Protein 2QTQ (pdb70)

CATH classification: 1.10.357.10

Radius of gyration: 30.64 Å; Cα contacts (8 Å, |Δi|>4): 878; chains: 4; bounding box: 66×78×94 Å

Secondary structure (DSSP, 8-state):
-----TTHHHHHHHHHHH--TTSSS---HHHHHHHH---HHHHHHHHSSHHHHHHHHHHH--HHHHHHHHHHS----HHHHHHHHHHHHHHHHHH-TTHHHH--HHHH--HHHHHHHIIIIIHHHHHHHHHHHHHHHHTTSB-S--HHHHHHHHHHHHHHHHHHHHHHHHHH----S-GGGHHHHHHHHHHH---SB--/-HHHHHHHHHHH---SS-S---HHHHHHHHT--HHHHHHHHSSHHHHHHHHHHH--HHHHHHHHHHS----HHHHHHHHHHHHHHHHHH-TTHHHH--HHHH--HHHHHHHIIIIIHHHHHHHHHHHHHHHHTTSB----HHHHHHHHHTHHHHHHHHHHHHHHHS--SHHHHHHHHHHHHHHHHH---SB-/-HHHHHHHHHHH---SS-S---HHHHHHHH---HHHHHHHHSSHHHHHHHHHHH--HHHHHHHHHHH----HHHHHHHHHHHHHHHHHH-TTHHHH--HHHH--HHHHHHHIIIIIHHHHHHHHHHHHHHHHHT-B----HHHHHHHHHHHHHHHHHTHHHHHHHH---SSSHHHHHHHHHHHHHH---SB-/-HHHHHHHHHHH--TTS-S---HHHHHHHH---THHHHHHHSSHHHHHHHHHHH--HHHHHHHHHHH----HHHHHHHHHHHHHHHHHH-TTHHHH--HHHH--HHHHHHHIIIIIHHHHHHHHHHHHHHHHTT-B----HHHHHHHHHHHHHHHHHTHHHHHHHH---SSSHHHHHHHHHHHHHH---SB--

Solvent-accessible surface area: 33583 Å² total

Organism: Novosphingobium aromaticivorans (strain ATCC 700278 / DSM 12444 / CCUG 56034 / CIP 105152 / NBRC 16084 / F199) (NCBI:txid279238)

B-factor: mean 39.22, std 8.8, range [13.39, 82.54]

Sequence (776 aa):
DDNLETPGARDLLLQTASNIREGDVVDISLSELSLRSGLNSALVKYYFGNKAGLLKALLDRDENIVKSSVDALLAKDDSPEAKLRRHISKCIDDTYYDYPYLNRLLRRLLVRDSDEEAEAKRIADQQYLLPLHRRAYNNRFIGEGVKAGVFRPINPQLFYFTVTGAADRFFSARLVLKHCFDQDTLTEQLRDSYREHTVDFIAGILAHGARDLLLQTASNIRREEGDVVDDISLSELSLRRSGLNSALLVKYYFGNKAGLLKALLDRDEENNIVKSVDALLAKDDSPEAKLRRRHISSKCIDTYYDYPYLNRRLLRLVRRDSDEAEAKRIADQYLLPLHRRAYNRFIGEGVKAGVFRPINPQLFYFTVVTGAADRFFSARLVLKHCFDQDTLTEQLRDSYRREHTVDFIAGILAAGARDLLLQTASNIREGDVVDISLSELSSLRSGLNSALVKYYFGNKAGLLKALLDRDENIVKSVDALLAKDDSPEAKLRRHISKCCIDTYYDYPYLNRLLRRLVRDSDEAEAKRIADQYLLPLHRAYNRFIGEGVKAGVFRPINPQLFYFTVTGAADRRFFSARLVLKHCFDQDTLTEQLRDSSYREHTVDFIAGILAGARDLLLQTASNIREEGDVVDISLSELSLLRSGLNSALVKYYFGNKKAGLLKALLDRDENIVKSVDALLAKDDSPEAKLRRRHISKCIDTYYDYPYLNRLLRLVRDSDEAEAKRIADQYLLPLHRAYNRFIGEGVKAGVFRPINPQLFYFTVTGAADRRFFSARLVLKHCFDQDTLTEQLRDSYREHTVDFIAGILAH

InterPro domains:
  IPR001647 DNA-binding HTH domain, TetR-type [PS50977] (14-74)
  IPR009057 Homedomain-like superfamily [SSF46689] (16-85)
  IPR011075 Tetracyclin repressor-like, C-terminal domain [PF14514] (86-211)
  IPR036271 Tetracyclin repressor-like, C-terminal domain superfamily [SSF48498] (86-210)
  IPR050109 HTH-type, TetR-like transcriptional regulator [PTHR30055] (16-196)

Nearest PDB structures (foldseek):
  2qtq-assembly1_A  TM=1.004E+00  e=2.704E-26  Novosphingobium aromaticivorans DSM 12444
  4xk4-assembly2_D  TM=7.091E-01  e=1.351E-05  Escherichia coli K-12
  4x1e-assembly1_B  TM=7.085E-01  e=2.605E-05  Escherichia coli CFT073
  3vpr-assembly2_D  TM=6.908E-01  e=1.008E-03  Thermus thermophilus HB8
  3ppb-assembly1_B  TM=4.779E-01  e=2.470E-04  Shewanella loihica PV-4

Foldseek 3Di:
DDDDDPPLLVLLLVLQQVCLVVLDLFDDLVSSCVVSVHDVVVVCVNQVDRLSSLVVNLVVLCQLLVLLCQLVDDDDDLVVSVLVSLLSLLLSLLSRLCNVVSLVCCVVDDPVSVVVCCVRPNVSQQVSQCVSLVVCCVVQFWPDDRSSVLVVVSNCSSPVSSVCQVCCCPPVVDGPSDPVCSVVSSVVSSVVSVNTGDD/DLLVLLLVLLQVVLVVLDNDDDLVSSCVSSVHDSVVVCVVQVDSLSSLVVSLVVLCQLLVLLVQLQDPDPDLVVSVLVNLLSLLVSLLSRLCNVVSCVCCVVDDPVSVVCCCVPPQVSQLVSQVVSLVVCVVVVFWDDDDSVVLSCLSNCSSVVLSVLVVCCVPPHDPDPVSVVVSVVVSVVSSVVSCNITD/DLLVLLLLLLQVVLVVLDLFDDLVSSCVVSVHDSVVVCVQQVDRLSSLVVNLVVLLVLLVVLVVLLPDPPALLVSVLVVLLVLLVSCLSRLCNVVSCVNCVPDDPVRVVCCCVSPVVSLLVSQCSSQVRCVVVVFWDNDDSNVVSCVSNVLSNPLSSCQVVCCVPPVDGCSDPVNSVVSSVVSSVVVCNTTD/DLLVLLLVLLQCVLVVLDLADDLVSSCVSSVHDSVVCCVNQVDRLSSLVVSLVVLLVLLVVLVVLVVPPPALLVSVLVNLLVLLVSCLSRLCNVVSLVNCVPDDPVVVVVCCVSPVVSVLVSQCVSQVRCVVVQFWDDDDSNVVVCVRNVLSNPLSSCQVVCCVPPVDGCSDDVNSVVSSVVSSVVSCVTTDD

Structure (mmCIF, N/CA/C/O backbone):
data_2QTQ
#
_entry.id   2QTQ
#
_cell.length_a   66.465
_cell.length_b   98.762
_cell.length_c   164.039
_cell.angle_alpha   90.000
_cell.angle_beta   90.000
_cell.angle_gamma   90.000
#
_symmetry.space_group_name_H-M   'P 21 21 21'
#
loop_
_entity.id
_entity.type
_entity.pdbx_description
1 polymer 'Transcriptional regulator, TetR family'
2 non-polymer 'NITRATE ION'
3 non-polymer 1,2-ETHANEDIOL
4 water water
#
loop_
_atom_site.group_PDB
_atom_site.id
_atom_site.type_symbol
_atom_site.label_atom_id
_atom_site.label_alt_id
_atom_site.label_comp_id
_atom_site.label_asym_id
_atom_site.label_entity_id
_atom_site.label_seq_id
_atom_site.pdbx_PDB_ins_code
_atom_site.Cartn_x
_atom_site.Cartn_y
_atom_site.Cartn_z
_atom_site.occupancy
_atom_site.B_iso_or_equiv
_atom_site.auth_seq_id
_atom_site.auth_comp_id
_atom_site.auth_asym_id
_atom_site.auth_atom_id
_atom_site.pdbx_PDB_model_num
ATOM 1 N N A ASP A 1 10 ? 62.517 43.539 34.525 0.50 39.93 9 ASP A N 1
ATOM 2 N N B ASP A 1 10 ? 63.103 44.018 33.996 0.50 35.06 9 ASP A N 1
ATOM 3 C CA A ASP A 1 10 ? 62.542 45.026 34.692 0.50 39.29 9 ASP A CA 1
ATOM 4 C CA B ASP A 1 10 ? 62.344 44.882 34.958 0.50 35.91 9 ASP A CA 1
ATOM 5 C C A ASP A 1 10 ? 63.261 45.411 36.002 0.50 38.40 9 ASP A C 1
ATOM 6 C C B ASP A 1 10 ? 63.304 45.408 36.026 0.50 36.53 9 ASP A C 1
ATOM 7 O O A ASP A 1 10 ? 63.843 44.554 36.681 0.50 36.89 9 ASP A O 1
ATOM 8 O O B ASP A 1 10 ? 64.126 44.648 36.554 0.50 35.20 9 ASP A O 1
ATOM 17 N N . ASN A 1 11 ? 63.199 46.700 36.342 1.00 36.49 10 ASN A N 1
ATOM 18 C CA . ASN A 1 11 ? 63.975 47.295 37.423 1.00 35.96 10 ASN A CA 1
ATOM 19 C C . ASN A 1 11 ? 63.124 47.862 38.540 1.00 35.93 10 ASN A C 1
ATOM 20 O O . ASN A 1 11 ? 62.039 48.395 38.310 1.00 38.08 10 ASN A O 1
ATOM 25 N N . LEU A 1 12 ? 63.655 47.780 39.752 1.00 30.22 11 LEU A N 1
ATOM 26 C CA . LEU A 1 12 ? 62.994 48.327 40.904 1.00 24.82 11 LEU A CA 1
ATOM 27 C C . LEU A 1 12 ? 63.120 49.842 40.883 1.00 22.18 11 LEU A C 1
ATOM 28 O O . LEU A 1 12 ? 64.141 50.434 40.533 1.00 21.76 11 LEU A O 1
ATOM 33 N N . GLU A 1 13 ? 62.039 50.470 41.254 1.00 22.86 12 GLU A N 1
ATOM 34 C CA . GLU A 1 13 ? 61.982 51.929 41.263 1.00 22.33 12 GLU A CA 1
ATOM 35 C C . GLU A 1 13 ? 62.935 52.496 42.318 1.00 22.12 12 GLU A C 1
ATOM 36 O O . GLU A 1 13 ? 63.113 51.899 43.360 1.00 22.21 12 GLU A O 1
ATOM 42 N N . THR A 1 14 ? 63.520 53.660 42.049 1.00 21.81 13 THR A N 1
ATOM 43 C CA . THR A 1 14 ? 64.316 54.422 43.023 1.00 22.42 13 THR A CA 1
ATOM 44 C C . THR A 1 14 ? 63.867 55.890 42.972 1.00 21.76 13 THR A C 1
ATOM 45 O O . THR A 1 14 ? 64.398 56.690 42.215 1.00 23.78 13 THR A O 1
ATOM 49 N N . PRO A 1 15 ? 62.860 56.228 43.773 1.00 23.54 14 PRO A N 1
ATOM 50 C CA . PRO A 1 15 ? 62.366 57.590 43.719 1.00 24.48 14 PRO A CA 1
ATOM 51 C C . PRO A 1 15 ? 63.395 58.649 44.166 1.00 24.67 14 PRO A C 1
ATOM 52 O O . PRO A 1 15 ? 64.251 58.375 45.034 1.00 23.84 14 PRO A O 1
ATOM 56 N N . GLY A 1 16 ? 63.268 59.846 43.595 1.00 25.04 15 GLY A N 1
ATOM 57 C CA . GLY A 1 16 ? 64.151 60.959 43.874 1.00 25.49 15 GLY A CA 1
ATOM 58 C C . GLY A 1 16 ? 65.396 61.058 43.006 1.00 22.42 15 GLY A C 1
ATOM 59 O O . GLY A 1 16 ? 65.894 62.159 42.794 1.00 22.83 15 GLY A O 1
ATOM 60 N N . ALA A 1 17 ? 65.875 59.920 42.498 1.00 24.95 16 ALA A N 1
ATOM 61 C CA . ALA A 1 17 ? 67.167 59.866 41.783 1.00 25.70 16 ALA A CA 1
ATOM 62 C C . ALA A 1 17 ? 67.174 60.684 40.480 1.00 24.55 16 ALA A C 1
ATOM 63 O O . ALA A 1 17 ? 68.072 61.519 40.236 1.00 24.90 16 ALA A O 1
ATOM 65 N N . ARG A 1 18 ? 66.140 60.466 39.666 1.00 22.71 17 ARG A N 1
ATOM 66 C CA . ARG A 1 18 ? 65.993 61.146 38.387 1.00 25.73 17 ARG A CA 1
ATOM 67 C C . ARG A 1 18 ? 65.922 62.620 38.623 1.00 24.25 17 ARG A C 1
ATOM 68 O O . ARG A 1 18 ? 66.567 63.372 37.925 1.00 26.01 17 ARG A O 1
ATOM 76 N N . ASP A 1 19 ? 65.157 63.027 39.631 1.00 24.41 18 ASP A N 1
ATOM 77 C CA . ASP A 1 19 ? 65.007 64.472 39.947 1.00 23.93 18 ASP A CA 1
ATOM 78 C C . ASP A 1 19 ? 66.318 65.090 40.446 1.00 25.02 18 ASP A C 1
ATOM 79 O O . ASP A 1 19 ? 66.626 66.254 40.152 1.00 26.34 18 ASP A O 1
ATOM 84 N N . LEU A 1 20 ? 67.048 64.344 41.270 1.00 25.71 19 LEU A N 1
ATOM 85 C CA . LEU A 1 20 ? 68.349 64.777 41.781 1.00 24.93 19 LEU A CA 1
ATOM 86 C C . LEU A 1 20 ? 69.311 64.998 40.601 1.00 25.29 19 LEU A C 1
ATOM 87 O O . LEU A 1 20 ? 70.001 66.016 40.516 1.00 24.89 19 LEU A O 1
ATOM 92 N N . LEU A 1 21 ? 69.332 64.062 39.667 1.00 25.47 20 LEU A N 1
ATOM 93 C CA . LEU A 1 21 ? 70.225 64.201 38.504 1.00 27.04 20 LEU A CA 1
ATOM 94 C C . LEU A 1 21 ? 69.905 65.448 37.699 1.00 27.86 20 LEU A C 1
ATOM 95 O O . LEU A 1 21 ? 70.819 66.245 37.364 1.00 29.61 20 LEU A O 1
ATOM 100 N N . LEU A 1 22 ? 68.611 65.684 37.431 1.00 26.71 21 LEU A N 1
ATOM 101 C CA . LEU A 1 22 ? 68.238 66.898 36.696 1.00 25.98 21 LEU A CA 1
ATOM 102 C C . LEU A 1 22 ? 68.563 68.174 37.454 1.00 26.08 21 LEU A C 1
ATOM 103 O O . LEU A 1 22 ? 69.060 69.158 36.852 1.00 25.35 21 LEU A O 1
ATOM 108 N N . GLN A 1 23 ? 68.359 68.182 38.762 1.00 25.96 22 GLN A N 1
ATOM 109 C CA . GLN A 1 23 ? 68.702 69.393 39.530 1.00 28.81 22 GLN A CA 1
ATOM 110 C C . GLN A 1 23 ? 70.207 69.613 39.600 1.00 27.41 22 GLN A C 1
ATOM 111 O O . GLN A 1 23 ? 70.681 70.747 39.511 1.00 27.07 22 GLN A O 1
ATOM 117 N N . THR A 1 24 ? 70.963 68.523 39.716 1.00 24.64 23 THR A N 1
ATOM 118 C CA . THR A 1 24 ? 72.436 68.609 39.679 1.00 25.73 23 THR A CA 1
ATOM 119 C C . THR A 1 24 ? 72.922 69.157 38.338 1.00 26.09 23 THR A C 1
ATOM 120 O O . THR A 1 24 ? 73.734 70.113 38.293 1.00 29.13 23 THR A O 1
ATOM 124 N N . ALA A 1 25 ? 72.381 68.616 37.255 1.00 26.86 24 ALA A N 1
ATOM 125 C CA . ALA A 1 25 ? 72.688 69.092 35.902 1.00 26.40 24 ALA A CA 1
ATOM 126 C C . ALA A 1 25 ? 72.399 70.598 35.770 1.00 27.43 24 ALA A C 1
ATOM 127 O O . ALA A 1 25 ? 73.220 71.352 35.269 1.00 28.19 24 ALA A O 1
ATOM 129 N N . SER A 1 26 ? 71.232 71.011 36.237 1.00 28.47 25 SER A N 1
ATOM 130 C CA . SER A 1 26 ? 70.813 72.417 36.250 1.00 27.98 25 SER A CA 1
ATOM 131 C C . SER A 1 26 ? 71.783 73.314 37.013 1.00 30.46 25 SER A C 1
ATOM 132 O O . SER A 1 26 ? 72.134 74.402 36.538 1.00 28.39 25 SER A O 1
ATOM 135 N N . ASN A 1 27 ? 72.223 72.865 38.187 1.00 27.07 26 ASN A N 1
ATOM 136 C CA . ASN A 1 27 ? 73.172 73.628 38.989 1.00 29.58 26 ASN A CA 1
ATOM 137 C C . ASN A 1 27 ? 74.500 73.826 38.276 1.00 28.30 26 ASN A C 1
ATOM 138 O O . ASN A 1 27 ? 75.005 74.944 38.176 1.00 26.42 26 ASN A O 1
ATOM 143 N N . ILE A 1 28 ? 75.034 72.740 37.756 1.00 24.60 27 ILE A N 1
ATOM 144 C CA . ILE A 1 28 ? 76.303 72.750 37.036 1.00 28.52 27 ILE A CA 1
ATOM 145 C C . ILE A 1 28 ? 76.242 73.689 35.840 1.00 30.30 27 ILE A C 1
ATOM 146 O O . ILE A 1 28 ? 77.157 74.484 35.616 1.00 31.39 27 ILE A O 1
ATOM 159 N N . ARG A 1 30 ? 74.076 76.206 35.201 1.00 31.19 29 ARG A N 1
ATOM 160 C CA . ARG A 1 30 ? 73.954 77.604 35.622 1.00 32.23 29 ARG A CA 1
ATOM 161 C C . ARG A 1 30 ? 75.288 78.203 36.056 1.00 35.28 29 ARG A C 1
ATOM 162 O O . ARG A 1 30 ? 75.595 79.363 35.746 1.00 32.83 29 ARG A O 1
ATOM 170 N N . GLU A 1 31 ? 76.069 77.417 36.797 1.00 37.36 30 GLU A N 1
ATOM 171 C CA . GLU A 1 31 ? 77.383 77.869 37.297 1.00 40.46 30 GLU A CA 1
ATOM 172 C C . GLU A 1 31 ? 78.427 78.079 36.232 1.00 39.72 30 GLU A C 1
ATOM 173 O O . GLU A 1 31 ? 79.298 78.938 36.380 1.00 42.20 30 GLU A O 1
ATOM 179 N N . GLY A 1 32 ? 78.365 77.267 35.187 1.00 37.73 31 GLY A N 1
ATOM 180 C CA . GLY A 1 32 ? 79.386 77.243 34.187 1.00 39.21 31 GLY A CA 1
ATOM 181 C C . GLY A 1 32 ? 79.180 78.175 33.031 1.00 38.65 31 GLY A C 1
ATOM 182 O O . GLY A 1 32 ? 80.041 78.235 32.163 1.00 41.03 31 GLY A O 1
ATOM 183 N N . ASP A 1 33 ? 78.031 78.855 32.966 1.00 39.13 32 ASP A N 1
ATOM 184 C CA . ASP A 1 33 ? 77.777 79.802 31.879 1.00 39.88 32 ASP A CA 1
ATOM 185 C C . ASP A 1 33 ? 77.975 79.143 30.501 1.00 42.21 32 ASP A C 1
ATOM 186 O O . ASP A 1 33 ? 78.529 79.738 29.585 1.00 42.26 32 ASP A O 1
ATOM 191 N N . VAL A 1 34 ? 77.545 77.888 30.354 1.00 44.15 33 VAL A N 1
ATOM 192 C CA . VAL A 1 34 ? 77.555 77.236 29.044 1.00 44.30 33 VAL A CA 1
ATOM 193 C C . VAL A 1 34 ? 76.548 76.068 29.032 1.00 42.57 33 VAL A C 1
ATOM 194 O O . VAL A 1 34 ? 76.315 75.450 30.037 1.00 41.22 33 VAL A O 1
ATOM 198 N N . VAL A 1 35 ? 75.966 75.805 27.868 1.00 43.72 34 VAL A N 1
ATOM 199 C CA . VAL A 1 35 ? 74.985 74.753 27.723 1.00 45.89 34 VAL A CA 1
ATOM 200 C C . VAL A 1 35 ? 75.721 73.479 27.448 1.00 46.30 34 VAL A C 1
ATOM 201 O O . VAL A 1 35 ? 75.822 73.037 26.305 1.00 51.40 34 VAL A O 1
ATOM 205 N N . ASP A 1 36 ? 76.280 72.903 28.500 1.00 44.90 35 ASP A N 1
ATOM 206 C CA . ASP A 1 36 ? 76.964 71.626 28.391 1.00 43.72 35 ASP A CA 1
ATOM 207 C C . ASP A 1 36 ? 77.252 71.130 29.803 1.00 42.07 35 ASP A C 1
ATOM 208 O O . ASP A 1 36 ? 77.151 71.899 30.755 1.00 40.61 35 ASP A O 1
ATOM 213 N N . ILE A 1 37 ? 77.572 69.849 29.925 1.00 41.77 36 ILE A N 1
ATOM 214 C CA . ILE A 1 37 ? 77.728 69.187 31.219 1.00 43.71 36 ILE A CA 1
ATOM 215 C C . ILE A 1 37 ? 78.835 68.154 31.102 1.00 38.85 36 ILE A C 1
ATOM 216 O O . ILE A 1 37 ? 78.843 67.388 30.154 1.00 37.60 36 ILE A O 1
ATOM 221 N N . SER A 1 38 ? 79.760 68.138 32.068 1.00 36.44 37 SER A N 1
ATOM 222 C CA . SER A 1 38 ? 80.613 66.976 32.271 1.00 35.12 37 SER A CA 1
ATOM 223 C C . SER A 1 38 ? 79.804 65.885 32.954 1.00 35.90 37 SER A C 1
ATOM 224 O O . SER A 1 38 ? 79.208 66.127 34.010 1.00 31.61 37 SER A O 1
ATOM 227 N N . LEU A 1 39 ? 79.791 64.687 32.381 1.00 34.82 38 LEU A N 1
ATOM 228 C CA . LEU A 1 39 ? 79.048 63.583 32.980 1.00 37.37 38 LEU A CA 1
ATOM 229 C C . LEU A 1 39 ? 79.756 63.033 34.252 1.00 35.61 38 LEU A C 1
ATOM 230 O O . LEU A 1 39 ? 79.101 62.562 35.197 1.00 34.74 38 LEU A O 1
ATOM 235 N N . SER A 1 40 ? 81.080 63.163 34.313 1.00 34.17 39 SER A N 1
ATOM 236 C CA . SER A 1 40 ? 81.802 62.840 35.536 1.00 32.56 39 SER A CA 1
ATOM 237 C C . SER A 1 40 ? 81.456 63.863 36.620 1.00 29.69 39 SER A C 1
ATOM 238 O O . SER A 1 40 ? 81.288 63.489 37.770 1.00 33.69 39 SER A O 1
ATOM 241 N N . GLU A 1 41 ? 81.323 65.138 36.267 1.00 28.57 40 GLU A N 1
ATOM 242 C CA . GLU A 1 41 ? 80.938 66.146 37.255 1.00 27.48 40 GLU A CA 1
ATOM 243 C C . GLU A 1 41 ? 79.523 65.898 37.764 1.00 29.82 40 GLU A C 1
ATOM 244 O O . GLU A 1 41 ? 79.250 66.120 38.940 1.00 31.09 40 GLU A O 1
ATOM 250 N N . LEU A 1 42 ? 78.638 65.440 36.879 1.00 29.57 41 LEU A N 1
ATOM 251 C CA . LEU A 1 42 ? 77.266 65.071 37.263 1.00 28.55 41 LEU A CA 1
ATOM 252 C C . LEU A 1 42 ? 77.249 63.944 38.296 1.00 25.89 41 LEU A C 1
ATOM 253 O O . LEU A 1 42 ? 76.536 64.010 39.294 1.00 24.66 41 LEU A O 1
ATOM 258 N N . SER A 1 43 ? 77.988 62.871 38.047 1.00 27.45 42 SER A N 1
ATOM 259 C CA . SER A 1 43 ? 78.100 61.829 39.060 1.00 26.92 42 SER A CA 1
ATOM 260 C C . SER A 1 43 ? 78.738 62.306 40.349 1.00 27.66 42 SER A C 1
ATOM 261 O O . SER A 1 43 ? 78.253 61.986 41.441 1.00 26.40 42 SER A O 1
ATOM 264 N N . LEU A 1 44 ? 79.800 63.087 40.237 1.00 29.21 43 LEU A N 1
ATOM 265 C CA . LEU A 1 44 ? 80.501 63.578 41.423 1.00 31.91 43 LEU A CA 1
ATOM 266 C C . LEU A 1 44 ? 79.563 64.382 42.298 1.00 29.61 43 LEU A C 1
ATOM 267 O O . LEU A 1 44 ? 79.517 64.145 43.484 1.00 29.20 43 LEU A O 1
ATOM 272 N N . ARG A 1 45 ? 78.843 65.337 41.715 1.00 30.27 44 ARG A N 1
ATOM 273 C CA . ARG A 1 45 ? 78.053 66.284 42.502 1.00 31.29 44 ARG A CA 1
ATOM 274 C C . ARG A 1 45 ? 76.716 65.726 42.965 1.00 30.52 44 ARG A C 1
ATOM 275 O O . ARG A 1 45 ? 76.200 66.157 43.981 1.00 31.30 44 ARG A O 1
ATOM 283 N N . SER A 1 46 ? 76.196 64.726 42.260 1.00 29.48 45 SER A N 1
ATOM 284 C CA . SER A 1 46 ? 74.968 64.081 42.662 1.00 27.27 45 SER A CA 1
ATOM 285 C C . SER A 1 46 ? 75.225 62.911 43.586 1.00 28.16 45 SER A C 1
ATOM 286 O O . SER A 1 46 ? 74.341 62.518 44.349 1.00 27.13 45 SER A O 1
ATOM 289 N N . GLY A 1 47 ? 76.412 62.319 43.493 1.00 26.92 46 GLY A N 1
ATOM 290 C CA . GLY A 1 47 ? 76.735 61.153 44.277 1.00 26.95 46 GLY A CA 1
ATOM 291 C C . GLY A 1 47 ? 76.181 59.892 43.655 1.00 25.72 46 GLY A C 1
ATOM 292 O O . GLY A 1 47 ? 76.281 58.809 44.246 1.00 24.54 46 GLY A O 1
ATOM 293 N N . LEU A 1 48 ? 75.568 60.011 42.484 1.00 24.51 47 LEU A N 1
ATOM 294 C CA . LEU A 1 48 ? 75.004 58.858 41.790 1.00 26.95 47 LEU A CA 1
ATOM 295 C C . LEU A 1 48 ? 75.911 58.440 40.660 1.00 28.76 47 LEU A C 1
ATOM 296 O O . LEU A 1 48 ? 76.518 59.292 39.987 1.00 29.70 47 LEU A O 1
ATOM 301 N N . ASN A 1 49 ? 75.988 57.142 40.425 1.00 29.44 48 ASN A N 1
ATOM 302 C CA . ASN A 1 49 ? 76.915 56.618 39.437 1.00 32.21 48 ASN A CA 1
ATOM 303 C C . ASN A 1 49 ? 76.384 56.733 38.017 1.00 33.51 48 ASN A C 1
ATOM 304 O O . ASN A 1 49 ? 75.190 56.937 37.784 1.00 33.31 48 ASN A O 1
ATOM 309 N N . SER A 1 50 ? 77.301 56.620 37.067 1.00 37.15 49 SER A N 1
ATOM 310 C CA . SER A 1 50 ? 77.007 56.870 35.669 1.00 37.16 49 SER A CA 1
ATOM 311 C C . SER A 1 50 ? 76.006 55.852 35.120 1.00 35.26 49 SER A C 1
ATOM 312 O O . SER A 1 50 ? 75.268 56.161 34.197 1.00 36.53 49 SER A O 1
ATOM 315 N N . ALA A 1 51 ? 75.951 54.661 35.705 1.00 32.41 50 ALA A N 1
ATOM 316 C CA . ALA A 1 51 ? 74.964 53.675 35.283 1.00 33.68 50 ALA A CA 1
ATOM 317 C C . ALA A 1 51 ? 73.541 54.192 35.452 1.00 34.76 50 ALA A C 1
ATOM 318 O O . ALA A 1 51 ? 72.669 53.940 34.619 1.00 34.07 50 ALA A O 1
ATOM 320 N N . LEU A 1 52 ? 73.296 54.917 36.540 1.00 35.41 51 LEU A N 1
ATOM 321 C CA . LEU A 1 52 ? 71.991 55.505 36.784 1.00 36.22 51 LEU A CA 1
ATOM 322 C C . LEU A 1 52 ? 71.691 56.625 35.811 1.00 34.62 51 LEU A C 1
ATOM 323 O O . LEU A 1 52 ? 70.559 56.763 35.347 1.00 34.93 51 LEU A O 1
ATOM 328 N N . VAL A 1 53 ? 72.695 57.439 35.498 1.00 35.97 52 VAL A N 1
ATOM 329 C CA . VAL A 1 53 ? 72.546 58.453 34.488 1.00 35.01 52 VAL A CA 1
ATOM 330 C C . VAL A 1 53 ? 72.124 57.843 33.145 1.00 36.18 52 VAL A C 1
ATOM 331 O O . VAL A 1 53 ? 71.212 58.365 32.458 1.00 35.72 52 VAL A O 1
ATOM 335 N N . LYS A 1 54 ? 72.755 56.728 32.768 1.00 34.50 53 LYS A N 1
ATOM 336 C CA . LYS A 1 54 ? 72.431 56.080 31.504 1.00 35.65 53 LYS A CA 1
ATOM 337 C C . LYS A 1 54 ? 71.040 55.486 31.535 1.00 34.11 53 LYS A C 1
ATOM 338 O O . LYS A 1 54 ? 70.281 55.617 30.585 1.00 33.38 53 LYS A O 1
ATOM 341 N N . TYR A 1 55 ? 70.711 54.847 32.650 1.00 34.40 54 TYR A N 1
ATOM 342 C CA . TYR A 1 55 ? 69.399 54.266 32.846 1.00 32.69 54 TYR A CA 1
ATOM 343 C C . TYR A 1 55 ? 68.251 55.270 32.648 1.00 33.01 54 TYR A C 1
ATOM 344 O O . TYR A 1 55 ? 67.286 54.981 31.943 1.00 33.05 54 TYR A O 1
ATOM 353 N N . TYR A 1 56 ? 68.358 56.445 33.258 1.00 30.67 55 TYR A N 1
ATOM 354 C CA . TYR A 1 56 ? 67.283 57.447 33.160 1.00 29.45 55 TYR A CA 1
ATOM 355 C C . TYR A 1 56 ? 67.288 58.196 31.826 1.00 31.72 55 TYR A C 1
ATOM 356 O O . TYR A 1 56 ? 66.224 58.519 31.292 1.00 31.22 55 TYR A O 1
ATOM 365 N N . PHE A 1 57 ? 68.474 58.479 31.294 1.00 30.03 56 PHE A N 1
ATOM 366 C CA . PHE A 1 57 ? 68.594 59.444 30.202 1.00 32.67 56 PHE A CA 1
ATOM 367 C C . PHE A 1 57 ? 69.266 58.942 28.942 1.00 33.72 56 PHE A C 1
ATOM 368 O O . PHE A 1 57 ? 69.225 59.631 27.932 1.00 33.88 56 PHE A O 1
ATOM 376 N N . GLY A 1 58 ? 69.912 57.791 28.996 1.00 34.22 57 GLY A N 1
ATOM 377 C CA . GLY A 1 58 ? 70.622 57.245 27.829 1.00 34.75 57 GLY A CA 1
ATOM 378 C C . GLY A 1 58 ? 71.982 57.875 27.607 1.00 32.61 57 GLY A C 1
ATOM 379 O O . GLY A 1 58 ? 73.019 57.210 27.715 1.00 32.24 57 GLY A O 1
ATOM 380 N N . ASN A 1 59 ? 72.001 59.156 27.282 1.00 31.84 58 ASN A N 1
ATOM 381 C CA . ASN A 1 59 ? 73.242 59.828 26.977 1.00 32.02 58 ASN A CA 1
ATOM 382 C C . ASN A 1 59 ? 73.082 61.311 27.241 1.00 31.85 58 ASN A C 1
ATOM 383 O O . ASN A 1 59 ? 72.031 61.731 27.732 1.00 33.42 58 ASN A O 1
ATOM 388 N N . LYS A 1 60 ? 74.103 62.092 26.955 1.00 33.31 59 LYS A N 1
ATOM 389 C CA . LYS A 1 60 ? 74.085 63.525 27.254 1.00 35.71 59 LYS A CA 1
ATOM 390 C C . LYS A 1 60 ? 72.903 64.221 26.568 1.00 37.29 59 LYS A C 1
ATOM 391 O O . LYS A 1 60 ? 72.303 65.122 27.153 1.00 36.47 59 LYS A O 1
ATOM 397 N N . ALA A 1 61 ? 72.602 63.811 25.331 1.00 36.57 60 ALA A N 1
ATOM 398 C CA . ALA A 1 61 ? 71.496 64.367 24.567 1.00 35.07 60 ALA A CA 1
ATOM 399 C C . ALA A 1 61 ? 70.204 64.138 25.326 1.00 33.46 60 ALA A C 1
ATOM 400 O O . ALA A 1 61 ? 69.379 65.037 25.433 1.00 32.79 60 ALA A O 1
ATOM 402 N N . GLY A 1 62 ? 70.030 62.923 25.828 1.00 30.59 61 GLY A N 1
ATOM 403 C CA . GLY A 1 62 ? 68.813 62.563 26.548 1.00 32.64 61 GLY A CA 1
ATOM 404 C C . GLY A 1 62 ? 68.661 63.314 27.863 1.00 32.27 61 GLY A C 1
ATOM 405 O O . GLY A 1 62 ? 67.554 63.667 28.266 1.00 32.67 61 GLY A O 1
ATOM 406 N N . LEU A 1 63 ? 69.788 63.575 28.518 1.00 30.26 62 LEU A N 1
ATOM 407 C CA . LEU A 1 63 ? 69.788 64.323 29.740 1.00 29.70 62 LEU A CA 1
ATOM 408 C C . LEU A 1 63 ? 69.352 65.732 29.432 1.00 28.81 62 LEU A C 1
ATOM 409 O O . LEU A 1 63 ? 68.507 66.290 30.135 1.00 28.80 62 LEU A O 1
ATOM 414 N N . LEU A 1 64 ? 69.898 66.308 28.372 1.00 28.69 63 LEU A N 1
ATOM 415 C CA . LEU A 1 64 ? 69.590 67.717 28.041 1.00 27.24 63 LEU A CA 1
ATOM 416 C C . LEU A 1 64 ? 68.113 67.902 27.635 1.00 27.76 63 LEU A C 1
ATOM 417 O O . LEU A 1 64 ? 67.463 68.883 28.013 1.00 29.72 63 LEU A O 1
ATOM 422 N N . LYS A 1 65 ? 67.588 66.953 26.870 1.00 29.85 64 LYS A N 1
ATOM 423 C CA . LYS A 1 65 ? 66.182 66.930 26.495 1.00 30.98 64 LYS A CA 1
ATOM 424 C C . LYS A 1 65 ? 65.273 66.847 27.754 1.00 31.41 64 LYS A C 1
ATOM 425 O O . LYS A 1 65 ? 64.255 67.521 27.820 1.00 27.72 64 LYS A O 1
ATOM 431 N N . ALA A 1 66 ? 65.649 65.997 28.719 1.00 31.90 65 ALA A N 1
ATOM 432 C CA . ALA A 1 66 ? 64.866 65.836 29.959 1.00 29.72 65 ALA A CA 1
ATOM 433 C C . ALA A 1 66 ? 64.912 67.121 30.799 1.00 28.60 65 ALA A C 1
ATOM 434 O O . ALA A 1 66 ? 63.889 67.506 31.399 1.00 26.10 65 ALA A O 1
ATOM 436 N N . LEU A 1 67 ? 66.074 67.783 30.845 1.00 25.65 66 LEU A N 1
ATOM 437 C CA . LEU A 1 67 ? 66.199 69.069 31.539 1.00 28.72 66 LEU A CA 1
ATOM 438 C C . LEU A 1 67 ? 65.364 70.154 30.882 1.00 28.22 66 LEU A C 1
ATOM 439 O O . LEU A 1 67 ? 64.709 70.959 31.574 1.00 28.96 66 LEU A O 1
ATOM 444 N N . LEU A 1 68 ? 65.372 70.196 29.553 1.00 28.80 67 LEU A N 1
ATOM 445 C CA . LEU A 1 68 ? 64.545 71.182 28.844 1.00 28.27 67 LEU A CA 1
ATOM 446 C C . LEU A 1 68 ? 63.076 70.969 29.176 1.00 27.35 67 LEU A C 1
ATOM 447 O O . LEU A 1 68 ? 62.375 71.922 29.496 1.00 29.75 67 LEU A O 1
ATOM 452 N N . ASP A 1 69 ? 62.612 69.714 29.117 1.00 27.43 68 ASP A N 1
ATOM 453 C CA . ASP A 1 69 ? 61.240 69.412 29.427 1.00 28.49 68 ASP A CA 1
ATOM 454 C C . ASP A 1 69 ? 60.848 69.833 30.850 1.00 30.83 68 ASP A C 1
ATOM 455 O O . ASP A 1 69 ? 59.770 70.454 31.066 1.00 28.97 68 ASP A O 1
ATOM 460 N N . ARG A 1 70 ? 61.728 69.533 31.808 1.00 29.17 69 ARG A N 1
ATOM 461 C CA . ARG A 1 70 ? 61.474 69.855 33.210 1.00 29.07 69 ARG A CA 1
ATOM 462 C C . ARG A 1 70 ? 61.358 71.360 33.331 1.00 29.55 69 ARG A C 1
ATOM 463 O O . ARG A 1 70 ? 60.405 71.858 33.927 1.00 26.67 69 ARG A O 1
ATOM 471 N N . ASP A 1 71 ? 62.293 72.075 32.729 1.00 27.37 70 ASP A N 1
ATOM 472 C CA . ASP A 1 71 ? 62.366 73.537 32.983 1.00 30.17 70 ASP A CA 1
ATOM 473 C C . ASP A 1 71 ? 61.249 74.273 32.222 1.00 31.08 70 ASP A C 1
ATOM 474 O O . ASP A 1 71 ? 60.718 75.289 32.704 1.00 30.36 70 ASP A O 1
ATOM 487 N N . GLU A 1 73 ? 58.252 73.152 31.698 1.00 39.75 72 GLU A N 1
ATOM 488 C CA . GLU A 1 73 ? 56.977 72.889 32.367 1.00 39.71 72 GLU A CA 1
ATOM 489 C C . GLU A 1 73 ? 56.477 74.112 33.128 1.00 39.88 72 GLU A C 1
ATOM 490 O O . GLU A 1 73 ? 55.295 74.420 33.108 1.00 36.98 72 GLU A O 1
ATOM 494 N N . ASN A 1 74 ? 57.403 74.840 33.738 1.00 37.54 73 ASN A N 1
ATOM 495 C CA . ASN A 1 74 ? 57.091 76.054 34.457 1.00 38.31 73 ASN A CA 1
ATOM 496 C C . ASN A 1 74 ? 56.453 77.136 33.585 1.00 35.94 73 ASN A C 1
ATOM 497 O O . ASN A 1 74 ? 55.501 77.768 33.995 1.00 36.20 73 ASN A O 1
ATOM 502 N N . ILE A 1 75 ? 57.001 77.344 32.393 1.00 34.49 74 ILE A N 1
ATOM 503 C CA . ILE A 1 75 ? 56.501 78.349 31.472 1.00 35.81 74 ILE A CA 1
ATOM 504 C C . ILE A 1 75 ? 55.130 77.908 30.902 1.00 33.64 74 ILE A C 1
ATOM 505 O O . ILE A 1 75 ? 54.186 78.679 30.851 1.00 32.82 74 ILE A O 1
ATOM 510 N N . VAL A 1 76 ? 55.062 76.669 30.445 1.00 32.97 75 VAL A N 1
ATOM 511 C CA . VAL A 1 76 ? 53.869 76.147 29.798 1.00 33.36 75 VAL A CA 1
ATOM 512 C C . VAL A 1 76 ? 52.705 76.138 30.802 1.00 33.54 75 VAL A C 1
ATOM 513 O O . VAL A 1 76 ? 51.601 76.590 30.488 1.00 32.28 75 VAL A O 1
ATOM 517 N N . LYS A 1 77 ? 52.943 75.637 32.009 1.00 34.22 76 LYS A N 1
ATOM 518 C CA . LYS A 1 77 ? 51.912 75.674 33.056 1.00 35.99 76 LYS A CA 1
ATOM 519 C C . LYS A 1 77 ? 51.386 77.076 33.360 1.00 37.89 76 LYS A C 1
ATOM 520 O O . LYS A 1 77 ? 50.195 77.246 33.599 1.00 38.40 76 LYS A O 1
ATOM 523 N N A SER A 1 78 ? 52.258 78.076 33.345 0.50 39.33 77 SER A N 1
ATOM 524 N N B SER A 1 78 ? 52.286 78.056 33.336 0.50 40.22 77 SER A N 1
ATOM 525 C CA A SER A 1 78 ? 51.839 79.440 33.658 0.50 39.96 77 SER A CA 1
ATOM 526 C CA B SER A 1 78 ? 51.959 79.463 33.581 0.50 41.69 77 SER A CA 1
ATOM 527 C C A SER A 1 78 ? 50.851 80.002 32.641 0.50 42.86 77 SER A C 1
ATOM 528 C C B SER A 1 78 ? 50.869 79.984 32.647 0.50 43.69 77 SER A C 1
ATOM 529 O O A SER A 1 78 ? 50.221 81.018 32.903 0.50 42.28 77 SER A O 1
ATOM 530 O O B SER A 1 78 ? 50.177 80.939 32.978 0.50 43.12 77 SER A O 1
ATOM 535 N N . VAL A 1 79 ? 50.728 79.356 31.482 1.00 46.32 78 VAL A N 1
ATOM 536 C CA . VAL A 1 79 ? 49.726 79.751 30.469 1.00 46.12 78 VAL A CA 1
ATOM 537 C C . VAL A 1 79 ? 48.284 79.542 30.923 1.00 49.08 78 VAL A C 1
ATOM 538 O O . VAL A 1 79 ? 47.428 80.374 30.653 1.00 49.07 78 VAL A O 1
ATOM 542 N N . ASP A 1 80 ? 48.013 78.462 31.648 1.00 48.30 79 ASP A N 1
ATOM 543 C CA . ASP A 1 80 ? 46.651 78.190 32.062 1.00 48.69 79 ASP A CA 1
ATOM 544 C C . ASP A 1 80 ? 46.123 79.320 32.928 1.00 47.66 79 ASP A C 1
ATOM 545 O O . ASP A 1 80 ? 44.996 79.792 32.720 1.00 48.35 79 ASP A O 1
ATOM 550 N N . ALA A 1 81 ? 46.930 79.750 33.899 1.00 44.95 80 ALA A N 1
ATOM 551 C 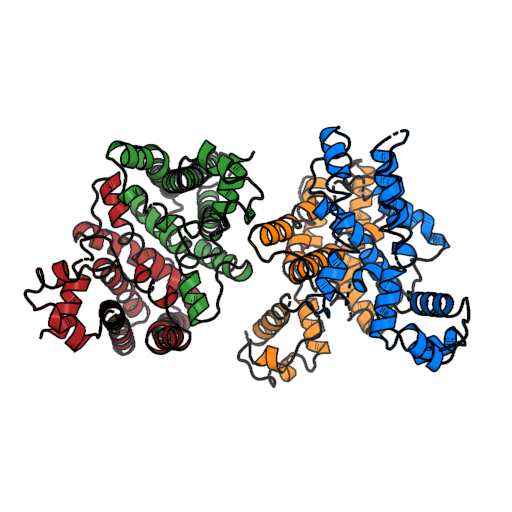CA . ALA A 1 81 ? 46.534 80.847 34.769 1.00 44.40 80 ALA A CA 1
ATOM 552 C C . ALA A 1 81 ? 46.329 82.104 33.938 1.00 42.24 80 ALA A C 1
ATOM 553 O O . ALA A 1 81 ? 45.408 82.880 34.187 1.00 44.98 80 ALA A O 1
ATOM 555 N N . LEU A 1 82 ? 47.188 82.303 32.937 1.00 40.96 81 LEU A N 1
ATOM 556 C CA . LEU A 1 82 ? 47.064 83.453 32.061 1.00 38.01 81 LEU A CA 1
ATOM 557 C C . LEU A 1 82 ? 45.719 83.435 31.336 1.00 38.02 81 LEU A C 1
ATOM 558 O O . LEU A 1 82 ? 45.082 84.470 31.177 1.00 36.53 81 LEU A O 1
ATOM 563 N N . LEU A 1 83 ? 45.309 82.260 30.876 1.00 39.99 82 LEU A N 1
ATOM 564 C CA . LEU A 1 83 ? 44.088 82.141 30.081 1.00 43.21 82 LEU A CA 1
ATOM 565 C C . LEU A 1 83 ? 42.818 81.882 30.929 1.00 46.18 82 LEU A C 1
ATOM 566 O O . LEU A 1 83 ? 41.710 82.126 30.458 1.00 46.95 82 LEU A O 1
ATOM 571 N N . ALA A 1 84 ? 42.980 81.424 32.173 1.00 47.29 83 ALA A N 1
ATOM 572 C CA . ALA A 1 84 ? 41.839 81.038 33.017 1.00 45.89 83 ALA A CA 1
ATOM 573 C C . ALA A 1 84 ? 40.883 82.185 33.291 1.00 47.45 83 ALA A C 1
ATOM 574 O O . ALA A 1 84 ? 41.261 83.356 33.234 1.00 45.95 83 ALA A O 1
ATOM 576 N N . LYS A 1 85 ? 39.626 81.841 33.574 1.00 49.54 84 LYS A N 1
ATOM 577 C CA . LYS A 1 85 ? 38.616 82.834 33.946 1.00 51.09 84 LYS A CA 1
ATOM 578 C C . LYS A 1 85 ? 38.847 83.241 35.397 1.00 52.80 84 LYS A C 1
ATOM 579 O O . LYS A 1 85 ? 39.018 82.372 36.255 1.00 53.65 84 LYS A O 1
ATOM 581 N N . ASP A 1 86 ? 38.872 84.547 35.670 1.00 54.43 85 ASP A N 1
ATOM 582 C CA . ASP A 1 86 ? 38.967 85.041 37.052 1.00 54.78 85 ASP A CA 1
ATOM 583 C C . ASP A 1 86 ? 38.687 86.546 37.135 1.00 55.26 85 ASP A C 1
ATOM 584 O O . ASP A 1 86 ? 38.321 87.169 36.142 1.00 55.74 85 ASP A O 1
ATOM 589 N N . ASP A 1 87 ? 38.851 87.126 38.319 1.00 56.71 86 ASP A N 1
ATOM 590 C CA . ASP A 1 87 ? 38.524 88.538 38.529 1.00 57.31 86 ASP A CA 1
ATOM 591 C C . ASP A 1 87 ? 39.595 89.489 37.978 1.00 56.86 86 ASP A C 1
ATOM 592 O O . ASP A 1 87 ? 39.300 90.659 37.701 1.00 57.12 86 ASP A O 1
ATOM 602 N N . SER A 1 89 ? 42.435 91.751 36.172 1.00 42.55 88 SER A N 1
ATOM 603 C CA . SER A 1 89 ? 42.565 92.524 34.957 1.00 40.29 88 SER A CA 1
ATOM 604 C C . SER A 1 89 ? 43.601 91.878 34.032 1.00 39.40 88 SER A C 1
ATOM 605 O O . SER A 1 89 ? 44.513 91.205 34.507 1.00 34.61 88 SER A O 1
ATOM 608 N N . PRO A 1 90 ? 43.486 92.115 32.715 1.00 40.36 89 PRO A N 1
ATOM 609 C CA . PRO A 1 90 ? 44.523 91.666 31.778 1.00 39.72 89 PRO A CA 1
ATOM 610 C C . PRO A 1 90 ? 45.930 92.086 32.201 1.00 37.06 89 PRO A C 1
ATOM 611 O O . PRO A 1 90 ? 46.847 91.296 32.101 1.00 35.20 89 PRO A O 1
ATOM 615 N N . GLU A 1 91 ? 46.097 93.313 32.682 1.00 35.24 90 GLU A N 1
ATOM 616 C CA . GLU A 1 91 ? 47.431 93.782 33.049 1.00 36.32 90 GLU A CA 1
ATOM 617 C C . GLU A 1 91 ? 48.011 92.981 34.193 1.00 33.89 90 GLU A C 1
ATOM 618 O O . GLU A 1 91 ? 49.171 92.564 34.149 1.00 34.25 90 GLU A O 1
ATOM 624 N N . ALA A 1 92 ? 47.194 92.741 35.214 1.00 34.22 91 ALA A N 1
ATOM 625 C CA . ALA A 1 92 ? 47.636 91.973 36.375 1.00 32.06 91 ALA A CA 1
ATOM 626 C C . ALA A 1 92 ? 47.922 90.529 35.995 1.00 32.79 91 ALA A C 1
ATOM 627 O O . ALA A 1 92 ? 48.874 89.925 36.513 1.00 32.66 91 ALA A O 1
ATOM 629 N N . LYS A 1 93 ? 47.084 89.966 35.123 1.00 31.97 92 LYS A N 1
ATOM 630 C CA . LYS A 1 93 ? 47.257 88.586 34.672 1.00 35.14 92 LYS A CA 1
ATOM 631 C C . LYS A 1 93 ? 48.556 88.435 33.880 1.00 33.33 92 LYS A C 1
ATOM 632 O O . LYS A 1 93 ? 49.276 87.437 34.037 1.00 32.16 92 LYS A O 1
ATOM 638 N N . LEU A 1 94 ? 48.841 89.415 33.023 1.00 31.90 93 LEU A N 1
ATOM 639 C CA . LEU A 1 94 ? 50.047 89.388 32.206 1.00 31.92 93 LEU A CA 1
ATOM 640 C C . LEU A 1 94 ? 51.253 89.550 33.115 1.00 32.25 93 LEU A C 1
ATOM 641 O O . LEU A 1 94 ? 52.216 88.786 33.010 1.00 32.42 93 LEU A O 1
ATOM 646 N N . ARG A 1 95 ? 51.195 90.506 34.038 1.00 32.55 94 ARG A N 1
ATOM 647 C CA . ARG A 1 95 ? 52.300 90.709 34.955 1.00 31.79 94 ARG A CA 1
ATOM 648 C C . ARG A 1 95 ? 52.640 89.474 35.799 1.00 34.34 94 ARG A C 1
ATOM 649 O O . ARG A 1 95 ? 53.816 89.180 36.028 1.00 31.14 94 ARG A O 1
ATOM 657 N N . ARG A 1 96 ? 51.621 88.739 36.250 1.00 33.18 95 ARG A N 1
ATOM 658 C CA . ARG A 1 96 ? 51.832 87.548 37.044 1.00 32.74 95 ARG A CA 1
ATOM 659 C C . ARG A 1 96 ? 52.518 86.495 36.184 1.00 31.05 95 ARG A C 1
ATOM 660 O O . ARG A 1 96 ? 53.427 85.798 36.647 1.00 31.36 95 ARG A O 1
ATOM 668 N N . HIS A 1 97 ? 52.038 86.341 34.953 1.00 29.95 96 HIS A N 1
ATOM 669 C CA . HIS A 1 97 ? 52.648 85.413 33.999 1.00 30.62 96 HIS A CA 1
ATOM 670 C C . HIS A 1 97 ? 54.107 85.774 33.683 1.00 30.75 96 HIS A C 1
ATOM 671 O O . HIS A 1 97 ? 54.969 84.928 33.691 1.00 28.31 96 HIS A O 1
ATOM 678 N N . ILE A 1 98 ? 54.364 87.039 33.379 1.00 27.39 97 ILE A N 1
ATOM 679 C CA . ILE A 1 98 ? 55.715 87.495 33.052 1.00 28.83 97 ILE A CA 1
ATOM 680 C C . ILE A 1 98 ? 56.647 87.313 34.253 1.00 31.41 97 ILE A C 1
ATOM 681 O O . ILE A 1 98 ? 57.773 86.859 34.081 1.00 29.46 97 ILE A O 1
ATOM 686 N N . SER A 1 99 ? 56.177 87.615 35.473 1.00 32.29 98 SER A N 1
ATOM 687 C CA . SER A 1 99 ? 56.996 87.378 36.679 1.00 32.40 98 SER A CA 1
ATOM 688 C C . SER A 1 99 ? 57.378 85.929 36.830 1.00 29.75 98 SER A C 1
ATOM 689 O O . SER A 1 99 ? 58.489 85.611 37.210 1.00 30.29 98 SER A O 1
ATOM 692 N N . LYS A 1 100 ? 56.451 85.036 36.534 1.00 30.18 99 LYS A N 1
ATOM 693 C CA . LYS A 1 100 ? 56.736 83.600 36.608 1.00 31.18 99 LYS A CA 1
ATOM 694 C C . LYS A 1 100 ? 57.798 83.188 35.566 1.00 30.06 99 LYS A C 1
ATOM 695 O O . LYS A 1 100 ? 58.674 82.358 35.830 1.00 33.63 99 LYS A O 1
ATOM 701 N N . CYS A 1 101 ? 57.676 83.725 34.360 1.00 32.91 100 CYS A N 1
ATOM 702 C CA . CYS A 1 101 ? 58.679 83.509 33.313 1.00 30.18 100 CYS A CA 1
ATOM 703 C C . CYS A 1 101 ? 60.032 84.037 33.766 1.00 29.78 100 CYS A C 1
ATOM 704 O O . CYS A 1 101 ? 61.033 83.337 33.693 1.00 30.13 100 CYS A O 1
ATOM 707 N N . ILE A 1 102 ? 60.061 85.283 34.230 1.00 29.85 101 ILE A N 1
ATOM 708 C CA . ILE A 1 102 ? 61.319 85.888 34.638 1.00 28.60 101 ILE A CA 1
ATOM 709 C C . ILE A 1 102 ? 61.969 85.127 35.795 1.00 29.96 101 ILE A C 1
ATOM 710 O O . ILE A 1 102 ? 63.176 84.923 35.793 1.00 30.50 101 ILE A O 1
ATOM 715 N N A ASP A 1 103 ? 61.183 84.656 36.751 0.50 31.94 102 ASP A N 1
ATOM 716 N N B ASP A 1 103 ? 61.170 84.715 36.778 0.50 31.81 102 ASP A N 1
ATOM 717 C CA A ASP A 1 103 ? 61.748 83.900 37.869 0.50 32.63 102 ASP A CA 1
ATOM 718 C CA B ASP A 1 103 ? 61.644 83.856 37.879 0.50 32.52 102 ASP A CA 1
ATOM 719 C C A ASP A 1 103 ? 62.285 82.543 37.420 0.50 30.93 102 ASP A C 1
ATOM 720 C C B ASP A 1 103 ? 62.305 82.594 37.367 0.50 30.62 102 ASP A C 1
ATOM 721 O O A ASP A 1 103 ? 63.284 82.048 37.953 0.50 30.32 102 ASP A O 1
ATOM 722 O O B ASP A 1 103 ? 63.398 82.219 37.802 0.50 29.24 102 ASP A O 1
ATOM 731 N N . THR A 1 104 ? 61.624 81.942 36.437 1.00 31.41 103 THR A N 1
ATOM 732 C CA . THR A 1 104 ? 62.096 80.706 35.844 1.00 30.11 103 THR A CA 1
ATOM 733 C C . THR A 1 104 ? 63.439 80.912 35.102 1.00 29.99 103 THR A C 1
ATOM 734 O O . THR A 1 104 ? 64.361 80.122 35.269 1.00 30.71 103 THR A O 1
ATOM 738 N N . TYR A 1 105 ? 63.530 81.969 34.294 1.00 31.53 104 TYR A N 1
ATOM 739 C CA . TYR A 1 105 ? 64.776 82.340 33.622 1.00 30.95 104 TYR A CA 1
ATOM 740 C C . TYR A 1 105 ? 65.903 82.685 34.613 1.00 28.19 104 TYR A C 1
ATOM 741 O O . TYR A 1 105 ? 67.054 82.401 34.341 1.00 27.18 104 TYR A O 1
ATOM 750 N N . TYR A 1 106 ? 65.579 83.289 35.749 1.00 28.65 105 TYR A N 1
ATOM 751 C CA . TYR A 1 106 ? 66.602 83.593 36.744 1.00 29.05 105 TYR A CA 1
ATOM 752 C C . TYR A 1 106 ? 67.166 82.287 37.353 1.00 28.91 105 TYR A C 1
ATOM 753 O O . TYR A 1 106 ? 68.371 82.169 37.565 1.00 29.23 105 TYR A O 1
ATOM 762 N N . ASP A 1 107 ? 66.301 81.316 37.608 1.00 29.21 106 ASP A N 1
ATOM 763 C CA . ASP A 1 107 ? 66.705 79.982 38.061 1.00 30.25 106 ASP A CA 1
ATOM 764 C C . ASP A 1 107 ? 67.513 79.267 36.971 1.00 30.89 106 ASP A C 1
ATOM 765 O O . ASP A 1 107 ? 68.482 78.576 37.253 1.00 30.09 106 ASP A O 1
ATOM 770 N N . TYR A 1 108 ? 67.056 79.393 35.731 1.00 32.12 107 TYR A N 1
ATOM 771 C CA . TYR A 1 108 ? 67.587 78.631 34.591 1.00 31.73 107 TYR A CA 1
ATOM 772 C C . TYR A 1 108 ? 67.993 79.548 33.432 1.00 31.46 107 TYR A C 1
ATOM 773 O O . TYR A 1 108 ? 67.362 79.545 32.381 1.00 32.57 107 TYR A O 1
ATOM 782 N N . PRO A 1 109 ? 69.043 80.356 33.632 1.00 27.93 108 PRO A N 1
ATOM 783 C CA . PRO A 1 109 ? 69.437 81.325 32.597 1.00 31.19 108 PRO A CA 1
ATOM 784 C C . PRO A 1 109 ? 69.898 80.703 31.294 1.00 29.10 108 PRO A C 1
ATOM 785 O O . PRO A 1 109 ? 69.943 81.369 30.287 1.00 29.88 108 PRO A O 1
ATOM 789 N N . TYR A 1 110 ? 70.206 79.410 31.307 1.00 26.57 109 TYR A N 1
ATOM 790 C CA . TYR A 1 110 ? 70.579 78.698 30.112 1.00 28.93 109 TYR A CA 1
ATOM 791 C C . TYR A 1 110 ? 69.374 78.247 29.259 1.00 29.95 109 TYR A C 1
ATOM 792 O O . TYR A 1 110 ? 69.560 77.561 28.247 1.00 29.84 109 TYR A O 1
ATOM 801 N N . LEU A 1 111 ? 68.154 78.534 29.714 1.00 29.76 110 LEU A N 1
ATOM 802 C CA . LEU A 1 111 ? 66.980 77.854 29.191 1.00 31.93 110 LEU A CA 1
ATOM 803 C C . LEU A 1 111 ? 66.749 78.139 27.719 1.00 32.03 110 LEU A C 1
ATOM 804 O O . LEU A 1 111 ? 66.435 77.236 26.964 1.00 28.36 110 LEU A O 1
ATOM 809 N N . ASN A 1 112 ? 66.900 79.388 27.300 1.00 29.23 111 ASN A N 1
ATOM 810 C CA . ASN A 1 112 ? 66.711 79.694 25.885 1.00 31.88 111 ASN A CA 1
ATOM 811 C C . ASN A 1 112 ? 67.811 79.092 25.017 1.00 28.80 111 ASN A C 1
ATOM 812 O O . ASN A 1 112 ? 67.527 78.527 23.952 1.00 31.86 111 ASN A O 1
ATOM 817 N N . ARG A 1 113 ? 69.046 79.135 25.499 1.00 26.22 112 ARG A N 1
ATOM 818 C CA . ARG A 1 113 ? 70.186 78.568 24.776 1.00 27.77 112 ARG A CA 1
ATOM 819 C C . ARG A 1 113 ? 70.070 77.048 24.691 1.00 28.48 112 ARG A C 1
ATOM 820 O O . ARG A 1 113 ? 70.497 76.420 23.714 1.00 28.18 112 ARG A O 1
ATOM 828 N N . LEU A 1 114 ? 69.500 76.461 25.721 1.00 28.14 113 LEU A N 1
ATOM 829 C CA . LEU A 1 114 ? 69.330 75.012 25.743 1.00 25.98 113 LEU A CA 1
ATOM 830 C C . LEU A 1 114 ? 68.292 74.618 24.669 1.00 26.93 113 LEU A C 1
ATOM 831 O O . LEU A 1 114 ? 68.433 73.603 23.923 1.00 28.63 113 LEU A O 1
ATOM 836 N N . LEU A 1 115 ? 67.201 75.368 24.646 1.00 29.82 114 LEU A N 1
ATOM 837 C CA . LEU A 1 115 ? 66.167 75.160 23.631 1.00 31.15 114 LEU A CA 1
ATOM 838 C C . LEU A 1 115 ? 66.753 75.343 22.221 1.00 30.75 114 LEU A C 1
ATOM 839 O O . LEU A 1 115 ? 66.491 74.556 21.338 1.00 30.29 114 LEU A O 1
ATOM 852 N N A ARG A 1 117 ? 69.831 74.907 21.266 0.50 28.87 116 ARG A N 1
ATOM 853 N N B ARG A 1 117 ? 69.840 74.875 21.260 0.50 28.94 116 ARG A N 1
ATOM 854 C CA A ARG A 1 117 ? 70.782 73.849 20.980 0.50 29.54 116 ARG A CA 1
ATOM 855 C CA B ARG A 1 117 ? 70.732 73.728 20.966 0.50 28.71 116 ARG A CA 1
ATOM 856 C C A ARG A 1 117 ? 70.050 72.598 20.521 0.50 27.97 116 ARG A C 1
ATOM 857 C C B ARG A 1 117 ? 69.936 72.572 20.400 0.50 27.34 116 ARG A C 1
ATOM 858 O O A ARG A 1 117 ? 70.499 71.894 19.610 0.50 28.39 116 ARG A O 1
ATOM 859 O O B ARG A 1 117 ? 70.269 72.006 19.342 0.50 26.62 116 ARG A O 1
ATOM 874 N N A LEU A 1 118 ? 68.923 72.316 21.165 0.50 26.77 117 LEU A N 1
ATOM 875 N N B LEU A 1 118 ? 68.883 72.202 21.116 0.50 26.87 117 LEU A N 1
ATOM 876 C CA A LEU A 1 118 ? 68.118 71.158 20.789 0.50 29.05 117 LEU A CA 1
ATOM 877 C CA B LEU A 1 118 ? 68.093 71.055 20.687 0.50 29.08 117 LEU A CA 1
ATOM 878 C C A LEU A 1 118 ? 67.396 71.375 19.438 0.50 27.76 117 LEU A C 1
ATOM 879 C C B LEU A 1 118 ? 67.378 71.358 19.374 0.50 27.89 117 LEU A C 1
ATOM 880 O O A LEU A 1 118 ? 67.301 70.443 18.627 0.50 28.48 117 LEU A O 1
ATOM 881 O O B LEU A 1 118 ? 67.261 70.470 18.523 0.50 28.33 117 LEU A O 1
ATOM 890 N N . VAL A 1 119 ? 66.939 72.603 19.183 1.00 27.05 118 VAL A N 1
ATOM 891 C CA . VAL A 1 119 ? 66.327 72.969 17.888 1.00 28.39 118 VAL A CA 1
ATOM 892 C C . VAL A 1 119 ? 67.380 72.813 16.803 1.00 28.57 118 VAL A C 1
ATOM 893 O O . VAL A 1 119 ? 67.159 72.129 15.780 1.00 27.10 118 VAL A O 1
ATOM 897 N N . ARG A 1 120 ? 68.536 73.423 17.015 1.00 29.68 119 ARG A N 1
ATOM 898 C CA . ARG A 1 120 ? 69.636 73.341 16.026 1.00 27.51 119 ARG A CA 1
ATOM 899 C C . ARG A 1 120 ? 69.974 71.917 15.617 1.00 25.83 119 ARG A C 1
ATOM 900 O O . ARG A 1 120 ? 70.176 71.676 14.436 1.00 27.44 119 ARG A O 1
ATOM 908 N N . ASP A 1 121 ? 70.060 70.989 16.563 1.00 27.78 120 ASP A N 1
ATOM 909 C CA . ASP A 1 121 ? 70.508 69.624 16.278 1.00 29.44 120 ASP A CA 1
ATOM 910 C C . ASP A 1 121 ? 69.386 68.632 15.942 1.00 30.34 120 ASP A C 1
ATOM 911 O O . ASP A 1 121 ? 69.638 67.444 15.744 1.00 29.38 120 ASP A O 1
ATOM 916 N N . SER A 1 122 ? 68.155 69.123 15.906 1.00 30.21 121 SER A N 1
ATOM 917 C CA . SER A 1 122 ? 66.969 68.254 15.748 1.00 30.99 121 SER A CA 1
ATOM 918 C C . SER A 1 122 ? 66.845 67.699 14.359 1.00 29.02 121 SER A C 1
ATOM 919 O O . SER A 1 122 ? 67.280 68.323 13.411 1.00 27.00 121 SER A O 1
ATOM 922 N N . ASP A 1 123 ? 66.273 66.499 14.247 1.00 27.37 122 ASP A N 1
ATOM 923 C CA . ASP A 1 123 ? 65.661 66.095 13.013 1.00 28.12 122 ASP A CA 1
ATOM 924 C C . ASP A 1 123 ? 64.269 66.676 12.923 1.00 28.25 122 ASP A C 1
ATOM 925 O O . ASP A 1 123 ? 63.827 67.388 13.820 1.00 27.62 122 ASP A O 1
ATOM 930 N N A GLU A 1 124 ? 63.577 66.390 11.827 0.50 27.34 123 GLU A N 1
ATOM 931 N N B GLU A 1 124 ? 63.584 66.384 11.823 0.50 27.89 123 GLU A N 1
ATOM 932 C CA A GLU A 1 124 ? 62.300 67.047 11.552 0.50 29.97 123 GLU A CA 1
ATOM 933 C CA B GLU A 1 124 ? 62.285 66.993 11.535 0.50 30.73 123 GLU A CA 1
ATOM 934 C C A GLU A 1 124 ? 61.216 66.693 12.585 0.50 27.73 123 GLU A C 1
ATOM 935 C C B GLU A 1 124 ? 61.256 66.699 12.622 0.50 28.14 123 GLU A C 1
ATOM 936 O O A GLU A 1 124 ? 60.479 67.575 13.008 0.50 27.37 123 GLU A O 1
ATOM 937 O O B GLU A 1 124 ? 60.580 67.608 13.090 0.50 27.43 123 GLU A O 1
ATOM 948 N N . ALA A 1 125 ? 61.159 65.435 13.022 1.00 27.86 124 ALA A N 1
ATOM 949 C CA . ALA A 1 125 ? 60.210 65.019 14.048 1.00 28.96 124 ALA A CA 1
ATOM 950 C C . ALA A 1 125 ? 60.466 65.715 15.387 1.00 30.09 124 ALA A C 1
ATOM 951 O O . ALA A 1 125 ? 59.524 66.083 16.099 1.00 26.73 124 ALA A O 1
ATOM 953 N N . GLU A 1 126 ? 61.735 65.957 15.719 1.00 28.82 125 GLU A N 1
ATOM 954 C CA . GLU A 1 126 ? 62.070 66.542 16.980 1.00 27.23 125 GLU A CA 1
ATOM 955 C C . GLU A 1 126 ? 61.816 68.026 16.955 1.00 26.19 125 GLU A C 1
ATOM 956 O O . GLU A 1 126 ? 61.421 68.575 17.976 1.00 26.91 125 GLU A O 1
ATOM 962 N N . ALA A 1 127 ? 62.067 68.680 15.823 1.00 24.86 126 ALA A N 1
ATOM 963 C CA . ALA A 1 127 ? 61.733 70.108 15.677 1.00 27.79 126 ALA A CA 1
ATOM 964 C C . ALA A 1 127 ? 60.198 70.270 15.839 1.00 25.51 126 ALA A C 1
ATOM 965 O O . ALA A 1 127 ? 59.719 71.239 16.455 1.00 26.84 126 ALA A O 1
ATOM 967 N N . LYS A 1 128 ? 59.440 69.328 15.286 1.00 29.56 127 LYS A N 1
ATOM 968 C CA . LYS A 1 128 ? 57.971 69.392 15.383 1.00 30.31 127 LYS A CA 1
ATOM 969 C C . LYS A 1 128 ? 57.519 69.155 16.820 1.00 30.98 127 LYS A C 1
ATOM 970 O O . LYS A 1 128 ? 56.611 69.832 17.324 1.00 30.63 127 LYS A O 1
ATOM 976 N N . ARG A 1 129 ? 58.163 68.220 17.500 1.00 30.47 128 ARG A N 1
ATOM 977 C CA . ARG A 1 129 ? 57.877 68.000 18.901 1.00 29.03 128 ARG A CA 1
ATOM 978 C C . ARG A 1 129 ? 58.132 69.212 19.751 1.00 31.27 128 ARG A C 1
ATOM 979 O O . ARG A 1 129 ? 57.312 69.557 20.593 1.00 29.93 128 ARG A O 1
ATOM 987 N N . ILE A 1 130 ? 59.277 69.840 19.553 1.00 29.41 129 ILE A N 1
ATOM 988 C CA . ILE A 1 130 ? 59.614 71.064 20.255 1.00 29.21 129 ILE A CA 1
ATOM 989 C C . ILE A 1 130 ? 58.590 72.177 19.994 1.00 30.75 129 ILE A C 1
ATOM 990 O O . ILE A 1 130 ? 58.137 72.846 20.932 1.00 29.41 129 ILE A O 1
ATOM 995 N N . ALA A 1 131 ? 58.213 72.366 18.741 1.00 30.06 130 ALA A N 1
ATOM 996 C CA . ALA A 1 131 ? 57.222 73.384 18.405 1.00 31.29 130 ALA A CA 1
ATOM 997 C C . ALA A 1 131 ? 55.865 73.029 19.040 1.00 31.78 130 ALA A C 1
ATOM 998 O O . ALA A 1 131 ? 55.224 73.867 19.653 1.00 32.19 130 ALA A O 1
ATOM 1000 N N . ASP A 1 132 ? 55.451 71.771 18.925 1.00 30.86 131 ASP A N 1
ATOM 1001 C CA . ASP A 1 132 ? 54.146 71.365 19.479 1.00 32.54 131 ASP A CA 1
ATOM 1002 C C . ASP A 1 132 ? 54.064 71.508 21.004 1.00 33.97 131 ASP A C 1
ATOM 1003 O O . ASP A 1 132 ? 53.019 71.945 21.529 1.00 34.02 131 ASP A O 1
ATOM 1008 N N A GLN A 1 133 ? 55.143 71.148 21.703 0.50 34.27 132 GLN A N 1
ATOM 1009 N N B GLN A 1 133 ? 55.155 71.199 21.695 0.50 33.16 132 GLN A N 1
ATOM 1010 C CA A GLN A 1 133 ? 55.164 71.120 23.173 0.50 37.34 132 GLN A CA 1
ATOM 1011 C CA B GLN A 1 133 ? 55.169 71.149 23.155 0.50 35.52 132 GLN A CA 1
ATOM 1012 C C A GLN A 1 133 ? 55.511 72.471 23.799 0.50 37.14 132 GLN A C 1
ATOM 1013 C C B GLN A 1 133 ? 55.521 72.472 23.806 0.50 36.25 132 GLN A C 1
ATOM 1014 O O A GLN A 1 133 ? 54.911 72.854 24.804 0.50 37.78 132 GLN A O 1
ATOM 1015 O O B GLN A 1 133 ? 54.945 72.833 24.833 0.50 36.72 132 GLN A O 1
ATOM 1026 N N . TYR A 1 134 ? 56.483 73.181 23.230 1.00 35.84 133 TYR A N 1
ATOM 1027 C CA . TYR A 1 134 ? 57.067 74.338 23.893 1.00 35.96 133 TYR A CA 1
ATOM 1028 C C . TYR A 1 134 ? 56.911 75.687 23.211 1.00 38.89 133 TYR A C 1
ATOM 1029 O O . TYR A 1 134 ? 57.161 76.711 23.872 1.00 44.77 133 TYR A O 1
ATOM 1038 N N . LEU A 1 135 ? 56.561 75.722 21.928 1.00 31.81 134 LEU A N 1
ATOM 1039 C CA . LEU A 1 135 ? 56.439 77.024 21.233 1.00 32.52 134 LEU A CA 1
ATOM 1040 C C . LEU A 1 135 ? 54.982 77.324 20.928 1.00 33.38 134 LEU A C 1
ATOM 1041 O O . LEU A 1 135 ? 54.478 78.352 21.360 1.00 33.71 134 LEU A O 1
ATOM 1046 N N . LEU A 1 136 ? 54.307 76.411 20.216 1.00 34.37 135 LEU A N 1
ATOM 1047 C CA . LEU A 1 136 ? 52.916 76.641 19.779 1.00 37.25 135 LEU A CA 1
ATOM 1048 C C . LEU A 1 136 ? 51.939 76.946 20.920 1.00 37.70 135 LEU A C 1
ATOM 1049 O O . LEU A 1 136 ? 51.175 77.876 20.814 1.00 38.60 135 LEU A O 1
ATOM 1054 N N . PRO A 1 137 ? 51.981 76.184 22.022 1.00 40.27 136 PRO A N 1
ATOM 1055 C CA . PRO A 1 137 ? 51.118 76.543 23.161 1.00 39.55 136 PRO A CA 1
ATOM 1056 C C . PRO A 1 137 ? 51.283 77.982 23.617 1.00 37.41 136 PRO A C 1
ATOM 1057 O O . PRO A 1 137 ? 50.297 78.648 23.900 1.00 34.32 136 PRO A O 1
ATOM 1061 N N . LEU A 1 138 ? 52.516 78.461 23.666 1.00 32.74 137 LEU A N 1
ATOM 1062 C CA . LEU A 1 138 ? 52.766 79.821 24.091 1.00 31.56 137 LEU A CA 1
ATOM 1063 C C . LEU A 1 138 ? 52.295 80.817 23.021 1.00 32.55 137 LEU A C 1
ATOM 1064 O O . LEU A 1 138 ? 51.663 81.835 23.335 1.00 33.58 137 LEU A O 1
ATOM 1069 N N . HIS A 1 139 ? 52.614 80.549 21.763 1.00 31.21 138 HIS A N 1
ATOM 1070 C CA . HIS A 1 139 ? 52.190 81.453 20.669 1.00 31.98 138 HIS A CA 1
ATOM 1071 C C . HIS A 1 139 ? 50.665 81.577 20.574 1.00 30.40 138 HIS A C 1
ATOM 1072 O O . HIS A 1 139 ? 50.144 82.666 20.374 1.00 32.20 138 HIS A O 1
ATOM 1079 N N A ARG A 1 140 ? 49.965 80.446 20.677 0.50 31.05 139 ARG A N 1
ATOM 1080 N N B ARG A 1 140 ? 49.957 80.455 20.699 0.50 31.25 139 ARG A N 1
ATOM 1081 C CA A ARG A 1 140 ? 48.500 80.447 20.701 0.50 33.03 139 ARG A CA 1
ATOM 1082 C CA B ARG A 1 140 ? 48.490 80.470 20.646 0.50 33.16 139 ARG A CA 1
ATOM 1083 C C A ARG A 1 140 ? 47.965 81.250 21.868 0.50 33.30 139 ARG A C 1
ATOM 1084 C C B ARG A 1 140 ? 47.846 81.107 21.888 0.50 33.30 139 ARG A C 1
ATOM 1085 O O A ARG A 1 140 ? 47.144 82.153 21.680 0.50 33.19 139 ARG A O 1
ATOM 1086 O O B ARG A 1 140 ? 46.800 81.744 21.768 0.50 33.62 139 ARG A O 1
ATOM 1101 N N . ALA A 1 141 ? 48.453 80.949 23.069 1.00 31.77 140 ALA A N 1
ATOM 1102 C CA . ALA A 1 141 ? 47.994 81.673 24.267 1.00 31.85 140 ALA A CA 1
ATOM 1103 C C . ALA A 1 141 ? 48.166 83.171 24.103 1.00 31.34 140 ALA A C 1
ATOM 1104 O O . ALA A 1 141 ? 47.258 83.933 24.398 1.00 32.45 140 ALA A O 1
ATOM 1106 N N . TYR A 1 142 ? 49.328 83.588 23.628 1.00 31.01 141 TYR A N 1
ATOM 1107 C CA . TYR A 1 142 ? 49.622 85.017 23.446 1.00 32.48 141 TYR A CA 1
ATOM 1108 C C . TYR A 1 142 ? 48.750 85.633 22.366 1.00 32.45 141 TYR A C 1
ATOM 1109 O O . TYR A 1 142 ? 48.254 86.752 22.526 1.00 30.25 141 TYR A O 1
ATOM 1118 N N A ASN A 1 143 ? 48.573 84.919 21.256 0.50 32.15 142 ASN A N 1
ATOM 1119 N N B ASN A 1 143 ? 48.560 84.912 21.266 0.50 32.63 142 ASN A N 1
ATOM 1120 C CA A ASN A 1 143 ? 47.702 85.401 20.177 0.50 32.78 142 ASN A CA 1
ATOM 1121 C CA B ASN A 1 143 ? 47.677 85.388 20.201 0.50 33.69 142 ASN A CA 1
ATOM 1122 C C A ASN A 1 143 ? 46.299 85.707 20.712 0.50 32.58 142 ASN A C 1
ATOM 1123 C C B ASN A 1 143 ? 46.320 85.743 20.772 0.50 33.05 142 ASN A C 1
ATOM 1124 O O A ASN A 1 143 ? 45.742 86.750 20.404 0.50 34.44 142 ASN A O 1
ATOM 1125 O O B ASN A 1 143 ? 45.817 86.839 20.555 0.50 34.44 142 ASN A O 1
ATOM 1134 N N . ARG A 1 144 ? 45.768 84.825 21.556 1.00 32.87 143 ARG A N 1
ATOM 1135 C CA . ARG A 1 144 ? 44.455 85.016 22.188 1.00 35.77 143 ARG A CA 1
ATOM 1136 C C . ARG A 1 144 ? 44.481 86.146 23.234 1.00 35.09 143 ARG A C 1
ATOM 1137 O O . ARG A 1 144 ? 43.739 87.133 23.131 1.00 33.16 143 ARG A O 1
ATOM 1142 N N . PHE A 1 145 ? 45.363 86.006 24.220 1.00 33.64 144 PHE A N 1
ATOM 1143 C CA . PHE A 1 145 ? 45.354 86.896 25.364 1.00 34.20 144 PHE A CA 1
ATOM 1144 C C . PHE A 1 145 ? 45.763 88.293 24.956 1.00 34.19 144 PHE A C 1
ATOM 1145 O O . PHE A 1 145 ? 45.078 89.266 25.301 1.00 35.29 144 PHE A O 1
ATOM 1153 N N . ILE A 1 146 ? 46.867 88.417 24.215 1.00 34.12 145 ILE A N 1
ATOM 1154 C CA . ILE A 1 146 ? 47.374 89.743 23.818 1.00 36.56 145 ILE A CA 1
ATOM 1155 C C . ILE A 1 146 ? 46.385 90.400 22.859 1.00 37.44 145 ILE A C 1
ATOM 1156 O O . ILE A 1 146 ? 46.101 91.604 22.971 1.00 38.73 145 ILE A O 1
ATOM 1161 N N . GLY A 1 147 ? 45.851 89.605 21.937 1.00 37.74 146 GLY A N 1
ATOM 1162 C CA . GLY A 1 147 ? 44.812 90.086 21.011 1.00 39.12 146 GLY A CA 1
ATOM 1163 C C . GLY A 1 147 ? 43.621 90.714 21.713 1.00 39.02 146 GLY A C 1
ATOM 1164 O O . GLY A 1 147 ? 43.163 91.781 21.333 1.00 41.38 146 GLY A O 1
ATOM 1165 N N . GLU A 1 148 ? 43.118 90.051 22.747 1.00 40.15 147 GLU A N 1
ATOM 1166 C CA . GLU A 1 148 ? 42.000 90.577 23.522 1.00 39.54 147 GLU A CA 1
ATOM 1167 C C . GLU A 1 148 ? 42.376 91.856 24.253 1.00 39.13 147 GLU A C 1
ATOM 1168 O O . GLU A 1 148 ? 41.579 92.786 24.331 1.00 36.70 147 GLU A O 1
ATOM 1174 N N . GLY A 1 149 ? 43.598 91.906 24.781 1.00 37.07 148 GLY A N 1
ATOM 1175 C CA . GLY A 1 149 ? 44.075 93.072 25.502 1.00 37.67 148 GLY A CA 1
ATOM 1176 C C . GLY A 1 149 ? 44.276 94.277 24.611 1.00 36.39 148 GLY A C 1
ATOM 1177 O O . GLY A 1 149 ? 44.070 95.401 25.051 1.00 38.37 148 GLY A O 1
ATOM 1178 N N . VAL A 1 150 ? 44.707 94.047 23.371 1.00 36.38 149 VAL A N 1
ATOM 1179 C CA . VAL A 1 150 ? 44.908 95.127 22.417 1.00 38.25 149 VAL A CA 1
ATOM 1180 C C . VAL A 1 150 ? 43.542 95.722 22.092 1.00 40.93 149 VAL A C 1
ATOM 1181 O O . VAL A 1 150 ? 43.343 96.954 22.143 1.00 41.79 149 VAL A O 1
ATOM 1185 N N . LYS A 1 151 ? 42.597 94.831 21.792 1.00 43.24 150 LYS A N 1
ATOM 1186 C CA . LYS A 1 151 ? 41.213 95.214 21.507 1.00 44.29 150 LYS A CA 1
ATOM 1187 C C . LYS A 1 151 ? 40.608 95.996 22.662 1.00 42.99 150 LYS A C 1
ATOM 1188 O O . LYS A 1 151 ? 39.980 97.017 22.440 1.00 43.48 150 LYS A O 1
ATOM 1192 N N . ALA A 1 152 ? 40.822 95.514 23.885 1.00 41.89 151 ALA A N 1
ATOM 1193 C CA . ALA A 1 152 ? 40.327 96.167 25.095 1.00 41.24 151 ALA A CA 1
ATOM 1194 C C . ALA A 1 152 ? 41.084 97.442 25.445 1.00 40.71 151 ALA A C 1
ATOM 1195 O O . ALA A 1 152 ? 40.737 98.101 26.426 1.00 43.44 151 ALA A O 1
ATOM 1197 N N . GLY A 1 153 ? 42.124 97.770 24.680 1.00 39.86 152 GLY A N 1
ATOM 1198 C CA . GLY A 1 153 ? 42.881 99.008 24.857 1.00 38.65 152 GLY A CA 1
ATOM 1199 C C . GLY A 1 153 ? 43.956 98.968 25.931 1.00 38.44 152 GLY A C 1
ATOM 1200 O O . GLY A 1 153 ? 44.599 99.982 26.175 1.00 39.99 152 GLY A O 1
ATOM 1201 N N . VAL A 1 154 ? 44.167 97.808 26.559 1.00 34.17 153 VAL A N 1
ATOM 1202 C CA . VAL A 1 154 ? 45.145 97.678 27.645 1.00 33.80 153 VAL A CA 1
ATOM 1203 C C . VAL A 1 154 ? 46.595 97.611 27.096 1.00 32.25 153 VAL A C 1
ATOM 1204 O O . VAL A 1 154 ? 47.529 98.216 27.662 1.00 32.70 153 VAL A O 1
ATOM 1208 N N . PHE A 1 155 ? 46.771 96.898 25.990 1.00 32.34 154 PHE A N 1
ATOM 1209 C CA . PHE A 1 155 ? 48.079 96.759 25.358 1.00 32.88 154 PHE A CA 1
ATOM 1210 C C . PHE A 1 155 ? 48.090 97.533 24.059 1.00 34.41 154 PHE A C 1
ATOM 1211 O O . PHE A 1 155 ? 47.095 97.551 23.337 1.00 33.84 154 PHE A O 1
ATOM 1219 N N . ARG A 1 156 ? 49.223 98.163 23.756 1.00 36.33 155 ARG A N 1
ATOM 1220 C CA . ARG A 1 156 ? 49.405 98.805 22.470 1.00 36.72 155 ARG A CA 1
ATOM 1221 C C . ARG A 1 156 ? 49.428 97.735 21.372 1.00 37.39 155 ARG A C 1
ATOM 1222 O O . ARG A 1 156 ? 49.686 96.555 21.637 1.00 36.69 155 ARG A O 1
ATOM 1230 N N . PRO A 1 157 ? 49.092 98.126 20.144 1.00 36.42 156 PRO A N 1
ATOM 1231 C CA . PRO A 1 157 ? 49.205 97.166 19.068 1.00 36.81 156 PRO A CA 1
ATOM 1232 C C . PRO A 1 157 ? 50.619 96.587 18.997 1.00 35.20 156 PRO A C 1
ATOM 1233 O O . PRO A 1 157 ? 51.588 97.326 19.042 1.00 35.76 156 PRO A O 1
ATOM 1237 N N . ILE A 1 158 ? 50.702 95.265 18.914 1.00 33.27 157 ILE A N 1
ATOM 1238 C CA . ILE A 1 158 ? 51.956 94.538 18.983 1.00 34.44 157 ILE A CA 1
ATOM 1239 C C . ILE A 1 158 ? 51.682 93.153 18.408 1.00 34.28 157 ILE A C 1
ATOM 1240 O O . ILE A 1 158 ? 50.561 92.653 18.514 1.00 35.42 157 ILE A O 1
ATOM 1245 N N . ASN A 1 159 ? 52.682 92.556 17.769 1.00 32.67 158 ASN A N 1
ATOM 1246 C CA . ASN A 1 159 ? 52.581 91.190 17.294 1.00 31.37 158 ASN A CA 1
ATOM 1247 C C . ASN A 1 159 ? 52.770 90.243 18.482 1.00 32.73 158 ASN A C 1
ATOM 1248 O O . ASN A 1 159 ? 53.838 90.241 19.103 1.00 31.04 158 ASN A O 1
ATOM 1253 N N . PRO A 1 160 ? 51.733 89.472 18.837 1.00 32.46 159 PRO A N 1
ATOM 1254 C CA . PRO A 1 160 ? 51.863 88.611 20.018 1.00 33.74 159 PRO A CA 1
ATOM 1255 C C . PRO A 1 160 ? 52.980 87.566 19.935 1.00 34.59 159 PRO A C 1
ATOM 1256 O O . PRO A 1 160 ? 53.593 87.213 20.970 1.00 33.43 159 PRO A O 1
ATOM 1260 N N . GLN A 1 161 ? 53.269 87.082 18.736 1.00 35.80 160 GLN A N 1
ATOM 1261 C CA . GLN A 1 161 ? 54.345 86.103 18.579 1.00 39.79 160 GLN A CA 1
ATOM 1262 C C . GLN A 1 161 ? 55.705 86.754 18.791 1.00 35.74 160 GLN A C 1
ATOM 1263 O O . GLN A 1 161 ? 56.555 86.183 19.476 1.00 35.64 160 GLN A O 1
ATOM 1269 N N . LEU A 1 162 ? 55.909 87.949 18.215 1.00 33.01 161 LEU A N 1
ATOM 1270 C CA . LEU A 1 162 ? 57.142 88.672 18.436 1.00 32.40 161 LEU A CA 1
ATOM 1271 C C . LEU A 1 162 ? 57.267 89.039 19.904 1.00 32.07 161 LEU A C 1
ATOM 1272 O O . LEU A 1 162 ? 58.367 88.975 20.454 1.00 33.30 161 LEU A O 1
ATOM 1277 N N . PHE A 1 163 ? 56.154 89.399 20.539 1.00 31.73 162 PHE A N 1
ATOM 1278 C CA . PHE A 1 163 ? 56.178 89.679 21.975 1.00 31.91 162 PHE A CA 1
ATOM 1279 C C . PHE A 1 163 ? 56.686 88.477 22.750 1.00 31.07 162 PHE A C 1
ATOM 1280 O O . PHE A 1 163 ? 57.531 88.632 23.618 1.00 30.73 162 PHE A O 1
ATOM 1288 N N . TYR A 1 164 ? 56.219 87.273 22.441 1.00 31.72 163 TYR A N 1
ATOM 1289 C CA . TYR A 1 164 ? 56.762 86.082 23.097 1.00 31.73 163 TYR A CA 1
ATOM 1290 C C . TYR A 1 164 ? 58.266 85.934 22.875 1.00 32.80 163 TYR A C 1
ATOM 1291 O O . TYR A 1 164 ? 59.020 85.660 23.812 1.00 34.40 163 TYR A O 1
ATOM 1300 N N . PHE A 1 165 ? 58.725 86.123 21.643 1.00 32.39 164 PHE A N 1
ATOM 1301 C CA . PHE A 1 165 ? 60.166 86.100 21.411 1.00 29.56 164 PHE A CA 1
ATOM 1302 C C . PHE A 1 165 ? 60.931 87.072 22.312 1.00 26.86 164 PHE A C 1
ATOM 1303 O O . PHE A 1 165 ? 61.991 86.745 22.850 1.00 27.89 164 PHE A O 1
ATOM 1311 N N . THR A 1 166 ? 60.435 88.300 22.388 1.00 28.92 165 THR A N 1
ATOM 1312 C CA . THR A 1 166 ? 61.037 89.294 23.254 1.00 29.88 165 THR A CA 1
ATOM 1313 C C . THR A 1 166 ? 61.133 88.770 24.693 1.00 30.65 165 THR A C 1
ATOM 1314 O O . THR A 1 166 ? 62.196 88.849 25.322 1.00 31.33 165 THR A O 1
ATOM 1318 N N . VAL A 1 167 ? 60.042 88.213 25.205 1.00 29.91 166 VAL A N 1
ATOM 1319 C CA . VAL A 1 167 ? 60.034 87.729 26.582 1.00 30.16 166 VAL A CA 1
ATOM 1320 C C . VAL A 1 167 ? 61.130 86.658 26.762 1.00 28.31 166 VAL A C 1
ATOM 1321 O O . VAL A 1 167 ? 61.896 86.695 27.718 1.00 28.36 166 VAL A O 1
ATOM 1325 N N . THR A 1 168 ? 61.240 85.739 25.823 1.00 31.38 167 THR A N 1
ATOM 1326 C CA . THR A 1 168 ? 62.214 84.632 25.977 1.00 31.42 167 THR A CA 1
ATOM 1327 C C . THR A 1 168 ? 63.661 85.165 26.048 1.00 31.01 167 THR A C 1
ATOM 1328 O O . THR A 1 168 ? 64.537 84.548 26.622 1.00 31.16 167 THR A O 1
ATOM 1332 N N . GLY A 1 169 ? 63.875 86.321 25.437 1.00 30.49 168 GLY A N 1
ATOM 1333 C CA . GLY A 1 169 ? 65.142 87.031 25.439 1.00 33.18 168 GLY A CA 1
ATOM 1334 C C . GLY A 1 169 ? 65.711 87.302 26.817 1.00 30.77 168 GLY A C 1
ATOM 1335 O O . GLY A 1 169 ? 66.920 87.397 26.953 1.00 28.99 168 GLY A O 1
ATOM 1336 N N . ALA A 1 170 ? 64.843 87.391 27.844 1.00 29.88 169 ALA A N 1
ATOM 1337 C CA . ALA A 1 170 ? 65.303 87.652 29.194 1.00 30.17 169 ALA A CA 1
ATOM 1338 C C . ALA A 1 170 ? 66.255 86.587 29.691 1.00 28.75 169 ALA A C 1
ATOM 1339 O O . ALA A 1 170 ? 67.205 86.892 30.431 1.00 31.63 169 ALA A O 1
ATOM 1341 N N . ALA A 1 171 ? 66.030 85.339 29.321 1.00 29.39 170 ALA A N 1
ATOM 1342 C CA . ALA A 1 171 ? 66.953 84.290 29.723 1.00 29.76 170 ALA A CA 1
ATOM 1343 C C . ALA A 1 171 ? 68.364 84.557 29.235 1.00 30.41 170 ALA A C 1
ATOM 1344 O O . ALA A 1 171 ? 69.335 84.369 29.975 1.00 31.41 170 ALA A O 1
ATOM 1346 N N . ASP A 1 172 ? 68.482 84.920 27.964 1.00 31.55 171 ASP A N 1
ATOM 1347 C CA . ASP A 1 172 ? 69.777 85.170 27.362 1.00 31.62 171 ASP A CA 1
ATOM 1348 C C . ASP A 1 172 ? 70.442 86.379 27.955 1.00 29.72 171 ASP A C 1
ATOM 1349 O O . ASP A 1 172 ? 71.659 86.396 28.117 1.00 29.65 171 ASP A O 1
ATOM 1354 N N . ARG A 1 173 ? 69.653 87.376 28.320 1.00 29.97 172 ARG A N 1
ATOM 1355 C CA . ARG A 1 173 ? 70.208 88.559 29.004 1.00 33.35 172 ARG A CA 1
ATOM 1356 C C . ARG A 1 173 ? 70.810 88.264 30.369 1.00 31.06 172 ARG A C 1
ATOM 1357 O O . ARG A 1 173 ? 71.854 88.810 30.722 1.00 29.40 172 ARG A O 1
ATOM 1365 N N . PHE A 1 174 ? 70.107 87.430 31.136 1.00 31.33 173 PHE A N 1
ATOM 1366 C CA . PHE A 1 174 ? 70.559 86.919 32.423 1.00 31.19 173 PHE A CA 1
ATOM 1367 C C . PHE A 1 174 ? 71.832 86.076 32.279 1.00 30.86 173 PHE A C 1
ATOM 1368 O O . PHE A 1 174 ? 72.803 86.263 33.027 1.00 29.62 173 PHE A O 1
ATOM 1376 N N . PHE A 1 175 ? 71.816 85.149 31.326 1.00 31.09 174 PHE A N 1
ATOM 1377 C CA . PHE A 1 175 ? 72.987 84.351 30.951 1.00 29.24 174 PHE A CA 1
ATOM 1378 C C . PHE A 1 175 ? 74.185 85.249 30.635 1.00 30.51 174 PHE A C 1
ATOM 1379 O O . PHE A 1 175 ? 75.277 85.051 31.165 1.00 32.62 174 PHE A O 1
ATOM 1387 N N . SER A 1 176 ? 73.947 86.251 29.792 1.00 30.77 175 SER A N 1
ATOM 1388 C CA . SER A 1 176 ? 74.986 87.146 29.326 1.00 27.41 175 SER A CA 1
ATOM 1389 C C . SER A 1 176 ? 75.543 87.944 30.496 1.00 29.44 175 SER A C 1
ATOM 1390 O O . SER A 1 176 ? 76.753 88.051 30.635 1.00 27.92 175 SER A O 1
ATOM 1393 N N . ALA A 1 177 ? 74.663 88.475 31.349 1.00 30.04 176 ALA A N 1
ATOM 1394 C CA . ALA A 1 177 ? 75.091 89.312 32.484 1.00 29.91 176 ALA A CA 1
ATOM 1395 C C . ALA A 1 177 ? 75.985 88.501 33.420 1.00 30.84 176 ALA A C 1
ATOM 1396 O O . ALA A 1 177 ? 77.063 88.944 33.823 1.00 33.76 176 ALA A O 1
ATOM 1398 N N . ARG A 1 178 ? 75.564 87.285 33.729 1.00 30.96 177 ARG A N 1
ATOM 1399 C CA . ARG A 1 178 ? 76.307 86.462 34.658 1.00 33.52 177 ARG A CA 1
ATOM 1400 C C . ARG A 1 178 ? 77.689 86.132 34.112 1.00 31.93 177 ARG A C 1
ATOM 1401 O O . ARG A 1 178 ? 78.671 86.206 34.841 1.00 32.65 177 ARG A O 1
ATOM 1409 N N . LEU A 1 179 ? 77.761 85.780 32.832 1.00 32.02 178 LEU A N 1
ATOM 1410 C CA . LEU A 1 179 ? 79.027 85.429 32.193 1.00 33.26 178 LEU A CA 1
ATOM 1411 C C . LEU A 1 179 ? 79.959 86.640 32.121 1.00 33.44 178 LEU A C 1
ATOM 1412 O O . LEU A 1 179 ? 81.111 86.553 32.531 1.00 33.53 178 LEU A O 1
ATOM 1417 N N . VAL A 1 180 ? 79.451 87.774 31.639 1.00 30.46 179 VAL A N 1
ATOM 1418 C CA . VAL A 1 180 ? 80.269 88.974 31.488 1.00 30.79 179 VAL A CA 1
ATOM 1419 C C . VAL A 1 180 ? 80.740 89.525 32.825 1.00 29.87 179 VAL A C 1
ATOM 1420 O O . VAL A 1 180 ? 81.900 89.888 32.976 1.00 33.05 179 VAL A O 1
ATOM 1424 N N . LEU A 1 181 ? 79.849 89.602 33.798 1.00 31.09 180 LEU A N 1
ATOM 1425 C CA . LEU A 1 181 ? 80.218 90.137 35.102 1.00 32.49 180 LEU A CA 1
ATOM 1426 C C . LEU A 1 181 ? 81.314 89.287 35.770 1.00 34.09 180 LEU A C 1
ATOM 1427 O O . LEU A 1 181 ? 82.243 89.816 36.378 1.00 34.80 180 LEU A O 1
ATOM 1432 N N . LYS A 1 182 ? 81.204 87.978 35.620 1.00 32.87 181 LYS A N 1
ATOM 1433 C CA . LYS A 1 182 ? 82.203 87.054 36.114 1.00 34.59 181 LYS A CA 1
ATOM 1434 C C . LYS A 1 182 ? 83.567 87.231 35.434 1.00 33.41 181 LYS A C 1
ATOM 1435 O O . LYS A 1 182 ? 84.577 87.454 36.104 1.00 35.82 181 LYS A O 1
ATOM 1441 N N . HIS A 1 183 ? 83.593 87.136 34.120 1.00 33.96 182 HIS A N 1
ATOM 1442 C CA . HIS A 1 183 ? 84.860 87.094 33.379 1.00 36.83 182 HIS A CA 1
ATOM 1443 C C . HIS A 1 183 ? 85.488 88.461 33.176 1.00 36.23 182 HIS A C 1
ATOM 1444 O O . HIS A 1 183 ? 86.701 88.577 33.178 1.00 38.42 182 HIS A O 1
ATOM 1451 N N . CYS A 1 184 ? 84.679 89.495 33.010 1.00 36.80 183 CYS A N 1
ATOM 1452 C CA . CYS A 1 184 ? 85.217 90.828 32.762 1.00 36.32 183 CYS A CA 1
ATOM 1453 C C . CYS A 1 184 ? 85.339 91.705 33.998 1.00 37.54 183 CYS A C 1
ATOM 1454 O O . CYS A 1 184 ? 86.138 92.637 33.999 1.00 37.67 183 CYS A O 1
ATOM 1457 N N . PHE A 1 185 ? 84.568 91.415 35.037 1.00 36.56 184 PHE A N 1
ATOM 1458 C CA . PHE A 1 185 ? 84.520 92.278 36.217 1.00 36.08 184 PHE A CA 1
ATOM 1459 C C . PHE A 1 185 ? 84.758 91.554 37.528 1.00 38.38 184 PHE A C 1
ATOM 1460 O O . PHE A 1 185 ? 84.685 92.158 38.599 1.00 40.48 184 PHE A O 1
ATOM 1468 N N . ASP A 1 186 ? 85.078 90.271 37.447 1.00 39.51 185 ASP A N 1
ATOM 1469 C CA . ASP A 1 186 ? 85.245 89.441 38.624 1.00 41.79 185 ASP A CA 1
ATOM 1470 C C . ASP A 1 186 ? 84.145 89.672 39.652 1.00 41.36 185 ASP A C 1
ATOM 1471 O O . ASP A 1 186 ? 84.423 89.760 40.848 1.00 42.65 185 ASP A O 1
ATOM 1476 N N . GLN A 1 187 ? 82.904 89.819 39.180 1.00 39.91 186 GLN A N 1
ATOM 1477 C CA . GLN A 1 187 ? 81.742 89.963 40.046 1.00 40.19 186 GLN A CA 1
ATOM 1478 C C . GLN A 1 187 ? 80.750 88.821 39.863 1.00 40.37 186 GLN A C 1
ATOM 1479 O O . GLN A 1 187 ? 80.528 88.337 38.751 1.00 39.78 186 GLN A O 1
ATOM 1485 N N . ASP A 1 188 ? 80.103 88.457 40.956 1.00 41.56 187 ASP A N 1
ATOM 1486 C CA . ASP A 1 188 ? 79.055 87.458 40.937 1.00 43.07 187 ASP A CA 1
ATOM 1487 C C . ASP A 1 188 ? 77.717 88.178 40.956 1.00 42.33 187 ASP A C 1
ATOM 1488 O O . ASP A 1 188 ? 77.304 88.691 41.979 1.00 44.34 187 ASP A O 1
ATOM 1493 N N . THR A 1 189 ? 77.052 88.225 39.814 1.00 41.26 188 THR A N 1
ATOM 1494 C CA . THR A 1 189 ? 75.709 88.758 39.727 1.00 40.13 188 THR A CA 1
ATOM 1495 C C . THR A 1 189 ? 74.746 87.577 39.559 1.00 40.08 188 THR A C 1
ATOM 1496 O O . THR A 1 189 ? 75.149 86.407 39.549 1.00 42.70 188 THR A O 1
ATOM 1500 N N . LEU A 1 190 ? 73.470 87.884 39.459 1.00 39.36 189 LEU A N 1
ATOM 1501 C CA . LEU A 1 190 ? 72.445 86.851 39.346 1.00 38.60 189 LEU A CA 1
ATOM 1502 C C . LEU A 1 190 ? 72.386 85.956 40.608 1.00 37.71 189 LEU A C 1
ATOM 1503 O O . LEU A 1 190 ? 72.030 84.770 40.543 1.00 37.03 189 LEU A O 1
ATOM 1508 N N . THR A 1 191 ? 72.710 86.554 41.755 1.00 35.93 190 THR A N 1
ATOM 1509 C CA . THR A 1 191 ? 72.664 85.874 43.039 1.00 37.35 190 THR A CA 1
ATOM 1510 C C . THR A 1 191 ? 71.248 85.882 43.609 1.00 36.73 190 THR A C 1
ATOM 1511 O O . THR A 1 191 ? 70.392 86.628 43.158 1.00 34.26 190 THR A O 1
ATOM 1515 N N . GLU A 1 192 ? 70.999 85.069 44.626 1.00 38.69 191 GLU A N 1
ATOM 1516 C CA . GLU A 1 192 ? 69.693 85.115 45.292 1.00 40.73 191 GLU A CA 1
ATOM 1517 C C . GLU A 1 192 ? 69.356 86.492 45.828 1.00 39.37 191 GLU A C 1
ATOM 1518 O O . GLU A 1 192 ? 68.219 86.929 45.771 1.00 39.09 191 GLU A O 1
ATOM 1524 N N . GLN A 1 193 ? 70.352 87.155 46.385 1.00 39.40 192 GLN A N 1
ATOM 1525 C CA . GLN A 1 193 ? 70.149 88.450 46.994 1.00 39.94 192 GLN A CA 1
ATOM 1526 C C . GLN A 1 193 ? 69.734 89.503 45.980 1.00 39.96 192 GLN A C 1
ATOM 1527 O O . GLN A 1 193 ? 69.089 90.493 46.342 1.00 41.46 192 GLN A O 1
ATOM 1530 N N . LEU A 1 194 ? 70.119 89.307 44.716 1.00 38.57 193 LEU A N 1
ATOM 1531 C CA . LEU A 1 194 ? 69.762 90.250 43.663 1.00 37.22 193 LEU A CA 1
ATOM 1532 C C . LEU A 1 194 ? 68.467 89.873 42.946 1.00 34.87 193 LEU A C 1
ATOM 1533 O O . LEU A 1 194 ? 67.991 90.653 42.124 1.00 37.57 193 LEU A O 1
ATOM 1538 N N . ARG A 1 195 ? 67.905 88.690 43.230 1.00 35.12 194 ARG A N 1
ATOM 1539 C CA . ARG A 1 195 ? 66.761 88.185 42.476 1.00 35.09 194 ARG A CA 1
ATOM 1540 C C . ARG A 1 195 ? 65.585 89.151 42.389 1.00 33.99 194 ARG A C 1
ATOM 1541 O O . ARG A 1 195 ? 65.041 89.375 41.310 1.00 32.54 194 ARG A O 1
ATOM 1549 N N . ASP A 1 196 ? 65.140 89.668 43.528 1.00 35.69 195 ASP A N 1
ATOM 1550 C CA . ASP A 1 196 ? 63.938 90.508 43.533 1.00 36.53 195 ASP A CA 1
ATOM 1551 C C . ASP A 1 196 ? 64.131 91.770 42.703 1.00 35.76 195 ASP A C 1
ATOM 1552 O O . ASP A 1 196 ? 63.259 92.130 41.921 1.00 36.04 195 ASP A O 1
ATOM 1557 N N . SER A 1 197 ? 65.284 92.413 42.832 1.00 36.50 196 SER A N 1
ATOM 1558 C CA . SER A 1 197 ? 65.545 93.638 42.081 1.00 33.97 196 SER A CA 1
ATOM 1559 C C . SER A 1 197 ? 65.654 93.315 40.592 1.00 33.32 196 SER A C 1
ATOM 1560 O O . SER A 1 197 ? 65.051 93.990 39.768 1.00 33.67 196 SER A O 1
ATOM 1563 N N . TYR A 1 198 ? 66.408 92.272 40.225 1.00 34.22 197 TYR A N 1
ATOM 1564 C CA . TYR A 1 198 ? 66.488 91.861 38.834 1.00 34.81 197 TYR A CA 1
ATOM 1565 C C . TYR A 1 198 ? 65.105 91.569 38.260 1.00 34.91 197 TYR A C 1
ATOM 1566 O O . TYR A 1 198 ? 64.781 92.026 37.171 1.00 32.94 197 TYR A O 1
ATOM 1575 N N . ARG A 1 199 ? 64.324 90.751 38.967 1.00 37.81 198 ARG A N 1
ATOM 1576 C CA . ARG A 1 199 ? 63.008 90.349 38.478 1.00 38.69 198 ARG A CA 1
ATOM 1577 C C . ARG A 1 199 ? 62.125 91.559 38.290 1.00 37.00 198 ARG A C 1
ATOM 1578 O O . ARG A 1 199 ? 61.520 91.739 37.239 1.00 37.43 198 ARG A O 1
ATOM 1586 N N . GLU A 1 200 ? 62.024 92.383 39.311 1.00 35.18 199 GLU A N 1
ATOM 1587 C CA . GLU A 1 200 ? 61.119 93.526 39.244 1.00 36.27 199 GLU A CA 1
ATOM 1588 C C . GLU A 1 200 ? 61.480 94.489 38.122 1.00 34.58 199 GLU A C 1
ATOM 1589 O O . GLU A 1 200 ? 60.592 94.959 37.399 1.00 31.05 199 GLU A O 1
ATOM 1595 N N . HIS A 1 201 ? 62.774 94.765 37.944 1.00 34.52 200 HIS A N 1
ATOM 1596 C CA . HIS A 1 201 ? 63.213 95.665 36.860 1.00 33.21 200 HIS A CA 1
ATOM 1597 C C . HIS A 1 201 ? 62.893 95.096 35.505 1.00 31.85 200 HIS A C 1
ATOM 1598 O O . HIS A 1 201 ? 62.445 95.810 34.632 1.00 29.86 200 HIS A O 1
ATOM 1605 N N . THR A 1 202 ? 63.091 93.780 35.357 1.00 28.66 201 THR A N 1
ATOM 1606 C CA . THR A 1 202 ? 62.902 93.102 34.085 1.00 31.61 201 THR A CA 1
ATOM 1607 C C . THR A 1 202 ? 61.426 92.999 33.751 1.00 32.52 201 THR A C 1
ATOM 1608 O O . THR A 1 202 ? 61.039 93.284 32.639 1.00 31.08 201 THR A O 1
ATOM 1612 N N . VAL A 1 203 ? 60.602 92.608 34.730 1.00 31.07 202 VAL A N 1
ATOM 1613 C CA . VAL A 1 203 ? 59.133 92.641 34.578 1.00 32.08 202 VAL A CA 1
ATOM 1614 C C . VAL A 1 203 ? 58.622 94.049 34.269 1.00 29.50 202 VAL A C 1
ATOM 1615 O O . VAL A 1 203 ? 57.865 94.240 33.334 1.00 31.96 202 VAL A O 1
ATOM 1619 N N . ASP A 1 204 ? 59.081 95.035 35.010 1.00 29.52 203 ASP A N 1
ATOM 1620 C CA . ASP A 1 204 ? 58.649 96.419 34.748 1.00 30.50 203 ASP A CA 1
ATOM 1621 C C . ASP A 1 204 ? 58.950 96.853 33.318 1.00 30.65 203 ASP A C 1
ATOM 1622 O O . ASP A 1 204 ? 58.124 97.511 32.660 1.00 30.76 203 ASP A O 1
ATOM 1627 N N . PHE A 1 205 ? 60.145 96.516 32.830 1.00 31.91 204 PHE A N 1
ATOM 1628 C CA . PHE A 1 205 ? 60.536 96.879 31.453 1.00 29.87 204 PHE A CA 1
ATOM 1629 C C . PHE A 1 205 ? 59.626 96.217 30.407 1.00 28.41 204 PHE A C 1
ATOM 1630 O O . PHE A 1 205 ? 59.115 96.887 29.490 1.00 30.55 204 PHE A O 1
ATOM 1638 N N . ILE A 1 206 ? 59.417 94.908 30.544 1.00 30.04 205 ILE A N 1
ATOM 1639 C CA . ILE A 1 206 ? 58.505 94.160 29.665 1.00 29.67 205 ILE A CA 1
ATOM 1640 C C . ILE A 1 206 ? 57.071 94.745 29.679 1.00 32.62 205 ILE A C 1
ATOM 1641 O O . ILE A 1 206 ? 56.458 94.985 28.620 1.00 29.86 205 ILE A O 1
ATOM 1654 N N . ALA A 1 208 ? 56.108 97.758 30.633 1.00 33.33 207 ALA A N 1
ATOM 1655 C CA . ALA A 1 208 ? 56.201 99.094 30.035 1.00 30.86 207 ALA A CA 1
ATOM 1656 C C . ALA A 1 208 ? 56.244 99.010 28.509 1.00 32.66 207 ALA A C 1
ATOM 1657 O O . ALA A 1 208 ? 55.687 99.847 27.824 1.00 30.70 207 ALA A O 1
ATOM 1659 N N . GLY A 1 209 ? 56.903 97.980 27.989 1.00 33.16 208 GLY A N 1
ATOM 1660 C CA . GLY A 1 209 ? 57.030 97.786 26.557 1.00 32.76 208 GLY A CA 1
ATOM 1661 C C . GLY A 1 209 ? 55.774 97.357 25.835 1.00 34.05 208 GLY A C 1
ATOM 1662 O O . GLY A 1 209 ? 55.707 97.491 24.624 1.00 31.77 208 GLY A O 1
ATOM 1663 N N . ILE A 1 210 ? 54.783 96.823 26.562 1.00 33.94 209 ILE A N 1
ATOM 1664 C CA . ILE A 1 210 ? 53.519 96.377 25.949 1.00 34.28 209 ILE A CA 1
ATOM 1665 C C . ILE A 1 210 ? 52.282 97.249 26.335 1.00 34.81 209 ILE A C 1
ATOM 1666 O O . ILE A 1 210 ? 51.375 97.431 25.520 1.00 33.31 209 ILE A O 1
ATOM 1671 N N . LEU A 1 211 ? 52.266 97.828 27.529 1.00 34.64 210 LEU A N 1
ATOM 1672 C CA . LEU A 1 211 ? 51.098 98.602 27.970 1.00 35.39 210 LEU A CA 1
ATOM 1673 C C . LEU A 1 211 ? 50.890 99.874 27.145 1.00 36.88 210 LEU A C 1
ATOM 1674 O O . LEU A 1 211 ? 51.839 100.592 26.821 1.00 39.02 210 LEU A O 1
ATOM 1679 N N . ALA A 1 212 ? 49.643 100.121 26.769 1.00 39.95 211 ALA A N 1
ATOM 1680 C CA . ALA A 1 212 ? 49.277 101.366 26.125 1.00 43.50 211 ALA A CA 1
ATOM 1681 C C . ALA A 1 212 ? 49.582 102.478 27.129 1.00 44.49 211 ALA A C 1
ATOM 1682 O O . ALA A 1 212 ? 49.056 102.451 28.223 1.00 43.86 211 ALA A O 1
ATOM 1684 N N . HIS A 1 213 ? 50.492 103.397 26.793 1.00 50.20 212 HIS A N 1
ATOM 1685 C CA . HIS A 1 213 ? 50.881 104.487 27.715 1.00 52.16 212 HIS A CA 1
ATOM 1686 C C . HIS A 1 213 ? 49.793 105.572 27.684 1.00 54.75 212 HIS A C 1
ATOM 1687 O O . HIS A 1 213 ? 49.498 106.189 28.710 1.00 57.29 212 HIS A O 1
ATOM 1695 N N . GLY B 1 16 ? 91.641 93.445 0.707 1.00 43.69 15 GLY B N 1
ATOM 1696 C CA . GLY B 1 16 ? 90.909 92.575 -0.257 1.00 39.54 15 GLY B CA 1
ATOM 1697 C C . GLY B 1 16 ? 90.707 91.187 0.322 1.00 37.32 15 GLY B C 1
ATOM 1698 O O . GLY B 1 16 ? 89.598 90.847 0.730 1.00 35.63 15 GLY B O 1
ATOM 1699 N N . ALA B 1 17 ? 91.771 90.384 0.346 1.00 33.52 16 ALA B N 1
ATOM 1700 C CA . ALA B 1 17 ? 91.665 88.960 0.776 1.00 32.08 16 ALA B CA 1
ATOM 1701 C C . ALA B 1 17 ? 91.235 88.828 2.250 1.00 30.69 16 ALA B C 1
ATOM 1702 O O . ALA B 1 17 ? 90.327 88.051 2.588 1.00 28.59 16 ALA B O 1
ATOM 1704 N N . ARG B 1 18 ? 91.877 89.599 3.113 1.00 31.18 17 ARG B N 1
ATOM 1705 C CA . ARG B 1 18 ? 91.539 89.604 4.527 1.00 30.77 17 ARG B CA 1
ATOM 1706 C C . ARG B 1 18 ? 90.071 89.985 4.724 1.00 29.60 17 ARG B C 1
ATOM 1707 O O . ARG B 1 18 ? 89.355 89.292 5.463 1.00 28.74 17 ARG B O 1
ATOM 1715 N N . ASP B 1 19 ? 89.635 91.094 4.094 1.00 30.46 18 ASP B N 1
ATOM 1716 C CA . ASP B 1 19 ? 88.222 91.536 4.177 1.00 30.27 18 ASP B CA 1
ATOM 1717 C C . ASP B 1 19 ? 87.260 90.430 3.710 1.00 27.87 18 ASP B C 1
ATOM 1718 O O . ASP B 1 19 ? 86.214 90.160 4.334 1.00 29.21 18 ASP B O 1
ATOM 1723 N N . LEU B 1 20 ? 87.617 89.787 2.608 1.00 28.83 19 LEU B N 1
ATOM 1724 C CA . LEU B 1 20 ? 86.770 88.753 2.007 1.00 29.70 19 LEU B CA 1
ATOM 1725 C C . LEU B 1 20 ? 86.657 87.527 2.904 1.00 28.90 19 LEU B C 1
ATOM 1726 O O . LEU B 1 20 ? 85.590 86.913 2.998 1.00 29.10 19 LEU B O 1
ATOM 1731 N N . LEU B 1 21 ? 87.763 87.156 3.556 1.00 28.82 20 LEU B N 1
ATOM 1732 C CA . LEU B 1 21 ? 87.723 86.008 4.473 1.00 28.53 20 LEU B CA 1
ATOM 1733 C C . LEU B 1 21 ? 86.774 86.267 5.662 1.00 27.38 20 LEU B C 1
ATOM 1734 O O . LEU B 1 21 ? 85.999 85.398 6.040 1.00 29.10 20 LEU B O 1
ATOM 1739 N N . LEU B 1 22 ? 86.824 87.479 6.214 1.00 28.68 21 LEU B N 1
ATOM 1740 C CA . LEU B 1 22 ? 85.950 87.873 7.311 1.00 29.80 21 LEU B CA 1
ATOM 1741 C C . LEU B 1 22 ? 84.494 87.912 6.880 1.00 29.80 21 LEU B C 1
ATOM 1742 O O . LEU B 1 22 ? 83.632 87.442 7.619 1.00 30.55 21 LEU B O 1
ATOM 1747 N N . GLN B 1 23 ? 84.209 88.482 5.710 1.00 30.16 22 GLN B N 1
ATOM 1748 C CA . GLN B 1 23 ? 82.817 88.478 5.212 1.00 30.44 22 GLN B CA 1
ATOM 1749 C C . GLN B 1 23 ? 82.321 87.054 4.896 1.00 30.46 22 GLN B C 1
ATOM 1750 O O . GLN B 1 23 ? 81.180 86.706 5.195 1.00 31.13 22 GLN B O 1
ATOM 1756 N N . THR B 1 24 ? 83.182 86.221 4.334 1.00 27.92 23 THR B N 1
ATOM 1757 C CA . THR B 1 24 ? 82.815 84.832 4.064 1.00 27.90 23 THR B CA 1
ATOM 1758 C C . THR B 1 24 ? 82.504 84.095 5.356 1.00 29.48 23 THR B C 1
ATOM 1759 O O . THR B 1 24 ? 81.514 83.370 5.420 1.00 29.55 23 THR B O 1
ATOM 1763 N N . ALA B 1 25 ? 83.358 84.262 6.366 1.00 30.85 24 ALA B N 1
ATOM 1764 C CA . ALA B 1 25 ? 83.157 83.674 7.672 1.00 29.06 24 ALA B CA 1
ATOM 1765 C C . ALA B 1 25 ? 81.821 84.129 8.277 1.00 30.66 24 ALA B C 1
ATOM 1766 O O . ALA B 1 25 ? 81.066 83.350 8.782 1.00 26.70 24 ALA B O 1
ATOM 1768 N N . SER B 1 26 ? 81.584 85.443 8.268 1.00 28.53 25 SER B N 1
ATOM 1769 C CA . SER B 1 26 ? 80.342 86.041 8.725 1.00 29.90 25 SER B CA 1
ATOM 1770 C C . SER B 1 26 ? 79.122 85.412 8.079 1.00 31.29 25 SER B C 1
ATOM 1771 O O . SER B 1 26 ? 78.155 85.130 8.776 1.00 31.56 25 SER B O 1
ATOM 1774 N N . ASN B 1 27 ? 79.174 85.169 6.763 1.00 29.66 26 ASN B N 1
ATOM 1775 C CA . ASN B 1 27 ? 78.035 84.636 6.026 1.00 29.86 26 ASN B CA 1
ATOM 1776 C C . ASN B 1 27 ? 77.784 83.189 6.441 1.00 31.08 26 ASN B C 1
ATOM 1777 O O . ASN B 1 27 ? 76.641 82.789 6.650 1.00 31.30 26 ASN B O 1
ATOM 1782 N N . ILE B 1 28 ? 78.852 82.431 6.580 1.00 28.38 27 ILE B N 1
ATOM 1783 C CA . ILE B 1 28 ? 78.738 81.006 6.967 1.00 31.29 27 ILE B CA 1
ATOM 1784 C C . ILE B 1 28 ? 78.105 80.934 8.360 1.00 34.48 27 ILE B C 1
ATOM 1785 O O . ILE B 1 28 ? 77.227 80.123 8.614 1.00 35.76 27 ILE B O 1
ATOM 1798 N N A ARG B 1 30 ? 76.217 83.304 9.928 0.50 34.74 29 ARG B N 1
ATOM 1799 N N B ARG B 1 30 ? 76.159 83.322 9.990 0.50 34.27 29 ARG B N 1
ATOM 1800 C CA A ARG B 1 30 ? 74.849 83.792 9.797 0.50 37.14 29 ARG B CA 1
ATOM 1801 C CA B ARG B 1 30 ? 74.743 83.682 10.016 0.50 36.53 29 ARG B CA 1
ATOM 1802 C C A ARG B 1 30 ? 73.895 82.771 9.186 0.50 38.03 29 ARG B C 1
ATOM 1803 C C B ARG B 1 30 ? 73.890 82.521 9.510 0.50 37.61 29 ARG B C 1
ATOM 1804 O O A ARG B 1 30 ? 72.716 82.688 9.576 0.50 38.47 29 ARG B O 1
ATOM 1805 O O B ARG B 1 30 ? 72.965 82.055 10.189 0.50 36.25 29 ARG B O 1
ATOM 1820 N N A GLU B 1 31 ? 74.409 81.997 8.231 0.50 36.16 30 GLU B N 1
ATOM 1821 N N B GLU B 1 31 ? 74.213 82.029 8.321 0.50 36.31 30 GLU B N 1
ATOM 1822 C CA A GLU B 1 31 ? 73.595 81.039 7.484 0.50 36.84 30 GLU B CA 1
ATOM 1823 C CA B GLU B 1 31 ? 73.316 81.092 7.668 0.50 37.02 30 GLU B CA 1
ATOM 1824 C C A GLU B 1 31 ? 73.458 79.736 8.248 0.50 35.74 30 GLU B C 1
ATOM 1825 C C B GLU B 1 31 ? 73.435 79.688 8.255 0.50 36.16 30 GLU B C 1
ATOM 1826 O O A GLU B 1 31 ? 72.475 79.034 8.083 0.50 36.98 30 GLU B O 1
ATOM 1827 O O B GLU B 1 31 ? 72.594 78.849 7.977 0.50 37.98 30 GLU B O 1
ATOM 1838 N N . GLY B 1 32 ? 74.443 79.428 9.087 1.00 36.34 31 GLY B N 1
ATOM 1839 C CA . GLY B 1 32 ? 74.615 78.088 9.687 1.00 37.80 31 GLY B CA 1
ATOM 1840 C C . GLY B 1 32 ? 74.219 77.995 11.150 1.00 42.02 31 GLY B C 1
ATOM 1841 O O . GLY B 1 32 ? 74.287 76.920 11.745 1.00 37.95 31 GLY B O 1
ATOM 1842 N N . ASP B 1 33 ? 73.860 79.136 11.737 1.00 41.08 32 ASP B N 1
ATOM 1843 C CA . ASP B 1 33 ? 73.471 79.215 13.151 1.00 45.65 32 ASP B CA 1
ATOM 1844 C C . ASP B 1 33 ? 74.529 78.719 14.146 1.00 47.31 32 ASP B C 1
ATOM 1845 O O . ASP B 1 33 ? 74.179 78.227 15.216 1.00 46.50 32 ASP B O 1
ATOM 1850 N N . VAL B 1 34 ? 75.818 78.852 13.818 1.00 47.50 33 VAL B N 1
ATOM 1851 C CA . VAL B 1 34 ? 76.869 78.456 14.748 1.00 48.40 33 VAL B CA 1
ATOM 1852 C C . VAL B 1 34 ? 78.125 79.308 14.583 1.00 47.03 33 VAL B C 1
ATOM 1853 O O . VAL B 1 34 ? 78.436 79.767 13.473 1.00 50.29 33 VAL B O 1
ATOM 1857 N N . VAL B 1 35 ? 78.834 79.527 15.694 1.00 45.96 34 VAL B N 1
ATOM 1858 C CA . VAL B 1 35 ? 80.104 80.260 15.714 1.00 45.67 34 VAL B CA 1
ATOM 1859 C C . VAL B 1 35 ? 81.301 79.421 15.211 1.00 46.76 34 VAL B C 1
ATOM 1860 O O . VAL B 1 35 ? 82.215 79.940 14.569 1.00 51.25 34 VAL B O 1
ATOM 1864 N N A ASP B 1 36 ? 81.318 78.119 15.464 0.50 46.75 35 ASP B N 1
ATOM 1865 N N B ASP B 1 36 ? 81.294 78.141 15.519 0.50 49.22 35 ASP B N 1
ATOM 1866 C CA A ASP B 1 36 ? 82.419 77.259 14.965 0.50 46.75 35 ASP B CA 1
ATOM 1867 C CA B ASP B 1 36 ? 82.197 77.232 14.847 0.50 51.26 35 ASP B CA 1
ATOM 1868 C C A ASP B 1 36 ? 82.277 76.881 13.478 0.50 46.41 35 ASP B C 1
ATOM 1869 C C B ASP B 1 36 ? 81.970 77.383 13.343 0.50 51.36 35 ASP B C 1
ATOM 1870 O O A ASP B 1 36 ? 81.543 75.960 13.170 0.50 45.23 35 ASP B O 1
ATOM 1871 O O B ASP B 1 36 ? 80.833 77.499 12.883 0.50 56.76 35 ASP B O 1
ATOM 1880 N N . ILE B 1 37 ? 83.040 77.522 12.584 1.00 47.51 36 ILE B N 1
ATOM 1881 C CA . ILE B 1 37 ? 82.961 77.256 11.160 1.00 46.22 36 ILE B CA 1
ATOM 1882 C C . ILE B 1 37 ? 84.105 76.373 10.632 1.00 42.31 36 ILE B C 1
ATOM 1883 O O . ILE B 1 37 ? 85.135 76.194 11.275 1.00 39.32 36 ILE B O 1
ATOM 1888 N N . SER B 1 38 ? 83.888 75.820 9.447 1.00 37.25 37 SER B N 1
ATOM 1889 C CA . SER B 1 38 ? 84.821 74.916 8.795 1.00 37.69 37 SER B CA 1
ATOM 1890 C C . SER B 1 38 ? 85.828 75.699 7.987 1.00 39.53 37 SER B C 1
ATOM 1891 O O . SER B 1 38 ? 85.457 76.543 7.192 1.00 37.49 37 SER B O 1
ATOM 1894 N N . LEU B 1 39 ? 87.113 75.413 8.187 1.00 39.29 38 LEU B N 1
ATOM 1895 C CA . LEU B 1 39 ? 88.156 76.091 7.427 1.00 38.06 38 LEU B CA 1
ATOM 1896 C C . LEU B 1 39 ? 88.043 75.760 5.959 1.00 35.97 38 LEU B C 1
ATOM 1897 O O . LEU B 1 39 ? 88.224 76.642 5.120 1.00 34.83 38 LEU B O 1
ATOM 1902 N N . SER B 1 40 ? 87.759 74.493 5.622 1.00 34.59 39 SER B N 1
ATOM 1903 C CA . SER B 1 40 ? 87.615 74.138 4.228 1.00 33.55 39 SER B CA 1
ATOM 1904 C C . SER B 1 40 ? 86.424 74.848 3.571 1.00 32.38 39 SER B C 1
ATOM 1905 O O . SER B 1 40 ? 86.495 75.208 2.390 1.00 33.09 39 SER B O 1
ATOM 1908 N N . GLU B 1 41 ? 85.326 75.004 4.300 1.00 32.83 40 GLU B N 1
ATOM 1909 C CA . GLU B 1 41 ? 84.154 75.745 3.776 1.00 32.94 40 GLU B CA 1
ATOM 1910 C C . GLU B 1 41 ? 84.509 77.190 3.529 1.00 31.62 40 GLU B C 1
ATOM 1911 O O . GLU B 1 41 ? 84.183 77.772 2.478 1.00 30.37 40 GLU B O 1
ATOM 1917 N N . LEU B 1 42 ? 85.224 77.763 4.491 1.00 30.06 41 LEU B N 1
ATOM 1918 C CA . LEU B 1 42 ? 85.689 79.154 4.358 1.00 30.36 41 LEU B CA 1
ATOM 1919 C C . LEU B 1 42 ? 86.556 79.309 3.109 1.00 28.15 41 LEU B C 1
ATOM 1920 O O . LEU B 1 42 ? 86.441 80.282 2.366 1.00 31.49 41 LEU B O 1
ATOM 1925 N N . SER B 1 43 ? 87.445 78.346 2.883 1.00 31.92 42 SER B N 1
ATOM 1926 C CA . SER B 1 43 ? 88.329 78.365 1.725 1.00 33.78 42 SER B CA 1
ATOM 1927 C C . SER B 1 43 ? 87.523 78.180 0.414 1.00 34.65 42 SER B C 1
ATOM 1928 O O . SER B 1 43 ? 87.689 78.919 -0.553 1.00 32.91 42 SER B O 1
ATOM 1931 N N . LEU B 1 44 ? 86.599 77.228 0.427 1.00 32.16 43 LEU B N 1
ATOM 1932 C CA . LEU B 1 44 ? 85.765 76.987 -0.741 1.00 36.09 43 LEU B CA 1
ATOM 1933 C C . LEU B 1 44 ? 84.921 78.196 -1.151 1.00 33.54 43 LEU B C 1
ATOM 1934 O O . LEU B 1 44 ? 84.918 78.572 -2.320 1.00 34.60 43 LEU B O 1
ATOM 1939 N N A ARG B 1 45 ? 84.223 78.794 -0.202 0.50 32.61 44 ARG B N 1
ATOM 1940 N N B ARG B 1 45 ? 84.231 78.798 -0.182 0.50 33.11 44 ARG B N 1
ATOM 1941 C CA A ARG B 1 45 ? 83.304 79.881 -0.530 0.50 33.51 44 ARG B CA 1
ATOM 1942 C CA B ARG B 1 45 ? 83.273 79.903 -0.428 0.50 34.27 44 ARG B CA 1
ATOM 1943 C C A ARG B 1 45 ? 84.039 81.174 -0.892 0.50 32.67 44 ARG B C 1
ATOM 1944 C C B ARG B 1 45 ? 83.930 81.273 -0.680 0.50 33.46 44 ARG B C 1
ATOM 1945 O O A ARG B 1 45 ? 83.612 81.881 -1.805 0.50 29.59 44 ARG B O 1
ATOM 1946 O O B ARG B 1 45 ? 83.306 82.174 -1.236 0.50 32.50 44 ARG B O 1
ATOM 1961 N N . SER B 1 46 ? 85.171 81.442 -0.237 1.00 31.17 45 SER B N 1
ATOM 1962 C CA . SER B 1 46 ? 85.944 82.663 -0.514 1.00 31.26 45 SER B CA 1
ATOM 1963 C C . SER B 1 46 ? 86.748 82.539 -1.814 1.00 30.96 45 SER B C 1
ATOM 1964 O O . SER B 1 46 ? 87.101 83.543 -2.424 1.00 32.56 45 SER B O 1
ATOM 1967 N N . GLY B 1 47 ? 87.058 81.308 -2.225 1.00 29.60 46 GLY B N 1
ATOM 1968 C CA . GLY B 1 47 ? 87.971 81.051 -3.310 1.00 31.12 46 GLY B CA 1
ATOM 1969 C C . GLY B 1 47 ? 89.424 81.284 -2.976 1.00 32.36 46 GLY B C 1
ATOM 1970 O O . GLY B 1 47 ? 90.257 81.382 -3.886 1.00 33.28 46 GLY B O 1
ATOM 1971 N N . LEU B 1 48 ? 89.735 81.396 -1.680 1.00 31.61 47 LEU B N 1
ATOM 1972 C CA . LEU B 1 48 ? 91.097 81.678 -1.223 1.00 30.97 47 LEU B CA 1
ATOM 1973 C C . LEU B 1 48 ? 91.635 80.440 -0.526 1.00 32.42 47 LEU B C 1
ATOM 1974 O O . LEU B 1 48 ? 90.910 79.767 0.228 1.00 32.90 47 LEU B O 1
ATOM 1979 N N . ASN B 1 49 ? 92.916 80.168 -0.735 1.00 31.25 48 ASN B N 1
ATOM 1980 C CA . ASN B 1 49 ? 93.601 79.055 -0.084 1.00 30.00 48 ASN B CA 1
ATOM 1981 C C . ASN B 1 49 ? 93.628 79.212 1.430 1.00 31.42 48 ASN B C 1
ATOM 1982 O O . ASN B 1 49 ? 93.789 80.320 1.948 1.00 31.67 48 ASN B O 1
ATOM 1987 N N . SER B 1 50 ? 93.476 78.096 2.148 1.00 31.97 49 SER B N 1
ATOM 1988 C CA . SER B 1 50 ? 93.480 78.123 3.591 1.00 33.88 49 SER B CA 1
ATOM 1989 C C . SER B 1 50 ? 94.787 78.653 4.201 1.00 32.55 49 SER B C 1
ATOM 1990 O O . SER B 1 50 ? 94.790 79.126 5.337 1.00 31.73 49 SER B O 1
ATOM 1993 N N . ALA B 1 51 ? 95.882 78.573 3.448 1.00 32.12 50 ALA B N 1
ATOM 1994 C CA . ALA B 1 51 ? 97.158 79.176 3.840 1.00 30.53 50 ALA B CA 1
ATOM 1995 C C . ALA B 1 51 ? 97.030 80.659 4.147 1.00 31.81 50 ALA B C 1
ATOM 1996 O O . ALA B 1 51 ? 97.732 81.167 5.036 1.00 30.69 50 ALA B O 1
ATOM 1998 N N A LEU B 1 52 ? 96.135 81.348 3.438 0.50 31.46 51 LEU B N 1
ATOM 1999 N N B LEU B 1 52 ? 96.139 81.351 3.436 0.50 31.05 51 LEU B N 1
ATOM 2000 C CA A LEU B 1 52 ? 95.905 82.777 3.675 0.50 32.82 51 LEU B CA 1
ATOM 2001 C CA B LEU B 1 52 ? 95.905 82.778 3.682 0.50 31.95 51 LEU B CA 1
ATOM 2002 C C A LEU B 1 52 ? 95.167 83.039 4.970 0.50 32.54 51 LEU B C 1
ATOM 2003 C C B LEU B 1 52 ? 95.177 83.034 4.980 0.50 32.15 51 LEU B C 1
ATOM 2004 O O A LEU B 1 52 ? 95.385 84.070 5.607 0.50 33.23 51 LEU B O 1
ATOM 2005 O O B LEU B 1 52 ? 95.407 84.055 5.627 0.50 32.82 51 LEU B O 1
ATOM 2014 N N . VAL B 1 53 ? 94.288 82.116 5.361 1.00 31.48 52 VAL B N 1
ATOM 2015 C CA . VAL B 1 53 ? 93.583 82.234 6.612 1.00 32.22 52 VAL B CA 1
ATOM 2016 C C . VAL B 1 53 ? 94.605 82.174 7.745 1.00 30.05 52 VAL B C 1
ATOM 2017 O O . VAL B 1 53 ? 94.619 83.023 8.640 1.00 32.07 52 VAL B O 1
ATOM 2021 N N . LYS B 1 54 ? 95.502 81.193 7.669 1.00 32.40 53 LYS B N 1
ATOM 2022 C CA . LYS B 1 54 ? 96.571 81.063 8.666 1.00 33.81 53 LYS B CA 1
ATOM 2023 C C . LYS B 1 54 ? 97.472 82.287 8.616 1.00 32.56 53 LYS B C 1
ATOM 2024 O O . LYS B 1 54 ? 97.861 82.832 9.640 1.00 32.36 53 LYS B O 1
ATOM 2030 N N . TYR B 1 55 ? 97.794 82.752 7.419 1.00 31.04 54 TYR B N 1
ATOM 2031 C CA . TYR B 1 55 ? 98.649 83.905 7.299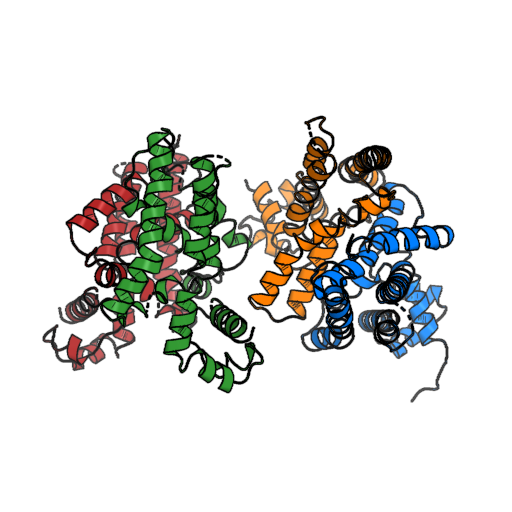 1.00 29.57 54 TYR B CA 1
ATOM 2032 C C . TYR B 1 55 ? 98.035 85.135 7.980 1.00 29.56 54 TYR B C 1
ATOM 2033 O O . TYR B 1 55 ? 98.688 85.784 8.798 1.00 29.73 54 TYR B O 1
ATOM 2042 N N . TYR B 1 56 ? 96.807 85.467 7.638 1.00 30.60 55 TYR B N 1
ATOM 2043 C CA . TYR B 1 56 ? 96.184 86.676 8.187 1.00 29.84 55 TYR B CA 1
ATOM 2044 C C . TYR B 1 56 ? 95.723 86.552 9.641 1.00 30.40 55 TYR B C 1
ATOM 2045 O O . TYR B 1 56 ? 95.703 87.550 10.357 1.00 31.10 55 TYR B O 1
ATOM 2054 N N . PHE B 1 57 ? 95.343 85.356 10.078 1.00 29.66 56 PHE B N 1
ATOM 2055 C CA . PHE B 1 57 ? 94.674 85.210 11.390 1.00 31.75 56 PHE B CA 1
ATOM 2056 C C . PHE B 1 57 ? 95.357 84.240 12.371 1.00 33.77 56 PHE B C 1
ATOM 2057 O O . PHE B 1 57 ? 94.981 84.182 13.541 1.00 34.71 56 PHE B O 1
ATOM 2065 N N . GLY B 1 58 ? 96.357 83.487 11.901 1.00 34.09 57 GLY B N 1
ATOM 2066 C CA . GLY B 1 58 ? 97.082 82.496 12.729 1.00 33.56 57 GLY B CA 1
ATOM 2067 C C . GLY B 1 58 ? 96.323 81.224 13.011 1.00 34.43 57 GLY B C 1
ATOM 2068 O O . GLY B 1 58 ? 96.825 80.108 12.823 1.00 33.91 57 GLY B O 1
ATOM 2069 N N . ASN B 1 59 ? 95.108 81.385 13.517 1.00 33.86 58 ASN B N 1
ATOM 2070 C CA . ASN B 1 59 ? 94.272 80.252 13.880 1.00 34.62 58 ASN B CA 1
ATOM 2071 C C . ASN B 1 59 ? 92.797 80.651 13.962 1.00 36.47 58 ASN B C 1
ATOM 2072 O O . ASN B 1 59 ? 92.447 81.824 13.804 1.00 34.65 58 ASN B O 1
ATOM 2077 N N . LYS B 1 60 ? 91.939 79.672 14.207 1.00 37.19 59 LYS B N 1
ATOM 2078 C CA . LYS B 1 60 ? 90.506 79.945 14.386 1.00 39.78 59 LYS B CA 1
ATOM 2079 C C . LYS B 1 60 ? 90.229 81.073 15.377 1.00 36.66 59 LYS B C 1
ATOM 2080 O O . LYS B 1 60 ? 89.426 81.976 15.100 1.00 37.53 59 LYS B O 1
ATOM 2086 N N . ALA B 1 61 ? 90.919 81.055 16.503 1.00 35.59 60 ALA B N 1
ATOM 2087 C CA . ALA B 1 61 ? 90.700 82.033 17.547 1.00 36.67 60 ALA B CA 1
ATOM 2088 C C . ALA B 1 61 ? 91.018 83.426 17.037 1.00 36.88 60 ALA B C 1
ATOM 2089 O O . ALA B 1 61 ? 90.335 84.412 17.388 1.00 35.46 60 ALA B O 1
ATOM 2091 N N . GLY B 1 62 ? 92.064 83.539 16.218 1.00 33.15 61 GLY B N 1
ATOM 2092 C CA . GLY B 1 62 ? 92.431 84.836 15.661 1.00 32.22 61 GLY B CA 1
ATOM 2093 C C . GLY B 1 62 ? 91.403 85.327 14.648 1.00 30.33 61 GLY B C 1
ATOM 2094 O O . GLY B 1 62 ? 91.123 86.512 14.562 1.00 28.78 61 GLY B O 1
ATOM 2095 N N . LEU B 1 63 ? 90.845 84.412 13.878 1.00 30.90 62 LEU B N 1
ATOM 2096 C CA . LEU B 1 63 ? 89.809 84.781 12.911 1.00 32.77 62 LEU B CA 1
ATOM 2097 C C . LEU B 1 63 ? 88.573 85.295 13.643 1.00 33.38 62 LEU B C 1
ATOM 2098 O O . LEU B 1 63 ? 88.061 86.348 13.303 1.00 30.14 62 LEU B O 1
ATOM 2103 N N . LEU B 1 64 ? 88.116 84.559 14.658 1.00 33.07 63 LEU B N 1
ATOM 2104 C CA . LEU B 1 64 ? 86.969 85.003 15.495 1.00 33.60 63 LEU B CA 1
ATOM 2105 C C . LEU B 1 64 ? 87.188 86.374 16.100 1.00 33.29 63 LEU B C 1
ATOM 2106 O O . LEU B 1 64 ? 86.302 87.221 16.065 1.00 31.56 63 LEU B O 1
ATOM 2111 N N . LYS B 1 65 ? 88.382 86.591 16.634 1.00 31.80 64 LYS B N 1
ATOM 2112 C CA . LYS B 1 65 ? 88.722 87.851 17.262 1.00 30.21 64 LYS B CA 1
ATOM 2113 C C . LYS B 1 65 ? 88.683 88.998 16.269 1.00 31.37 64 LYS B C 1
ATOM 2114 O O . LYS B 1 65 ? 88.233 90.075 16.588 1.00 28.57 64 LYS B O 1
ATOM 2120 N N . ALA B 1 66 ? 89.189 88.761 15.065 1.00 29.89 65 ALA B N 1
ATOM 2121 C CA . ALA B 1 66 ? 89.202 89.787 14.008 1.00 29.21 65 ALA B CA 1
ATOM 2122 C C . ALA B 1 66 ? 87.751 90.041 13.513 1.00 28.94 65 ALA B C 1
ATOM 2123 O O . ALA B 1 66 ? 87.371 91.158 13.232 1.00 28.47 65 ALA B O 1
ATOM 2125 N N . LEU B 1 67 ? 86.938 88.995 13.427 1.00 27.17 66 LEU B N 1
ATOM 2126 C CA . LEU B 1 67 ? 85.530 89.177 13.016 1.00 29.62 66 LEU B CA 1
ATOM 2127 C C . LEU B 1 67 ? 84.760 90.007 14.075 1.00 32.66 66 LEU B C 1
ATOM 2128 O O . LEU B 1 67 ? 84.056 90.996 13.746 1.00 32.35 66 LEU B O 1
ATOM 2133 N N . LEU B 1 68 ? 84.965 89.674 15.349 1.00 32.13 67 LEU B N 1
ATOM 2134 C CA . LEU B 1 68 ? 84.360 90.442 16.449 1.00 30.79 67 LEU B CA 1
ATOM 2135 C C . LEU B 1 68 ? 84.717 91.901 16.358 1.00 31.64 67 LEU B C 1
ATOM 2136 O O . LEU B 1 68 ? 83.843 92.760 16.456 1.00 29.48 67 LEU B O 1
ATOM 2141 N N . ASP B 1 69 ? 86.003 92.181 16.159 1.00 30.98 68 ASP B N 1
ATOM 2142 C CA . ASP B 1 69 ? 86.460 93.551 16.054 1.00 30.42 68 ASP B CA 1
ATOM 2143 C C . ASP B 1 69 ? 85.841 94.273 14.845 1.00 34.41 68 ASP B C 1
ATOM 2144 O O . ASP B 1 69 ? 85.422 95.416 14.954 1.00 31.63 68 ASP B O 1
ATOM 2149 N N . ARG B 1 70 ? 85.757 93.601 13.701 1.00 32.03 69 ARG B N 1
ATOM 2150 C CA . ARG B 1 70 ? 85.093 94.197 12.532 1.00 33.74 69 ARG B CA 1
ATOM 2151 C C . ARG B 1 70 ? 83.631 94.543 12.834 1.00 32.72 69 ARG B C 1
ATOM 2152 O O .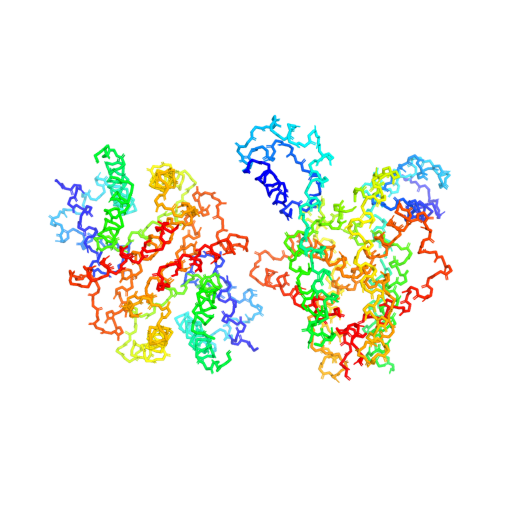 ARG B 1 70 ? 83.176 95.653 12.584 1.00 31.76 69 ARG B O 1
ATOM 2160 N N . ASP B 1 71 ? 82.909 93.591 13.386 1.00 31.68 70 ASP B N 1
ATOM 2161 C CA . ASP B 1 71 ? 81.449 93.710 13.524 1.00 33.37 70 ASP B CA 1
ATOM 2162 C C . ASP B 1 71 ? 81.046 94.696 14.604 1.00 32.29 70 ASP B C 1
ATOM 2163 O O . ASP B 1 71 ? 79.978 95.297 14.531 1.00 34.10 70 ASP B O 1
ATOM 2176 N N A GLU B 1 73 ? 82.477 97.524 15.114 0.50 32.62 72 GLU B N 1
ATOM 2177 N N B GLU B 1 73 ? 82.595 97.592 15.214 0.50 34.53 72 GLU B N 1
ATOM 2178 C CA A GLU B 1 73 ? 82.787 98.868 14.609 0.50 33.42 72 GLU B CA 1
ATOM 2179 C CA B GLU B 1 73 ? 82.967 98.991 14.953 0.50 35.58 72 GLU B CA 1
ATOM 2180 C C A GLU B 1 73 ? 81.597 99.828 14.628 0.50 33.86 72 GLU B C 1
ATOM 2181 C C B GLU B 1 73 ? 81.720 99.848 14.725 0.50 36.18 72 GLU B C 1
ATOM 2182 O O A GLU B 1 73 ? 81.675 100.914 15.217 0.50 35.15 72 GLU B O 1
ATOM 2183 O O B GLU B 1 73 ? 81.678 101.047 15.032 0.50 36.45 72 GLU B O 1
ATOM 2194 N N A ASN B 1 74 ? 80.506 99.464 13.963 0.50 34.63 73 ASN B N 1
ATOM 2195 N N B ASN B 1 74 ? 80.714 99.199 14.167 0.50 37.38 73 ASN B N 1
ATOM 2196 C CA A ASN B 1 74 ? 79.375 100.373 13.896 0.50 36.38 73 ASN B CA 1
ATOM 2197 C CA B ASN B 1 74 ? 79.428 99.794 13.856 0.50 38.88 73 ASN B CA 1
ATOM 2198 C C A ASN B 1 74 ? 78.651 100.483 15.242 0.50 38.15 73 ASN B C 1
ATOM 2199 C C B ASN B 1 74 ? 78.764 100.345 15.123 0.50 39.27 73 ASN B C 1
ATOM 2200 O O A ASN B 1 74 ? 78.054 101.536 15.506 0.50 39.40 73 ASN B O 1
ATOM 2201 O O B ASN B 1 74 ? 78.363 101.515 15.198 0.50 39.96 73 ASN B O 1
ATOM 2210 N N . ILE B 1 75 ? 78.709 99.454 16.107 1.00 38.48 74 ILE B N 1
ATOM 2211 C CA . ILE B 1 75 ? 78.135 99.616 17.451 1.00 39.47 74 ILE B CA 1
ATOM 2212 C C . ILE B 1 75 ? 78.915 100.687 18.230 1.00 39.84 74 ILE B C 1
ATOM 2213 O O . ILE B 1 75 ? 78.357 101.667 18.722 1.00 42.53 74 ILE B O 1
ATOM 2218 N N . VAL B 1 76 ? 80.223 100.520 18.297 1.00 38.91 75 VAL B N 1
ATOM 2219 C CA . VAL B 1 76 ? 81.037 101.423 19.073 1.00 42.59 75 VAL B CA 1
ATOM 2220 C C . VAL B 1 76 ? 81.045 102.835 18.449 1.00 43.25 75 VAL B C 1
ATOM 2221 O O . VAL B 1 76 ? 80.967 103.850 19.165 1.00 42.98 75 VAL B O 1
ATOM 2225 N N . LYS B 1 77 ? 81.048 102.921 17.127 1.00 44.56 76 LYS B N 1
ATOM 2226 C CA . LYS B 1 77 ? 80.918 104.227 16.486 1.00 48.84 76 LYS B CA 1
ATOM 2227 C C . LYS B 1 77 ? 79.609 104.943 16.864 1.00 47.11 76 LYS B C 1
ATOM 2228 O O . LYS B 1 77 ? 79.602 106.150 16.971 1.00 45.14 76 LYS B O 1
ATOM 2234 N N . SER B 1 78 ? 78.511 104.207 17.040 1.00 47.61 77 SER B N 1
ATOM 2235 C CA . SER B 1 78 ? 77.205 104.841 17.310 1.00 48.66 77 SER B CA 1
ATOM 2236 C C . SER B 1 78 ? 77.169 105.571 18.659 1.00 49.92 77 SER B C 1
ATOM 2237 O O . SER B 1 78 ? 76.401 106.518 18.850 1.00 50.34 77 SER B O 1
ATOM 2240 N N . VAL B 1 79 ? 78.036 105.154 19.574 1.00 50.82 78 VAL B N 1
ATOM 2241 C CA . VAL B 1 79 ? 78.136 105.778 20.887 1.00 50.45 78 VAL B CA 1
ATOM 2242 C C . VAL B 1 79 ? 78.542 107.246 20.830 1.00 52.10 78 VAL B C 1
ATOM 2243 O O . VAL B 1 79 ? 77.990 108.085 21.545 1.00 52.32 78 VAL B O 1
ATOM 2247 N N . ASP B 1 80 ? 79.504 107.561 19.974 1.00 53.69 79 ASP B N 1
ATOM 2248 C CA . ASP B 1 80 ? 79.966 108.933 19.829 1.00 53.92 79 ASP B CA 1
ATOM 2249 C C . ASP B 1 80 ? 78.772 109.789 19.398 1.00 52.59 79 ASP B C 1
ATOM 2250 O O . ASP B 1 80 ? 78.499 110.844 19.980 1.00 52.37 79 ASP B O 1
ATOM 2255 N N . ALA B 1 81 ? 78.042 109.292 18.400 1.00 52.84 80 ALA B N 1
ATOM 2256 C CA . ALA B 1 81 ? 76.786 109.909 17.935 1.00 52.15 80 ALA B CA 1
ATOM 2257 C C . ALA B 1 81 ? 75.757 110.123 19.051 1.00 50.79 80 ALA B C 1
ATOM 2258 O O . ALA B 1 81 ? 75.123 111.175 19.127 1.00 52.49 80 ALA B O 1
ATOM 2260 N N . LEU B 1 82 ? 75.588 109.108 19.903 1.00 47.13 81 LEU B N 1
ATOM 2261 C CA . LEU B 1 82 ? 74.651 109.168 21.025 1.00 45.61 81 LEU B CA 1
ATOM 2262 C C . LEU B 1 82 ? 75.014 110.298 22.000 1.00 47.84 81 LEU B C 1
ATOM 2263 O O . LEU B 1 82 ? 74.126 110.954 22.529 1.00 45.80 81 LEU B O 1
ATOM 2268 N N . LEU B 1 83 ? 76.301 110.513 22.263 1.00 48.22 82 LEU B N 1
ATOM 2269 C CA . LEU B 1 83 ? 76.682 111.445 23.325 1.00 49.27 82 LEU B CA 1
ATOM 2270 C C . LEU B 1 83 ? 76.968 112.866 22.818 1.00 51.18 82 LEU B C 1
ATOM 2271 O O . LEU B 1 83 ? 77.092 113.783 23.647 1.00 51.37 82 LEU B O 1
ATOM 2276 N N . ALA B 1 84 ? 77.059 113.055 21.491 1.00 51.60 83 ALA B N 1
ATOM 2277 C CA . ALA B 1 84 ? 77.260 114.390 20.883 1.00 52.10 83 ALA B CA 1
ATOM 2278 C C . ALA B 1 84 ? 76.223 115.409 21.368 1.00 55.71 83 ALA B C 1
ATOM 2279 O O . ALA B 1 84 ? 75.055 115.069 21.554 1.00 56.70 83 ALA B O 1
ATOM 2281 N N . LYS B 1 85 ? 76.647 116.655 21.587 1.00 58.77 84 LYS B N 1
ATOM 2282 C CA . LYS B 1 85 ? 75.737 117.707 22.062 1.00 61.12 84 LYS B CA 1
ATOM 2283 C C . LYS B 1 85 ? 75.081 118.383 20.852 1.00 63.03 84 LYS B C 1
ATOM 2284 O O . LYS B 1 85 ? 75.263 119.578 20.632 1.00 64.20 84 LYS B O 1
ATOM 2286 N N . ASP B 1 86 ? 74.297 117.612 20.093 1.00 63.74 85 ASP B N 1
ATOM 2287 C CA . ASP B 1 86 ? 73.929 117.983 18.720 1.00 63.63 85 ASP B CA 1
ATOM 2288 C C . ASP B 1 86 ? 72.505 118.513 18.479 1.00 63.96 85 ASP B C 1
ATOM 2289 O O . ASP B 1 86 ? 72.076 118.560 17.324 1.00 66.71 85 ASP B O 1
ATOM 2294 N N . ASP B 1 87 ? 71.763 118.887 19.521 1.00 62.59 86 ASP B N 1
ATOM 2295 C CA . ASP B 1 87 ? 70.458 119.557 19.324 1.00 60.88 86 ASP B CA 1
ATOM 2296 C C . ASP B 1 87 ? 69.235 118.633 19.081 1.00 58.92 86 ASP B C 1
ATOM 2297 O O . ASP B 1 87 ? 68.109 119.108 19.095 1.00 59.54 86 ASP B O 1
ATOM 2310 N N . SER B 1 89 ? 66.529 115.750 20.290 1.00 43.03 88 SER B N 1
ATOM 2311 C CA . SER B 1 89 ? 66.005 115.340 21.604 1.00 40.03 88 SER B CA 1
ATOM 2312 C C . SER B 1 89 ? 66.716 114.090 22.127 1.00 39.14 88 SER B C 1
ATOM 2313 O O . SER B 1 89 ? 67.256 113.299 21.351 1.00 37.03 88 SER B O 1
ATOM 2316 N N . PRO B 1 90 ? 66.739 113.915 23.456 1.00 39.54 89 PRO B N 1
ATOM 2317 C CA . PRO B 1 90 ? 67.188 112.650 24.030 1.00 37.59 89 PRO B CA 1
ATOM 2318 C C . PRO B 1 90 ? 66.466 111.442 23.440 1.00 36.10 89 PRO B C 1
ATOM 2319 O O . PRO B 1 90 ? 67.114 110.467 23.113 1.00 38.31 89 PRO B O 1
ATOM 2323 N N . GLU B 1 91 ? 65.143 111.501 23.306 1.00 35.72 90 GLU B N 1
ATOM 2324 C CA . GLU B 1 91 ? 64.392 110.361 22.735 1.00 34.99 90 GLU B CA 1
ATOM 2325 C C . GLU B 1 91 ? 64.866 110.017 21.305 1.00 31.89 90 GLU B C 1
ATOM 2326 O O . GLU B 1 91 ? 65.124 108.843 20.981 1.00 28.78 90 GLU B O 1
ATOM 2332 N N . ALA B 1 92 ? 64.981 111.030 20.472 1.00 32.88 91 ALA B N 1
ATOM 2333 C CA . ALA B 1 92 ? 65.370 110.872 19.064 1.00 33.75 91 ALA B CA 1
ATOM 2334 C C . ALA B 1 92 ? 66.804 110.368 18.924 1.00 33.05 91 ALA B C 1
ATOM 2335 O O . ALA B 1 92 ? 67.069 109.462 18.145 1.00 33.43 91 ALA B O 1
ATOM 2337 N N . LYS B 1 93 ? 67.727 110.960 19.683 1.00 33.61 92 LYS B N 1
ATOM 2338 C CA . LYS B 1 93 ? 69.106 110.450 19.738 1.00 36.15 92 LYS B CA 1
ATOM 2339 C C . LYS B 1 93 ? 69.139 108.981 20.095 1.00 31.79 92 LYS B C 1
ATOM 2340 O O . LYS B 1 93 ? 69.829 108.183 19.459 1.00 33.92 92 LYS B O 1
ATOM 2346 N N . LEU B 1 94 ? 68.383 108.607 21.118 1.00 30.83 93 LEU B N 1
ATOM 2347 C CA . LEU B 1 94 ? 68.417 107.220 21.579 1.00 29.81 93 LEU B CA 1
ATOM 2348 C C . LEU B 1 94 ? 67.799 106.293 20.545 1.00 30.73 93 LEU B C 1
ATOM 2349 O O . LEU B 1 94 ? 68.323 105.200 20.316 1.00 32.21 93 LEU B O 1
ATOM 2354 N N A ARG B 1 95 ? 66.686 106.702 19.932 0.50 31.36 94 ARG B N 1
ATOM 2355 N N B ARG B 1 95 ? 66.679 106.704 19.940 0.50 32.00 94 ARG B N 1
ATOM 2356 C CA A ARG B 1 95 ? 66.049 105.829 18.940 0.50 31.81 94 ARG B CA 1
ATOM 2357 C CA B ARG B 1 95 ? 66.023 105.861 18.925 0.50 32.73 94 ARG B CA 1
ATOM 2358 C C A ARG B 1 95 ? 66.978 105.637 17.732 0.50 31.48 94 ARG B C 1
ATOM 2359 C C B ARG B 1 95 ? 66.972 105.643 17.738 0.50 32.03 94 ARG B C 1
ATOM 2360 O O A ARG B 1 95 ? 67.089 104.542 17.195 0.50 29.23 94 ARG B O 1
ATOM 2361 O O B ARG B 1 95 ? 67.092 104.538 17.224 0.50 29.85 94 ARG B O 1
ATOM 2376 N N . ARG B 1 96 ? 67.667 106.695 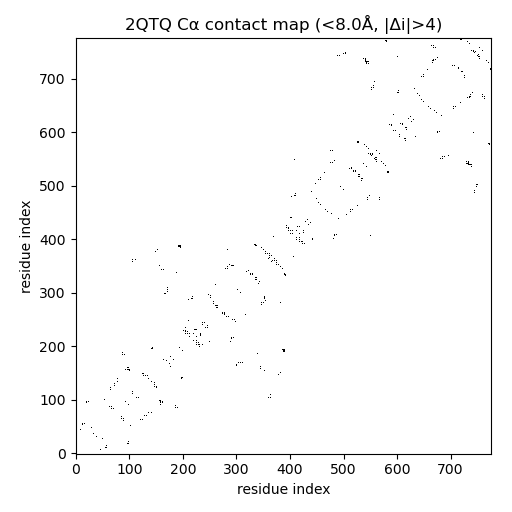17.331 1.00 31.45 95 ARG B N 1
ATOM 2377 C CA . ARG B 1 96 ? 68.644 106.579 16.246 1.00 33.67 95 ARG B CA 1
ATOM 2378 C C . ARG B 1 96 ? 69.736 105.566 16.594 1.00 33.97 95 ARG B C 1
ATOM 2379 O O . ARG B 1 96 ? 70.132 104.780 15.760 1.00 32.81 95 ARG B O 1
ATOM 2387 N N . HIS B 1 97 ? 70.195 105.587 17.841 1.00 32.57 96 HIS B N 1
ATOM 2388 C CA . HIS B 1 97 ? 71.309 104.743 18.268 1.00 30.90 96 HIS B CA 1
ATOM 2389 C C . HIS B 1 97 ? 70.828 103.314 18.325 1.00 28.25 96 HIS B C 1
ATOM 2390 O O . HIS B 1 97 ? 71.494 102.389 17.804 1.00 30.80 96 HIS B O 1
ATOM 2397 N N . ILE B 1 98 ? 69.641 103.126 18.903 1.00 26.73 97 ILE B N 1
ATOM 2398 C CA . ILE B 1 98 ? 69.109 101.746 19.029 1.00 27.91 97 ILE B CA 1
ATOM 2399 C C . ILE B 1 98 ? 68.827 101.085 17.656 1.00 29.25 97 ILE B C 1
ATOM 2400 O O . ILE B 1 98 ? 69.039 99.874 17.483 1.00 30.81 97 ILE B O 1
ATOM 2405 N N A SER B 1 99 ? 68.323 101.893 16.727 0.50 32.22 98 SER B N 1
ATOM 2406 N N B SER B 1 99 ? 68.334 101.885 16.714 0.50 32.18 98 SER B N 1
ATOM 2407 C CA A SER B 1 99 ? 68.025 101.467 15.356 0.50 32.31 98 SER B CA 1
ATOM 2408 C CA B SER B 1 99 ? 68.025 101.418 15.358 0.50 31.93 98 SER B CA 1
ATOM 2409 C C A SER B 1 99 ? 69.282 100.989 14.638 0.50 33.48 98 SER B C 1
ATOM 2410 C C B SER B 1 99 ? 69.291 100.975 14.633 0.50 33.43 98 SER B C 1
ATOM 2411 O O A SER B 1 99 ? 69.286 99.944 13.972 0.50 34.74 98 SER B O 1
ATOM 2412 O O B SER B 1 99 ? 69.312 99.937 13.957 0.50 34.52 98 SER B O 1
ATOM 2417 N N . LYS B 1 100 ? 70.353 101.757 14.789 1.00 35.70 99 LYS B N 1
ATOM 2418 C CA . LYS B 1 100 ? 71.664 101.408 14.231 1.00 36.30 99 LYS B CA 1
ATOM 2419 C C . LYS B 1 100 ? 72.197 100.108 14.846 1.00 36.47 99 LYS B C 1
ATOM 2420 O O . LYS B 1 100 ? 72.662 99.198 14.126 1.00 34.55 99 LYS B O 1
ATOM 2426 N N . CYS B 1 101 ? 72.122 99.985 16.171 1.00 34.38 100 CYS B N 1
ATOM 2427 C CA . CYS B 1 101 ? 72.488 98.708 16.821 1.00 33.89 100 CYS B CA 1
ATOM 2428 C C . CYS B 1 101 ? 71.683 97.541 16.300 1.00 33.34 100 CYS B C 1
ATOM 2429 O O . CYS B 1 101 ? 72.249 96.498 15.939 1.00 32.13 100 CYS B O 1
ATOM 2432 N N . ILE B 1 102 ? 70.363 97.680 16.291 1.00 32.14 101 ILE B N 1
ATOM 2433 C CA . ILE B 1 102 ? 69.494 96.597 15.821 1.00 31.20 101 ILE B CA 1
ATOM 2434 C C . ILE B 1 102 ? 69.834 96.194 14.377 1.00 33.01 101 ILE B C 1
ATOM 2435 O O . ILE B 1 102 ? 69.896 95.023 14.064 1.00 31.41 101 ILE B O 1
ATOM 2440 N N . ASP B 1 103 ? 70.051 97.159 13.502 1.00 32.21 102 ASP B N 1
ATOM 2441 C CA . ASP B 1 103 ? 70.476 96.833 12.121 1.00 33.10 102 ASP B CA 1
ATOM 2442 C C . ASP B 1 103 ? 71.774 96.014 12.065 1.00 32.65 102 ASP B C 1
ATOM 2443 O O . ASP B 1 103 ? 71.876 95.022 11.326 1.00 34.73 102 ASP B O 1
ATOM 2448 N N . THR B 1 104 ? 72.732 96.372 12.912 1.00 33.02 103 THR B N 1
ATOM 2449 C CA . THR B 1 104 ? 74.000 95.655 12.992 1.00 30.58 103 THR B CA 1
ATOM 2450 C C . THR B 1 104 ? 73.763 94.273 13.518 1.00 31.79 103 THR B C 1
ATOM 2451 O O . THR B 1 104 ? 74.238 93.293 12.953 1.00 29.11 103 THR B O 1
ATOM 2455 N N . TYR B 1 105 ? 73.007 94.173 14.596 1.00 30.42 104 TYR B N 1
ATOM 2456 C CA . TYR B 1 105 ? 72.733 92.814 15.165 1.00 28.07 104 TYR B CA 1
ATOM 2457 C C . TYR B 1 105 ? 71.883 91.947 14.248 1.00 30.74 104 TYR B C 1
ATOM 2458 O O . TYR B 1 105 ? 71.982 90.714 14.281 1.00 32.35 104 TYR B O 1
ATOM 2467 N N . TYR B 1 106 ? 71.000 92.548 13.466 1.00 31.18 105 TYR B N 1
ATOM 2468 C CA . TYR B 1 106 ? 70.220 91.786 12.494 1.00 33.48 105 TYR B CA 1
ATOM 2469 C C . TYR B 1 106 ? 71.146 91.223 11.403 1.00 34.87 105 TYR B C 1
ATOM 2470 O O . TYR B 1 106 ? 71.006 90.071 10.990 1.00 32.62 105 TYR B O 1
ATOM 2479 N N . ASP B 1 107 ? 72.090 92.032 10.965 1.00 33.18 106 ASP B N 1
ATOM 2480 C CA . ASP B 1 107 ? 73.099 91.588 9.976 1.00 34.10 106 ASP B CA 1
ATOM 2481 C C . ASP B 1 107 ? 74.004 90.513 10.522 1.00 34.68 106 ASP B C 1
ATOM 2482 O O . ASP B 1 107 ? 74.373 89.615 9.787 1.00 34.62 106 ASP B O 1
ATOM 2487 N N . TYR B 1 108 ? 74.384 90.643 11.795 1.00 34.61 107 TYR B N 1
ATOM 2488 C CA . TYR B 1 108 ? 75.309 89.727 12.471 1.00 34.25 107 TYR B CA 1
ATOM 2489 C C . TYR B 1 108 ? 74.662 89.087 13.732 1.00 34.97 107 TYR B C 1
ATOM 2490 O O . TYR B 1 108 ? 75.056 89.355 14.869 1.00 33.71 107 TYR B O 1
ATOM 2499 N N . PRO B 1 109 ? 73.682 88.206 13.526 1.00 35.62 108 PRO B N 1
ATOM 2500 C CA . PRO B 1 109 ? 72.935 87.663 14.666 1.00 35.14 108 PRO B CA 1
ATOM 2501 C C . PRO B 1 109 ? 73.762 86.755 15.597 1.00 34.35 108 PRO B C 1
ATOM 2502 O O . PRO B 1 109 ? 73.333 86.473 16.703 1.00 32.57 108 PRO B O 1
ATOM 2506 N N . TYR B 1 110 ? 74.961 86.379 15.175 1.00 32.88 109 TYR B N 1
ATOM 2507 C CA . TYR B 1 110 ? 75.885 85.585 15.973 1.00 33.29 109 TYR B CA 1
ATOM 2508 C C . TYR B 1 110 ? 76.666 86.477 16.939 1.00 30.00 109 TYR B C 1
ATOM 2509 O O . TYR B 1 110 ? 77.505 86.010 17.725 1.00 32.32 109 TYR B O 1
ATOM 2518 N N . LEU B 1 111 ? 76.466 87.772 16.869 1.00 31.24 110 LEU B N 1
ATOM 2519 C CA . LEU B 1 111 ? 77.455 88.641 17.454 1.00 30.60 110 LEU B CA 1
ATOM 2520 C C . LEU B 1 111 ? 77.578 88.475 18.974 1.00 32.59 110 LEU B C 1
ATOM 2521 O O . LEU B 1 111 ? 78.677 88.522 19.517 1.00 32.71 110 LEU B O 1
ATOM 2526 N N . ASN B 1 112 ? 76.463 88.239 19.676 1.00 33.79 111 ASN B N 1
ATOM 2527 C CA . ASN B 1 112 ? 76.537 88.097 21.115 1.00 31.92 111 ASN B CA 1
ATOM 2528 C C . ASN B 1 112 ? 77.095 86.787 21.515 1.00 32.42 111 ASN B C 1
ATOM 2529 O O . ASN B 1 112 ? 77.868 86.703 22.462 1.00 33.08 111 ASN B O 1
ATOM 2534 N N A ARG B 1 113 ? 76.717 85.733 20.800 0.50 31.57 112 ARG B N 1
ATOM 2535 N N B ARG B 1 113 ? 76.726 85.755 20.776 0.50 30.66 112 ARG B N 1
ATOM 2536 C CA A ARG B 1 113 ? 77.325 84.424 21.012 0.50 33.52 112 ARG B CA 1
ATOM 2537 C CA B ARG B 1 113 ? 77.300 84.442 20.965 0.50 31.81 112 ARG B CA 1
ATOM 2538 C C A ARG B 1 113 ? 78.837 84.443 20.768 0.50 33.42 112 ARG B C 1
ATOM 2539 C C B ARG B 1 113 ? 78.818 84.453 20.766 0.50 32.53 112 ARG B C 1
ATOM 2540 O O A ARG B 1 113 ? 79.589 83.806 21.511 0.50 31.20 112 ARG B O 1
ATOM 2541 O O B ARG B 1 113 ? 79.552 83.822 21.533 0.50 30.12 112 ARG B O 1
ATOM 2556 N N . LEU B 1 114 ? 79.269 85.155 19.721 1.00 33.62 113 LEU B N 1
ATOM 2557 C CA . LEU B 1 114 ? 80.710 85.351 19.450 1.00 33.99 113 LEU B CA 1
ATOM 2558 C C . LEU B 1 114 ? 81.383 86.083 20.615 1.00 33.27 113 LEU B C 1
ATOM 2559 O O . LEU B 1 114 ? 82.408 85.646 21.147 1.00 35.06 113 LEU B O 1
ATOM 2564 N N . LEU B 1 115 ? 80.801 87.214 20.989 1.00 34.50 114 LEU B N 1
ATOM 2565 C CA . LEU B 1 115 ? 81.257 87.930 22.154 1.00 34.85 114 LEU B CA 1
ATOM 2566 C C . LEU B 1 115 ? 81.314 87.051 23.422 1.00 34.27 114 LEU B C 1
ATOM 2567 O O . LEU B 1 115 ? 82.347 87.020 24.113 1.00 31.98 114 LEU B O 1
ATOM 2580 N N . ARG B 1 117 ? 81.539 83.817 23.708 1.00 37.35 116 ARG B N 1
ATOM 2581 C CA . ARG B 1 117 ? 82.572 82.790 23.507 1.00 39.04 116 ARG B CA 1
ATOM 2582 C C . ARG B 1 117 ? 83.956 83.341 23.857 1.00 36.99 116 ARG B C 1
ATOM 2583 O O . ARG B 1 117 ? 84.667 82.763 24.647 1.00 35.89 116 ARG B O 1
ATOM 2591 N N . LEU B 1 118 ? 84.312 84.474 23.284 1.00 35.43 117 LEU B N 1
ATOM 2592 C CA . LEU B 1 118 ? 85.640 85.045 23.500 1.00 35.63 117 LEU B CA 1
ATOM 2593 C C . LEU B 1 118 ? 85.793 85.539 24.934 1.00 35.94 117 LEU B C 1
ATOM 2594 O O . LEU B 1 118 ? 86.846 85.372 25.534 1.00 34.58 117 LEU B O 1
ATOM 2599 N N . VAL B 1 119 ? 84.731 86.109 25.508 1.00 35.39 118 VAL B N 1
ATOM 2600 C CA . VAL B 1 119 ? 84.734 86.485 26.928 1.00 33.54 118 VAL B CA 1
ATOM 2601 C C . VAL B 1 119 ? 84.944 85.265 27.818 1.00 34.98 118 VAL B C 1
ATOM 2602 O O . VAL B 1 119 ? 85.759 85.287 28.742 1.00 33.35 118 VAL B O 1
ATOM 2606 N N A ARG B 1 120 ? 84.218 84.186 27.553 0.50 35.39 119 ARG B N 1
ATOM 2607 N N B ARG B 1 120 ? 84.220 84.197 27.528 0.50 36.18 119 ARG B N 1
ATOM 2608 C CA A ARG B 1 120 ? 84.280 83.036 28.445 0.50 35.98 119 ARG B CA 1
ATOM 2609 C CA B ARG B 1 120 ? 84.241 83.012 28.367 0.50 37.01 119 ARG B CA 1
ATOM 2610 C C A ARG B 1 120 ? 85.659 82.395 28.364 0.50 37.56 119 ARG B C 1
ATOM 2611 C C B ARG B 1 120 ? 85.635 82.401 28.351 0.50 37.96 119 ARG B C 1
ATOM 2612 O O A ARG B 1 120 ? 86.170 81.914 29.370 0.50 38.20 119 ARG B O 1
ATOM 2613 O O B ARG B 1 120 ? 86.133 81.963 29.384 0.50 38.35 119 ARG B O 1
ATOM 2628 N N . ASP B 1 121 ? 86.244 82.380 27.170 1.00 39.65 120 ASP B N 1
ATOM 2629 C CA . ASP B 1 121 ? 87.560 81.758 26.957 1.00 41.01 120 ASP B CA 1
ATOM 2630 C C . ASP B 1 121 ? 88.759 82.659 27.300 1.00 42.87 120 ASP B C 1
ATOM 2631 O O . ASP B 1 121 ? 89.911 82.189 27.278 1.00 41.97 120 ASP B O 1
ATOM 2636 N N . SER B 1 122 ? 88.502 83.937 27.595 1.00 40.45 121 SER B N 1
ATOM 2637 C CA . SER B 1 122 ? 89.558 84.946 27.711 1.00 40.22 121 SER B CA 1
ATOM 2638 C C . SER B 1 122 ? 90.492 84.736 28.904 1.00 39.78 121 SER B C 1
ATOM 2639 O O . SER B 1 122 ? 90.063 84.271 29.962 1.00 39.34 121 SER B O 1
ATOM 2642 N N . ASP B 1 123 ? 91.762 85.107 28.730 1.00 41.41 122 ASP B N 1
ATOM 2643 C CA . ASP B 1 123 ? 92.629 85.364 29.886 1.00 43.14 122 ASP B CA 1
ATOM 2644 C C . ASP B 1 123 ? 92.357 86.785 30.399 1.00 44.30 122 ASP B C 1
ATOM 2645 O O . ASP B 1 123 ? 91.506 87.499 29.849 1.00 42.48 122 ASP B O 1
ATOM 2650 N N . GLU B 1 124 ? 93.062 87.193 31.456 1.00 45.85 123 GLU B N 1
ATOM 2651 C CA . GLU B 1 124 ? 92.784 88.468 32.118 1.00 45.71 123 GLU B CA 1
ATOM 2652 C C . GLU B 1 124 ? 92.991 89.652 31.176 1.00 41.45 123 GLU B C 1
ATOM 2653 O O . GLU B 1 124 ? 92.202 90.590 31.182 1.00 42.20 123 GLU B O 1
ATOM 2659 N N . ALA B 1 125 ? 94.053 89.608 30.381 1.00 37.69 124 ALA B N 1
ATOM 2660 C CA . ALA B 1 125 ? 94.380 90.712 29.481 1.00 40.17 124 ALA B CA 1
ATOM 2661 C C . ALA B 1 125 ? 93.306 90.866 28.393 1.00 36.93 124 ALA B C 1
ATOM 2662 O O . ALA B 1 125 ? 92.949 91.974 28.020 1.00 33.95 124 ALA B O 1
ATOM 2664 N N . GLU B 1 126 ? 92.812 89.739 27.901 1.00 38.32 125 GLU B N 1
ATOM 2665 C CA . GLU B 1 126 ? 91.820 89.732 26.846 1.00 38.07 125 GLU B CA 1
ATOM 2666 C C . GLU B 1 126 ? 90.444 90.113 27.380 1.00 35.61 125 GLU B C 1
ATOM 2667 O O . GLU B 1 126 ? 89.693 90.810 26.689 1.00 36.82 125 GLU B O 1
ATOM 2673 N N . ALA B 1 127 ? 90.112 89.663 28.582 1.00 33.97 126 ALA B N 1
ATOM 2674 C CA . ALA B 1 127 ? 88.864 90.084 29.229 1.00 35.42 126 ALA B CA 1
ATOM 2675 C C . ALA B 1 127 ? 88.813 91.613 29.367 1.00 36.02 126 ALA B C 1
ATOM 2676 O O . ALA B 1 127 ? 87.820 92.242 29.026 1.00 36.13 126 ALA B O 1
ATOM 2678 N N . LYS B 1 128 ? 89.909 92.199 29.819 1.00 35.67 127 LYS B N 1
ATOM 2679 C CA . LYS B 1 128 ? 90.024 93.643 29.951 1.00 35.82 127 LYS B CA 1
ATOM 2680 C C . LYS B 1 128 ? 89.910 94.384 28.621 1.00 33.36 127 LYS B C 1
ATOM 2681 O O . LYS B 1 128 ? 89.276 95.431 28.542 1.00 34.85 127 LYS B O 1
ATOM 2687 N N . ARG B 1 129 ? 90.578 93.880 27.593 1.00 35.11 128 ARG B N 1
ATOM 2688 C CA . ARG B 1 129 ? 90.537 94.515 26.277 1.00 35.58 128 ARG B CA 1
ATOM 2689 C C . ARG B 1 129 ? 89.096 94.508 25.783 1.00 33.17 128 ARG B C 1
ATOM 2690 O O . ARG B 1 129 ? 88.571 95.520 25.340 1.00 32.27 128 ARG B O 1
ATOM 2698 N N . ILE B 1 130 ? 88.443 93.367 25.903 1.00 32.15 129 ILE B N 1
ATOM 2699 C CA . ILE B 1 130 ? 87.054 93.261 25.462 1.00 32.94 129 ILE B CA 1
ATOM 2700 C C . ILE B 1 130 ? 86.179 94.249 26.238 1.00 32.99 129 ILE B C 1
ATOM 2701 O O . ILE B 1 130 ? 85.375 94.956 25.643 1.00 36.32 129 ILE B O 1
ATOM 2706 N N . ALA B 1 131 ? 86.389 94.354 27.549 1.00 32.31 130 ALA B N 1
ATOM 2707 C CA . ALA B 1 131 ? 85.586 95.240 28.385 1.00 33.65 130 ALA B CA 1
ATOM 2708 C C . ALA B 1 131 ? 85.794 96.682 27.968 1.00 34.63 130 ALA B C 1
ATOM 2709 O O . ALA B 1 131 ? 84.834 97.411 27.756 1.00 32.97 130 ALA B O 1
ATOM 2711 N N . ASP B 1 132 ? 87.058 97.063 27.842 1.00 33.65 131 ASP B N 1
ATOM 2712 C CA . ASP B 1 132 ? 87.453 98.414 27.562 1.00 35.43 131 ASP B CA 1
ATOM 2713 C C . ASP B 1 132 ? 87.044 98.833 26.168 1.00 34.47 131 ASP B C 1
ATOM 2714 O O . ASP B 1 132 ? 86.736 99.981 25.940 1.00 34.20 131 ASP B O 1
ATOM 2719 N N . GLN B 1 133 ? 87.090 97.908 25.222 1.00 33.47 132 GLN B N 1
ATOM 2720 C CA . GLN B 1 133 ? 86.802 98.209 23.825 1.00 34.87 132 GLN B CA 1
ATOM 2721 C C . GLN B 1 133 ? 85.355 98.111 23.438 1.00 33.86 132 GLN B C 1
ATOM 2722 O O . GLN B 1 133 ? 84.887 98.908 22.652 1.00 35.77 132 GLN B O 1
ATOM 2728 N N . TYR B 1 134 ? 84.671 97.074 23.903 1.00 34.00 133 TYR B N 1
ATOM 2729 C CA . TYR B 1 134 ? 83.354 96.744 23.369 1.00 35.35 133 TYR B CA 1
ATOM 2730 C C . TYR B 1 134 ? 82.200 96.909 24.369 1.00 36.69 133 TYR B C 1
ATOM 2731 O O . TYR B 1 134 ? 81.066 97.072 23.941 1.00 37.09 133 TYR B O 1
ATOM 2740 N N . LEU B 1 135 ? 82.471 96.801 25.670 1.00 34.76 134 LEU B N 1
ATOM 2741 C CA . LEU B 1 135 ? 81.403 96.692 26.673 1.00 34.20 134 LEU B CA 1
ATOM 2742 C C . LEU B 1 135 ? 81.223 98.039 27.368 1.00 33.86 134 LEU B C 1
ATOM 2743 O O . LEU B 1 135 ? 80.155 98.641 27.283 1.00 34.78 134 LEU B O 1
ATOM 2748 N N . LEU B 1 136 ? 82.276 98.488 28.046 1.00 32.74 135 LEU B N 1
ATOM 2749 C CA . LEU B 1 136 ? 82.239 99.726 28.875 1.00 33.12 135 LEU B CA 1
ATOM 2750 C C . LEU B 1 136 ? 81.912 101.026 28.149 1.00 35.45 135 LEU B C 1
ATOM 2751 O O . LEU B 1 136 ? 81.235 101.890 28.692 1.00 33.91 135 LEU B O 1
ATOM 2756 N N . PRO B 1 137 ? 82.409 101.208 26.932 1.00 36.97 136 PRO B N 1
ATOM 2757 C CA . PRO B 1 137 ? 82.000 102.427 26.225 1.00 35.84 136 PRO B CA 1
ATOM 2758 C C . PRO B 1 137 ? 80.475 102.604 26.098 1.00 34.69 136 PRO B C 1
ATOM 2759 O O . PRO B 1 137 ? 79.972 103.731 26.277 1.00 34.89 136 PRO B O 1
ATOM 2763 N N . LEU B 1 138 ? 79.771 101.518 25.797 1.00 35.16 137 LEU B N 1
ATOM 2764 C CA . LEU B 1 138 ? 78.315 101.542 25.732 1.00 38.30 137 LEU B CA 1
ATOM 2765 C C . LEU B 1 138 ? 77.718 101.717 27.129 1.00 35.79 137 LEU B C 1
ATOM 2766 O O . LEU B 1 138 ? 76.927 102.623 27.351 1.00 33.10 137 LEU B O 1
ATOM 2771 N N . HIS B 1 139 ? 78.093 100.843 28.058 1.00 34.12 138 HIS B N 1
ATOM 2772 C CA . HIS B 1 139 ? 77.581 100.966 29.423 1.00 36.11 138 HIS B CA 1
ATOM 2773 C C . HIS B 1 139 ? 77.758 102.354 30.014 1.00 33.42 138 HIS B C 1
ATOM 2774 O O . HIS B 1 139 ? 76.804 102.900 30.584 1.00 34.88 138 HIS B O 1
ATOM 2781 N N A ARG B 1 140 ? 78.941 102.943 29.875 0.50 33.86 139 ARG B N 1
ATOM 2782 N N B ARG B 1 140 ? 78.965 102.917 29.883 0.50 34.30 139 ARG B N 1
ATOM 2783 C CA A ARG B 1 140 ? 79.170 104.276 30.417 0.50 34.15 139 ARG B CA 1
ATOM 2784 C CA B ARG B 1 140 ? 79.261 104.280 30.344 0.50 35.06 139 ARG B CA 1
ATOM 2785 C C A ARG B 1 140 ? 78.331 105.354 29.732 0.50 35.15 139 ARG B C 1
ATOM 2786 C C B ARG B 1 140 ? 78.320 105.314 29.736 0.50 35.69 139 ARG B C 1
ATOM 2787 O O A ARG B 1 140 ? 77.886 106.316 30.379 0.50 31.67 139 ARG B O 1
ATOM 2788 O O B ARG B 1 140 ? 77.809 106.208 30.430 0.50 32.65 139 ARG B O 1
ATOM 2803 N N . ALA B 1 141 ? 78.124 105.207 28.428 1.00 36.17 140 ALA B N 1
ATOM 2804 C CA . ALA B 1 141 ? 77.267 106.134 27.701 1.00 36.93 140 ALA B CA 1
ATOM 2805 C C . ALA B 1 141 ? 75.831 105.999 28.210 1.00 34.49 140 ALA B C 1
ATOM 2806 O O . ALA B 1 141 ? 75.175 106.988 28.466 1.00 34.89 140 ALA B O 1
ATOM 2808 N N . TYR B 1 142 ? 75.370 104.766 28.379 1.00 33.98 141 TYR B N 1
ATOM 2809 C CA . TYR B 1 142 ? 74.010 104.529 28.886 1.00 35.23 141 TYR B CA 1
ATOM 2810 C C . TYR B 1 142 ? 73.814 105.058 30.315 1.00 33.36 141 TYR B C 1
ATOM 2811 O O . TYR B 1 142 ? 72.779 105.632 30.628 1.00 33.24 141 TYR B O 1
ATOM 2820 N N . ASN B 1 143 ? 74.816 104.868 31.165 1.00 32.17 142 ASN B N 1
ATOM 2821 C CA . ASN B 1 143 ? 74.709 105.258 32.560 1.00 32.37 142 ASN B CA 1
ATOM 2822 C C . ASN B 1 143 ? 74.509 106.754 32.605 1.00 32.14 142 ASN B C 1
ATOM 2823 O O . ASN B 1 143 ? 73.635 107.274 33.330 1.00 33.22 142 ASN B O 1
ATOM 2828 N N . ARG B 1 144 ? 75.293 107.460 31.803 1.00 33.87 143 ARG B N 1
ATOM 2829 C CA . ARG B 1 144 ? 75.211 108.931 31.755 1.00 34.08 143 ARG B CA 1
ATOM 2830 C C . ARG B 1 144 ? 73.933 109.451 31.105 1.00 32.20 143 ARG B C 1
ATOM 2831 O O . ARG B 1 144 ? 73.315 110.411 31.552 1.00 32.14 143 ARG B O 1
ATOM 2839 N N . PHE B 1 145 ? 73.565 108.819 30.009 1.00 33.31 144 PHE B N 1
ATOM 2840 C CA . PHE B 1 145 ? 72.451 109.253 29.199 1.00 31.95 144 PHE B CA 1
ATOM 2841 C C . PHE B 1 145 ? 71.072 108.971 29.870 1.00 30.46 144 PHE B C 1
ATOM 2842 O O . PHE B 1 145 ? 70.145 109.806 29.838 1.00 27.75 144 PHE B O 1
ATOM 2850 N N . ILE B 1 146 ? 70.930 107.790 30.474 1.00 27.51 145 ILE B N 1
ATOM 2851 C CA . ILE B 1 146 ? 69.741 107.462 31.251 1.00 26.49 145 ILE B CA 1
ATOM 2852 C C . ILE B 1 146 ? 69.573 108.407 32.434 1.00 31.35 145 ILE B C 1
ATOM 2853 O O . ILE B 1 146 ? 68.505 109.023 32.609 1.00 31.41 145 ILE B O 1
ATOM 2858 N N . GLY B 1 147 ? 70.658 108.628 33.176 1.00 27.65 146 GLY B N 1
ATOM 2859 C CA . GLY B 1 147 ? 70.617 109.426 34.337 1.00 30.52 146 GLY B CA 1
ATOM 2860 C C . GLY B 1 147 ? 70.105 110.776 33.940 1.00 28.78 146 GLY B C 1
ATOM 2861 O O . GLY B 1 147 ? 69.186 111.290 34.561 1.00 31.76 146 GLY B O 1
ATOM 2862 N N . GLU B 1 148 ? 70.667 111.353 32.886 1.00 28.76 147 GLU B N 1
ATOM 2863 C CA . GLU B 1 148 ? 70.303 112.743 32.539 1.00 29.02 147 GLU B CA 1
ATOM 2864 C C . GLU B 1 148 ? 68.846 112.764 32.071 1.00 28.62 147 GLU B C 1
ATOM 2865 O O . GLU B 1 148 ? 68.071 113.607 32.430 1.00 26.43 147 GLU B O 1
ATOM 2871 N N . GLY B 1 149 ? 68.448 111.783 31.282 1.00 23.91 148 GLY B N 1
ATOM 2872 C CA . GLY B 1 149 ? 67.066 111.741 30.791 1.00 27.28 148 GLY B CA 1
ATOM 2873 C C . GLY B 1 149 ? 66.033 111.449 31.885 1.00 27.50 148 GLY B C 1
ATOM 2874 O O . GLY B 1 149 ? 64.883 111.894 31.792 1.00 23.35 148 GLY B O 1
ATOM 2875 N N . VAL B 1 150 ? 66.437 110.708 32.917 1.00 30.33 149 VAL B N 1
ATOM 2876 C CA . VAL B 1 150 ? 65.557 110.449 34.071 1.00 32.81 149 VAL B CA 1
ATOM 2877 C C . VAL B 1 150 ? 65.346 111.769 34.808 1.00 33.30 149 VAL B C 1
ATOM 2878 O O . VAL B 1 150 ? 64.218 112.118 35.148 1.00 34.96 149 VAL B O 1
ATOM 2882 N N . LYS B 1 151 ? 66.413 112.550 34.976 1.00 35.04 150 LYS B N 1
ATOM 2883 C CA . LYS B 1 151 ? 66.298 113.848 35.636 1.00 36.86 150 LYS B CA 1
ATOM 2884 C C . LYS B 1 151 ? 65.508 114.854 34.826 1.00 35.34 150 LYS B C 1
ATOM 2885 O O . LYS B 1 151 ? 64.819 115.691 35.401 1.00 37.75 150 LYS B O 1
ATOM 2891 N N . ALA B 1 152 ? 65.628 114.799 33.505 1.00 33.07 151 ALA B N 1
ATOM 2892 C CA . ALA B 1 152 ? 64.834 115.655 32.615 1.00 31.91 151 ALA B CA 1
ATOM 2893 C C . ALA B 1 152 ? 63.390 115.134 32.480 1.00 33.63 151 ALA B C 1
ATOM 2894 O O . ALA B 1 152 ? 62.571 115.765 31.837 1.00 32.94 151 ALA B O 1
ATOM 2896 N N . GLY B 1 153 ? 63.113 113.949 33.018 1.00 34.69 152 GLY B N 1
ATOM 2897 C CA . GLY B 1 153 ? 61.757 113.419 33.040 1.00 35.28 152 GLY B CA 1
ATOM 2898 C C . GLY B 1 153 ? 61.287 112.743 31.765 1.00 35.36 152 GLY B C 1
ATOM 2899 O O . GLY B 1 153 ? 60.089 112.512 31.617 1.00 37.24 152 GLY B O 1
ATOM 2900 N N . VAL B 1 154 ? 62.217 112.418 30.860 1.00 32.77 153 VAL B N 1
ATOM 2901 C CA . VAL B 1 154 ? 61.882 111.765 29.581 1.00 29.10 153 VAL B CA 1
ATOM 2902 C C . VAL B 1 154 ? 61.978 110.265 29.679 1.00 29.20 153 VAL B C 1
ATOM 2903 O O . VAL B 1 154 ? 61.332 109.557 28.925 1.00 26.06 153 VAL B O 1
ATOM 2907 N N . PHE B 1 155 ? 62.792 109.787 30.607 1.00 27.99 154 PHE B N 1
ATOM 2908 C CA . PHE B 1 155 ? 62.940 108.351 30.817 1.00 25.16 154 PHE B CA 1
ATOM 2909 C C . PHE B 1 155 ? 62.424 107.930 32.165 1.00 28.83 154 PHE B C 1
ATOM 2910 O O . PHE B 1 155 ? 62.529 108.679 33.113 1.00 29.97 154 PHE B O 1
ATOM 2918 N N . ARG B 1 156 ? 61.862 106.713 32.234 1.00 28.69 155 ARG B N 1
ATOM 2919 C CA . ARG B 1 156 ? 61.646 106.007 33.497 1.00 33.42 155 ARG B CA 1
ATOM 2920 C C . ARG B 1 156 ? 62.987 105.681 34.176 1.00 32.97 155 ARG B C 1
ATOM 2921 O O . ARG B 1 156 ? 64.001 105.437 33.489 1.00 31.67 155 ARG B O 1
ATOM 2929 N N . PRO B 1 157 ? 62.986 105.594 35.512 1.00 32.91 156 PRO B N 1
ATOM 2930 C CA . PRO B 1 157 ? 64.186 105.147 36.224 1.00 34.14 156 PRO B CA 1
ATOM 2931 C C . PRO B 1 157 ? 64.484 103.703 35.903 1.00 35.22 156 PRO B C 1
ATOM 2932 O O . PRO B 1 157 ? 63.870 102.832 36.465 1.00 41.62 156 PRO B O 1
ATOM 2936 N N . ILE B 1 158 ? 65.443 103.471 35.018 1.00 31.49 157 ILE B N 1
ATOM 2937 C CA . ILE B 1 158 ? 65.880 102.100 34.697 1.00 32.60 157 ILE B CA 1
ATOM 2938 C C . ILE B 1 158 ? 67.378 101.925 35.060 1.00 30.18 157 ILE B C 1
ATOM 2939 O O . ILE B 1 158 ? 68.130 102.878 35.289 1.00 29.04 157 ILE B O 1
ATOM 2944 N N . ASN B 1 159 ? 67.795 100.685 35.158 1.00 31.23 158 ASN B N 1
ATOM 2945 C CA . ASN B 1 159 ? 69.160 100.353 35.471 1.00 31.69 158 ASN B CA 1
ATOM 2946 C C . ASN B 1 159 ? 69.975 100.241 34.156 1.00 32.08 158 ASN B C 1
ATOM 2947 O O . ASN B 1 159 ? 69.635 99.429 33.322 1.00 29.99 158 ASN B O 1
ATOM 2952 N N . PRO B 1 160 ? 71.035 101.034 33.989 1.00 30.50 159 PRO B N 1
ATOM 2953 C CA . PRO B 1 160 ? 71.910 101.009 32.806 1.00 31.58 159 PRO B CA 1
ATOM 2954 C C . PRO B 1 160 ? 72.535 99.646 32.484 1.00 35.71 159 PRO B C 1
ATOM 2955 O O . PRO B 1 160 ? 72.651 99.290 31.309 1.00 35.91 159 PRO B O 1
ATOM 2959 N N . GLN B 1 161 ? 72.962 98.903 33.501 1.00 33.48 160 GLN B N 1
ATOM 2960 C CA . GLN B 1 161 ? 73.523 97.584 33.252 1.00 33.34 160 GLN B CA 1
ATOM 2961 C C . GLN B 1 161 ? 72.473 96.703 32.637 1.00 32.99 160 GLN B C 1
ATOM 2962 O O . GLN B 1 161 ? 72.727 96.072 31.618 1.00 31.91 160 GLN B O 1
ATOM 2968 N N . LEU B 1 162 ? 71.272 96.661 33.206 1.00 31.72 161 LEU B N 1
ATOM 2969 C CA . LEU B 1 162 ? 70.220 95.825 32.629 1.00 31.57 161 LEU B CA 1
ATOM 2970 C C . LEU B 1 162 ? 69.851 96.312 31.216 1.00 31.02 161 LEU B C 1
ATOM 2971 O O . LEU B 1 162 ? 69.640 95.545 30.319 1.00 30.24 161 LEU B O 1
ATOM 2976 N N . PHE B 1 163 ? 69.832 97.623 31.011 1.00 25.42 162 PHE B N 1
ATOM 2977 C CA . PHE B 1 163 ? 69.579 98.182 29.691 1.00 26.27 162 PHE B CA 1
ATOM 2978 C C . PHE B 1 163 ? 70.660 97.802 28.661 1.00 31.71 162 PHE B C 1
ATOM 2979 O O . PHE B 1 163 ? 70.358 97.446 27.512 1.00 32.20 162 PHE B O 1
ATOM 2987 N N . TYR B 1 164 ? 71.906 97.801 29.119 1.00 30.96 163 TYR B N 1
ATOM 2988 C CA . TYR B 1 164 ? 73.043 97.374 28.311 1.00 32.38 163 TYR B CA 1
ATOM 2989 C C . TYR B 1 164 ? 72.822 95.980 27.747 1.00 33.39 163 TYR B C 1
ATOM 2990 O O . TYR B 1 164 ? 72.973 95.747 26.543 1.00 33.13 163 TYR B O 1
ATOM 2999 N N . PHE B 1 165 ? 72.478 95.045 28.623 1.00 30.36 164 PHE B N 1
ATOM 3000 C CA . PHE B 1 165 ? 72.226 93.671 28.204 1.00 30.76 164 PHE B CA 1
ATOM 3001 C C . PHE B 1 165 ? 70.968 93.524 27.384 1.00 31.79 164 PHE B C 1
ATOM 3002 O O . PHE B 1 165 ? 70.909 92.671 26.505 1.00 29.12 164 PHE B O 1
ATOM 3010 N N . THR B 1 166 ? 69.983 94.393 27.596 1.00 30.54 165 THR B N 1
ATOM 3011 C CA . THR B 1 166 ? 68.784 94.399 26.742 1.00 30.95 165 THR B CA 1
ATOM 3012 C C . THR B 1 166 ? 69.096 94.745 25.279 1.00 32.38 165 THR B C 1
ATOM 3013 O O . THR B 1 166 ? 68.724 93.994 24.366 1.00 31.39 165 THR B O 1
ATOM 3017 N N A VAL B 1 167 ? 69.756 95.869 25.040 0.50 31.53 166 VAL B N 1
ATOM 3018 N N B VAL B 1 167 ? 69.822 95.839 25.095 0.50 32.74 166 VAL B N 1
ATOM 3019 C CA A VAL B 1 167 ? 70.137 96.257 23.685 0.50 30.22 166 VAL B CA 1
ATOM 3020 C CA B VAL B 1 167 ? 70.149 96.361 23.781 0.50 32.36 166 VAL B CA 1
ATOM 3021 C C A VAL B 1 167 ? 71.049 95.202 23.067 0.50 29.33 166 VAL B C 1
ATOM 3022 C C B VAL B 1 167 ? 71.163 95.511 23.017 0.50 31.07 166 VAL B C 1
ATOM 3023 O O A VAL B 1 167 ? 70.708 94.516 22.083 0.50 26.87 166 VAL B O 1
ATOM 3024 O O B VAL B 1 167 ? 71.030 95.377 21.810 0.50 33.56 166 VAL B O 1
ATOM 3031 N N . THR B 1 168 ? 72.186 94.994 23.710 1.00 29.29 167 THR B N 1
ATOM 3032 C CA . THR B 1 168 ? 73.226 94.164 23.128 1.00 30.37 167 THR B CA 1
ATOM 3033 C C . THR B 1 168 ? 72.717 92.730 22.954 1.00 32.44 167 THR B C 1
ATOM 3034 O O . THR B 1 168 ? 73.204 91.981 22.089 1.00 35.01 167 THR B O 1
ATOM 3038 N N . GLY B 1 169 ? 71.700 92.358 23.728 1.00 29.57 168 GLY B N 1
ATOM 3039 C CA . GLY B 1 169 ? 71.055 91.047 23.586 1.00 31.24 168 GLY B CA 1
ATOM 3040 C C . GLY B 1 169 ? 70.149 90.947 22.369 1.00 32.89 168 GLY B C 1
ATOM 3041 O O . GLY B 1 169 ? 69.689 89.894 22.031 1.00 28.72 168 GLY B O 1
ATOM 3042 N N . ALA B 1 170 ? 69.858 92.049 21.689 1.00 26.97 169 ALA B N 1
ATOM 3043 C CA . ALA B 1 170 ? 69.095 91.991 20.415 1.00 27.65 169 ALA B CA 1
ATOM 3044 C C . ALA B 1 170 ? 69.679 90.992 19.417 1.00 29.21 169 ALA B C 1
ATOM 3045 O O . ALA B 1 170 ? 68.921 90.307 18.709 1.00 34.33 169 ALA B O 1
ATOM 3047 N N . ALA B 1 171 ? 71.000 90.798 19.433 1.00 29.82 170 ALA B N 1
ATOM 3048 C CA . ALA B 1 171 ? 71.640 89.758 18.600 1.00 28.95 170 ALA B CA 1
ATOM 3049 C C . ALA B 1 171 ? 71.141 88.363 18.919 1.00 32.09 170 ALA B C 1
ATOM 3050 O O . ALA B 1 171 ? 70.874 87.582 18.001 1.00 33.11 170 ALA B O 1
ATOM 3052 N N . ASP B 1 172 ? 71.103 88.023 20.213 1.00 31.58 171 ASP B N 1
ATOM 3053 C CA . ASP B 1 172 ? 70.632 86.706 20.639 1.00 32.67 171 ASP B CA 1
ATOM 3054 C C . ASP B 1 172 ? 69.145 86.539 20.258 1.00 30.37 171 ASP B C 1
ATOM 3055 O O . ASP B 1 172 ? 68.708 85.472 19.876 1.00 30.87 171 ASP B O 1
ATOM 3060 N N . ARG B 1 173 ? 68.392 87.615 20.330 1.00 31.18 172 ARG B N 1
ATOM 3061 C CA . ARG B 1 173 ? 66.967 87.572 20.010 1.00 30.76 172 ARG B CA 1
ATOM 3062 C C . ARG B 1 173 ? 66.781 87.322 18.509 1.00 31.32 172 ARG B C 1
ATOM 3063 O O . ARG B 1 173 ? 65.974 86.504 18.122 1.00 33.00 172 ARG B O 1
ATOM 3071 N N . PHE B 1 174 ? 67.595 87.969 17.690 1.00 34.48 173 PHE B N 1
ATOM 3072 C CA . PHE B 1 174 ? 67.543 87.773 16.264 1.00 30.27 173 PHE B CA 1
ATOM 3073 C C . PHE B 1 174 ? 68.068 86.399 15.890 1.00 28.88 173 PHE B C 1
ATOM 3074 O O . PHE B 1 174 ? 67.500 85.734 15.004 1.00 31.67 173 PHE B O 1
ATOM 3082 N N . PHE B 1 175 ? 69.121 85.955 16.583 1.00 29.37 174 PHE B N 1
ATOM 3083 C CA . PHE B 1 175 ? 69.666 84.584 16.389 1.00 31.20 174 PHE B CA 1
ATOM 3084 C C . PHE B 1 175 ? 68.586 83.535 16.643 1.00 28.88 174 PHE B C 1
ATOM 3085 O O . PHE B 1 175 ? 68.412 82.546 15.883 1.00 32.62 174 PHE B O 1
ATOM 3093 N N . SER B 1 176 ? 67.913 83.714 17.781 1.00 29.76 175 SER B N 1
ATOM 3094 C CA . SER B 1 176 ? 66.843 82.856 18.227 1.00 30.71 175 SER B CA 1
ATOM 3095 C C . SER B 1 176 ? 65.666 82.761 17.242 1.00 29.31 175 SER B C 1
ATOM 3096 O O . SER B 1 176 ? 65.233 81.664 16.850 1.00 31.23 175 SER B O 1
ATOM 3099 N N . ALA B 1 177 ? 65.155 83.920 16.865 1.00 31.33 176 ALA B N 1
ATOM 3100 C CA . ALA B 1 177 ? 64.078 84.010 15.909 1.00 31.11 176 ALA B CA 1
ATOM 3101 C C . ALA B 1 177 ? 64.495 83.351 14.601 1.00 32.31 176 ALA B C 1
ATOM 3102 O O . ALA B 1 177 ? 63.757 82.541 14.061 1.00 31.19 176 ALA B O 1
ATOM 3104 N N . ARG B 1 178 ? 65.712 83.637 14.107 1.00 32.63 177 ARG B N 1
ATOM 3105 C CA . ARG B 1 178 ? 66.173 83.043 12.847 1.00 32.22 177 ARG B CA 1
ATOM 3106 C C . ARG B 1 178 ? 66.248 81.510 12.920 1.00 32.08 177 ARG B C 1
ATOM 3107 O O . ARG B 1 178 ? 65.805 80.822 12.007 1.00 30.74 177 ARG B O 1
ATOM 3115 N N . LEU B 1 179 ? 66.761 80.976 14.025 1.00 32.18 178 LEU B N 1
ATOM 3116 C CA . LEU B 1 179 ? 66.923 79.545 14.203 1.00 32.32 178 LEU B CA 1
ATOM 3117 C C . LEU B 1 179 ? 65.564 78.860 14.335 1.00 31.18 178 LEU B C 1
ATOM 3118 O O . LEU B 1 179 ? 65.304 77.880 13.663 1.00 32.21 178 LEU B O 1
ATOM 3123 N N . VAL B 1 180 ? 64.671 79.419 15.155 1.00 32.49 179 VAL B N 1
ATOM 3124 C CA . VAL B 1 180 ? 63.350 78.829 15.365 1.00 32.88 179 VAL B CA 1
ATOM 3125 C C . VAL B 1 180 ? 62.506 78.873 14.086 1.00 31.43 179 VAL B C 1
ATOM 3126 O O . VAL B 1 180 ? 61.918 77.869 13.713 1.00 34.63 179 VAL B O 1
ATOM 3130 N N . LEU B 1 181 ? 62.496 80.025 13.398 1.00 34.09 180 LEU B N 1
ATOM 3131 C CA . LEU B 1 181 ? 61.771 80.121 12.122 1.00 34.49 180 LEU B CA 1
ATOM 3132 C C . LEU B 1 181 ? 62.297 79.153 11.080 1.00 34.22 180 LEU B C 1
ATOM 3133 O O . LEU B 1 181 ? 61.525 78.528 10.366 1.00 35.85 180 LEU B O 1
ATOM 3138 N N . LYS B 1 182 ? 63.614 78.962 11.029 1.00 34.37 181 LYS B N 1
ATOM 3139 C CA . LYS B 1 182 ? 64.224 78.017 10.106 1.00 34.82 181 LYS B CA 1
ATOM 3140 C C . LYS B 1 182 ? 63.763 76.608 10.331 1.00 33.68 181 LYS B C 1
ATOM 3141 O O . LYS B 1 182 ? 63.388 75.921 9.396 1.00 34.12 181 LYS B O 1
ATOM 3147 N N . HIS B 1 183 ? 63.794 76.166 11.574 1.00 32.07 182 HIS B N 1
ATOM 3148 C CA . HIS B 1 183 ? 63.540 74.748 11.867 1.00 30.34 182 HIS B CA 1
ATOM 3149 C C . HIS B 1 183 ? 62.079 74.374 12.138 1.00 30.63 182 HIS B C 1
ATOM 3150 O O . HIS B 1 183 ? 61.691 73.205 11.988 1.00 32.12 182 HIS B O 1
ATOM 3157 N N . CYS B 1 184 ? 61.297 75.329 12.601 1.00 30.82 183 CYS B N 1
ATOM 3158 C CA . CYS B 1 184 ? 59.928 75.040 13.128 1.00 33.57 183 CYS B CA 1
ATOM 3159 C C . CYS B 1 184 ? 58.778 75.724 12.389 1.00 37.01 183 CYS B C 1
ATOM 3160 O O . CYS B 1 184 ? 57.617 75.403 12.633 1.00 36.40 183 CYS B O 1
ATOM 3163 N N . PHE B 1 185 ? 59.090 76.662 11.495 1.00 36.66 184 PHE B N 1
ATOM 3164 C CA . PHE B 1 185 ? 58.071 77.386 10.742 1.00 38.00 184 PHE B CA 1
ATOM 3165 C C . PHE B 1 185 ? 58.149 77.072 9.258 1.00 36.52 184 PHE B C 1
ATOM 3166 O O . PHE B 1 185 ? 59.162 76.571 8.752 1.00 38.20 184 PHE B O 1
ATOM 3174 N N . ASP B 1 186 ? 57.062 77.384 8.554 1.00 38.00 185 ASP B N 1
ATOM 3175 C CA . ASP B 1 186 ? 57.019 77.282 7.100 1.00 39.86 185 ASP B CA 1
ATOM 3176 C C . ASP B 1 186 ? 58.061 78.213 6.490 1.00 39.01 185 ASP B C 1
ATOM 3177 O O . ASP B 1 186 ? 58.230 79.381 6.926 1.00 38.73 185 ASP B O 1
ATOM 3182 N N . GLN B 1 187 ? 58.741 77.714 5.474 1.00 38.38 186 GLN B N 1
ATOM 3183 C CA . GLN B 1 187 ? 59.753 78.507 4.798 1.00 39.77 186 GLN B CA 1
ATOM 3184 C C . GLN B 1 187 ? 59.070 79.259 3.647 1.00 40.99 186 GLN B C 1
ATOM 3185 O O . GLN B 1 187 ? 59.187 78.871 2.482 1.00 41.71 186 GLN B O 1
ATOM 3191 N N . ASP B 1 188 ? 58.330 80.314 4.000 1.00 36.12 187 ASP B N 1
ATOM 3192 C CA . ASP B 1 188 ? 57.573 81.079 3.026 1.00 34.23 187 ASP B CA 1
ATOM 3193 C C . ASP B 1 188 ? 57.731 82.586 3.256 1.00 33.95 187 ASP B C 1
ATOM 3194 O O . ASP B 1 188 ? 58.494 83.017 4.113 1.00 33.63 187 ASP B O 1
ATOM 3199 N N . THR B 1 189 ? 56.982 83.366 2.484 1.00 32.03 188 THR B N 1
ATOM 3200 C CA . THR B 1 189 ? 57.023 84.817 2.531 1.00 31.36 188 THR B CA 1
ATOM 3201 C C . THR B 1 189 ? 56.606 85.325 3.908 1.00 33.07 188 THR B C 1
ATOM 3202 O O . THR B 1 189 ? 57.233 86.239 4.459 1.00 34.35 188 THR B O 1
ATOM 3206 N N . LEU B 1 190 ? 55.533 84.763 4.466 1.00 32.03 189 LEU B N 1
ATOM 3207 C CA . LEU B 1 190 ? 55.040 85.218 5.768 1.00 32.84 189 LEU B CA 1
ATOM 3208 C C . LEU B 1 190 ? 56.122 85.068 6.864 1.00 34.65 189 LEU B C 1
ATOM 3209 O O . LEU B 1 190 ? 56.309 85.967 7.688 1.00 32.23 189 LEU B O 1
ATOM 3214 N N . THR B 1 191 ? 56.810 83.935 6.862 1.00 32.64 190 THR B N 1
ATOM 3215 C CA . THR B 1 191 ? 57.919 83.718 7.812 1.00 33.58 190 THR B CA 1
ATOM 3216 C C . THR B 1 191 ? 59.067 84.722 7.643 1.00 34.92 190 THR B C 1
ATOM 3217 O O . THR B 1 191 ? 59.544 85.311 8.618 1.00 36.10 190 THR B O 1
ATOM 3221 N N . GLU B 1 192 ? 59.459 84.988 6.398 1.00 34.28 191 GLU B N 1
ATOM 3222 C CA . GLU B 1 192 ? 60.461 86.008 6.126 1.00 33.59 191 GLU B CA 1
ATOM 3223 C C . GLU B 1 192 ? 60.040 87.374 6.619 1.00 34.35 191 GLU B C 1
ATOM 3224 O O . GLU B 1 192 ? 60.845 88.117 7.187 1.00 33.96 191 GLU B O 1
ATOM 3230 N N . GLN B 1 193 ? 58.800 87.730 6.359 1.00 33.44 192 GLN B N 1
ATOM 3231 C CA . GLN B 1 193 ? 58.295 89.018 6.774 1.00 34.79 192 GLN B CA 1
ATOM 3232 C C . GLN B 1 193 ? 58.224 89.151 8.316 1.00 34.82 192 GLN B C 1
ATOM 3233 O O . GLN B 1 193 ? 58.460 90.244 8.859 1.00 33.01 192 GLN B O 1
ATOM 3239 N N . LEU B 1 194 ? 57.898 88.051 9.000 1.00 33.12 193 LEU B N 1
ATOM 3240 C CA . LEU B 1 194 ? 57.869 88.028 10.453 1.00 35.51 193 LEU B CA 1
ATOM 3241 C C . LEU B 1 194 ? 59.292 88.264 11.007 1.00 35.64 193 LEU B C 1
ATOM 3242 O O . LEU B 1 194 ? 59.480 89.091 11.899 1.00 36.61 193 LEU B O 1
ATOM 3247 N N . ARG B 1 195 ? 60.274 87.545 10.469 1.00 33.94 194 ARG B N 1
ATOM 3248 C CA . ARG B 1 195 ? 61.660 87.718 10.910 1.00 34.73 194 ARG B CA 1
ATOM 3249 C C . ARG B 1 195 ? 62.093 89.145 10.687 1.00 33.46 194 ARG B C 1
ATOM 3250 O O . ARG B 1 195 ? 62.697 89.769 11.539 1.00 32.68 194 ARG B O 1
ATOM 3258 N N . ASP B 1 196 ? 61.778 89.681 9.532 1.00 34.76 195 ASP B N 1
ATOM 3259 C CA . ASP B 1 196 ? 62.112 91.067 9.244 1.00 38.15 195 ASP B CA 1
ATOM 3260 C C . ASP B 1 196 ? 61.419 92.081 10.137 1.00 37.44 195 ASP B C 1
ATOM 3261 O O . ASP B 1 196 ? 61.992 93.141 10.508 1.00 39.11 195 ASP B O 1
ATOM 3266 N N . SER B 1 197 ? 60.149 91.825 10.424 1.00 35.56 196 SER B N 1
ATOM 3267 C CA . SER B 1 197 ? 59.365 92.749 11.223 1.00 34.45 196 SER B CA 1
ATOM 3268 C C . SER B 1 197 ? 59.874 92.813 12.673 1.00 33.54 196 SER B C 1
ATOM 3269 O O . SER B 1 197 ? 59.635 93.793 13.370 1.00 31.82 196 SER B O 1
ATOM 3272 N N . TYR B 1 198 ? 60.601 91.787 13.095 1.00 33.30 197 TYR B N 1
ATOM 3273 C CA . TYR B 1 198 ? 61.186 91.765 14.436 1.00 34.19 197 TYR B CA 1
ATOM 3274 C C . TYR B 1 198 ? 62.201 92.900 14.706 1.00 36.33 197 TYR B C 1
ATOM 3275 O O . TYR B 1 198 ? 62.399 93.296 15.867 1.00 36.61 197 TYR B O 1
ATOM 3284 N N A ARG B 1 199 ? 62.808 93.452 13.655 0.50 35.52 198 ARG B N 1
ATOM 3285 N N B ARG B 1 199 ? 62.828 93.432 13.651 0.50 34.94 198 ARG B N 1
ATOM 3286 C CA A ARG B 1 199 ? 63.743 94.548 13.817 0.50 36.58 198 ARG B CA 1
ATOM 3287 C CA B ARG B 1 199 ? 63.743 94.555 13.789 0.50 35.30 198 ARG B CA 1
ATOM 3288 C C A ARG B 1 199 ? 63.024 95.769 14.365 0.50 35.27 198 ARG B C 1
ATOM 3289 C C B ARG B 1 199 ? 63.012 95.752 14.368 0.50 34.51 198 ARG B C 1
ATOM 3290 O O A ARG B 1 199 ? 63.373 96.253 15.442 0.50 34.91 198 ARG B O 1
ATOM 3291 O O B ARG B 1 199 ? 63.341 96.204 15.465 0.50 33.79 198 ARG B O 1
ATOM 3306 N N . GLU B 1 200 ? 62.018 96.266 13.643 1.00 36.33 199 GLU B N 1
ATOM 3307 C CA . GLU B 1 200 ? 61.252 97.445 14.118 1.00 35.88 199 GLU B CA 1
ATOM 3308 C C . GLU B 1 200 ? 60.519 97.180 15.436 1.00 34.79 199 GLU B C 1
ATOM 3309 O O . GLU B 1 200 ? 60.443 98.047 16.301 1.00 33.32 199 GLU B O 1
ATOM 3315 N N . HIS B 1 201 ? 59.998 95.969 15.591 1.00 31.93 200 HIS B N 1
ATOM 3316 C CA . HIS B 1 201 ? 59.377 95.566 16.842 1.00 31.26 200 HIS B CA 1
ATOM 3317 C C . HIS B 1 201 ? 60.369 95.725 17.999 1.00 33.53 200 HIS B C 1
ATOM 3318 O O . HIS B 1 201 ? 60.017 96.230 19.064 1.00 33.58 200 HIS B O 1
ATOM 3325 N N . THR B 1 202 ? 61.592 95.265 17.763 1.00 30.15 201 THR B N 1
ATOM 3326 C CA . THR B 1 202 ? 62.608 95.253 18.788 1.00 32.72 201 THR B CA 1
ATOM 3327 C C . THR B 1 202 ? 63.016 96.673 19.148 1.00 33.65 201 THR B C 1
ATOM 3328 O O . THR B 1 202 ? 63.163 96.955 20.325 1.00 33.82 201 THR B O 1
ATOM 3332 N N . VAL B 1 203 ? 63.167 97.560 18.161 1.00 32.90 202 VAL B N 1
ATOM 3333 C CA . VAL B 1 203 ? 63.473 98.985 18.442 1.00 31.54 202 VAL B CA 1
ATOM 3334 C C . VAL B 1 203 ? 62.345 99.665 19.239 1.00 32.21 202 VAL B C 1
ATOM 3335 O O . VAL B 1 203 ? 62.593 100.399 20.238 1.00 29.63 202 VAL B O 1
ATOM 3339 N N . ASP B 1 204 ? 61.112 99.467 18.767 1.00 31.32 203 ASP B N 1
ATOM 3340 C CA . ASP B 1 204 ? 59.933 99.992 19.409 1.00 33.10 203 ASP B CA 1
ATOM 3341 C C . ASP B 1 204 ? 59.766 99.496 20.838 1.00 32.24 203 ASP B C 1
ATOM 3342 O O . ASP B 1 204 ? 59.334 100.254 21.699 1.00 33.50 203 ASP B O 1
ATOM 3347 N N . PHE B 1 205 ? 60.071 98.222 21.084 1.00 33.25 204 PHE B N 1
ATOM 3348 C CA . PHE B 1 205 ? 59.938 97.659 22.419 1.00 30.82 204 PHE B CA 1
ATOM 3349 C C . PHE B 1 205 ? 60.919 98.292 23.432 1.00 31.71 204 PHE B C 1
ATOM 3350 O O . PHE B 1 205 ? 60.538 98.732 24.524 1.00 34.05 204 PHE B O 1
ATOM 3358 N N . ILE B 1 206 ? 62.162 98.439 22.998 1.00 32.33 205 ILE B N 1
ATOM 3359 C CA . ILE B 1 206 ? 63.185 99.100 23.790 1.00 31.38 205 ILE B CA 1
ATOM 3360 C C . ILE B 1 206 ? 62.783 100.528 24.124 1.00 31.47 205 ILE B C 1
ATOM 3361 O O . ILE B 1 206 ? 62.899 100.944 25.265 1.00 30.20 205 ILE B O 1
ATOM 3374 N N . ALA B 1 208 ? 59.778 101.877 24.171 1.00 33.20 207 ALA B N 1
ATOM 3375 C CA . ALA B 1 208 ? 58.570 101.836 25.002 1.00 34.15 207 ALA B CA 1
ATOM 3376 C C . ALA B 1 208 ? 58.924 101.426 26.438 1.00 32.10 207 ALA B C 1
ATOM 3377 O O . ALA B 1 208 ? 58.329 101.911 27.389 1.00 31.58 207 ALA B O 1
ATOM 3379 N N . GLY B 1 209 ? 59.898 100.532 26.577 1.00 29.39 208 GLY B N 1
ATOM 3380 C CA . GLY B 1 209 ? 60.423 100.109 27.865 1.00 31.45 208 GLY B CA 1
ATOM 3381 C C . GLY B 1 209 ? 61.087 101.229 28.665 1.00 31.61 208 GLY B C 1
ATOM 3382 O O . GLY B 1 209 ? 61.052 101.191 29.874 1.00 31.94 208 GLY B O 1
ATOM 3383 N N . ILE B 1 210 ? 61.653 102.237 28.000 1.00 32.20 209 ILE B N 1
ATOM 3384 C CA . ILE B 1 210 ? 62.378 103.299 28.688 1.00 29.55 209 ILE B CA 1
ATOM 3385 C C . ILE B 1 210 ? 61.662 104.639 28.779 1.00 32.12 209 ILE B C 1
ATOM 3386 O O . ILE B 1 210 ? 61.868 105.380 29.727 1.00 29.07 209 ILE B O 1
ATOM 3391 N N . LEU B 1 211 ? 60.831 104.971 27.799 1.00 30.35 210 LEU B N 1
ATOM 3392 C CA . LEU B 1 211 ? 60.198 106.269 27.788 1.00 29.99 210 LEU B CA 1
ATOM 3393 C C . LEU B 1 211 ? 59.225 106.453 28.946 1.00 30.54 210 LEU B C 1
ATOM 3394 O O . LEU B 1 211 ? 58.466 105.544 29.297 1.00 31.37 210 LEU B O 1
ATOM 3399 N N A ALA B 1 212 ? 59.245 107.652 29.528 0.50 30.75 211 ALA B N 1
ATOM 3400 N N B ALA B 1 212 ? 59.244 107.632 29.553 0.50 30.54 211 ALA B N 1
ATOM 3401 C CA A ALA B 1 212 ? 58.423 107.977 30.690 0.50 32.41 211 ALA B CA 1
ATOM 3402 C CA B ALA B 1 212 ? 58.243 107.954 30.550 0.50 31.99 211 ALA B CA 1
ATOM 3403 C C A ALA B 1 212 ? 57.093 108.606 30.282 0.50 33.36 211 ALA B C 1
ATOM 3404 C C B ALA B 1 212 ? 56.909 108.074 29.832 0.50 32.08 211 ALA B C 1
ATOM 3405 O O A ALA B 1 212 ? 56.046 108.198 30.781 0.50 33.89 211 ALA B O 1
ATOM 3406 O O B ALA B 1 212 ? 56.729 108.983 29.029 0.50 29.69 211 ALA B O 1
ATOM 3409 N N . GLY C 1 16 ? 40.687 91.094 6.416 1.00 41.87 15 GLY C N 1
ATOM 3410 C CA . GLY C 1 16 ? 39.475 90.663 5.634 1.00 39.78 15 GLY C CA 1
ATOM 3411 C C . GLY C 1 16 ? 39.801 89.510 4.695 1.00 36.96 15 GLY C C 1
ATOM 3412 O O . GLY C 1 16 ? 40.935 89.398 4.251 1.00 37.43 15 GLY C O 1
ATOM 3413 N N . ALA C 1 17 ? 38.814 88.670 4.384 1.00 36.12 16 ALA C N 1
ATOM 3414 C CA . ALA C 1 17 ? 39.038 87.483 3.559 1.00 35.92 16 ALA C CA 1
ATOM 3415 C C . ALA C 1 17 ? 39.561 87.848 2.152 1.00 35.23 16 ALA C C 1
ATOM 3416 O O . ALA C 1 17 ? 40.476 87.202 1.642 1.00 35.03 16 ALA C O 1
ATOM 3418 N N . ARG C 1 18 ? 39.015 88.901 1.551 1.00 32.14 17 ARG C N 1
ATOM 3419 C CA . ARG C 1 18 ? 39.444 89.322 0.224 1.00 32.95 17 ARG C CA 1
ATOM 3420 C C . ARG C 1 18 ? 40.933 89.673 0.201 1.00 32.49 17 ARG C C 1
ATOM 3421 O O . ARG C 1 18 ? 41.695 89.172 -0.655 1.00 32.46 17 ARG C O 1
ATOM 3429 N N . ASP C 1 19 ? 41.350 90.524 1.144 1.00 32.63 18 ASP C N 1
ATOM 3430 C CA . ASP C 1 19 ? 42.764 90.908 1.257 1.00 34.07 18 ASP C CA 1
ATOM 3431 C C . ASP C 1 19 ? 43.663 89.702 1.519 1.00 33.28 18 ASP C C 1
ATOM 3432 O O . ASP C 1 19 ? 44.745 89.573 0.914 1.00 35.16 18 ASP C O 1
ATOM 3437 N N . LEU C 1 20 ? 43.222 88.819 2.407 1.00 34.30 19 LEU C N 1
ATOM 3438 C CA . LEU C 1 20 ? 43.990 87.615 2.726 1.00 34.67 19 LEU C CA 1
ATOM 3439 C C . LEU C 1 20 ? 44.175 86.720 1.505 1.00 33.60 19 LEU C C 1
ATOM 3440 O O . LEU C 1 20 ? 45.242 86.128 1.307 1.00 33.58 19 LEU C O 1
ATOM 3445 N N . LEU C 1 21 ? 43.135 86.605 0.695 1.00 35.07 20 LEU C N 1
ATOM 3446 C CA . LEU C 1 21 ? 43.207 85.787 -0.495 1.00 33.83 20 LEU C CA 1
ATOM 3447 C C . LEU C 1 21 ? 44.199 86.387 -1.510 1.00 31.86 20 LEU C C 1
ATOM 3448 O O . LEU C 1 21 ? 44.961 85.670 -2.108 1.00 32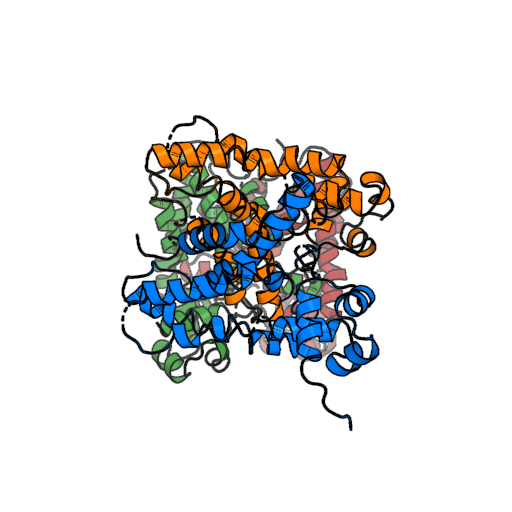.08 20 LEU C O 1
ATOM 3453 N N . LEU C 1 22 ? 44.196 87.699 -1.684 1.00 29.65 21 LEU C N 1
ATOM 3454 C CA . LEU C 1 22 ? 45.138 88.332 -2.602 1.00 30.51 21 LEU C CA 1
ATOM 3455 C C . LEU C 1 22 ? 46.579 88.147 -2.096 1.00 32.01 21 LEU C C 1
ATOM 3456 O O . LEU C 1 22 ? 47.480 87.825 -2.879 1.00 34.33 21 LEU C O 1
ATOM 3461 N N . GLN C 1 23 ? 46.791 88.289 -0.790 1.00 32.98 22 GLN C N 1
ATOM 3462 C CA . GLN C 1 23 ? 48.125 88.150 -0.228 1.00 35.29 22 GLN C CA 1
ATOM 3463 C C . GLN C 1 23 ? 48.612 86.729 -0.415 1.00 34.82 22 GLN C C 1
ATOM 3464 O O . GLN C 1 23 ? 49.750 86.506 -0.799 1.00 35.09 22 GLN C O 1
ATOM 3470 N N . THR C 1 24 ? 47.740 85.765 -0.153 1.00 32.18 23 THR C N 1
ATOM 3471 C CA . THR C 1 24 ? 48.071 84.355 -0.360 1.00 33.07 23 THR C CA 1
ATOM 3472 C C . THR C 1 24 ? 48.419 84.051 -1.821 1.00 33.05 23 THR C C 1
ATOM 3473 O O . THR C 1 24 ? 49.436 83.411 -2.089 1.00 32.11 23 THR C O 1
ATOM 3477 N N . ALA C 1 25 ? 47.607 84.516 -2.763 1.00 33.15 24 ALA C N 1
ATOM 3478 C CA . ALA C 1 25 ? 47.916 84.372 -4.195 1.00 33.10 24 ALA C CA 1
ATOM 3479 C C . ALA C 1 25 ? 49.285 84.964 -4.556 1.00 35.06 24 ALA C C 1
ATOM 3480 O O . ALA C 1 25 ? 50.065 84.349 -5.286 1.00 33.38 24 ALA C O 1
ATOM 3482 N N . SER C 1 26 ? 49.527 86.180 -4.089 1.00 34.32 25 SER C N 1
ATOM 3483 C CA . SER C 1 26 ? 50.801 86.882 -4.269 1.00 35.15 25 SER C CA 1
ATOM 3484 C C . SER C 1 26 ? 51.966 86.023 -3.758 1.00 34.45 25 SER C C 1
ATOM 3485 O O . SER C 1 26 ? 52.967 85.859 -4.468 1.00 36.17 25 SER C O 1
ATOM 3488 N N . ASN C 1 27 ? 51.839 85.478 -2.545 1.00 32.94 26 ASN C N 1
ATOM 3489 C CA . ASN C 1 27 ? 52.904 84.666 -1.955 1.00 32.20 26 ASN C CA 1
ATOM 3490 C C . ASN C 1 27 ? 53.166 83.429 -2.813 1.00 34.51 26 ASN C C 1
ATOM 3491 O O . ASN C 1 27 ? 54.330 83.042 -3.041 1.00 32.47 26 ASN C O 1
ATOM 3496 N N . ILE C 1 28 ? 52.088 82.802 -3.271 1.00 36.09 27 ILE C N 1
ATOM 3497 C CA . ILE C 1 28 ? 52.189 81.594 -4.089 1.00 31.81 27 ILE C CA 1
ATOM 3498 C C . ILE C 1 28 ? 52.977 81.910 -5.374 1.00 34.79 27 ILE C C 1
ATOM 3499 O O . ILE C 1 28 ? 53.892 81.161 -5.756 1.00 31.14 27 ILE C O 1
ATOM 3512 N N . ARG C 1 30 ? 54.998 84.640 -6.150 1.00 35.60 29 ARG C N 1
ATOM 3513 C CA . ARG C 1 30 ? 56.372 85.036 -5.901 1.00 38.68 29 ARG C CA 1
ATOM 3514 C C . ARG C 1 30 ? 57.282 83.867 -5.529 1.00 36.71 29 ARG C C 1
ATOM 3515 O O . ARG C 1 30 ? 58.424 83.787 -5.996 1.00 35.34 29 ARG C O 1
ATOM 3523 N N . GLU C 1 31 ? 56.778 82.948 -4.729 1.00 34.09 30 GLU C N 1
ATOM 3524 C CA . GLU C 1 31 ? 57.582 81.835 -4.257 1.00 34.50 30 GLU C CA 1
ATOM 3525 C C . GLU C 1 31 ? 57.764 80.783 -5.334 1.00 33.16 30 GLU C C 1
ATOM 3526 O O . GLU C 1 31 ? 58.770 80.092 -5.362 1.00 33.11 30 GLU C O 1
ATOM 3532 N N . GLY C 1 32 ? 56.778 80.637 -6.196 1.00 33.25 31 GLY C N 1
ATOM 3533 C CA . GLY C 1 32 ? 56.771 79.607 -7.210 1.00 33.96 31 GLY C CA 1
ATOM 3534 C C . GLY C 1 32 ? 57.272 79.994 -8.590 1.00 35.58 31 GLY C C 1
ATOM 3535 O O . GLY C 1 32 ? 57.330 79.143 -9.463 1.00 37.62 31 GLY C O 1
ATOM 3536 N N . ASP C 1 33 ? 57.550 81.282 -8.814 1.00 38.50 32 ASP C N 1
ATOM 3537 C CA . ASP C 1 33 ? 57.961 81.769 -10.145 1.00 40.33 32 ASP C CA 1
ATOM 3538 C C . ASP C 1 33 ? 56.881 81.500 -11.193 1.00 41.29 32 ASP C C 1
ATOM 3539 O O . ASP C 1 33 ? 57.177 81.149 -12.330 1.00 40.51 32 ASP C O 1
ATOM 3544 N N . VAL C 1 34 ? 55.628 81.646 -10.793 1.00 41.09 33 VAL C N 1
ATOM 3545 C CA . VAL C 1 34 ? 54.490 81.332 -11.657 1.00 42.96 33 VAL C CA 1
ATOM 3546 C C . VAL C 1 34 ? 53.537 82.521 -11.652 1.00 42.42 33 VAL C C 1
ATOM 3547 O O . VAL C 1 34 ? 53.597 83.354 -10.749 1.00 45.64 33 VAL C O 1
ATOM 3551 N N . VAL C 1 35 ? 52.708 82.635 -12.680 1.00 41.60 34 VAL C N 1
ATOM 3552 C CA . VAL C 1 35 ? 51.645 83.635 -12.719 1.00 45.78 34 VAL C CA 1
ATOM 3553 C C . VAL C 1 35 ? 50.307 82.937 -12.874 1.00 48.88 34 VAL C C 1
ATOM 3554 O O . VAL C 1 35 ? 49.459 83.379 -13.624 1.00 56.11 34 VAL C O 1
ATOM 3558 N N . ASP C 1 36 ? 50.148 81.826 -12.179 1.00 46.55 35 ASP C N 1
ATOM 3559 C CA . ASP C 1 36 ? 48.962 80.983 -12.241 1.00 47.33 35 ASP C CA 1
ATOM 3560 C C . ASP C 1 36 ? 48.790 80.400 -10.852 1.00 43.86 35 ASP C C 1
ATOM 3561 O O . ASP C 1 36 ? 49.757 80.280 -10.087 1.00 44.53 35 ASP C O 1
ATOM 3566 N N . ILE C 1 37 ? 47.571 80.069 -10.505 1.00 41.76 36 ILE C N 1
ATOM 3567 C CA . ILE C 1 37 ? 47.242 79.711 -9.144 1.00 43.73 36 ILE C CA 1
ATOM 3568 C C . ILE C 1 37 ? 46.340 78.540 -9.245 1.00 41.09 36 ILE C C 1
ATOM 3569 O O . ILE C 1 37 ? 45.475 78.513 -10.090 1.00 42.93 36 ILE C O 1
ATOM 3574 N N . SER C 1 38 ? 46.567 77.556 -8.392 1.00 37.46 37 SER C N 1
ATOM 3575 C CA . SER C 1 38 ? 45.614 76.526 -8.124 1.00 37.08 37 SER C CA 1
ATOM 3576 C C . SER C 1 38 ? 44.670 77.004 -7.017 1.00 38.44 37 SER C C 1
ATOM 3577 O O . SER C 1 38 ? 45.111 77.490 -5.962 1.00 38.47 37 SER C O 1
ATOM 3580 N N . LEU C 1 39 ? 43.370 76.876 -7.270 1.00 38.98 38 LEU C N 1
ATOM 3581 C CA . LEU C 1 39 ? 42.311 77.146 -6.269 1.00 38.12 38 LEU C CA 1
ATOM 3582 C C . LEU C 1 39 ? 42.505 76.346 -5.010 1.00 34.09 38 LEU C C 1
ATOM 3583 O O . LEU C 1 39 ? 42.365 76.876 -3.947 1.00 34.27 38 LEU C O 1
ATOM 3588 N N . SER C 1 40 ? 42.752 75.047 -5.145 1.00 26.86 39 SER C N 1
ATOM 3589 C CA . SER C 1 40 ? 42.932 74.216 -3.984 1.00 30.21 39 SER C CA 1
ATOM 3590 C C . SER C 1 40 ? 44.141 74.646 -3.151 1.00 29.70 39 SER C C 1
ATOM 3591 O O . SER C 1 40 ? 44.094 74.525 -1.927 1.00 30.60 39 SER C O 1
ATOM 3594 N N . GLU C 1 41 ? 45.192 75.153 -3.806 1.00 30.92 40 GLU C N 1
ATOM 3595 C CA . GLU C 1 41 ? 46.380 75.613 -3.099 1.00 31.76 40 GLU C CA 1
ATOM 3596 C C . GLU C 1 41 ? 46.067 76.920 -2.417 1.00 30.78 40 GLU C C 1
ATOM 3597 O O . GLU C 1 41 ? 46.472 77.135 -1.290 1.00 30.80 40 GLU C O 1
ATOM 3603 N N . LEU C 1 42 ? 45.312 77.782 -3.084 1.00 31.51 41 LEU C N 1
ATOM 3604 C CA . LEU C 1 42 ? 44.924 79.054 -2.482 1.00 31.56 41 LEU C CA 1
ATOM 3605 C C . LEU C 1 42 ? 44.087 78.837 -1.217 1.00 31.05 41 LEU C C 1
ATOM 3606 O O . LEU C 1 42 ? 44.324 79.476 -0.184 1.00 33.07 41 LEU C O 1
ATOM 3611 N N A SER C 1 43 ? 43.138 77.911 -1.281 0.50 33.40 42 SER C N 1
ATOM 3612 N N B SER C 1 43 ? 43.115 77.940 -1.308 0.50 33.16 42 SER C N 1
ATOM 3613 C CA A SER C 1 43 ? 42.289 77.610 -0.131 0.50 32.17 42 SER C CA 1
ATOM 3614 C CA B SER C 1 43 ? 42.293 77.584 -0.162 0.50 31.55 42 SER C CA 1
ATOM 3615 C C A SER C 1 43 ? 43.049 76.878 0.987 0.50 32.59 42 SER C C 1
ATOM 3616 C C B SER C 1 43 ? 43.158 76.995 0.957 0.50 32.66 42 SER C C 1
ATOM 3617 O O A SER C 1 43 ? 42.764 77.085 2.161 0.50 28.62 42 SER C O 1
ATOM 3618 O O B SER C 1 43 ? 43.097 77.462 2.090 0.50 30.69 42 SER C O 1
ATOM 3623 N N . LEU C 1 44 ? 43.989 76.006 0.631 1.00 32.41 43 LEU C N 1
ATOM 3624 C CA . LEU C 1 44 ? 44.776 75.314 1.644 1.00 32.78 43 LEU C CA 1
ATOM 3625 C C . LEU C 1 44 ? 45.665 76.319 2.388 1.00 31.48 43 LEU C C 1
ATOM 3626 O O . LEU C 1 44 ? 45.680 76.337 3.617 1.00 34.17 43 LEU C O 1
ATOM 3631 N N . ARG C 1 45 ? 46.318 77.214 1.659 1.00 30.82 44 ARG C N 1
ATOM 3632 C CA . ARG C 1 45 ? 47.297 78.090 2.276 1.00 32.10 44 ARG C CA 1
ATOM 3633 C C . ARG C 1 45 ? 46.640 79.224 3.012 1.00 35.73 44 ARG C C 1
ATOM 3634 O O . ARG C 1 45 ? 47.112 79.637 4.059 1.00 33.22 44 ARG C O 1
ATOM 3642 N N . SER C 1 46 ? 45.526 79.709 2.499 1.00 33.18 45 SER C N 1
ATOM 3643 C CA . SER C 1 46 ? 44.818 80.793 3.178 1.00 33.44 45 SER C CA 1
ATOM 3644 C C . SER C 1 46 ? 43.991 80.320 4.382 1.00 33.21 45 SER C C 1
ATOM 3645 O O . SER C 1 46 ? 43.650 81.113 5.252 1.00 32.47 45 SER C O 1
ATOM 3648 N N . GLY C 1 47 ? 43.641 79.036 4.431 1.00 32.68 46 GLY C N 1
ATOM 3649 C CA . GLY C 1 47 ? 42.679 78.562 5.409 1.00 33.53 46 GLY C CA 1
ATOM 3650 C C . GLY C 1 47 ? 41.240 78.964 5.118 1.00 34.60 46 GLY C C 1
ATOM 3651 O O . GLY C 1 47 ? 40.364 78.729 5.933 1.00 34.81 46 GLY C O 1
ATOM 3652 N N . LEU C 1 48 ? 40.985 79.546 3.952 1.00 31.67 47 LEU C N 1
ATOM 3653 C CA . LEU C 1 48 ? 39.656 79.979 3.576 1.00 33.06 47 LEU C CA 1
ATOM 3654 C C . LEU C 1 48 ? 38.992 79.004 2.582 1.00 33.74 47 LEU C C 1
ATOM 3655 O O . LEU C 1 48 ? 39.622 78.445 1.673 1.00 34.28 47 LEU C O 1
ATOM 3660 N N . ASN C 1 49 ? 37.702 78.791 2.780 1.00 32.32 48 ASN C N 1
ATOM 3661 C CA . ASN C 1 49 ? 36.901 77.999 1.864 1.00 33.60 48 ASN C CA 1
ATOM 3662 C C . ASN C 1 49 ? 36.926 78.545 0.449 1.00 33.28 48 ASN C C 1
ATOM 3663 O O . ASN C 1 49 ? 36.847 79.761 0.218 1.00 32.19 48 ASN C O 1
ATOM 3668 N N . SER C 1 50 ? 37.061 77.639 -0.511 1.00 34.04 49 SER C N 1
ATOM 3669 C CA . SER C 1 50 ? 37.064 78.017 -1.915 1.00 34.59 49 SER C CA 1
ATOM 3670 C C . SER C 1 50 ? 35.775 78.733 -2.350 1.00 31.86 49 SER C C 1
ATOM 3671 O O . SER C 1 50 ? 35.805 79.510 -3.308 1.00 31.62 49 SER C O 1
ATOM 3674 N N . ALA C 1 51 ? 34.663 78.499 -1.635 1.00 32.48 50 ALA C N 1
ATOM 3675 C CA . ALA C 1 51 ? 33.419 79.240 -1.894 1.00 33.01 50 ALA C CA 1
ATOM 3676 C C . ALA C 1 51 ? 33.670 80.754 -1.775 1.00 32.25 50 ALA C C 1
ATOM 3677 O O . ALA C 1 51 ? 33.054 81.551 -2.485 1.00 35.26 50 ALA C O 1
ATOM 3679 N N . LEU C 1 52 ? 34.587 81.135 -0.894 1.00 33.31 51 LEU C N 1
ATOM 3680 C CA . LEU C 1 52 ? 34.920 82.553 -0.692 1.00 32.41 51 LEU C CA 1
ATOM 3681 C C . LEU C 1 52 ? 35.730 83.094 -1.851 1.00 34.71 51 LEU C C 1
ATOM 3682 O O . LEU C 1 52 ? 35.564 84.266 -2.248 1.00 33.53 51 LEU C O 1
ATOM 3687 N N . VAL C 1 53 ? 36.567 82.240 -2.447 1.00 34.94 52 VAL C N 1
ATOM 3688 C CA . VAL C 1 53 ? 37.328 82.660 -3.620 1.00 35.48 52 VAL C CA 1
ATOM 3689 C C . VAL C 1 53 ? 36.346 82.967 -4.729 1.00 34.56 52 VAL C C 1
ATOM 3690 O O . VAL C 1 53 ? 36.420 84.019 -5.392 1.00 32.49 52 VAL C O 1
ATOM 3694 N N . LYS C 1 54 ? 35.375 82.077 -4.916 1.00 35.00 53 LYS C N 1
ATOM 3695 C CA . LYS C 1 54 ? 34.365 82.288 -5.957 1.00 35.33 53 LYS C CA 1
ATOM 3696 C C . LYS C 1 54 ? 33.559 83.547 -5.705 1.00 35.23 53 LYS C C 1
ATOM 3697 O O . LYS C 1 54 ? 33.291 84.299 -6.630 1.00 35.16 53 LYS C O 1
ATOM 3703 N N . TYR C 1 55 ? 33.178 83.773 -4.446 1.00 33.59 54 TYR C N 1
ATOM 3704 C CA . TYR C 1 55 ? 32.373 84.911 -4.072 1.00 32.21 54 TYR C CA 1
ATOM 3705 C C . TYR C 1 55 ? 33.063 86.222 -4.405 1.00 31.45 54 TYR C C 1
ATOM 3706 O O . TYR C 1 55 ? 32.439 87.089 -4.971 1.00 32.63 54 TYR C O 1
ATOM 3715 N N . TYR C 1 56 ? 34.320 86.370 -4.010 1.00 32.22 55 TYR C N 1
ATOM 3716 C CA . TYR C 1 56 ? 35.029 87.636 -4.230 1.00 35.29 55 TYR C CA 1
ATOM 3717 C C . TYR C 1 56 ? 35.517 87.794 -5.679 1.00 34.39 55 TYR C C 1
ATOM 3718 O O . TYR C 1 56 ? 35.542 88.898 -6.187 1.00 35.62 55 TYR C O 1
ATOM 3727 N N . PHE C 1 57 ? 35.925 86.700 -6.325 1.00 33.64 56 PHE C N 1
ATOM 3728 C CA . PHE C 1 57 ? 36.678 86.825 -7.587 1.00 35.03 56 PHE C CA 1
ATOM 3729 C C . PHE C 1 57 ? 36.003 86.188 -8.808 1.00 35.94 56 PHE C C 1
ATOM 3730 O O . PHE C 1 57 ? 36.378 86.511 -9.927 1.00 35.88 56 PHE C O 1
ATOM 3738 N N . GLY C 1 58 ? 35.046 85.284 -8.579 1.00 36.03 57 GLY C N 1
ATOM 3739 C CA . GLY C 1 58 ? 34.288 84.599 -9.646 1.00 35.30 57 GLY C CA 1
ATOM 3740 C C . GLY C 1 58 ? 35.030 83.405 -10.224 1.00 35.07 57 GLY C C 1
ATOM 3741 O O . GLY C 1 58 ? 34.509 82.277 -10.299 1.00 35.73 57 GLY C O 1
ATOM 3742 N N . ASN C 1 59 ? 36.249 83.665 -10.674 1.00 35.14 58 ASN C N 1
ATOM 3743 C CA . ASN C 1 59 ? 37.081 82.647 -11.276 1.00 34.60 58 ASN C CA 1
ATOM 3744 C C . ASN C 1 59 ? 38.561 83.061 -11.200 1.00 34.97 58 ASN C C 1
ATOM 3745 O O . ASN C 1 59 ? 38.920 84.073 -10.570 1.00 32.78 58 ASN C O 1
ATOM 3750 N N . LYS C 1 60 ? 39.430 82.257 -11.788 1.00 36.70 59 LYS C N 1
ATOM 3751 C CA . LYS C 1 60 ? 40.854 82.529 -11.686 1.00 36.90 59 LYS C CA 1
ATOM 3752 C C . LYS C 1 60 ? 41.196 83.853 -12.350 1.00 32.32 59 LYS C C 1
ATOM 3753 O O . LYS C 1 60 ? 42.041 84.586 -11.865 1.00 34.12 59 LYS C O 1
ATOM 3759 N N . ALA C 1 61 ? 40.576 84.120 -13.491 1.00 32.95 60 ALA C N 1
ATOM 3760 C CA . ALA C 1 61 ? 40.833 85.345 -14.219 1.00 32.81 60 ALA C CA 1
ATOM 3761 C C . ALA C 1 61 ? 40.491 86.570 -13.349 1.00 32.60 60 ALA C C 1
ATOM 3762 O O . ALA C 1 61 ? 41.216 87.574 -13.373 1.00 30.29 60 ALA C O 1
ATOM 3764 N N . GLY C 1 62 ? 39.391 86.484 -12.602 1.00 32.06 61 GLY C N 1
ATOM 3765 C CA . GLY C 1 62 ? 38.997 87.535 -11.685 1.00 32.24 61 GLY C CA 1
ATOM 3766 C C . GLY C 1 62 ? 39.996 87.746 -10.556 1.00 31.74 61 GLY C C 1
ATOM 3767 O O . GLY C 1 62 ? 40.273 88.883 -10.167 1.00 29.69 61 GLY C O 1
ATOM 3768 N N . LEU C 1 63 ? 40.541 86.648 -10.034 1.00 33.09 62 LEU C N 1
ATOM 3769 C CA . LEU C 1 63 ? 41.545 86.685 -8.983 1.00 35.49 62 LEU C CA 1
ATOM 3770 C C . LEU C 1 63 ? 42.809 87.401 -9.471 1.00 33.87 62 LEU C C 1
ATOM 3771 O O . LEU C 1 63 ? 43.284 88.311 -8.806 1.00 35.11 62 LEU C O 1
ATOM 3776 N N . LEU C 1 64 ? 43.309 87.007 -10.644 1.00 33.71 63 LEU C N 1
ATOM 3777 C CA . LEU C 1 64 ? 44.529 87.611 -11.234 1.00 33.46 63 LEU C CA 1
ATOM 3778 C C . LEU C 1 64 ? 44.337 89.090 -11.472 1.00 33.45 63 LEU C C 1
ATOM 3779 O O . LEU C 1 64 ? 45.200 89.883 -11.138 1.00 31.15 63 LEU C O 1
ATOM 3784 N N . LYS C 1 65 ? 43.176 89.448 -12.013 1.00 31.11 64 LYS C N 1
ATOM 3785 C CA . LYS C 1 65 ? 42.825 90.847 -12.220 1.00 32.44 64 LYS C CA 1
ATOM 3786 C C . LYS C 1 65 ? 42.838 91.671 -10.924 1.00 33.02 64 LYS C C 1
ATOM 3787 O O . LYS C 1 65 ? 43.356 92.793 -10.903 1.00 32.78 64 LYS C O 1
ATOM 3793 N N . ALA C 1 66 ? 42.213 91.130 -9.879 1.00 30.53 65 ALA C N 1
ATOM 3794 C CA . ALA C 1 66 ? 42.158 91.792 -8.582 1.00 33.25 65 ALA C CA 1
ATOM 3795 C C . ALA C 1 66 ? 43.584 91.940 -8.000 1.00 33.77 65 ALA C C 1
ATOM 3796 O O . ALA C 1 66 ? 43.887 92.962 -7.374 1.00 33.57 65 ALA C O 1
ATOM 3798 N N . LEU C 1 67 ? 44.437 90.932 -8.196 1.00 34.18 66 LEU C N 1
ATOM 3799 C CA . LEU C 1 67 ? 45.800 91.003 -7.663 1.00 34.62 66 LEU C CA 1
ATOM 3800 C C . LEU C 1 67 ? 46.626 92.090 -8.394 1.00 35.20 66 LEU C C 1
ATOM 3801 O O . LEU C 1 67 ? 47.309 92.924 -7.772 1.00 33.87 66 LEU C O 1
ATOM 3806 N N . LEU C 1 68 ? 46.554 92.088 -9.718 1.00 33.50 67 LEU C N 1
ATOM 3807 C CA . LEU C 1 68 ? 47.243 93.117 -10.483 1.00 33.31 67 LEU C CA 1
ATOM 3808 C C . LEU C 1 68 ? 46.758 94.507 -10.078 1.00 34.83 67 LEU C C 1
ATOM 3809 O O . LEU C 1 68 ? 47.574 95.420 -9.854 1.00 31.33 67 LEU C O 1
ATOM 3814 N N . ASP C 1 69 ? 45.443 94.669 -9.941 1.00 33.22 68 ASP C N 1
ATOM 3815 C CA . ASP C 1 69 ? 44.900 95.974 -9.532 1.00 33.63 68 ASP C CA 1
ATOM 3816 C C . ASP C 1 69 ? 45.429 96.385 -8.155 1.00 33.86 68 ASP C C 1
ATOM 3817 O O . ASP C 1 69 ? 45.740 97.546 -7.931 1.00 33.08 68 ASP C O 1
ATOM 3822 N N . ARG C 1 70 ? 45.507 95.440 -7.218 1.00 31.30 69 ARG C N 1
ATOM 3823 C CA . ARG C 1 70 ? 46.045 95.741 -5.883 1.00 31.68 69 ARG C CA 1
ATOM 3824 C C . ARG C 1 70 ? 47.490 96.246 -5.977 1.00 32.77 69 ARG C C 1
ATOM 3825 O O . ARG C 1 70 ? 47.857 97.269 -5.408 1.00 34.18 69 ARG C O 1
ATOM 3833 N N . ASP C 1 71 ? 48.322 95.479 -6.664 1.00 33.36 70 ASP C N 1
ATOM 3834 C CA . ASP C 1 71 ? 49.759 95.784 -6.747 1.00 33.19 70 ASP C CA 1
ATOM 3835 C C . ASP C 1 71 ? 50.022 97.104 -7.458 1.00 33.63 70 ASP C C 1
ATOM 3836 O O . ASP C 1 71 ? 50.809 97.945 -6.994 1.00 32.97 70 ASP C O 1
ATOM 3849 N N . GLU C 1 73 ? 47.748 99.668 -7.854 1.00 34.86 72 GLU C N 1
ATOM 3850 C CA . GLU C 1 73 ? 47.213 100.715 -6.961 1.00 39.33 72 GLU C CA 1
ATOM 3851 C C . GLU C 1 73 ? 48.254 101.111 -5.930 1.00 37.51 72 GLU C C 1
ATOM 3852 O O . GLU C 1 73 ? 48.514 102.293 -5.708 1.00 40.02 72 GLU C O 1
ATOM 3858 N N . ASN C 1 74 ? 48.800 100.100 -5.270 1.00 39.28 73 ASN C N 1
ATOM 3859 C CA . ASN C 1 74 ? 49.780 100.315 -4.206 1.00 40.23 73 ASN C CA 1
ATOM 3860 C C . ASN C 1 74 ? 51.008 101.068 -4.702 1.00 38.94 73 ASN C C 1
ATOM 3861 O O . ASN C 1 74 ? 51.462 101.995 -4.046 1.00 38.97 73 ASN C O 1
ATOM 3866 N N . ILE C 1 75 ? 51.505 100.699 -5.879 1.00 38.11 74 ILE C N 1
ATOM 3867 C CA . ILE C 1 75 ? 52.639 101.403 -6.488 1.00 38.67 74 ILE C CA 1
ATOM 3868 C C . ILE C 1 75 ? 52.285 102.855 -6.762 1.00 37.74 74 ILE C C 1
ATOM 3869 O O . ILE C 1 75 ? 53.027 103.768 -6.385 1.00 39.01 74 ILE C O 1
ATOM 3874 N N . VAL C 1 76 ? 51.139 103.088 -7.387 1.00 37.84 75 VAL C N 1
ATOM 3875 C CA . VAL C 1 76 ? 50.714 104.472 -7.673 1.00 35.40 75 VAL C CA 1
ATOM 3876 C C . VAL C 1 76 ? 50.546 105.313 -6.398 1.00 36.84 75 VAL C C 1
ATOM 3877 O O . VAL C 1 76 ? 50.963 106.466 -6.375 1.00 35.22 75 VAL C O 1
ATOM 3881 N N . LYS C 1 77 ? 49.950 104.744 -5.347 1.00 37.39 76 LYS C N 1
ATOM 3882 C CA . LYS C 1 77 ? 49.788 105.455 -4.065 1.00 38.51 76 LYS C CA 1
ATOM 3883 C C . LYS C 1 77 ? 51.148 105.852 -3.476 1.00 38.50 76 LYS C C 1
ATOM 3884 O O . LYS C 1 77 ? 51.333 106.966 -2.964 1.00 38.20 76 LYS C O 1
ATOM 3888 N N . SER C 1 78 ? 52.090 104.930 -3.574 1.00 37.39 77 SER C N 1
ATOM 3889 C CA . SER C 1 78 ? 53.400 105.089 -2.997 1.00 37.37 77 SER C CA 1
ATOM 3890 C C . SER C 1 78 ? 54.167 106.209 -3.686 1.00 38.22 77 SER C C 1
ATOM 3891 O O . SER C 1 78 ? 54.690 107.096 -3.017 1.00 39.02 77 SER C O 1
ATOM 3894 N N . VAL C 1 79 ? 54.212 106.176 -5.015 1.00 37.18 78 VAL C N 1
ATOM 3895 C CA . VAL C 1 79 ? 54.878 107.228 -5.802 1.00 39.38 78 VAL C CA 1
ATOM 3896 C C . VAL C 1 79 ? 54.210 108.592 -5.605 1.00 40.75 78 VAL C C 1
ATOM 3897 O O . VAL C 1 79 ? 54.879 109.649 -5.585 1.00 40.45 78 VAL C O 1
ATOM 3901 N N . ASP C 1 80 ? 52.887 108.588 -5.456 1.00 40.83 79 ASP C N 1
ATOM 3902 C CA . ASP C 1 80 ? 52.171 109.841 -5.189 1.00 40.40 79 ASP C CA 1
ATOM 3903 C C . ASP C 1 80 ? 52.498 110.391 -3.797 1.00 41.12 79 ASP C C 1
ATOM 3904 O O . ASP C 1 80 ? 52.583 111.611 -3.605 1.00 40.27 79 ASP C O 1
ATOM 3909 N N . ALA C 1 81 ? 52.668 109.497 -2.828 1.00 40.26 80 ALA C N 1
ATOM 3910 C CA . ALA C 1 81 ? 53.065 109.895 -1.478 1.00 41.20 80 ALA C CA 1
ATOM 3911 C C . ALA C 1 81 ? 54.445 110.569 -1.470 1.00 40.65 80 ALA C C 1
ATOM 3912 O O . ALA C 1 81 ? 54.642 111.608 -0.831 1.00 42.40 80 ALA C O 1
ATOM 3914 N N . LEU C 1 82 ? 55.379 109.972 -2.206 1.00 41.14 81 LEU C N 1
ATOM 3915 C CA . LEU C 1 82 ? 56.748 110.457 -2.293 1.00 41.16 81 LEU C CA 1
ATOM 3916 C C . LEU C 1 82 ? 56.817 111.819 -2.991 1.00 40.93 81 LEU C C 1
ATOM 3917 O O . LEU C 1 82 ? 57.510 112.717 -2.521 1.00 43.68 81 LEU C O 1
ATOM 3922 N N . LEU C 1 83 ? 56.088 111.978 -4.092 1.00 40.55 82 LEU C N 1
ATOM 3923 C CA . LEU C 1 83 ? 56.022 113.262 -4.798 1.00 43.83 82 LEU C CA 1
ATOM 3924 C C . LEU C 1 83 ? 55.344 114.344 -3.951 1.00 44.12 82 LEU C C 1
ATOM 3925 O O . LEU C 1 83 ? 55.616 115.524 -4.118 1.00 43.08 82 LEU C O 1
ATOM 3930 N N . ALA C 1 84 ? 54.454 113.925 -3.052 1.00 46.32 83 ALA C N 1
ATOM 3931 C CA . ALA C 1 84 ? 53.745 114.845 -2.161 1.00 46.67 83 ALA C CA 1
ATOM 3932 C C . ALA C 1 84 ? 54.660 115.454 -1.104 1.00 47.88 83 ALA C C 1
ATOM 3933 O O . ALA C 1 84 ? 54.365 116.529 -0.580 1.00 47.48 83 ALA C O 1
ATOM 3935 N N . LYS C 1 85 ? 55.762 114.775 -0.788 1.00 48.79 84 LYS C N 1
ATOM 3936 C CA . LYS C 1 85 ? 56.657 115.234 0.275 1.00 50.21 84 LYS C CA 1
ATOM 3937 C C . LYS C 1 85 ? 57.331 116.573 -0.030 1.00 50.49 84 LYS C C 1
ATOM 3938 O O . LYS C 1 85 ? 58.182 116.678 -0.918 1.00 49.83 84 LYS C O 1
ATOM 3944 N N . ASP C 1 86 ? 56.931 117.593 0.725 1.00 51.81 85 ASP C N 1
ATOM 3945 C CA . ASP C 1 86 ? 57.547 118.919 0.653 1.00 52.17 85 ASP C CA 1
ATOM 3946 C C . ASP C 1 86 ? 58.922 118.912 1.328 1.00 52.48 85 ASP C C 1
ATOM 3947 O O . ASP C 1 86 ? 59.784 119.739 1.020 1.00 52.18 85 ASP C O 1
ATOM 3950 N N . ASP C 1 87 ? 59.119 117.958 2.236 1.00 52.12 86 ASP C N 1
ATOM 3951 C CA . ASP C 1 87 ? 60.320 117.895 3.073 1.00 50.86 86 ASP C CA 1
ATOM 3952 C C . ASP C 1 87 ? 61.633 117.612 2.329 1.00 49.02 86 ASP C C 1
ATOM 3953 O O . ASP C 1 87 ? 62.706 117.869 2.872 1.00 49.43 86 ASP C O 1
ATOM 3964 N N . SER C 1 89 ? 64.522 116.813 -0.900 1.00 40.57 88 SER C N 1
ATOM 3965 C CA . SER C 1 89 ? 65.235 117.253 -2.109 1.00 39.65 88 SER C CA 1
ATOM 3966 C C . SER C 1 89 ? 65.001 116.300 -3.293 1.00 38.87 88 SER C C 1
ATOM 3967 O O . SER C 1 89 ? 64.643 115.133 -3.083 1.00 36.72 88 SER C O 1
ATOM 3970 N N . PRO C 1 90 ? 65.213 116.785 -4.538 1.00 38.25 89 PRO C N 1
ATOM 3971 C CA . PRO C 1 90 ? 64.974 115.932 -5.709 1.00 39.31 89 PRO C CA 1
ATOM 3972 C C . PRO C 1 90 ? 65.889 114.712 -5.764 1.00 39.35 89 PRO C C 1
ATOM 3973 O O . PRO C 1 90 ? 65.441 113.621 -6.134 1.00 38.09 89 PRO C O 1
ATOM 3977 N N . GLU C 1 91 ? 67.159 114.896 -5.413 1.00 39.22 90 GLU C N 1
ATOM 3978 C CA . GLU C 1 91 ? 68.091 113.775 -5.359 1.00 39.92 90 GLU C CA 1
ATOM 3979 C C . GLU C 1 91 ? 67.633 112.782 -4.307 1.00 38.49 90 GLU C C 1
ATOM 3980 O O . GLU C 1 91 ? 67.611 111.578 -4.551 1.00 36.10 90 GLU C O 1
ATOM 3986 N N . ALA C 1 92 ? 67.288 113.305 -3.132 1.00 37.42 91 ALA C N 1
ATOM 3987 C CA . ALA C 1 92 ? 66.748 112.490 -2.045 1.00 36.84 91 ALA C CA 1
ATOM 3988 C C . ALA C 1 92 ? 65.539 111.668 -2.501 1.00 35.40 91 ALA C C 1
ATOM 3989 O O . ALA C 1 92 ? 65.447 110.469 -2.204 1.00 36.48 91 ALA C O 1
ATOM 3991 N N . LYS C 1 93 ? 64.616 112.292 -3.235 1.00 34.98 92 LYS C N 1
ATOM 3992 C CA . LYS C 1 93 ? 63.387 111.589 -3.670 1.00 35.70 92 LYS C CA 1
ATOM 3993 C C . LYS C 1 93 ? 63.644 110.488 -4.684 1.00 34.70 92 LYS C C 1
ATOM 3994 O O . LYS C 1 93 ? 63.011 109.435 -4.613 1.00 33.09 92 LYS C O 1
ATOM 4000 N N . LEU C 1 94 ? 64.544 110.731 -5.637 1.00 35.67 93 LEU C N 1
ATOM 4001 C CA . LEU C 1 94 ? 64.848 109.724 -6.667 1.00 35.16 93 LEU C CA 1
ATOM 4002 C C . LEU C 1 94 ? 65.625 108.559 -6.074 1.00 35.33 93 LEU C C 1
ATOM 4003 O O . LEU C 1 94 ? 65.390 107.419 -6.445 1.00 34.49 93 LEU C O 1
ATOM 4008 N N . ARG C 1 95 ? 66.555 108.847 -5.161 1.00 37.66 94 ARG C N 1
ATOM 4009 C CA . ARG C 1 95 ? 67.271 107.798 -4.424 1.00 37.69 94 ARG C CA 1
ATOM 4010 C C . ARG C 1 95 ? 66.296 106.859 -3.761 1.00 36.68 94 ARG C C 1
ATOM 4011 O O . ARG C 1 95 ? 66.383 105.640 -3.935 1.00 35.70 94 ARG C O 1
ATOM 4019 N N . ARG C 1 96 ? 65.371 107.437 -2.996 1.00 36.14 95 ARG C N 1
ATOM 4020 C CA . ARG C 1 96 ? 64.330 106.665 -2.321 1.00 37.66 95 ARG C CA 1
ATOM 4021 C C . ARG C 1 96 ? 63.438 105.911 -3.308 1.00 37.30 95 ARG C C 1
ATOM 4022 O O . ARG C 1 96 ? 63.106 104.735 -3.096 1.00 34.67 95 ARG C O 1
ATOM 4027 N N . HIS C 1 97 ? 63.040 106.575 -4.387 1.00 35.71 96 HIS C N 1
ATOM 4028 C CA . HIS C 1 97 ? 62.193 105.909 -5.377 1.00 35.24 96 HIS C CA 1
ATOM 4029 C C . HIS C 1 97 ? 62.876 104.689 -5.977 1.00 35.06 96 HIS C C 1
ATOM 4030 O O . HIS C 1 97 ? 62.241 103.632 -6.162 1.00 33.84 96 HIS C O 1
ATOM 4037 N N . ILE C 1 98 ? 64.166 104.800 -6.286 1.00 33.31 97 ILE C N 1
ATOM 4038 C CA . ILE C 1 98 ? 64.884 103.631 -6.843 1.00 34.29 97 ILE C CA 1
ATOM 4039 C C . ILE C 1 98 ? 64.889 102.478 -5.827 1.00 33.84 97 ILE C C 1
ATOM 4040 O O . ILE C 1 98 ? 64.678 101.306 -6.177 1.00 34.64 97 ILE C O 1
ATOM 4045 N N . SER C 1 99 ? 65.119 102.817 -4.565 1.00 34.15 98 SER C N 1
ATOM 4046 C CA . SER C 1 99 ? 65.087 101.825 -3.496 1.00 34.28 98 SER C CA 1
ATOM 4047 C C . SER C 1 99 ? 63.704 101.173 -3.379 1.00 35.76 98 SER C C 1
ATOM 4048 O O . SER C 1 99 ? 63.592 99.959 -3.239 1.00 29.72 98 SER C O 1
ATOM 4051 N N . LYS C 1 100 ? 62.654 101.982 -3.464 1.00 35.04 99 LYS C N 1
ATOM 4052 C CA . LYS C 1 100 ? 61.282 101.458 -3.485 1.00 36.99 99 LYS C CA 1
ATOM 4053 C C . LYS C 1 100 ? 60.971 100.574 -4.695 1.00 35.28 99 LYS C C 1
ATOM 4054 O O . LYS C 1 100 ? 60.222 99.609 -4.580 1.00 30.96 99 LYS C O 1
ATOM 4060 N N A CYS C 1 101 ? 61.542 100.886 -5.859 0.50 32.62 100 CYS C N 1
ATOM 4061 N N B CYS C 1 101 ? 61.570 100.904 -5.832 0.50 35.96 100 CYS C N 1
ATOM 4062 C CA A CYS C 1 101 ? 61.365 100.020 -7.040 0.50 31.60 100 CYS C CA 1
ATOM 4063 C CA B CYS C 1 101 ? 61.436 100.104 -7.048 0.50 35.46 100 CYS C CA 1
ATOM 4064 C C A CYS C 1 101 ? 61.996 98.654 -6.816 0.50 32.67 100 CYS C C 1
ATOM 4065 C C B CYS C 1 101 ? 62.011 98.699 -6.840 0.50 34.80 100 CYS C C 1
ATOM 4066 O O A CYS C 1 101 ? 61.434 97.634 -7.207 0.50 30.95 100 CYS C O 1
ATOM 4067 O O B CYS C 1 101 ? 61.415 97.705 -7.247 0.50 33.22 100 CYS C O 1
ATOM 4072 N N . ILE C 1 102 ? 63.188 98.639 -6.218 1.00 33.83 101 ILE C N 1
ATOM 4073 C CA . ILE C 1 102 ? 63.834 97.378 -5.836 1.00 34.05 101 ILE C CA 1
ATOM 4074 C C . ILE C 1 102 ? 62.885 96.531 -4.977 1.00 35.51 101 ILE C C 1
ATOM 4075 O O . ILE C 1 102 ? 62.684 95.338 -5.230 1.00 36.84 101 ILE C O 1
ATOM 4080 N N . ASP C 1 103 ? 62.298 97.169 -3.973 1.00 35.69 102 ASP C N 1
ATOM 4081 C CA . ASP C 1 103 ? 61.384 96.496 -3.082 1.00 36.23 102 ASP C CA 1
ATOM 4082 C C . ASP C 1 103 ? 60.164 95.991 -3.842 1.00 36.64 102 ASP C C 1
ATOM 4083 O O . ASP C 1 103 ? 59.702 94.907 -3.593 1.00 35.74 102 ASP C O 1
ATOM 4088 N N . THR C 1 104 ? 59.654 96.789 -4.771 1.00 36.96 103 THR C N 1
ATOM 4089 C CA . THR C 1 104 ? 58.490 96.378 -5.557 1.00 35.83 103 THR C CA 1
ATOM 4090 C C . THR C 1 104 ? 58.745 95.073 -6.271 1.00 34.85 103 THR C C 1
ATOM 4091 O O . THR C 1 104 ? 57.934 94.170 -6.197 1.00 36.93 103 THR C O 1
ATOM 4095 N N . TYR C 1 105 ? 59.876 94.974 -6.963 1.00 35.40 104 TYR C N 1
ATOM 4096 C CA . TYR C 1 105 ? 60.169 93.759 -7.725 1.00 34.03 104 TYR C CA 1
ATOM 4097 C C . TYR C 1 105 ? 60.634 92.607 -6.894 1.00 33.54 104 TYR C C 1
ATOM 4098 O O . TYR C 1 105 ? 60.430 91.460 -7.285 1.00 34.53 104 TYR C O 1
ATOM 4107 N N . TYR C 1 106 ? 61.211 92.877 -5.730 1.00 35.23 105 TYR C N 1
ATOM 4108 C CA . TYR C 1 106 ? 61.547 91.797 -4.791 1.00 34.22 105 TYR C CA 1
ATOM 4109 C C . TYR C 1 106 ? 60.261 91.243 -4.174 1.00 35.94 105 TYR C C 1
ATOM 4110 O O . TYR C 1 106 ? 60.091 90.054 -4.043 1.00 34.20 105 TYR C O 1
ATOM 4119 N N . ASP C 1 107 ? 59.374 92.140 -3.779 1.00 34.56 106 ASP C N 1
ATOM 4120 C CA . ASP C 1 107 ? 58.101 91.767 -3.192 1.00 35.39 106 ASP C CA 1
ATOM 4121 C C . ASP C 1 107 ? 57.176 91.102 -4.202 1.00 37.09 106 ASP C C 1
ATOM 4122 O O . ASP C 1 107 ? 56.560 90.114 -3.871 1.00 39.26 106 ASP C O 1
ATOM 4127 N N . TYR C 1 108 ? 57.120 91.634 -5.426 1.00 34.99 107 TYR C N 1
ATOM 4128 C CA . TYR C 1 108 ? 56.168 91.225 -6.473 1.00 35.43 107 TYR C CA 1
ATOM 4129 C C . TYR C 1 108 ? 56.920 90.974 -7.806 1.00 35.01 107 TYR C C 1
ATOM 4130 O O . TYR C 1 108 ? 56.657 91.600 -8.808 1.00 33.76 107 TYR C O 1
ATOM 4139 N N . PRO C 1 109 ? 57.825 89.983 -7.824 1.00 34.18 108 PRO C N 1
ATOM 4140 C CA . PRO C 1 109 ? 58.634 89.727 -9.022 1.00 35.23 108 PRO C CA 1
ATOM 4141 C C . PRO C 1 109 ? 57.836 89.301 -10.258 1.00 33.96 108 PRO C C 1
ATOM 4142 O O . PRO C 1 109 ? 58.288 89.470 -11.383 1.00 35.71 108 PRO C O 1
ATOM 4146 N N . TYR C 1 110 ? 56.625 88.795 -10.028 1.00 34.67 109 TYR C N 1
ATOM 4147 C CA . TYR C 1 110 ? 55.700 88.410 -11.082 1.00 33.05 109 TYR C CA 1
ATOM 4148 C C . TYR C 1 110 ? 55.035 89.589 -11.783 1.00 34.70 109 TYR C C 1
ATOM 4149 O O . TYR C 1 110 ? 54.317 89.408 -12.758 1.00 36.36 109 TYR C O 1
ATOM 4158 N N . LEU C 1 111 ? 55.202 90.780 -11.242 1.00 30.96 110 LEU C N 1
ATOM 4159 C CA . LEU C 1 111 ? 54.392 91.914 -11.673 1.00 33.80 110 LEU C CA 1
ATOM 4160 C C . LEU C 1 111 ? 54.391 92.161 -13.192 1.00 34.55 110 LEU C C 1
ATOM 4161 O O . LEU C 1 111 ? 53.325 92.344 -13.789 1.00 35.34 110 LEU C O 1
ATOM 4166 N N . ASN C 1 112 ? 55.569 92.217 -13.822 1.00 34.75 111 ASN C N 1
ATOM 4167 C CA . ASN C 1 112 ? 55.616 92.523 -15.244 1.00 34.42 111 ASN C CA 1
ATOM 4168 C C . ASN C 1 112 ? 54.952 91.449 -16.081 1.00 35.81 111 ASN C C 1
ATOM 4169 O O . ASN C 1 112 ? 54.230 91.745 -17.037 1.00 33.27 111 ASN C O 1
ATOM 4174 N N . ARG C 1 113 ? 55.204 90.193 -15.725 1.00 34.50 112 ARG C N 1
ATOM 4175 C CA . ARG C 1 113 ? 54.588 89.057 -16.434 1.00 37.80 112 ARG C CA 1
ATOM 4176 C C . ARG C 1 113 ? 53.064 89.032 -16.253 1.00 35.79 112 ARG C C 1
ATOM 4177 O O . ARG C 1 113 ? 52.331 88.713 -17.177 1.00 37.83 112 ARG C O 1
ATOM 4185 N N . LEU C 1 114 ? 52.597 89.350 -15.046 1.00 34.96 113 LEU C N 1
ATOM 4186 C CA . LEU C 1 114 ? 51.180 89.396 -14.757 1.00 33.94 113 LEU C CA 1
ATOM 4187 C C . LEU C 1 114 ? 50.493 90.538 -15.539 1.00 33.03 113 LEU C C 1
ATOM 4188 O O . LEU C 1 114 ? 49.435 90.354 -16.155 1.00 32.41 113 LEU C O 1
ATOM 4193 N N . LEU C 1 115 ? 51.106 91.710 -15.510 1.00 33.75 114 LEU C N 1
ATOM 4194 C CA . LEU C 1 115 ? 50.621 92.856 -16.288 1.00 32.93 114 LEU C CA 1
ATOM 4195 C C . LEU C 1 115 ? 50.486 92.509 -17.767 1.00 33.16 114 LEU C C 1
ATOM 4196 O O . LEU C 1 115 ? 49.468 92.787 -18.390 1.00 32.34 114 LEU C O 1
ATOM 4209 N N A ARG C 1 117 ? 50.242 89.484 -19.213 0.50 39.84 116 ARG C N 1
ATOM 4210 N N B ARG C 1 117 ? 50.244 89.487 -19.210 0.50 40.53 116 ARG C N 1
ATOM 4211 C CA A ARG C 1 117 ? 49.223 88.456 -19.419 0.50 40.26 116 ARG C CA 1
ATOM 4212 C CA B ARG C 1 117 ? 49.217 88.464 -19.403 0.50 41.70 116 ARG C CA 1
ATOM 4213 C C A ARG C 1 117 ? 47.821 89.067 -19.437 0.50 40.36 116 ARG C C 1
ATOM 4214 C C B ARG C 1 117 ? 47.818 89.063 -19.431 0.50 41.09 116 ARG C C 1
ATOM 4215 O O A ARG C 1 117 ? 47.015 88.761 -20.317 0.50 40.85 116 ARG C O 1
ATOM 4216 O O B ARG C 1 117 ? 47.012 88.744 -20.306 0.50 41.58 116 ARG C O 1
ATOM 4231 N N . LEU C 1 118 ? 47.535 89.948 -18.487 1.00 39.58 117 LEU C N 1
ATOM 4232 C CA . LEU C 1 118 ? 46.223 90.564 -18.408 1.00 39.32 117 LEU C CA 1
ATOM 4233 C C . LEU C 1 118 ? 45.962 91.607 -19.500 1.00 38.39 117 LEU C C 1
ATOM 4234 O O . LEU C 1 118 ? 44.855 91.657 -20.053 1.00 36.13 117 LEU C O 1
ATOM 4239 N N . VAL C 1 119 ? 46.956 92.423 -19.831 1.00 35.92 118 VAL C N 1
ATOM 4240 C CA . VAL C 1 119 ? 46.790 93.431 -20.891 1.00 35.81 118 VAL C CA 1
ATOM 4241 C C . VAL C 1 119 ? 46.599 92.758 -22.238 1.00 37.64 118 VAL C C 1
ATOM 4242 O O . VAL C 1 119 ? 45.808 93.227 -23.082 1.00 37.48 118 VAL C O 1
ATOM 4246 N N . ARG C 1 120 ? 47.280 91.634 -22.434 1.00 36.34 119 ARG C N 1
ATOM 4247 C CA . ARG C 1 120 ? 47.037 90.853 -23.640 1.00 39.93 119 ARG C CA 1
ATOM 4248 C C . ARG C 1 120 ? 45.539 90.562 -23.856 1.00 41.12 119 ARG C C 1
ATOM 4249 O O . ARG C 1 120 ? 45.067 90.594 -24.992 1.00 39.30 119 ARG C O 1
ATOM 4257 N N . ASP C 1 121 ? 44.777 90.313 -22.783 1.00 41.81 120 ASP C N 1
ATOM 4258 C CA . ASP C 1 121 ? 43.333 90.059 -22.911 1.00 40.36 120 ASP C CA 1
ATOM 4259 C C . ASP C 1 121 ? 42.390 91.246 -22.668 1.00 41.69 120 ASP C C 1
ATOM 4260 O O . ASP C 1 121 ? 41.189 91.154 -22.944 1.00 45.62 120 ASP C O 1
ATOM 4265 N N . SER C 1 122 ? 42.921 92.381 -22.242 1.00 40.73 121 SER C N 1
ATOM 4266 C CA . SER C 1 122 ? 42.123 93.609 -22.118 1.00 42.24 121 SER C CA 1
ATOM 4267 C C . SER C 1 122 ? 41.272 94.019 -23.369 1.00 41.44 121 SER C C 1
ATOM 4268 O O . SER C 1 122 ? 41.645 93.770 -24.510 1.00 41.49 121 SER C O 1
ATOM 4271 N N . ASP C 1 123 ? 40.135 94.650 -23.111 1.00 42.18 122 ASP C N 1
ATOM 4272 C CA . ASP C 1 123 ? 39.373 95.372 -24.129 1.00 45.05 122 ASP C CA 1
ATOM 4273 C C . ASP C 1 123 ? 39.938 96.796 -24.224 1.00 45.75 122 ASP C C 1
ATOM 4274 O O . ASP C 1 123 ? 40.733 97.225 -23.388 1.00 46.18 122 ASP C O 1
ATOM 4277 N N . GLU C 1 124 ? 39.547 97.541 -25.231 1.00 47.38 123 GLU C N 1
ATOM 4278 C CA . GLU C 1 124 ? 39.973 98.940 -25.301 1.00 48.30 123 GLU C CA 1
ATOM 4279 C C . GLU C 1 124 ? 39.773 99.595 -23.919 1.00 48.12 123 GLU C C 1
ATOM 4280 O O . GLU C 1 124 ? 40.687 100.246 -23.392 1.00 47.24 123 GLU C O 1
ATOM 4282 N N . ALA C 1 125 ? 38.593 99.376 -23.330 1.00 46.46 124 ALA C N 1
ATOM 4283 C CA . ALA C 1 125 ? 38.237 99.949 -22.027 1.00 46.87 124 ALA C CA 1
ATOM 4284 C C . ALA C 1 125 ? 39.138 99.461 -20.884 1.00 44.96 124 ALA C C 1
ATOM 4285 O O . ALA C 1 125 ? 39.505 100.258 -20.029 1.00 46.99 124 ALA C O 1
ATOM 4287 N N . GLU C 1 126 ? 39.487 98.176 -20.871 1.00 42.98 125 GLU C N 1
ATOM 4288 C CA . GLU C 1 126 ? 40.312 97.624 -19.795 1.00 45.06 125 GLU C CA 1
ATOM 4289 C C . GLU C 1 126 ? 41.786 98.044 -19.924 1.00 44.60 125 GLU C C 1
ATOM 4290 O O . GLU C 1 126 ? 42.448 98.298 -18.919 1.00 46.31 125 GLU C O 1
ATOM 4296 N N . ALA C 1 127 ? 42.290 98.111 -21.156 1.00 43.80 126 ALA C N 1
ATOM 4297 C CA . ALA C 1 127 ? 43.639 98.609 -21.400 1.00 41.29 126 ALA C CA 1
ATOM 4298 C C . ALA C 1 127 ? 43.684 100.080 -21.061 1.00 41.22 126 ALA C C 1
ATOM 4299 O O . ALA C 1 127 ? 44.657 100.548 -20.481 1.00 40.99 126 ALA C O 1
ATOM 4301 N N . LYS C 1 128 ? 42.631 100.815 -21.422 1.00 39.73 127 LYS C N 1
ATOM 4302 C CA . LYS C 1 128 ? 42.568 102.248 -21.126 1.00 40.90 127 LYS C CA 1
ATOM 4303 C C . LYS C 1 128 ? 42.499 102.506 -19.617 1.00 40.51 127 LYS C C 1
ATOM 4304 O O . LYS C 1 128 ? 43.083 103.477 -19.121 1.00 41.18 127 LYS C O 1
ATOM 4310 N N . ARG C 1 129 ? 41.776 101.639 -18.907 1.00 41.89 128 ARG C N 1
ATOM 4311 C CA . ARG C 1 129 ? 41.676 101.708 -17.445 1.00 42.80 128 ARG C CA 1
ATOM 4312 C C . ARG C 1 129 ? 43.059 101.559 -16.845 1.00 41.07 128 ARG C C 1
ATOM 4313 O O . ARG C 1 129 ? 43.496 102.396 -16.061 1.00 43.21 128 ARG C O 1
ATOM 4321 N N . ILE C 1 130 ? 43.741 100.500 -17.258 1.00 38.53 129 ILE C N 1
ATOM 4322 C CA . ILE C 1 130 ? 45.123 100.227 -16.834 1.00 37.70 129 ILE C CA 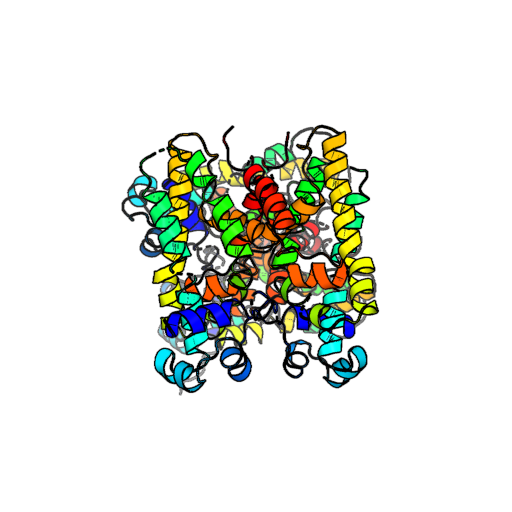1
ATOM 4323 C C . ILE C 1 130 ? 46.049 101.397 -17.157 1.00 38.60 129 ILE C C 1
ATOM 4324 O O . ILE C 1 130 ? 46.793 101.858 -16.298 1.00 39.37 129 ILE C O 1
ATOM 4329 N N . ALA C 1 131 ? 45.951 101.922 -18.374 1.00 38.17 130 ALA C N 1
ATOM 4330 C CA . ALA C 1 131 ? 46.755 103.052 -18.777 1.00 39.10 130 ALA C CA 1
ATOM 4331 C C . ALA C 1 131 ? 46.449 104.276 -17.918 1.00 41.35 130 ALA C C 1
ATOM 4332 O O . ALA C 1 131 ? 47.366 104.956 -17.434 1.00 41.50 130 ALA C O 1
ATOM 4334 N N . ASP C 1 132 ? 45.160 104.555 -17.733 1.00 42.65 131 ASP C N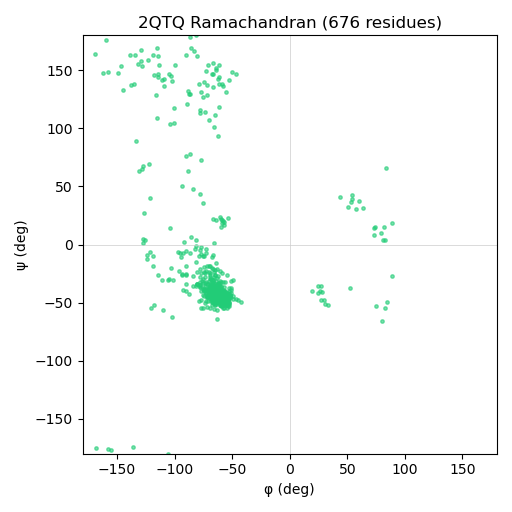 1
ATOM 4335 C CA . ASP C 1 132 ? 44.736 105.755 -17.007 1.00 43.21 131 ASP C CA 1
ATOM 4336 C C . ASP C 1 132 ? 44.916 105.621 -15.498 1.00 42.31 131 ASP C C 1
ATOM 4337 O O . ASP C 1 132 ? 45.389 106.552 -14.838 1.00 42.01 131 ASP C O 1
ATOM 4342 N N . GLN C 1 133 ? 44.544 104.462 -14.962 1.00 42.20 132 GLN C N 1
ATOM 4343 C CA . GLN C 1 133 ? 44.622 104.221 -13.524 1.00 42.31 132 GLN C CA 1
ATOM 4344 C C . GLN C 1 133 ? 46.042 103.994 -13.026 1.00 41.80 132 GLN C C 1
ATOM 4345 O O . GLN C 1 133 ? 46.384 104.430 -11.924 1.00 39.72 132 GLN C O 1
ATOM 4351 N N . TYR C 1 134 ? 46.850 103.275 -13.811 1.00 40.43 133 TYR C N 1
ATOM 4352 C CA . TYR C 1 134 ? 48.156 102.831 -13.346 1.00 38.53 133 TYR C CA 1
ATOM 4353 C C . TYR C 1 134 ? 49.331 103.378 -14.126 1.00 40.37 133 TYR C C 1
ATOM 4354 O O . TYR C 1 134 ? 50.261 103.915 -13.529 1.00 43.75 133 TYR C O 1
ATOM 4363 N N . LEU C 1 135 ? 49.321 103.249 -15.444 1.00 38.79 134 LEU C N 1
ATOM 4364 C CA . LEU C 1 135 ? 50.562 103.464 -16.183 1.00 39.20 134 LEU C CA 1
ATOM 4365 C C . LEU C 1 135 ? 50.880 104.953 -16.331 1.00 39.54 134 LEU C C 1
ATOM 4366 O O . LEU C 1 135 ? 51.996 105.368 -16.029 1.00 40.39 134 LEU C O 1
ATOM 4371 N N . LEU C 1 136 ? 49.900 105.750 -16.738 1.00 40.17 135 LEU C N 1
ATOM 4372 C CA . LEU C 1 136 ? 50.112 107.189 -16.951 1.00 41.20 135 LEU C CA 1
ATOM 4373 C C . LEU C 1 136 ? 50.544 107.958 -15.702 1.00 41.93 135 LEU C C 1
ATOM 4374 O O . LEU C 1 136 ? 51.393 108.841 -15.787 1.00 42.69 135 LEU C O 1
ATOM 4379 N N . PRO C 1 137 ? 49.922 107.675 -14.550 1.00 42.06 136 PRO C N 1
ATOM 4380 C CA . PRO C 1 137 ? 50.441 108.216 -13.301 1.00 42.13 136 PRO C CA 1
ATOM 4381 C C . PRO C 1 137 ? 51.919 107.953 -13.085 1.00 43.05 136 PRO C C 1
ATOM 4382 O O . PRO C 1 137 ? 52.636 108.841 -12.654 1.00 42.20 136 PRO C O 1
ATOM 4386 N N . LEU C 1 138 ? 52.368 106.736 -13.377 1.00 43.55 137 LEU C N 1
ATOM 4387 C CA . LEU C 1 138 ? 53.763 106.399 -13.199 1.00 44.98 137 LEU C CA 1
ATOM 4388 C C . LEU C 1 138 ? 54.639 107.182 -14.156 1.00 47.60 137 LEU C C 1
ATOM 4389 O O . LEU C 1 138 ? 55.670 107.723 -13.754 1.00 50.16 137 LEU C O 1
ATOM 4394 N N . HIS C 1 139 ? 54.222 107.279 -15.410 1.00 49.15 138 HIS C N 1
ATOM 4395 C CA . HIS C 1 139 ? 55.017 108.008 -16.395 1.00 50.48 138 HIS C CA 1
ATOM 4396 C C . HIS C 1 139 ? 55.046 109.502 -16.083 1.00 51.43 138 HIS C C 1
ATOM 4397 O O . HIS C 1 139 ? 56.095 110.131 -16.209 1.00 52.63 138 HIS C O 1
ATOM 4404 N N . ARG C 1 140 ? 53.918 110.062 -15.645 1.00 51.21 139 ARG C N 1
ATOM 4405 C CA . ARG C 1 140 ? 53.882 111.467 -15.215 1.00 51.35 139 ARG C CA 1
ATOM 4406 C C . ARG C 1 140 ? 54.764 111.699 -13.985 1.00 49.61 139 ARG C C 1
ATOM 4407 O O . ARG C 1 140 ? 55.485 112.698 -13.910 1.00 48.63 139 ARG C O 1
ATOM 4415 N N . ALA C 1 141 ? 54.711 110.762 -13.037 1.00 49.09 140 ALA C N 1
ATOM 4416 C CA . ALA C 1 141 ? 55.580 110.782 -11.854 1.00 48.49 140 ALA C CA 1
ATOM 4417 C C . ALA C 1 141 ? 57.040 110.998 -12.245 1.00 48.71 140 ALA C C 1
ATOM 4418 O O . ALA C 1 141 ? 57.745 111.830 -11.660 1.00 48.20 140 ALA C O 1
ATOM 4420 N N . TYR C 1 142 ? 57.482 110.247 -13.250 1.00 49.23 141 TYR C N 1
ATOM 4421 C CA . TYR C 1 142 ? 58.870 110.320 -13.706 1.00 49.16 141 TYR C CA 1
ATOM 4422 C C . TYR C 1 142 ? 59.261 111.684 -14.255 1.00 48.68 141 TYR C C 1
ATOM 4423 O O . TYR C 1 142 ? 60.383 112.140 -14.038 1.00 49.65 141 TYR C O 1
ATOM 4432 N N . ASN C 1 143 ? 58.342 112.345 -14.951 1.00 48.63 142 ASN C N 1
ATOM 4433 C CA . ASN C 1 143 ? 58.628 113.676 -15.490 1.00 48.42 142 ASN C CA 1
ATOM 4434 C C . ASN C 1 143 ? 58.883 114.665 -14.351 1.00 47.83 142 ASN C C 1
ATOM 4435 O O . ASN C 1 143 ? 59.718 115.557 -14.467 1.00 48.69 142 ASN C O 1
ATOM 4440 N N . ARG C 1 144 ? 58.163 114.471 -13.248 1.00 47.25 143 ARG C N 1
ATOM 4441 C CA . ARG C 1 144 ? 58.366 115.223 -12.008 1.00 46.53 143 ARG C CA 1
ATOM 4442 C C . ARG C 1 144 ? 59.747 114.993 -11.383 1.00 45.94 143 ARG C C 1
ATOM 4443 O O . ARG C 1 144 ? 60.553 115.934 -11.285 1.00 46.55 143 ARG C O 1
ATOM 4451 N N . PHE C 1 145 ? 60.007 113.752 -10.966 1.00 44.99 144 PHE C N 1
ATOM 4452 C CA . PHE C 1 145 ? 61.296 113.357 -10.384 1.00 44.67 144 PHE C CA 1
ATOM 4453 C C . PHE C 1 145 ? 62.456 113.961 -11.167 1.00 44.71 144 PHE C C 1
ATOM 4454 O O . PHE C 1 145 ? 63.376 114.555 -10.589 1.00 45.37 144 PHE C O 1
ATOM 4462 N N . ILE C 1 146 ? 62.405 113.806 -12.490 1.00 43.38 145 ILE C N 1
ATOM 4463 C CA . ILE C 1 146 ? 63.496 114.249 -13.358 1.00 40.33 145 ILE C CA 1
ATOM 4464 C C . ILE C 1 146 ? 63.477 115.759 -13.566 1.00 39.98 145 ILE C C 1
ATOM 4465 O O . ILE C 1 146 ? 64.475 116.411 -13.285 1.00 37.05 145 ILE C O 1
ATOM 4470 N N . GLY C 1 147 ? 62.352 116.301 -14.028 1.00 39.94 146 GLY C N 1
ATOM 4471 C CA . GLY C 1 147 ? 62.243 117.739 -14.320 1.00 41.99 146 GLY C CA 1
ATOM 4472 C C . GLY C 1 147 ? 62.556 118.640 -13.133 1.00 42.84 146 GLY C C 1
ATOM 4473 O O . GLY C 1 147 ? 63.138 119.721 -13.292 1.00 44.77 146 GLY C O 1
ATOM 4474 N N . GLU C 1 148 ? 62.155 118.201 -11.939 1.00 43.87 147 GLU C N 1
ATOM 4475 C CA . GLU C 1 148 ? 62.447 118.946 -10.712 1.00 44.25 147 GLU C CA 1
ATOM 4476 C C . GLU C 1 148 ? 63.958 119.041 -10.503 1.00 43.50 147 GLU C C 1
ATOM 4477 O O . GLU C 1 148 ? 64.485 120.099 -10.164 1.00 43.77 147 GLU C O 1
ATOM 4481 N N . GLY C 1 149 ? 64.645 117.929 -10.728 1.00 43.28 148 GLY C N 1
ATOM 4482 C CA . GLY C 1 149 ? 66.090 117.872 -10.618 1.00 42.62 148 GLY C CA 1
ATOM 4483 C C . GLY C 1 149 ? 66.800 118.587 -11.747 1.00 42.56 148 GLY C C 1
ATOM 4484 O O . GLY C 1 149 ? 67.802 119.263 -11.506 1.00 41.90 148 GLY C O 1
ATOM 4485 N N . VAL C 1 150 ? 66.300 118.450 -12.978 1.00 43.14 149 VAL C N 1
ATOM 4486 C CA . VAL C 1 150 ? 66.901 119.183 -14.111 1.00 43.38 149 VAL C CA 1
ATOM 4487 C C . VAL C 1 150 ? 66.697 120.682 -13.942 1.00 44.32 149 VAL C C 1
ATOM 4488 O O . VAL C 1 150 ? 67.639 121.451 -14.132 1.00 43.71 149 VAL C O 1
ATOM 4492 N N . LYS C 1 151 ? 65.485 121.095 -13.563 1.00 44.96 150 LYS C N 1
ATOM 4493 C CA . LYS C 1 151 ? 65.218 122.517 -13.298 1.00 45.11 150 LYS C CA 1
ATOM 4494 C C . LYS C 1 151 ? 66.092 123.017 -12.138 1.00 44.27 150 LYS C C 1
ATOM 4495 O O . LYS C 1 151 ? 66.552 124.158 -12.157 1.00 43.66 150 LYS C O 1
ATOM 4498 N N . ALA C 1 152 ? 66.337 122.152 -11.152 1.00 43.04 151 ALA C N 1
ATOM 4499 C CA . ALA C 1 152 ? 67.226 122.471 -10.026 1.00 42.14 151 ALA C CA 1
ATOM 4500 C C . ALA C 1 152 ? 68.706 122.444 -10.415 1.00 41.44 151 ALA C C 1
ATOM 4501 O O . ALA C 1 152 ? 69.545 123.007 -9.707 1.00 41.27 151 ALA C O 1
ATOM 4503 N N . GLY C 1 153 ? 69.026 121.783 -11.526 1.00 40.79 152 GLY C N 1
ATOM 4504 C CA . GLY C 1 153 ? 70.402 121.715 -12.036 1.00 40.23 152 GLY C CA 1
ATOM 4505 C C . GLY C 1 153 ? 71.226 120.557 -11.482 1.00 39.75 152 GLY C C 1
ATOM 4506 O O . GLY C 1 153 ? 72.454 120.558 -11.576 1.00 38.64 152 GLY C O 1
ATOM 4507 N N . VAL C 1 154 ? 70.552 119.553 -10.926 1.00 38.51 153 VAL C N 1
ATOM 4508 C CA . VAL C 1 154 ? 71.230 118.456 -10.246 1.00 38.24 153 VAL C CA 1
ATOM 4509 C C . VAL C 1 154 ? 71.272 117.188 -11.102 1.00 38.61 153 VAL C C 1
ATOM 4510 O O . VAL C 1 154 ? 72.097 116.307 -10.857 1.00 38.60 153 VAL C O 1
ATOM 4514 N N . PHE C 1 155 ? 70.387 117.106 -12.097 1.00 38.62 154 PHE C N 1
ATOM 4515 C CA . PHE C 1 155 ? 70.351 115.990 -13.037 1.00 40.36 154 PHE C CA 1
ATOM 4516 C C . PHE C 1 155 ? 70.709 116.434 -14.451 1.00 41.70 154 PHE C C 1
ATOM 4517 O O . PHE C 1 155 ? 70.356 117.537 -14.861 1.00 42.78 154 PHE C O 1
ATOM 4525 N N . ARG C 1 156 ? 71.401 115.567 -15.193 1.00 43.13 155 ARG C N 1
ATOM 4526 C CA . ARG C 1 156 ? 71.579 115.744 -16.636 1.00 44.21 155 ARG C CA 1
ATOM 4527 C C . ARG C 1 156 ? 70.179 115.712 -17.250 1.00 43.96 155 ARG C C 1
ATOM 4528 O O . ARG C 1 156 ? 69.326 114.956 -16.795 1.00 43.98 155 ARG C O 1
ATOM 4536 N N . PRO C 1 157 ? 69.939 116.519 -18.295 1.00 43.57 156 PRO C N 1
ATOM 4537 C CA . PRO C 1 157 ? 68.591 116.643 -18.839 1.00 43.42 156 PRO C CA 1
ATOM 4538 C C . PRO C 1 157 ? 68.213 115.445 -19.703 1.00 43.66 156 PRO C C 1
ATOM 4539 O O . PRO C 1 157 ? 68.153 115.549 -20.927 1.00 45.76 156 PRO C O 1
ATOM 4543 N N . ILE C 1 158 ? 67.960 114.313 -19.064 1.00 43.89 157 ILE C N 1
ATOM 4544 C CA . ILE C 1 158 ? 67.653 113.080 -19.783 1.00 43.90 157 ILE C CA 1
ATOM 4545 C C . ILE C 1 158 ? 66.145 112.947 -20.024 1.00 43.00 157 ILE C C 1
ATOM 4546 O O . ILE C 1 158 ? 65.336 113.626 -19.390 1.00 43.94 157 ILE C O 1
ATOM 4551 N N . ASN C 1 159 ? 65.781 112.077 -20.955 1.00 41.02 158 ASN C N 1
ATOM 4552 C CA . ASN C 1 159 ? 64.387 111.850 -21.293 1.00 40.19 158 ASN C CA 1
ATOM 4553 C C . ASN C 1 159 ? 63.695 111.042 -20.185 1.00 41.72 158 ASN C C 1
ATOM 4554 O O . ASN C 1 159 ? 64.038 109.872 -19.967 1.00 43.20 158 ASN C O 1
ATOM 4559 N N . PRO C 1 160 ? 62.716 111.653 -19.482 1.00 41.67 159 PRO C N 1
ATOM 4560 C CA . PRO C 1 160 ? 62.088 110.941 -18.367 1.00 42.09 159 PRO C CA 1
ATOM 4561 C C . PRO C 1 160 ? 61.300 109.713 -18.796 1.00 42.25 159 PRO C C 1
ATOM 4562 O O . PRO C 1 160 ? 61.221 108.737 -18.044 1.00 40.70 159 PRO C O 1
ATOM 4566 N N . GLN C 1 161 ? 60.700 109.765 -19.984 1.00 42.20 160 GLN C N 1
ATOM 4567 C CA . GLN C 1 161 ? 59.866 108.657 -20.443 1.00 40.29 160 GLN C CA 1
ATOM 4568 C C . GLN C 1 161 ? 60.716 107.407 -20.688 1.00 38.85 160 GLN C C 1
ATOM 4569 O O . GLN C 1 161 ? 60.323 106.309 -20.312 1.00 37.02 160 GLN C O 1
ATOM 4572 N N . LEU C 1 162 ? 61.882 107.588 -21.301 1.00 38.28 161 LEU C N 1
ATOM 4573 C CA . LEU C 1 162 ? 62.821 106.482 -21.527 1.00 38.27 161 LEU C CA 1
ATOM 4574 C C . LEU C 1 162 ? 63.490 106.018 -20.220 1.00 38.27 161 LEU C C 1
ATOM 4575 O O . LEU C 1 162 ? 63.783 104.829 -20.033 1.00 36.61 161 LEU C O 1
ATOM 4580 N N . PHE C 1 163 ? 63.725 106.972 -19.321 1.00 38.38 162 PHE C N 1
ATOM 4581 C CA . PHE C 1 163 ? 64.320 106.706 -18.011 1.00 37.27 162 PHE C CA 1
ATOM 4582 C C . PHE C 1 163 ? 63.460 105.736 -17.193 1.00 36.64 162 PHE C C 1
ATOM 4583 O O . PHE C 1 163 ? 63.990 104.921 -16.434 1.00 35.17 162 PHE C O 1
ATOM 4591 N N . TYR C 1 164 ? 62.143 105.797 -17.377 1.00 34.35 163 TYR C N 1
ATOM 4592 C CA . TYR C 1 164 ? 61.231 104.879 -16.715 1.00 37.34 163 TYR C CA 1
ATOM 4593 C C . TYR C 1 164 ? 61.629 103.417 -16.952 1.00 36.74 163 TYR C C 1
ATOM 4594 O O . TYR C 1 164 ? 61.537 102.568 -16.042 1.00 36.35 163 TYR C O 1
ATOM 4603 N N . PHE C 1 165 ? 62.053 103.125 -18.178 1.00 36.23 164 PHE C N 1
ATOM 4604 C CA . PHE C 1 165 ? 62.421 101.750 -18.561 1.00 35.71 164 PHE C CA 1
ATOM 4605 C C . PHE C 1 165 ? 63.831 101.426 -18.092 1.00 35.37 164 PHE C C 1
ATOM 4606 O O . PHE C 1 165 ? 64.116 100.287 -17.723 1.00 35.09 164 PHE C O 1
ATOM 4614 N N . THR C 1 166 ? 64.705 102.435 -18.089 1.00 33.83 165 THR C N 1
ATOM 4615 C CA . THR C 1 166 ? 66.042 102.279 -17.536 1.00 34.00 165 THR C CA 1
ATOM 4616 C C . THR C 1 166 ? 65.911 101.837 -16.090 1.00 35.21 165 THR C C 1
ATOM 4617 O O . THR C 1 166 ? 66.435 100.794 -15.705 1.00 35.44 165 THR C O 1
ATOM 4621 N N . VAL C 1 167 ? 65.163 102.605 -15.307 1.00 34.78 166 VAL C N 1
ATOM 4622 C CA . VAL C 1 167 ? 65.048 102.345 -13.875 1.00 35.23 166 VAL C CA 1
ATOM 4623 C C . VAL C 1 167 ? 64.307 101.033 -13.571 1.00 35.26 166 VAL C C 1
ATOM 4624 O O . VAL C 1 167 ? 64.814 100.211 -12.821 1.00 34.41 166 VAL C O 1
ATOM 4628 N N . THR C 1 168 ? 63.147 100.832 -14.178 1.00 36.16 167 THR C N 1
ATOM 4629 C CA . THR C 1 168 ? 62.299 99.697 -13.830 1.00 35.00 167 THR C CA 1
ATOM 4630 C C . THR C 1 168 ? 62.873 98.425 -14.416 1.00 34.47 167 THR C C 1
ATOM 4631 O O . THR C 1 168 ? 62.775 97.357 -13.808 1.00 34.24 167 THR C O 1
ATOM 4635 N N . GLY C 1 169 ? 63.499 98.554 -15.576 1.00 33.85 168 GLY C N 1
ATOM 4636 C CA . GLY C 1 169 ? 64.217 97.452 -16.203 1.00 34.45 168 GLY C CA 1
ATOM 4637 C C . GLY C 1 169 ? 65.375 96.952 -15.373 1.00 32.05 168 GLY C C 1
ATOM 4638 O O . GLY C 1 169 ? 65.505 95.762 -15.164 1.00 31.71 168 GLY C O 1
ATOM 4639 N N . ALA C 1 170 ? 66.215 97.869 -14.902 1.00 32.03 169 ALA C N 1
ATOM 4640 C CA . ALA C 1 170 ? 67.345 97.514 -14.033 1.00 31.86 169 ALA C CA 1
ATOM 4641 C C . ALA C 1 170 ? 66.851 96.943 -12.706 1.00 35.63 169 ALA C C 1
ATOM 4642 O O . ALA C 1 170 ? 67.373 95.927 -12.220 1.00 36.87 169 ALA C O 1
ATOM 4644 N N . ALA C 1 171 ? 65.841 97.583 -12.116 1.00 34.83 170 ALA C N 1
ATOM 4645 C CA . ALA C 1 171 ? 65.356 97.159 -10.802 1.00 36.76 170 ALA C CA 1
ATOM 4646 C C . ALA C 1 171 ? 64.718 95.766 -10.863 1.00 36.36 170 ALA C C 1
ATOM 4647 O O . ALA C 1 171 ? 64.891 94.951 -9.963 1.00 37.55 170 ALA C O 1
ATOM 4649 N N . ASP C 1 172 ? 63.987 95.485 -11.933 1.00 36.83 171 ASP C N 1
ATOM 4650 C CA . ASP C 1 172 ? 63.275 94.218 -12.044 1.00 35.01 171 ASP C CA 1
ATOM 4651 C C . ASP C 1 172 ? 64.167 93.003 -12.326 1.00 36.22 171 ASP C C 1
ATOM 4652 O O . ASP C 1 172 ? 63.925 91.897 -11.824 1.00 34.83 171 ASP C O 1
ATOM 4657 N N A ARG C 1 173 ? 65.206 93.210 -13.124 0.50 36.04 172 ARG C N 1
ATOM 4658 N N B ARG C 1 173 ? 65.194 93.240 -13.128 0.50 36.01 172 ARG C N 1
ATOM 4659 C CA A ARG C 1 173 ? 65.846 92.108 -13.830 0.50 36.78 172 ARG C CA 1
ATOM 4660 C CA B ARG C 1 173 ? 65.924 92.196 -13.822 0.50 36.59 172 ARG C CA 1
ATOM 4661 C C A ARG C 1 173 ? 66.511 91.074 -12.921 0.50 35.78 172 ARG C C 1
ATOM 4662 C C B ARG C 1 173 ? 66.473 91.105 -12.906 0.50 35.67 172 ARG C C 1
ATOM 4663 O O A ARG C 1 173 ? 66.418 89.882 -13.195 0.50 37.45 172 ARG C O 1
ATOM 4664 O O B ARG C 1 173 ? 66.258 89.923 -13.154 0.50 37.05 172 ARG C O 1
ATOM 4679 N N . PHE C 1 174 ? 67.162 91.522 -11.850 1.00 36.09 173 PHE C N 1
ATOM 4680 C CA . PHE C 1 174 ? 67.811 90.604 -10.890 1.00 36.51 173 PHE C CA 1
ATOM 4681 C C . PHE C 1 174 ? 66.799 89.648 -10.241 1.00 36.76 173 PHE C C 1
ATOM 4682 O O . PHE C 1 174 ? 67.116 88.473 -9.966 1.00 36.77 173 PHE C O 1
ATOM 4690 N N . PHE C 1 175 ? 65.573 90.139 -10.033 1.00 36.24 174 PHE C N 1
ATOM 4691 C CA . PHE C 1 175 ? 64.538 89.386 -9.344 1.00 36.59 174 PHE C CA 1
ATOM 4692 C C . PHE C 1 175 ? 63.686 88.538 -10.270 1.00 38.01 174 PHE C C 1
ATOM 4693 O O . PHE C 1 175 ? 63.393 87.403 -9.939 1.00 37.80 174 PHE C O 1
ATOM 4701 N N . SER C 1 176 ? 63.338 89.051 -11.455 1.00 36.26 175 SER C N 1
ATOM 4702 C CA . SER C 1 176 ? 62.640 88.215 -12.428 1.00 37.84 175 SER C CA 1
ATOM 4703 C C . SER C 1 176 ? 63.568 87.135 -13.010 1.00 36.93 175 SER C C 1
ATOM 4704 O O . SER C 1 176 ? 63.086 86.119 -13.530 1.00 38.48 175 SER C O 1
ATOM 4707 N N . ALA C 1 177 ? 64.884 87.318 -12.890 1.00 36.45 176 ALA C N 1
ATOM 4708 C CA . ALA C 1 177 ? 65.862 86.286 -13.296 1.00 36.48 176 ALA C CA 1
ATOM 4709 C C . ALA C 1 177 ? 65.998 85.142 -12.287 1.00 35.56 176 ALA C C 1
ATOM 4710 O O . ALA C 1 177 ? 66.727 84.201 -12.540 1.00 34.88 176 ALA C O 1
ATOM 4712 N N . ARG C 1 178 ? 65.283 85.207 -11.167 1.00 36.25 177 ARG C N 1
ATOM 4713 C CA . ARG C 1 178 ? 65.508 84.268 -10.055 1.00 35.19 177 ARG C CA 1
ATOM 4714 C C . ARG C 1 178 ? 65.444 82.801 -10.456 1.00 34.31 177 ARG C C 1
ATOM 4715 O O . ARG C 1 178 ? 66.325 82.021 -10.110 1.00 33.87 177 ARG C O 1
ATOM 4723 N N . LEU C 1 179 ? 64.419 82.418 -11.190 1.00 34.76 178 LEU C N 1
ATOM 4724 C CA . LEU C 1 179 ? 64.275 81.011 -11.587 1.00 34.12 178 LEU C CA 1
ATOM 4725 C C . LEU C 1 179 ? 65.525 80.523 -12.306 1.00 35.17 178 LEU C C 1
ATOM 4726 O O . LEU C 1 179 ? 66.014 79.414 -12.061 1.00 35.24 178 LEU C O 1
ATOM 4731 N N . VAL C 1 180 ? 66.006 81.325 -13.253 1.00 33.21 179 VAL C N 1
ATOM 4732 C CA . VAL C 1 180 ? 67.128 80.909 -14.075 1.00 33.78 179 VAL C CA 1
ATOM 4733 C C . VAL C 1 180 ? 68.395 80.805 -13.222 1.00 34.20 179 VAL C C 1
ATOM 4734 O O . VAL C 1 180 ? 69.133 79.831 -13.331 1.00 33.84 179 VAL C O 1
ATOM 4738 N N . LEU C 1 181 ? 68.618 81.810 -12.379 1.00 33.90 180 LEU C N 1
ATOM 4739 C CA . LEU C 1 181 ? 69.798 81.866 -11.530 1.00 34.77 180 LEU C CA 1
ATOM 4740 C C . LEU C 1 181 ? 69.788 80.747 -10.495 1.00 34.91 180 LEU C C 1
ATOM 4741 O O . LEU C 1 181 ? 70.829 80.173 -10.187 1.00 36.47 180 LEU C O 1
ATOM 4746 N N . LYS C 1 182 ? 68.608 80.411 -9.993 1.00 35.80 181 LYS C N 1
ATOM 4747 C CA . LYS C 1 182 ? 68.481 79.336 -9.019 1.00 40.10 181 LYS C CA 1
ATOM 4748 C C . LYS C 1 182 ? 68.646 77.964 -9.662 1.00 39.75 181 LYS C C 1
ATOM 4749 O O . LYS C 1 182 ? 69.423 77.155 -9.167 1.00 41.39 181 LYS C O 1
ATOM 4753 N N . HIS C 1 183 ? 67.929 77.681 -10.756 1.00 38.74 182 HIS C N 1
ATOM 4754 C CA . HIS C 1 183 ? 68.120 76.396 -11.469 1.00 38.80 182 HIS C CA 1
ATOM 4755 C C . HIS C 1 183 ? 69.548 76.187 -11.956 1.00 37.15 182 HIS C C 1
ATOM 4756 O O . HIS C 1 183 ? 70.059 75.063 -11.946 1.00 34.11 182 HIS C O 1
ATOM 4763 N N . CYS C 1 184 ? 70.175 77.246 -12.452 1.00 37.91 183 CYS C N 1
ATOM 4764 C CA . CYS C 1 184 ? 71.474 77.117 -13.103 1.00 38.20 183 CYS C CA 1
ATOM 4765 C C . CYS C 1 184 ? 72.660 77.269 -12.165 1.00 40.39 183 CYS C C 1
ATOM 4766 O O . CYS C 1 184 ? 73.699 76.663 -12.397 1.00 43.71 183 CYS C O 1
ATOM 4769 N N . PHE C 1 185 ? 72.527 78.115 -11.150 1.00 41.64 184 PHE C N 1
ATOM 4770 C CA . PHE C 1 185 ? 73.643 78.447 -10.252 1.00 40.00 184 PHE C CA 1
ATOM 4771 C C . PHE C 1 185 ? 73.330 78.258 -8.780 1.00 41.80 184 PHE C C 1
ATOM 4772 O O . PHE C 1 185 ? 74.169 78.529 -7.937 1.00 41.14 184 PHE C O 1
ATOM 4780 N N . ASP C 1 186 ? 72.127 77.796 -8.465 1.00 44.00 185 ASP C N 1
ATOM 4781 C CA . ASP C 1 186 ? 71.669 77.752 -7.084 1.00 46.91 185 ASP C CA 1
ATOM 4782 C C . ASP C 1 186 ? 71.848 79.106 -6.348 1.00 46.80 185 ASP C C 1
ATOM 4783 O O . ASP C 1 186 ? 72.076 79.138 -5.142 1.00 48.62 185 ASP C O 1
ATOM 4788 N N . GLN C 1 187 ? 71.727 80.210 -7.087 1.00 45.64 186 GLN C N 1
ATOM 4789 C CA . GLN C 1 187 ? 71.726 81.560 -6.536 1.00 45.90 186 GLN C CA 1
ATOM 4790 C C . GLN C 1 187 ? 70.261 82.046 -6.462 1.00 43.03 186 GLN C C 1
ATOM 4791 O O . GLN C 1 187 ? 69.585 82.145 -7.483 1.00 42.66 186 GLN C O 1
ATOM 4797 N N . ASP C 1 188 ? 69.762 82.314 -5.256 1.00 39.48 187 ASP C N 1
ATOM 4798 C CA . ASP C 1 188 ? 68.387 82.738 -5.074 1.00 38.89 187 ASP C CA 1
ATOM 4799 C C . ASP C 1 188 ? 68.344 84.232 -4.804 1.00 38.68 187 ASP C C 1
ATOM 4800 O O . ASP C 1 188 ? 68.620 84.677 -3.683 1.00 35.09 187 ASP C O 1
ATOM 4805 N N . THR C 1 189 ? 67.959 85.001 -5.821 1.00 38.03 188 THR C N 1
ATOM 4806 C CA . THR C 1 189 ? 68.016 86.469 -5.737 1.00 36.93 188 THR C CA 1
ATOM 4807 C C . THR C 1 189 ? 66.855 87.079 -4.938 1.00 35.45 188 THR C C 1
ATOM 4808 O O . THR C 1 189 ? 66.889 88.272 -4.595 1.00 36.42 188 THR C O 1
ATOM 4812 N N . LEU C 1 190 ? 65.863 86.255 -4.604 1.00 34.82 189 LEU C N 1
ATOM 4813 C CA . LEU C 1 190 ? 64.752 86.645 -3.711 1.00 35.63 189 LEU C CA 1
ATOM 4814 C C . LEU C 1 190 ? 65.099 86.232 -2.272 1.00 36.47 189 LEU C C 1
ATOM 4815 O O . LEU C 1 190 ? 64.325 85.554 -1.588 1.00 36.87 189 LEU C O 1
ATOM 4820 N N . THR C 1 191 ? 66.296 86.619 -1.860 1.00 35.98 190 THR C N 1
ATOM 4821 C CA . THR C 1 191 ? 66.771 86.504 -0.476 1.00 35.56 190 THR C CA 1
ATOM 4822 C C . THR C 1 191 ? 67.365 87.845 -0.113 1.00 35.69 190 THR C C 1
ATOM 4823 O O . THR C 1 191 ? 67.779 88.595 -0.997 1.00 35.85 190 THR C O 1
ATOM 4827 N N . GLU C 1 192 ? 67.394 88.152 1.188 1.00 36.30 191 GLU C N 1
ATOM 4828 C CA . GLU C 1 192 ? 67.637 89.537 1.642 1.00 37.39 191 GLU C CA 1
ATOM 4829 C C . GLU C 1 192 ? 69.051 90.095 1.350 1.00 36.64 191 GLU C C 1
ATOM 4830 O O . GLU C 1 192 ? 69.170 91.253 0.972 1.00 35.05 191 GLU C O 1
ATOM 4836 N N . GLN C 1 193 ? 70.115 89.308 1.516 1.00 36.55 192 GLN C N 1
ATOM 4837 C CA . GLN C 1 193 ? 71.467 89.845 1.302 1.00 35.46 192 GLN C CA 1
ATOM 4838 C C . GLN C 1 193 ? 71.683 90.203 -0.165 1.00 33.77 192 GLN C C 1
ATOM 4839 O O . GLN C 1 193 ? 72.200 91.271 -0.484 1.00 33.02 192 GLN C O 1
ATOM 4845 N N . LEU C 1 194 ? 71.289 89.310 -1.059 1.00 31.45 193 LEU C N 1
ATOM 4846 C CA . LEU C 1 194 ? 71.431 89.586 -2.490 1.00 34.41 193 LEU C CA 1
ATOM 4847 C C . LEU C 1 194 ? 70.577 90.785 -2.905 1.00 32.00 193 LEU C C 1
ATOM 4848 O O . LEU C 1 194 ? 71.002 91.620 -3.689 1.00 33.66 193 LEU C O 1
ATOM 4853 N N . ARG C 1 195 ? 69.381 90.882 -2.349 1.00 31.68 194 ARG C N 1
ATOM 4854 C CA . ARG C 1 195 ? 68.511 92.010 -2.627 1.00 30.98 194 ARG C CA 1
ATOM 4855 C C . ARG C 1 195 ? 69.182 93.311 -2.253 1.00 32.67 194 ARG C C 1
ATOM 4856 O O . ARG C 1 195 ? 69.194 94.250 -3.047 1.00 32.51 194 ARG C O 1
ATOM 4864 N N . ASP C 1 196 ? 69.712 93.381 -1.041 1.00 30.56 195 ASP C N 1
ATOM 4865 C CA . ASP C 1 196 ? 70.267 94.634 -0.549 1.00 32.93 195 ASP C CA 1
ATOM 4866 C C . ASP C 1 196 ? 71.580 94.976 -1.266 1.00 32.54 195 ASP C C 1
ATOM 4867 O O . ASP C 1 196 ? 71.910 96.157 -1.434 1.00 35.34 195 ASP C O 1
ATOM 4872 N N A SER C 1 197 ? 72.312 93.943 -1.681 0.50 33.11 196 SER C N 1
ATOM 4873 N N B SER C 1 197 ? 72.324 93.954 -1.684 0.50 33.27 196 SER C N 1
ATOM 4874 C CA A SER C 1 197 ? 73.506 94.105 -2.527 0.50 34.10 196 SER C CA 1
ATOM 4875 C CA B SER C 1 197 ? 73.519 94.162 -2.521 0.50 34.32 196 SER C CA 1
ATOM 4876 C C A SER C 1 197 ? 73.132 94.771 -3.840 0.50 34.26 196 SER C C 1
ATOM 4877 C C B SER C 1 197 ? 73.134 94.786 -3.853 0.50 34.38 196 SER C C 1
ATOM 4878 O O A SER C 1 197 ? 73.739 95.763 -4.245 0.50 33.72 196 SER C O 1
ATOM 4879 O O B SER C 1 197 ? 73.741 95.766 -4.286 0.50 33.73 196 SER C O 1
ATOM 4884 N N . TYR C 1 198 ? 72.114 94.222 -4.494 1.00 35.71 197 TYR C N 1
ATOM 4885 C CA . TYR C 1 198 ? 71.622 94.772 -5.767 1.00 36.38 197 TYR C CA 1
ATOM 4886 C C . TYR C 1 198 ? 71.003 96.161 -5.590 1.00 35.09 197 TYR C C 1
ATOM 4887 O O . TYR C 1 198 ? 71.166 97.029 -6.442 1.00 35.56 197 TYR C O 1
ATOM 4896 N N . ARG C 1 199 ? 70.359 96.389 -4.449 1.00 35.24 198 ARG C N 1
ATOM 4897 C CA . ARG C 1 199 ? 69.782 97.701 -4.144 1.00 35.49 198 ARG C CA 1
ATOM 4898 C C . ARG C 1 199 ? 70.831 98.797 -4.166 1.00 35.90 198 ARG C C 1
ATOM 4899 O O . ARG C 1 199 ? 70.672 99.804 -4.867 1.00 36.14 198 ARG C O 1
ATOM 4907 N N . GLU C 1 200 ? 71.892 98.590 -3.378 1.00 36.64 199 GLU C N 1
ATOM 4908 C CA . GLU C 1 200 ? 72.978 99.538 -3.252 1.00 37.97 199 GLU C CA 1
ATOM 4909 C C . GLU C 1 200 ? 73.633 99.749 -4.620 1.00 35.42 199 GLU C C 1
ATOM 4910 O O . GLU C 1 200 ? 73.873 100.872 -5.042 1.00 31.28 199 GLU C O 1
ATOM 4916 N N . HIS C 1 201 ? 73.903 98.646 -5.306 1.00 33.62 200 HIS C N 1
ATOM 4917 C CA . HIS C 1 201 ? 74.499 98.699 -6.623 1.00 33.60 200 HIS C CA 1
ATOM 4918 C C . HIS C 1 201 ? 73.669 99.562 -7.577 1.00 33.34 200 HIS C C 1
ATOM 4919 O O . HIS C 1 201 ? 74.213 100.428 -8.289 1.00 34.30 200 HIS C O 1
ATOM 4926 N N . THR C 1 202 ? 72.359 99.324 -7.572 1.00 34.09 201 THR C N 1
ATOM 4927 C CA . THR C 1 202 ? 71.441 99.940 -8.530 1.00 34.31 201 THR C CA 1
ATOM 4928 C C . THR C 1 202 ? 71.242 101.419 -8.225 1.00 35.87 201 THR C C 1
ATOM 4929 O O . THR C 1 202 ? 71.363 102.257 -9.123 1.00 35.24 201 THR C O 1
ATOM 4933 N N . VAL C 1 203 ? 70.958 101.738 -6.966 1.00 36.39 202 VAL C N 1
ATOM 4934 C CA . VAL C 1 203 ? 70.831 103.132 -6.547 1.00 36.38 202 VAL C CA 1
ATOM 4935 C C . VAL C 1 203 ? 72.102 103.927 -6.889 1.00 37.18 202 VAL C C 1
ATOM 4936 O O . VAL C 1 203 ? 72.033 105.011 -7.458 1.00 39.24 202 VAL C O 1
ATOM 4940 N N . ASP C 1 204 ? 73.262 103.375 -6.554 1.00 37.43 203 ASP C N 1
ATOM 4941 C CA . ASP C 1 204 ? 74.526 104.052 -6.830 1.00 38.91 203 ASP C CA 1
ATOM 4942 C C . ASP C 1 204 ? 74.745 104.248 -8.327 1.00 38.09 203 ASP C C 1
ATOM 4943 O O . ASP C 1 204 ? 75.155 105.322 -8.752 1.00 36.05 203 ASP C O 1
ATOM 4948 N N . PHE C 1 205 ? 74.448 103.223 -9.117 1.00 37.91 204 PHE C N 1
ATOM 4949 C CA . PHE C 1 205 ? 74.614 103.302 -10.564 1.00 38.61 204 PHE C CA 1
ATOM 4950 C C . PHE C 1 205 ? 73.704 104.344 -11.222 1.00 39.08 204 PHE C C 1
ATOM 4951 O O . PHE C 1 205 ? 74.172 105.180 -11.999 1.00 40.52 204 PHE C O 1
ATOM 4959 N N . ILE C 1 206 ? 72.415 104.281 -10.923 1.00 37.44 205 ILE C N 1
ATOM 4960 C CA . ILE C 1 206 ? 71.456 105.204 -11.520 1.00 38.82 205 ILE C CA 1
ATOM 4961 C C . ILE C 1 206 ? 71.784 106.659 -11.163 1.00 38.67 205 ILE C C 1
ATOM 4962 O O . ILE C 1 206 ? 71.800 107.542 -12.039 1.00 38.09 205 ILE C O 1
ATOM 4975 N N . ALA C 1 208 ? 74.678 107.819 -10.320 1.00 37.33 207 ALA C N 1
ATOM 4976 C CA . ALA C 1 208 ? 75.865 108.135 -11.106 1.00 38.10 207 ALA C CA 1
ATOM 4977 C C . ALA C 1 208 ? 75.488 108.514 -12.545 1.00 39.42 207 ALA C C 1
ATOM 4978 O O . ALA C 1 208 ? 76.045 109.448 -13.107 1.00 39.70 207 ALA C O 1
ATOM 4980 N N . GLY C 1 209 ? 74.539 107.798 -13.131 1.00 41.64 208 GLY C N 1
ATOM 4981 C CA . GLY C 1 209 ? 74.092 108.077 -14.492 1.00 43.59 208 GLY C CA 1
ATOM 4982 C C . GLY C 1 209 ? 73.248 109.338 -14.677 1.00 44.37 208 GLY C C 1
ATOM 4983 O O . GLY C 1 209 ? 73.165 109.866 -15.780 1.00 44.69 208 GLY C O 1
ATOM 4984 N N . ILE C 1 210 ? 72.600 109.807 -13.614 1.00 44.77 209 ILE C N 1
ATOM 4985 C CA . ILE C 1 210 ? 71.693 110.956 -13.710 1.00 44.89 209 ILE C CA 1
ATOM 4986 C C . ILE C 1 210 ? 72.335 112.264 -13.215 1.00 45.12 209 ILE C C 1
ATOM 4987 O O . ILE C 1 210 ? 72.009 113.340 -13.715 1.00 44.98 209 ILE C O 1
ATOM 4992 N N . LEU C 1 211 ? 73.253 112.181 -12.255 1.00 44.98 210 LEU C N 1
ATOM 4993 C CA . LEU C 1 211 ? 73.759 113.383 -11.589 1.00 45.79 210 LEU C CA 1
ATOM 4994 C C . LEU C 1 211 ? 74.666 114.202 -12.519 1.00 45.69 210 LEU C C 1
ATOM 4995 O O . LEU C 1 211 ? 75.477 113.647 -13.255 1.00 46.18 210 LEU C O 1
ATOM 5000 N N . ALA C 1 212 ? 74.488 115.523 -12.492 1.00 45.82 211 ALA C N 1
ATOM 5001 C CA . ALA C 1 212 ? 75.151 116.446 -13.423 1.00 45.04 211 ALA C CA 1
ATOM 5002 C C . ALA C 1 212 ? 76.659 116.547 -13.193 1.00 45.09 211 ALA C C 1
ATOM 5003 O O . ALA C 1 212 ? 77.114 116.925 -12.115 1.00 44.79 211 ALA C O 1
ATOM 5005 N N . GLY D 1 16 ? 69.394 76.942 -45.388 1.00 44.38 15 GLY D N 1
ATOM 5006 C CA . GLY D 1 16 ? 68.616 75.679 -45.593 1.00 42.66 15 GLY D CA 1
ATOM 5007 C C . GLY D 1 16 ? 67.440 75.579 -44.637 1.00 42.34 15 GLY D C 1
ATOM 5008 O O . GLY D 1 16 ? 67.130 76.540 -43.925 1.00 41.11 15 GLY D O 1
ATOM 5009 N N . ALA D 1 17 ? 66.818 74.396 -44.612 1.00 40.58 16 ALA D N 1
ATOM 5010 C CA . ALA D 1 17 ? 65.529 74.177 -43.963 1.00 39.89 16 ALA D CA 1
ATOM 5011 C C . ALA D 1 17 ? 65.604 74.379 -42.455 1.00 38.83 16 ALA D C 1
ATOM 5012 O O . ALA D 1 17 ? 64.795 75.116 -41.880 1.00 38.35 16 ALA D O 1
ATOM 5014 N N . ARG D 1 18 ? 66.577 73.723 -41.826 1.00 36.19 17 ARG D N 1
ATOM 5015 C CA . ARG D 1 18 ? 66.736 73.802 -40.386 1.00 35.59 17 ARG D CA 1
ATOM 5016 C C . ARG D 1 18 ? 66.805 75.263 -39.942 1.00 36.39 17 ARG D C 1
ATOM 5017 O O . ARG D 1 18 ? 66.118 75.671 -39.002 1.00 35.88 17 ARG D O 1
ATOM 5025 N N . ASP D 1 19 ? 67.604 76.049 -40.651 1.00 36.84 18 ASP D N 1
ATOM 5026 C CA . ASP D 1 19 ? 67.788 77.463 -40.331 1.00 37.91 18 ASP D CA 1
ATOM 5027 C C . ASP D 1 19 ? 66.525 78.276 -40.585 1.00 38.03 18 ASP D C 1
ATOM 5028 O O . ASP D 1 19 ? 66.219 79.221 -39.839 1.00 37.19 18 ASP D O 1
ATOM 5033 N N . LEU D 1 20 ? 65.804 77.917 -41.649 1.00 38.03 19 LEU D N 1
ATOM 5034 C CA . LEU D 1 20 ? 64.557 78.588 -41.996 1.00 37.05 19 LEU D CA 1
ATOM 5035 C C . LEU D 1 20 ? 63.483 78.311 -40.951 1.00 36.11 19 LEU D C 1
ATOM 5036 O O . LEU D 1 20 ? 62.740 79.217 -40.578 1.00 34.98 19 LEU D O 1
ATOM 5041 N N . LEU D 1 21 ? 63.405 77.060 -40.486 1.00 34.88 20 LEU D N 1
ATOM 5042 C CA . LEU D 1 21 ? 62.450 76.701 -39.452 1.00 34.51 20 LEU D CA 1
ATOM 5043 C C . LEU D 1 21 ? 62.705 77.509 -38.194 1.00 34.72 20 LEU D C 1
ATOM 5044 O O . LEU D 1 21 ? 61.758 78.047 -37.608 1.00 34.35 20 LEU D O 1
ATOM 5049 N N . LEU D 1 22 ? 63.974 77.624 -37.799 1.00 34.90 21 LEU D N 1
ATOM 5050 C CA . LEU D 1 22 ? 64.338 78.394 -36.610 1.00 34.77 21 LEU D CA 1
ATOM 5051 C C . LEU D 1 22 ? 64.054 79.901 -36.774 1.00 33.94 21 LEU D C 1
ATOM 5052 O O . LEU D 1 22 ? 63.489 80.526 -35.862 1.00 34.91 21 LEU D O 1
ATOM 5057 N N . GLN D 1 23 ? 64.356 80.467 -37.937 1.00 35.09 22 GLN D N 1
ATOM 5058 C CA . GLN D 1 23 ? 64.072 81.884 -38.185 1.00 34.93 22 GLN D CA 1
ATOM 5059 C C . GLN D 1 23 ? 62.565 82.183 -38.232 1.00 35.48 22 GLN D C 1
ATOM 5060 O O . GLN D 1 23 ? 62.116 83.218 -37.740 1.00 36.44 22 GLN D O 1
ATOM 5066 N N . THR D 1 24 ? 61.790 81.278 -38.816 1.00 34.76 23 THR D N 1
ATOM 5067 C CA . THR D 1 24 ? 60.340 81.424 -38.837 1.00 35.09 23 THR D CA 1
ATOM 5068 C C . THR D 1 24 ? 59.752 81.442 -37.410 1.00 34.96 23 THR D C 1
ATOM 5069 O O . THR D 1 24 ? 58.917 82.288 -37.088 1.00 35.29 23 THR D O 1
ATOM 5073 N N . ALA D 1 25 ? 60.217 80.523 -36.561 1.00 33.84 24 ALA D N 1
ATOM 5074 C CA . ALA D 1 25 ? 59.781 80.420 -35.168 1.00 33.05 24 ALA D CA 1
ATOM 5075 C C . ALA D 1 25 ? 60.145 81.699 -34.424 1.00 33.86 24 ALA D C 1
ATOM 5076 O O . ALA D 1 25 ? 59.342 82.254 -33.684 1.00 32.44 24 ALA D O 1
ATOM 5078 N N . SER D 1 26 ? 61.354 82.170 -34.670 1.00 33.92 25 SER D N 1
ATOM 5079 C CA . SER D 1 26 ? 61.836 83.430 -34.129 1.00 35.58 25 SER D CA 1
ATOM 5080 C C . SER D 1 26 ? 60.925 84.605 -34.524 1.00 34.54 25 SER D C 1
ATOM 5081 O O . SER D 1 26 ? 60.532 85.403 -33.673 1.00 35.94 25 SER D O 1
ATOM 5084 N N . ASN D 1 27 ? 60.588 84.694 -35.803 1.00 35.30 26 ASN D N 1
ATOM 5085 C CA . ASN D 1 27 ? 59.673 85.737 -36.295 1.00 37.31 26 ASN D CA 1
ATOM 5086 C C . ASN D 1 27 ? 58.278 85.669 -35.677 1.00 36.86 26 ASN D C 1
ATOM 5087 O O . ASN D 1 27 ? 57.712 86.704 -35.290 1.00 36.34 26 ASN D O 1
ATOM 5092 N N . ILE D 1 28 ? 57.721 84.459 -35.578 1.00 36.39 27 ILE D N 1
ATOM 5093 C CA . ILE D 1 28 ? 56.414 84.260 -34.944 1.00 36.81 27 ILE D CA 1
ATOM 5094 C C . ILE D 1 28 ? 56.420 84.791 -33.517 1.00 36.45 27 ILE D C 1
ATOM 5095 O O . ILE D 1 28 ? 55.550 85.563 -33.160 1.00 37.38 27 ILE D O 1
ATOM 5108 N N . ARG D 1 30 ? 58.581 86.903 -32.080 1.00 38.99 29 ARG D N 1
ATOM 5109 C CA . ARG D 1 30 ? 58.840 88.334 -32.084 1.00 38.23 29 ARG D CA 1
ATOM 5110 C C . ARG D 1 30 ? 57.584 89.144 -32.433 1.00 40.41 29 ARG D C 1
ATOM 5111 O O . ARG D 1 30 ? 57.188 90.040 -31.692 1.00 41.22 29 ARG D O 1
ATOM 5119 N N A GLU D 1 31 ? 56.954 88.802 -33.552 0.50 40.93 30 GLU D N 1
ATOM 5120 N N B GLU D 1 31 ? 56.969 88.807 -33.563 0.50 41.57 30 GLU D N 1
ATOM 5121 C CA A GLU D 1 31 ? 55.808 89.553 -34.051 0.50 41.64 30 GLU D CA 1
ATOM 5122 C CA B GLU D 1 31 ? 55.800 89.522 -34.068 0.50 43.00 30 GLU D CA 1
ATOM 5123 C C A GLU D 1 31 ? 54.581 89.355 -33.161 0.50 41.90 30 GLU D C 1
ATOM 5124 C C B GLU D 1 31 ? 54.594 89.357 -33.148 0.50 42.53 30 GLU D C 1
ATOM 5125 O O A GLU D 1 31 ? 53.768 90.268 -33.011 0.50 41.62 30 GLU D O 1
ATOM 5126 O O B GLU D 1 31 ? 53.814 90.291 -32.962 0.50 42.47 30 GLU D O 1
ATOM 5137 N N . GLY D 1 32 ? 54.448 88.165 -32.577 1.00 41.42 31 GLY D N 1
ATOM 5138 C CA . GLY D 1 32 ? 53.275 87.824 -31.804 1.00 41.64 31 GLY D CA 1
ATOM 5139 C C . GLY D 1 32 ? 53.331 88.037 -30.306 1.00 41.50 31 GLY D C 1
ATOM 5140 O O . GLY D 1 32 ? 52.333 87.778 -29.630 1.00 41.12 31 GLY D O 1
ATOM 5141 N N . ASP D 1 33 ? 54.478 88.474 -29.781 1.00 41.80 32 ASP D N 1
ATOM 5142 C CA . ASP D 1 33 ? 54.687 88.638 -28.315 1.00 43.65 32 ASP D CA 1
ATOM 5143 C C . ASP D 1 33 ? 54.374 87.336 -27.570 1.00 44.40 32 ASP D C 1
ATOM 5144 O O . ASP D 1 33 ? 53.712 87.346 -26.533 1.00 42.32 32 ASP D O 1
ATOM 5149 N N . VAL D 1 34 ? 54.823 86.216 -28.130 1.00 45.10 33 VAL D N 1
ATOM 5150 C CA . VAL D 1 34 ? 54.581 84.897 -27.534 1.00 44.59 33 VAL D CA 1
ATOM 5151 C C . VAL D 1 34 ? 55.907 84.154 -27.432 1.00 43.93 33 VAL D C 1
ATOM 5152 O O . VAL D 1 34 ? 56.905 84.577 -28.031 1.00 40.82 33 VAL D O 1
ATOM 5156 N N . VAL D 1 35 ? 55.913 83.052 -26.692 1.00 42.49 34 VAL D N 1
ATOM 5157 C CA . VAL D 1 35 ? 57.091 82.168 -26.618 1.00 44.84 34 VAL D CA 1
ATOM 5158 C C . VAL D 1 35 ? 56.710 80.714 -26.948 1.00 45.42 34 VAL D C 1
ATOM 5159 O O . VAL D 1 35 ? 57.359 79.773 -26.523 1.00 46.63 34 VAL D O 1
ATOM 5163 N N . ASP D 1 36 ? 55.665 80.555 -27.742 1.00 45.71 35 ASP D N 1
ATOM 5164 C CA . ASP D 1 36 ? 55.212 79.255 -28.184 1.00 46.86 35 ASP D CA 1
ATOM 5165 C C . ASP D 1 36 ? 54.823 79.317 -29.667 1.00 45.86 35 ASP D C 1
ATOM 5166 O O . ASP D 1 36 ? 54.595 80.397 -30.219 1.00 45.06 35 ASP D O 1
ATOM 5171 N N . ILE D 1 37 ? 54.729 78.147 -30.286 1.00 43.14 36 ILE D N 1
ATOM 5172 C CA . ILE D 1 37 ? 54.572 78.043 -31.716 1.00 43.92 36 ILE D CA 1
ATOM 5173 C C . ILE D 1 37 ? 53.503 77.014 -32.023 1.00 40.96 36 ILE D C 1
ATOM 5174 O O . ILE D 1 37 ? 53.462 75.967 -31.391 1.00 39.95 36 ILE D O 1
ATOM 5179 N N . SER D 1 38 ? 52.654 77.332 -33.003 1.00 36.23 37 SER D N 1
ATOM 5180 C CA . SER D 1 38 ? 51.804 76.362 -33.648 1.00 34.99 37 SER D CA 1
ATOM 5181 C C . SER D 1 38 ? 52.582 75.765 -34.816 1.00 37.35 37 SER D C 1
ATOM 5182 O O . SER D 1 38 ? 53.164 76.500 -35.624 1.00 34.95 37 SER D O 1
ATOM 5185 N N . LEU D 1 39 ? 52.593 74.443 -34.928 1.00 38.16 38 LEU D N 1
ATOM 5186 C CA . LEU D 1 39 ? 53.322 73.818 -36.020 1.00 39.34 38 LEU D CA 1
ATOM 5187 C C . LEU D 1 39 ? 52.656 74.074 -37.360 1.00 37.54 38 LEU D C 1
ATOM 5188 O O . LEU D 1 39 ? 53.356 74.244 -38.365 1.00 35.97 38 LEU D O 1
ATOM 5193 N N . SER D 1 40 ? 51.328 74.156 -37.384 1.00 34.85 39 SER D N 1
ATOM 5194 C CA . SER D 1 40 ? 50.638 74.516 -38.609 1.00 36.02 39 SER D CA 1
ATOM 5195 C C . SER D 1 40 ? 51.030 75.929 -39.051 1.00 34.94 39 SER D C 1
ATOM 5196 O O . SER D 1 40 ? 51.260 76.152 -40.233 1.00 34.95 39 SER D O 1
ATOM 5199 N N . GLU D 1 41 ? 51.131 76.863 -38.109 1.00 33.73 40 GLU D N 1
ATOM 5200 C CA . GLU D 1 41 ? 51.607 78.203 -38.442 1.00 34.17 40 GLU D CA 1
ATOM 5201 C C . GLU D 1 41 ? 53.065 78.218 -38.942 1.00 34.99 40 GLU D C 1
ATOM 5202 O O . GLU D 1 41 ? 53.409 78.926 -39.893 1.00 35.50 40 GLU D O 1
ATOM 5208 N N . LEU D 1 42 ? 53.924 77.446 -38.294 1.00 33.93 41 LEU D N 1
ATOM 5209 C CA . LEU D 1 42 ? 55.333 77.349 -38.690 1.00 34.01 41 LEU D CA 1
ATOM 5210 C C . LEU D 1 42 ? 55.460 76.845 -40.107 1.00 33.81 41 LEU D C 1
ATOM 5211 O O . LEU D 1 42 ? 56.176 77.417 -40.927 1.00 34.15 41 LEU D O 1
ATOM 5216 N N . SER D 1 43 ? 54.738 75.773 -40.394 1.00 35.24 42 SER D N 1
ATOM 5217 C CA . SER D 1 43 ? 54.730 75.167 -41.712 1.00 37.07 42 SER D CA 1
ATOM 5218 C C . SER D 1 43 ? 54.206 76.122 -42.801 1.00 36.61 42 SER D C 1
ATOM 5219 O O . SER D 1 43 ? 54.775 76.210 -43.901 1.00 34.08 42 SER D O 1
ATOM 5222 N N A LEU D 1 44 ? 53.125 76.832 -42.491 0.50 36.30 43 LEU D N 1
ATOM 5223 N N B LEU D 1 44 ? 53.128 76.830 -42.478 0.50 37.98 43 LEU D N 1
ATOM 5224 C CA A LEU D 1 44 ? 52.521 77.766 -43.441 0.50 36.33 43 LEU D CA 1
ATOM 5225 C CA B LEU D 1 44 ? 52.505 77.787 -43.389 0.50 38.85 43 LEU D CA 1
ATOM 5226 C C A LEU D 1 44 ? 53.446 78.951 -43.732 0.50 38.35 43 LEU D C 1
ATOM 5227 C C B LEU D 1 44 ? 53.460 78.928 -43.726 0.50 39.59 43 LEU D C 1
ATOM 5228 O O A LEU D 1 44 ? 53.591 79.345 -44.888 0.50 37.21 43 LEU D O 1
ATOM 5229 O O B LEU D 1 44 ? 53.639 79.267 -44.894 0.50 38.50 43 LEU D O 1
ATOM 5238 N N . ARG D 1 45 ? 54.078 79.505 -42.700 1.00 38.26 44 ARG D N 1
ATOM 5239 C CA . ARG D 1 45 ? 54.959 80.661 -42.884 1.00 39.72 44 ARG D CA 1
ATOM 5240 C C . ARG D 1 45 ? 56.297 80.312 -43.482 1.00 38.34 44 ARG D C 1
ATOM 5241 O O . ARG D 1 45 ? 56.885 81.132 -44.175 1.00 39.40 44 ARG D O 1
ATOM 5249 N N . SER D 1 46 ? 56.794 79.116 -43.200 1.00 37.27 45 SER D N 1
ATOM 5250 C CA . SER D 1 46 ? 58.090 78.689 -43.713 1.00 37.32 45 SER D CA 1
ATOM 5251 C C . SER D 1 46 ? 57.945 78.128 -45.120 1.00 36.70 45 SER D C 1
ATOM 5252 O O . SER D 1 46 ? 58.878 78.164 -45.898 1.00 37.85 45 SER D O 1
ATOM 5255 N N . GLY D 1 47 ? 56.763 77.603 -45.425 1.00 36.69 46 GLY D N 1
ATOM 5256 C CA . GLY D 1 47 ? 56.531 76.841 -46.633 1.00 36.85 46 GLY D CA 1
ATOM 5257 C C . GLY D 1 47 ? 57.149 75.457 -46.602 1.00 37.42 46 GLY D C 1
ATOM 5258 O O . GLY D 1 47 ? 57.247 74.810 -47.635 1.00 38.31 46 GLY D O 1
ATOM 5259 N N . LEU D 1 48 ? 57.554 74.995 -45.423 1.00 37.33 47 LEU D N 1
ATOM 5260 C CA . LEU D 1 48 ? 58.160 73.678 -45.265 1.00 37.56 47 LEU D CA 1
ATOM 5261 C C . LEU D 1 48 ? 57.167 72.693 -44.638 1.00 39.25 47 LEU D C 1
ATOM 5262 O O . LEU D 1 48 ? 56.336 73.070 -43.822 1.00 39.86 47 LEU D O 1
ATOM 5267 N N . ASN D 1 49 ? 57.266 71.429 -45.024 1.00 40.53 48 ASN D N 1
ATOM 5268 C CA . ASN D 1 49 ? 56.437 70.372 -44.462 1.00 41.14 48 ASN D CA 1
ATOM 5269 C C . ASN D 1 49 ? 56.645 70.278 -42.960 1.00 41.27 48 ASN D C 1
ATOM 5270 O O . ASN D 1 49 ? 57.777 70.350 -42.497 1.00 38.27 48 ASN D O 1
ATOM 5275 N N . SER D 1 50 ? 55.556 70.095 -42.210 1.00 41.58 49 SER D N 1
ATOM 5276 C CA . SER D 1 50 ? 55.621 69.907 -40.750 1.00 42.96 49 SER D CA 1
ATOM 5277 C C . SER D 1 50 ? 56.497 68.708 -40.348 1.00 42.61 49 SER D C 1
ATOM 5278 O O . SER D 1 50 ? 57.144 68.731 -39.296 1.00 43.55 49 SER D O 1
ATOM 5280 N N . ALA D 1 51 ? 56.518 67.676 -41.195 1.00 42.73 50 ALA D N 1
ATOM 5281 C CA . ALA D 1 51 ? 57.375 66.500 -41.015 1.00 42.71 50 ALA D CA 1
ATOM 5282 C C . ALA D 1 51 ? 58.846 66.856 -40.724 1.00 43.76 50 ALA D C 1
ATOM 5283 O O . ALA D 1 51 ? 59.544 66.106 -40.021 1.00 43.84 50 ALA D O 1
ATOM 5285 N N . LEU D 1 52 ? 59.306 67.990 -41.261 1.00 43.69 51 LEU D N 1
ATOM 5286 C CA . LEU D 1 52 ? 60.689 68.446 -41.075 1.00 42.61 51 LEU D CA 1
ATOM 5287 C C . LEU D 1 52 ? 61.014 68.886 -39.647 1.00 42.55 51 LEU D C 1
ATOM 5288 O O . LEU D 1 52 ? 62.162 68.816 -39.239 1.00 42.13 51 LEU D O 1
ATOM 5293 N N . VAL D 1 53 ? 60.017 69.333 -38.883 1.00 41.46 52 VAL D N 1
ATOM 5294 C CA . VAL D 1 53 ? 60.245 69.693 -37.488 1.00 40.11 52 VAL D CA 1
ATOM 5295 C C . VAL D 1 53 ? 60.698 68.448 -36.758 1.00 39.22 52 VAL D C 1
ATOM 5296 O O . VAL D 1 53 ? 61.690 68.466 -36.048 1.00 40.36 52 VAL D O 1
ATOM 5300 N N . LYS D 1 54 ? 59.973 67.355 -36.940 1.00 38.98 53 LYS D N 1
ATOM 5301 C CA . LYS D 1 54 ? 60.354 66.122 -36.285 1.00 38.65 53 LYS D CA 1
ATOM 5302 C C . LYS D 1 54 ? 61.722 65.675 -36.790 1.00 37.87 53 LYS D C 1
ATOM 5303 O O . LYS D 1 54 ? 62.561 65.252 -35.998 1.00 37.15 53 LYS D O 1
ATOM 5306 N N . TYR D 1 55 ? 61.943 65.788 -38.101 1.00 37.94 54 TYR D N 1
ATOM 5307 C CA . TYR D 1 55 ? 63.213 65.381 -38.708 1.00 36.94 54 TYR D CA 1
ATOM 5308 C C . TYR D 1 55 ? 64.395 66.080 -38.036 1.00 35.66 54 TYR D C 1
ATOM 5309 O O . TYR D 1 55 ? 65.310 65.426 -37.553 1.00 35.90 54 TYR D O 1
ATOM 5318 N N . TYR D 1 56 ? 64.358 67.406 -37.983 1.00 36.33 55 TYR D N 1
ATOM 5319 C CA . TYR D 1 56 ? 65.453 68.186 -37.415 1.00 35.68 55 TYR D CA 1
ATOM 5320 C C . TYR D 1 56 ? 65.445 68.279 -35.892 1.00 35.30 55 TYR D C 1
ATOM 5321 O O . TYR D 1 56 ? 66.499 68.291 -35.269 1.00 35.00 55 TYR D O 1
ATOM 5330 N N . PHE D 1 57 ? 64.267 68.353 -35.291 1.00 35.22 56 PHE D N 1
ATOM 5331 C CA . PHE D 1 57 ? 64.172 68.707 -33.868 1.00 36.88 56 PHE D CA 1
ATOM 5332 C C . PHE D 1 57 ? 63.496 67.697 -32.962 1.00 36.80 56 PHE D C 1
ATOM 5333 O O . PHE D 1 57 ? 63.500 67.878 -31.744 1.00 37.10 56 PHE D O 1
ATOM 5341 N N . GLY D 1 58 ? 62.934 66.633 -33.531 1.00 37.18 57 GLY D N 1
ATOM 5342 C CA . GLY D 1 58 ? 62.290 65.588 -32.730 1.00 37.66 57 GLY D CA 1
ATOM 5343 C C . GLY D 1 58 ? 60.857 65.923 -32.380 1.00 36.88 57 GLY D C 1
ATOM 5344 O O . GLY D 1 58 ? 59.957 65.108 -32.581 1.00 39.77 57 GLY D O 1
ATOM 5345 N N . ASN D 1 59 ? 60.651 67.133 -31.870 1.00 36.57 58 ASN D N 1
ATOM 5346 C CA . ASN D 1 59 ? 59.333 67.641 -31.542 1.00 34.74 58 ASN D CA 1
ATOM 5347 C C . ASN D 1 59 ? 59.399 69.141 -31.341 1.00 35.51 58 ASN D C 1
ATOM 5348 O O . ASN D 1 59 ? 60.439 69.762 -31.569 1.00 33.28 58 ASN D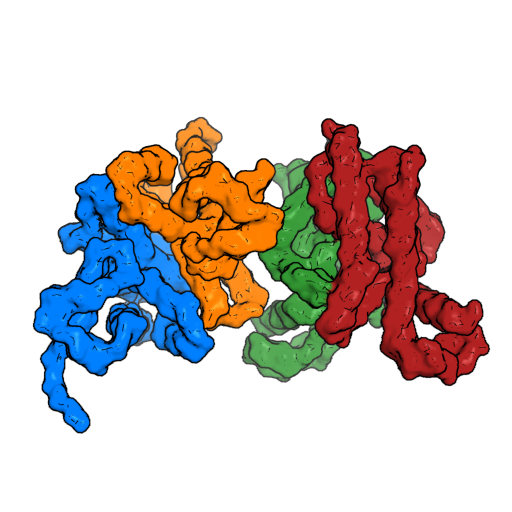 O 1
ATOM 5353 N N A LYS D 1 60 ? 58.276 69.718 -30.918 0.50 36.58 59 LYS D N 1
ATOM 5354 N N B LYS D 1 60 ? 58.296 69.730 -30.906 0.50 36.74 59 LYS D N 1
ATOM 5355 C CA A LYS D 1 60 ? 58.161 71.153 -30.673 0.50 37.05 59 LYS D CA 1
ATOM 5356 C CA B LYS D 1 60 ? 58.227 71.169 -30.722 0.50 38.14 59 LYS D CA 1
ATOM 5357 C C A LYS D 1 60 ? 59.144 71.623 -29.618 0.50 35.52 59 LYS D C 1
ATOM 5358 C C B LYS D 1 60 ? 59.130 71.653 -29.597 0.50 36.08 59 LYS D C 1
ATOM 5359 O O A LYS D 1 60 ? 59.775 72.666 -29.787 0.50 35.86 59 LYS D O 1
ATOM 5360 O O B LYS D 1 60 ? 59.693 72.746 -29.693 0.50 36.33 59 LYS D O 1
ATOM 5371 N N . ALA D 1 61 ? 59.256 70.869 -28.526 1.00 34.14 60 ALA D N 1
ATOM 5372 C CA . ALA D 1 61 ? 60.183 71.226 -27.438 1.00 33.88 60 ALA D CA 1
ATOM 5373 C C . ALA D 1 61 ? 61.611 71.277 -27.963 1.00 32.72 60 ALA D C 1
ATOM 5374 O O . ALA D 1 61 ? 62.363 72.178 -27.610 1.00 36.50 60 ALA D O 1
ATOM 5376 N N . GLY D 1 62 ? 61.967 70.308 -28.807 1.00 31.64 61 GLY D N 1
ATOM 5377 C CA . GLY D 1 62 ? 63.247 70.318 -29.506 1.00 31.24 61 GLY D CA 1
ATOM 5378 C C . GLY D 1 62 ? 63.488 71.560 -30.355 1.00 30.68 61 GLY D C 1
ATOM 5379 O O . GLY D 1 62 ? 64.592 72.072 -30.395 1.00 30.91 61 GLY D O 1
ATOM 5380 N N . LEU D 1 63 ? 62.457 72.036 -31.042 1.00 31.80 62 LEU D N 1
ATOM 5381 C CA . LEU D 1 63 ? 62.557 73.237 -31.854 1.00 33.89 62 LEU D CA 1
ATOM 5382 C C . LEU D 1 63 ? 62.835 74.448 -30.983 1.00 33.36 62 LEU D C 1
ATOM 5383 O O . LEU D 1 63 ? 63.731 75.251 -31.275 1.00 32.88 62 LEU D O 1
ATOM 5388 N N . LEU D 1 64 ? 62.082 74.575 -29.896 1.00 34.52 63 LEU D N 1
ATOM 5389 C CA . LEU D 1 64 ? 62.269 75.701 -28.983 1.00 35.83 63 LEU D CA 1
ATOM 5390 C C . LEU D 1 64 ? 63.670 75.690 -28.381 1.00 33.60 63 LEU D C 1
ATOM 5391 O O . LEU D 1 64 ? 64.309 76.736 -28.249 1.00 31.98 63 LEU D O 1
ATOM 5396 N N . LYS D 1 65 ? 64.145 74.514 -27.996 1.00 32.79 64 LYS D N 1
ATOM 5397 C CA . LYS D 1 65 ? 65.500 74.385 -27.462 1.00 34.89 64 LYS D CA 1
ATOM 5398 C C . LYS D 1 65 ? 66.542 74.841 -28.492 1.00 33.05 64 LYS D C 1
ATOM 5399 O O . LYS D 1 65 ? 67.476 75.550 -28.157 1.00 34.26 64 LYS D O 1
ATOM 5405 N N . ALA D 1 66 ? 66.378 74.397 -29.735 1.00 32.24 65 ALA D N 1
ATOM 5406 C CA . ALA D 1 66 ? 67.292 74.742 -30.828 1.00 32.97 65 ALA D CA 1
ATOM 5407 C C . ALA D 1 66 ? 67.300 76.249 -31.110 1.00 34.24 65 ALA D C 1
ATOM 5408 O O . ALA D 1 66 ? 68.346 76.821 -31.426 1.00 33.75 65 ALA D O 1
ATOM 5410 N N . LEU D 1 67 ? 66.143 76.891 -31.001 1.00 35.10 66 LEU D N 1
ATOM 5411 C CA . LEU D 1 67 ? 66.067 78.332 -31.208 1.00 35.72 66 LEU D CA 1
ATOM 5412 C C . LEU D 1 67 ? 66.775 79.070 -30.079 1.00 35.76 66 LEU D C 1
ATOM 5413 O O . LEU D 1 67 ? 67.481 80.042 -30.315 1.00 36.65 66 LEU D O 1
ATOM 5418 N N . LEU D 1 68 ? 66.580 78.625 -28.847 1.00 37.62 67 LEU D N 1
ATOM 5419 C CA . LEU D 1 68 ? 67.290 79.250 -27.733 1.00 38.47 67 LEU D CA 1
ATOM 5420 C C . LEU D 1 68 ? 68.787 79.058 -27.893 1.00 38.16 67 LEU D C 1
ATOM 5421 O O . LEU D 1 68 ? 69.556 80.022 -27.747 1.00 39.29 67 LEU D O 1
ATOM 5426 N N . ASP D 1 69 ? 69.207 77.836 -28.227 1.00 37.15 68 ASP D N 1
ATOM 5427 C CA . ASP D 1 69 ? 70.602 77.542 -28.462 1.00 37.21 68 ASP D CA 1
ATOM 5428 C C . ASP D 1 69 ? 71.170 78.432 -29.551 1.00 37.02 68 ASP D C 1
ATOM 5429 O O . ASP D 1 69 ? 72.239 78.984 -29.387 1.00 37.81 68 ASP D O 1
ATOM 5434 N N . ARG D 1 70 ? 70.462 78.571 -30.664 1.00 37.11 69 ARG D N 1
ATOM 5435 C CA . ARG D 1 70 ? 70.905 79.465 -31.731 1.00 36.79 69 ARG D CA 1
ATOM 5436 C C . ARG D 1 70 ? 71.120 80.885 -31.242 1.00 36.55 69 ARG D C 1
ATOM 5437 O O . ARG D 1 70 ? 72.163 81.478 -31.480 1.00 38.21 69 ARG D O 1
ATOM 5445 N N . ASP D 1 71 ? 70.126 81.435 -30.566 1.00 38.04 70 ASP D N 1
ATOM 5446 C CA . ASP D 1 71 ? 70.195 82.826 -30.135 1.00 38.91 70 ASP D CA 1
ATOM 5447 C C . ASP D 1 71 ? 71.288 83.039 -29.081 1.00 38.96 70 ASP D C 1
ATOM 5448 O O . ASP D 1 71 ? 72.031 83.997 -29.166 1.00 37.48 70 ASP D O 1
ATOM 5461 N N . GLU D 1 73 ? 73.995 81.078 -28.543 1.00 41.63 72 GLU D N 1
ATOM 5462 C CA . GLU D 1 73 ? 75.271 80.860 -29.226 1.00 44.68 72 GLU D CA 1
ATOM 5463 C C . GLU D 1 73 ? 75.725 82.105 -29.953 1.00 42.83 72 GLU D C 1
ATOM 5464 O O . GLU D 1 73 ? 76.881 82.489 -29.861 1.00 41.06 72 GLU D O 1
ATOM 5470 N N . ASN D 1 74 ? 74.822 82.717 -30.710 1.00 42.29 73 ASN D N 1
ATOM 5471 C CA . ASN D 1 74 ? 75.157 83.932 -31.442 1.00 43.52 73 ASN D CA 1
ATOM 5472 C C . ASN D 1 74 ? 75.619 85.060 -30.517 1.00 43.12 73 ASN D C 1
ATOM 5473 O O . ASN D 1 74 ? 76.586 85.761 -30.824 1.00 42.64 73 ASN D O 1
ATOM 5478 N N . ILE D 1 75 ? 74.951 85.213 -29.384 1.00 43.66 74 ILE D N 1
ATOM 5479 C CA . ILE D 1 75 ? 75.304 86.249 -28.416 1.00 43.38 74 ILE D CA 1
ATOM 5480 C C . ILE D 1 75 ? 76.696 85.998 -27.828 1.00 43.81 74 ILE D C 1
ATOM 5481 O O . ILE D 1 75 ? 77.495 86.913 -27.738 1.00 44.12 74 ILE D O 1
ATOM 5486 N N . VAL D 1 76 ? 76.963 84.754 -27.437 1.00 43.16 75 VAL D N 1
ATOM 5487 C CA . VAL D 1 76 ? 78.259 84.359 -26.895 1.00 43.05 75 VAL D CA 1
ATOM 5488 C C . VAL D 1 76 ? 79.388 84.558 -27.913 1.00 44.05 75 VAL D C 1
ATOM 5489 O O . VAL D 1 76 ? 80.399 85.150 -27.584 1.00 42.73 75 VAL D O 1
ATOM 5493 N N . LYS D 1 77 ? 79.209 84.067 -29.141 1.00 45.84 76 LYS D N 1
ATOM 5494 C CA . LYS D 1 77 ? 80.202 84.247 -30.216 1.00 45.09 76 LYS D CA 1
ATOM 5495 C C . LYS D 1 77 ? 80.529 85.726 -30.422 1.00 45.11 76 LYS D C 1
ATOM 5496 O O . LYS D 1 77 ? 81.686 86.110 -30.599 1.00 45.67 76 LYS D O 1
ATOM 5499 N N . SER D 1 78 ? 79.492 86.548 -30.384 1.00 45.68 77 SER D N 1
ATOM 5500 C CA . SER D 1 78 ? 79.601 87.965 -30.679 1.00 47.10 77 SER D CA 1
ATOM 5501 C C . SER D 1 78 ? 80.341 88.709 -29.582 1.00 46.71 77 SER D C 1
ATOM 5502 O O . SER D 1 78 ? 81.187 89.554 -29.866 1.00 47.53 77 SER D O 1
ATOM 5505 N N . VAL D 1 79 ? 80.007 88.409 -28.334 1.00 45.75 78 VAL D N 1
ATOM 5506 C CA . VAL D 1 79 ? 80.734 88.967 -27.196 1.00 46.62 78 VAL D CA 1
ATOM 5507 C C . VAL D 1 79 ? 82.202 88.504 -27.227 1.00 46.01 78 VAL D C 1
ATOM 5508 O O . VAL D 1 79 ? 83.120 89.309 -27.053 1.00 47.28 78 VAL D O 1
ATOM 5512 N N . ASP D 1 80 ? 82.413 87.212 -27.478 1.00 46.94 79 ASP D N 1
ATOM 5513 C CA . ASP D 1 80 ? 83.765 86.637 -27.581 1.00 47.72 79 ASP D CA 1
ATOM 5514 C C . ASP D 1 80 ? 84.594 87.326 -28.657 1.00 47.42 79 ASP D C 1
ATOM 5515 O O . ASP D 1 80 ? 85.780 87.622 -28.449 1.00 50.15 79 ASP D O 1
ATOM 5520 N N . ALA D 1 81 ? 83.981 87.536 -29.818 1.00 46.20 80 ALA D N 1
ATOM 5521 C CA . ALA D 1 81 ? 84.621 88.226 -30.929 1.00 44.98 80 ALA D CA 1
ATOM 5522 C C . ALA D 1 81 ? 84.984 89.665 -30.567 1.00 45.09 80 ALA D C 1
ATOM 5523 O O . ALA D 1 81 ? 86.070 90.126 -30.922 1.00 46.93 80 ALA D O 1
ATOM 5525 N N . LEU D 1 82 ? 84.101 90.366 -29.851 1.00 43.93 81 LEU D N 1
ATOM 5526 C CA . LEU D 1 82 ? 84.384 91.738 -29.406 1.00 43.22 81 LEU D CA 1
ATOM 5527 C C . LEU D 1 82 ? 85.568 91.772 -28.430 1.00 44.30 81 LEU D C 1
ATOM 5528 O O . LEU D 1 82 ? 86.455 92.618 -28.555 1.00 42.72 81 LEU D O 1
ATOM 5533 N N . LEU D 1 83 ? 85.572 90.850 -27.466 1.00 44.97 82 LEU D N 1
ATOM 5534 C CA . LEU D 1 83 ? 86.691 90.699 -26.531 1.00 46.24 82 LEU D CA 1
ATOM 5535 C C . LEU D 1 83 ? 87.991 90.250 -27.223 1.00 47.09 82 LEU D C 1
ATOM 5536 O O . LEU D 1 83 ? 89.073 90.441 -26.691 1.00 46.26 82 LEU D O 1
ATOM 5541 N N . ALA D 1 84 ? 87.868 89.633 -28.397 1.00 49.53 83 ALA D N 1
ATOM 5542 C CA . ALA D 1 84 ? 89.021 89.270 -29.215 1.00 50.78 83 ALA D CA 1
ATOM 5543 C C . ALA D 1 84 ? 89.648 90.494 -29.890 1.00 52.49 83 ALA D C 1
ATOM 5544 O O . ALA D 1 84 ? 90.833 90.459 -30.239 1.00 52.32 83 ALA D O 1
ATOM 5546 N N . LYS D 1 85 ? 88.863 91.560 -30.081 1.00 53.66 84 LYS D N 1
ATOM 5547 C CA . LYS D 1 85 ? 89.361 92.794 -30.717 1.00 54.00 84 LYS D CA 1
ATOM 5548 C C . LYS D 1 85 ? 90.492 93.451 -29.916 1.00 54.26 84 LYS D C 1
ATOM 5549 O O . LYS D 1 85 ? 90.247 94.249 -29.012 1.00 54.33 84 LYS D O 1
ATOM 5555 N N . ASP D 1 86 ? 91.732 93.117 -30.273 1.00 55.04 85 ASP D N 1
ATOM 5556 C CA . ASP D 1 86 ? 92.925 93.732 -29.672 1.00 55.31 85 ASP D CA 1
ATOM 5557 C C . ASP D 1 86 ? 93.054 95.230 -30.020 1.00 54.61 85 ASP D C 1
ATOM 5558 O O . ASP D 1 86 ? 93.891 95.937 -29.449 1.00 55.41 85 ASP D O 1
ATOM 5560 N N . ASP D 1 87 ? 92.204 95.704 -30.934 1.00 52.66 86 ASP D N 1
ATOM 5561 C CA . ASP D 1 87 ? 92.304 97.055 -31.493 1.00 50.08 86 ASP D CA 1
ATOM 5562 C C . ASP D 1 87 ? 91.702 98.194 -30.651 1.00 48.41 86 ASP D C 1
ATOM 5563 O O . ASP D 1 87 ? 92.262 99.290 -30.625 1.00 48.90 86 ASP D O 1
ATOM 5582 N N . SER D 1 89 ? 89.749 100.265 -27.260 1.00 41.63 88 SER D N 1
ATOM 5583 C CA . SER D 1 89 ? 89.903 100.527 -25.823 1.00 40.72 88 SER D CA 1
ATOM 5584 C C . SER D 1 89 ? 88.778 99.887 -24.990 1.00 39.87 88 SER D C 1
ATOM 5585 O O . SER D 1 89 ? 87.791 99.423 -25.551 1.00 38.11 88 SER D O 1
ATOM 5588 N N . PRO D 1 90 ? 88.921 99.867 -23.649 1.00 40.55 89 PRO D N 1
ATOM 5589 C CA . PRO D 1 90 ? 87.865 99.281 -22.815 1.00 40.86 89 PRO D CA 1
ATOM 5590 C C . PRO D 1 90 ? 86.538 100.042 -22.885 1.00 40.57 89 PRO D C 1
ATOM 5591 O O . PRO D 1 90 ? 85.468 99.412 -22.930 1.00 39.40 89 PRO D O 1
ATOM 5595 N N . GLU D 1 91 ? 86.609 101.377 -22.891 1.00 39.98 90 GLU D N 1
ATOM 5596 C CA . GLU D 1 91 ? 85.405 102.201 -23.070 1.00 40.41 90 GLU D CA 1
ATOM 5597 C C . GLU D 1 91 ? 84.756 101.957 -24.431 1.00 39.00 90 GLU D C 1
ATOM 5598 O O . GLU D 1 91 ? 83.531 101.855 -24.533 1.00 38.98 90 GLU D O 1
ATOM 5604 N N . ALA D 1 92 ? 85.580 101.878 -25.472 1.00 38.06 91 ALA D N 1
ATOM 5605 C CA . ALA D 1 92 ? 85.086 101.659 -26.827 1.00 38.00 91 ALA D CA 1
ATOM 5606 C C . ALA D 1 92 ? 84.375 100.315 -26.941 1.00 37.61 91 ALA D C 1
ATOM 5607 O O . ALA D 1 92 ? 83.315 100.237 -27.549 1.00 36.75 91 ALA D O 1
ATOM 5609 N N . LYS D 1 93 ? 84.969 99.267 -26.370 1.00 37.79 92 LYS D N 1
ATOM 5610 C CA . LYS D 1 93 ? 84.360 97.925 -26.377 1.00 38.57 92 LYS D CA 1
ATOM 5611 C C . LYS D 1 93 ? 83.036 97.870 -25.618 1.00 38.47 92 LYS D C 1
ATOM 5612 O O . LYS D 1 93 ? 82.082 97.238 -26.081 1.00 37.26 92 LYS D O 1
ATOM 5618 N N . LEU D 1 94 ? 82.993 98.497 -24.442 1.00 38.65 93 LEU D N 1
ATOM 5619 C CA . LEU D 1 94 ? 81.774 98.501 -23.639 1.00 39.01 93 LEU D CA 1
ATOM 5620 C C . LEU D 1 94 ? 80.675 99.287 -24.353 1.00 38.99 93 LEU D C 1
ATOM 5621 O O . LEU D 1 94 ? 79.524 98.854 -24.367 1.00 35.58 93 LEU D O 1
ATOM 5626 N N . ARG D 1 95 ? 81.038 100.419 -24.959 1.00 39.69 94 ARG D N 1
ATOM 5627 C CA . ARG D 1 95 ? 80.077 101.195 -25.745 1.00 41.39 94 ARG D CA 1
ATOM 5628 C C . ARG D 1 95 ? 79.438 100.365 -26.848 1.00 40.03 94 ARG D C 1
ATOM 5629 O O . ARG D 1 95 ? 78.218 100.343 -26.978 1.00 37.65 94 ARG D O 1
ATOM 5637 N N A ARG D 1 96 ? 80.278 99.707 -27.645 0.50 40.28 95 ARG D N 1
ATOM 5638 N N B ARG D 1 96 ? 80.257 99.679 -27.638 0.50 40.51 95 ARG D N 1
ATOM 5639 C CA A ARG D 1 96 ? 79.813 98.816 -28.706 0.50 40.06 95 ARG D CA 1
ATOM 5640 C CA B ARG D 1 96 ? 79.729 98.855 -28.719 0.50 40.40 95 ARG D CA 1
ATOM 5641 C C A ARG D 1 96 ? 78.884 97.766 -28.118 0.50 38.54 95 ARG D C 1
ATOM 5642 C C B ARG D 1 96 ? 78.885 97.721 -28.150 0.50 38.91 95 ARG D C 1
ATOM 5643 O O A ARG D 1 96 ? 77.780 97.568 -28.609 0.50 38.19 95 ARG D O 1
ATOM 5644 O O B ARG D 1 96 ? 77.832 97.408 -28.696 0.50 39.10 95 ARG D O 1
ATOM 5659 N N . HIS D 1 97 ? 79.336 97.116 -27.053 1.00 37.69 96 HIS D N 1
ATOM 5660 C CA . HIS D 1 97 ? 78.571 96.030 -26.413 1.00 36.79 96 HIS D CA 1
ATOM 5661 C C . HIS D 1 97 ? 77.148 96.439 -25.974 1.00 35.39 96 HIS D C 1
ATOM 5662 O O . HIS D 1 97 ? 76.201 95.683 -26.166 1.00 34.45 96 HIS D O 1
ATOM 5669 N N . ILE D 1 98 ? 77.005 97.621 -25.385 1.00 34.94 97 ILE D N 1
ATOM 5670 C CA . ILE D 1 98 ? 75.698 98.082 -24.924 1.00 36.07 97 ILE D CA 1
ATOM 5671 C C . ILE D 1 98 ? 74.778 98.286 -26.123 1.00 37.20 97 ILE D C 1
ATOM 5672 O O . ILE D 1 98 ? 73.605 97.907 -26.091 1.00 35.21 97 ILE D O 1
ATOM 5677 N N . SER D 1 99 ? 75.305 98.899 -27.177 1.00 36.61 98 SER D N 1
ATOM 5678 C CA . SER D 1 99 ? 74.569 99.022 -28.427 1.00 38.17 98 SER D CA 1
ATOM 5679 C C . SER D 1 99 ? 74.171 97.641 -28.972 1.00 38.71 98 SER D C 1
ATOM 5680 O O . SER D 1 99 ? 73.049 97.450 -29.436 1.00 38.50 98 SER D O 1
ATOM 5683 N N . LYS D 1 100 ? 75.070 96.668 -28.893 1.00 39.64 99 LYS D N 1
ATOM 5684 C CA . LYS D 1 100 ? 74.750 95.320 -29.373 1.00 42.05 99 LYS D CA 1
ATOM 5685 C C . LYS D 1 100 ? 73.680 94.640 -28.529 1.00 41.97 99 LYS D C 1
ATOM 5686 O O . LYS D 1 100 ? 72.904 93.850 -29.055 1.00 41.85 99 LYS D O 1
ATOM 5692 N N . CYS D 1 101 ? 73.626 94.958 -27.235 1.00 41.21 100 CYS D N 1
ATOM 5693 C CA . CYS D 1 101 ? 72.558 94.464 -26.357 1.00 42.31 100 CYS D CA 1
ATOM 5694 C C . CYS D 1 101 ? 71.195 94.964 -26.769 1.00 39.70 100 CYS D C 1
ATOM 5695 O O . CYS D 1 101 ? 70.260 94.186 -26.829 1.00 39.72 100 CYS D O 1
ATOM 5698 N N . ILE D 1 102 ? 71.099 96.269 -27.037 1.00 38.03 101 ILE D N 1
ATOM 5699 C CA . ILE D 1 102 ? 69.877 96.871 -27.538 1.00 34.89 101 ILE D CA 1
ATOM 5700 C C . ILE D 1 102 ? 69.403 96.128 -28.782 1.00 35.92 101 ILE D C 1
ATOM 5701 O O . ILE D 1 102 ? 68.222 95.823 -28.908 1.00 35.83 101 ILE D O 1
ATOM 5706 N N . ASP D 1 103 ? 70.331 95.830 -29.686 1.00 35.95 102 ASP D N 1
ATOM 5707 C CA . ASP D 1 103 ? 70.027 95.082 -30.902 1.00 36.14 102 ASP D CA 1
ATOM 5708 C C . ASP D 1 103 ? 69.552 93.674 -30.600 1.00 37.47 102 ASP D C 1
ATOM 5709 O O . ASP D 1 103 ? 68.645 93.190 -31.245 1.00 37.29 102 ASP D O 1
ATOM 5714 N N . THR D 1 104 ? 70.177 93.013 -29.629 1.00 37.74 103 THR D N 1
ATOM 5715 C CA . THR D 1 104 ? 69.760 91.659 -29.249 1.00 36.92 103 THR D CA 1
ATOM 5716 C C . THR D 1 104 ? 68.298 91.598 -28.833 1.00 35.01 103 THR D C 1
ATOM 5717 O O . THR D 1 104 ? 67.548 90.736 -29.302 1.00 36.54 103 THR D O 1
ATOM 5721 N N . TYR D 1 105 ? 67.891 92.504 -27.951 1.00 35.29 104 TYR D N 1
ATOM 5722 C CA . TYR D 1 105 ? 66.545 92.491 -27.412 1.00 36.23 104 TYR D CA 1
ATOM 5723 C C . TYR D 1 105 ? 65.547 93.056 -28.395 1.00 37.16 104 TYR D C 1
ATOM 5724 O O . TYR D 1 105 ? 64.388 92.664 -28.381 1.00 38.05 104 TYR D O 1
ATOM 5733 N N . TYR D 1 106 ? 65.988 93.953 -29.271 1.00 36.56 105 TYR D N 1
ATOM 5734 C CA . TYR D 1 106 ? 65.129 94.393 -30.373 1.00 37.11 105 TYR D CA 1
ATOM 5735 C C . TYR D 1 106 ? 64.881 93.246 -31.353 1.00 38.03 105 TYR D C 1
ATOM 5736 O O . TYR D 1 106 ? 63.756 93.037 -31.792 1.00 36.55 105 TYR D O 1
ATOM 5745 N N . ASP D 1 107 ? 65.933 92.501 -31.687 1.00 38.42 106 ASP D N 1
ATOM 5746 C CA . ASP D 1 107 ? 65.818 91.419 -32.654 1.00 38.95 106 ASP D CA 1
ATOM 5747 C C . ASP D 1 107 ? 65.108 90.237 -32.010 1.00 38.78 106 ASP D C 1
ATOM 5748 O O . ASP D 1 107 ? 64.295 89.581 -32.653 1.00 39.72 106 ASP D O 1
ATOM 5753 N N . TYR D 1 108 ? 65.423 89.975 -30.745 1.00 37.97 107 TYR D N 1
ATOM 5754 C CA . TYR D 1 108 ? 64.917 88.789 -30.038 1.00 37.05 107 TYR D CA 1
ATOM 5755 C C . TYR D 1 108 ? 64.285 89.128 -28.711 1.00 36.35 107 TYR D C 1
ATOM 5756 O O . TYR D 1 108 ? 64.772 88.682 -27.677 1.00 36.51 107 TYR D O 1
ATOM 5765 N N . PRO D 1 109 ? 63.164 89.877 -28.726 1.00 35.82 108 PRO D N 1
ATOM 5766 C CA . PRO D 1 109 ? 62.571 90.380 -27.470 1.00 36.94 108 PRO D CA 1
ATOM 5767 C C . PRO D 1 109 ? 62.014 89.289 -26.572 1.00 36.17 108 PRO D C 1
ATOM 5768 O O . PRO D 1 109 ? 61.848 89.495 -25.383 1.00 37.33 108 PRO D O 1
ATOM 5772 N N . TYR D 1 110 ? 61.727 88.148 -27.178 1.00 36.58 109 TYR D N 1
ATOM 5773 C CA . TYR D 1 110 ? 61.309 86.927 -26.468 1.00 35.89 109 TYR D CA 1
ATOM 5774 C C . TYR D 1 110 ? 62.392 86.203 -25.682 1.00 37.03 109 TYR D C 1
ATOM 5775 O O . TYR D 1 110 ? 62.081 85.227 -24.993 1.00 35.21 109 TYR D O 1
ATOM 5784 N N . LEU D 1 111 ? 63.645 86.628 -25.804 1.00 38.28 110 LEU D N 1
ATOM 5785 C CA . LEU D 1 111 ? 64.787 85.823 -25.336 1.00 38.93 110 LEU D CA 1
ATOM 5786 C C . LEU D 1 111 ? 64.717 85.450 -23.851 1.00 37.91 110 LEU D C 1
ATOM 5787 O O . LEU D 1 111 ? 64.829 84.263 -23.483 1.00 36.81 110 LEU D O 1
ATOM 5792 N N . ASN D 1 112 ? 64.502 86.448 -23.004 1.00 36.80 111 ASN D N 1
ATOM 5793 C CA . ASN D 1 112 ? 64.425 86.214 -21.559 1.00 39.45 111 ASN D CA 1
ATOM 5794 C C . ASN D 1 112 ? 63.288 85.291 -21.135 1.00 38.10 111 ASN D C 1
ATOM 5795 O O . ASN D 1 112 ? 63.488 84.396 -20.299 1.00 37.55 111 ASN D O 1
ATOM 5800 N N . ARG D 1 113 ? 62.104 85.482 -21.718 1.00 38.85 112 ARG D N 1
ATOM 5801 C CA . ARG D 1 113 ? 60.952 84.621 -21.412 1.00 40.72 112 ARG D CA 1
ATOM 5802 C C . ARG D 1 113 ? 61.156 83.202 -21.916 1.00 37.56 112 ARG D C 1
ATOM 5803 O O . ARG D 1 113 ? 60.701 82.250 -21.299 1.00 35.04 112 ARG D O 1
ATOM 5811 N N . LEU D 1 114 ? 61.816 83.062 -23.057 1.00 36.68 113 LEU D N 1
ATOM 5812 C CA . LEU D 1 114 ? 62.051 81.736 -23.631 1.00 37.10 113 LEU D CA 1
ATOM 5813 C C . LEU D 1 114 ? 63.109 81.001 -22.821 1.00 36.27 113 LEU D C 1
ATOM 5814 O O . LEU D 1 114 ? 62.992 79.795 -22.571 1.00 38.87 113 LEU D O 1
ATOM 5819 N N . LEU D 1 115 ? 64.152 81.711 -22.424 1.00 35.12 114 LEU D N 1
ATOM 5820 C CA . LEU D 1 115 ? 65.157 81.160 -21.523 1.00 35.50 114 LEU D CA 1
ATOM 5821 C C . LEU D 1 115 ? 64.489 80.699 -20.230 1.00 36.83 114 LEU D C 1
ATOM 5822 O O . LEU D 1 115 ? 64.655 79.550 -19.777 1.00 34.02 114 LEU D O 1
ATOM 5835 N N . ARG D 1 117 ? 61.341 79.950 -19.642 1.00 41.51 116 ARG D N 1
ATOM 5836 C CA . ARG D 1 117 ? 60.446 78.826 -19.907 1.00 43.39 116 ARG D CA 1
ATOM 5837 C C . ARG D 1 117 ? 61.191 77.492 -20.021 1.00 38.48 116 ARG D C 1
ATOM 5838 O O . ARG D 1 117 ? 60.788 76.478 -19.435 1.00 40.48 116 ARG D O 1
ATOM 5846 N N . LEU D 1 118 ? 62.272 77.481 -20.790 1.00 37.05 117 LEU D N 1
ATOM 5847 C CA . LEU D 1 118 ? 63.000 76.253 -21.043 1.00 38.41 117 LEU D CA 1
ATOM 5848 C C . LEU D 1 118 ? 63.765 75.797 -19.791 1.00 37.77 117 LEU D C 1
ATOM 5849 O O . LEU D 1 118 ? 63.841 74.594 -19.494 1.00 34.77 117 LEU D O 1
ATOM 5854 N N . VAL D 1 119 ? 64.347 76.750 -19.068 1.00 39.02 118 VAL D N 1
ATOM 5855 C CA . VAL D 1 119 ? 65.001 76.412 -17.782 1.00 36.53 118 VAL D CA 1
ATOM 5856 C C . VAL D 1 119 ? 63.939 75.961 -16.752 1.00 38.00 118 VAL D C 1
ATOM 5857 O O . VAL D 1 119 ? 64.131 74.983 -16.049 1.00 35.85 118 VAL D O 1
ATOM 5861 N N . ARG D 1 120 ? 62.789 76.620 -16.703 1.00 39.07 119 ARG D N 1
ATOM 5862 C CA . ARG D 1 120 ? 61.711 76.153 -15.813 1.00 38.96 119 ARG D CA 1
ATOM 5863 C C . ARG D 1 120 ? 61.385 74.677 -16.049 1.00 39.94 119 ARG D C 1
ATOM 5864 O O . ARG D 1 120 ? 61.192 73.928 -15.107 1.00 39.80 119 ARG D O 1
ATOM 5870 N N . ASP D 1 121 ? 61.314 74.259 -17.306 1.00 39.70 120 ASP D N 1
ATOM 5871 C CA . ASP D 1 121 ? 60.931 72.886 -17.635 1.00 38.78 120 ASP D CA 1
ATOM 5872 C C . ASP D 1 121 ? 62.093 71.920 -17.650 1.00 39.25 120 ASP D C 1
ATOM 5873 O O . ASP D 1 121 ? 61.883 70.705 -17.737 1.00 39.59 120 ASP D O 1
ATOM 5878 N N . SER D 1 122 ? 63.321 72.431 -17.526 1.00 36.58 121 SER D N 1
ATOM 5879 C CA . SER D 1 122 ? 64.509 71.574 -17.665 1.00 38.26 121 SER D CA 1
ATOM 5880 C C . SER D 1 122 ? 64.710 70.620 -16.513 1.00 37.53 121 SER D C 1
ATOM 5881 O O . SER D 1 122 ? 64.299 70.899 -15.376 1.00 39.69 121 SER D O 1
ATOM 5884 N N . ASP D 1 123 ? 65.397 69.522 -16.793 1.00 36.96 122 ASP D N 1
ATOM 5885 C CA . ASP D 1 123 ? 65.978 68.703 -15.740 1.00 38.66 122 ASP D CA 1
ATOM 5886 C C . ASP D 1 123 ? 67.364 69.280 -15.403 1.00 37.88 122 ASP D C 1
ATOM 5887 O O . ASP D 1 123 ? 67.784 70.259 -15.999 1.00 33.87 122 ASP D O 1
ATOM 5892 N N . GLU D 1 124 ? 68.033 68.666 -14.438 1.00 36.96 123 GLU D N 1
ATOM 5893 C CA . GLU D 1 124 ? 69.284 69.180 -13.874 1.00 38.90 123 GLU D CA 1
ATOM 5894 C C . GLU D 1 124 ? 70.360 69.309 -14.933 1.00 38.04 123 GLU D C 1
ATOM 5895 O O . GLU D 1 124 ? 70.989 70.352 -15.051 1.00 38.04 123 GLU D O 1
ATOM 5897 N N . ALA D 1 125 ? 70.551 68.239 -15.703 1.00 39.38 124 ALA D N 1
ATOM 5898 C CA . ALA D 1 125 ? 71.554 68.207 -16.764 1.00 39.54 124 ALA D CA 1
ATOM 5899 C C . ALA D 1 125 ? 71.350 69.326 -17.759 1.00 38.79 124 ALA D C 1
ATOM 5900 O O . ALA D 1 125 ? 72.310 69.948 -18.187 1.00 35.72 124 ALA D O 1
ATOM 5902 N N . GLU D 1 126 ? 70.102 69.594 -18.132 1.00 38.37 125 GLU D N 1
ATOM 5903 C CA . GLU D 1 126 ? 69.842 70.598 -19.147 1.00 38.20 125 GLU D CA 1
ATOM 5904 C C . GLU D 1 126 ? 70.056 72.022 -18.623 1.00 36.21 125 GLU D C 1
ATOM 5905 O O . GLU D 1 126 ? 70.584 72.849 -19.344 1.00 35.98 125 GLU D O 1
ATOM 5911 N N . ALA D 1 127 ? 69.659 72.310 -17.381 1.00 35.81 126 ALA D N 1
ATOM 5912 C CA . ALA D 1 127 ? 69.925 73.654 -16.776 1.00 36.20 126 ALA D CA 1
ATOM 5913 C C . ALA D 1 127 ? 71.444 73.924 -16.680 1.00 34.31 126 ALA D C 1
ATOM 5914 O O . ALA D 1 127 ? 71.935 75.046 -16.897 1.00 35.58 126 ALA D O 1
ATOM 5916 N N . LYS D 1 128 ? 72.170 72.869 -16.378 1.00 34.37 127 LYS D N 1
ATOM 5917 C CA . LYS D 1 128 ? 73.631 72.915 -16.259 1.00 38.42 127 LYS D CA 1
ATOM 5918 C C . LYS D 1 128 ? 74.313 73.122 -17.615 1.00 37.11 127 LYS D C 1
ATOM 5919 O O . LYS D 1 128 ? 75.310 73.846 -17.711 1.00 35.08 127 LYS D O 1
ATOM 5925 N N . ARG D 1 129 ? 73.790 72.470 -18.651 1.00 37.23 128 ARG D N 1
ATOM 5926 C CA . ARG D 1 129 ? 74.267 72.701 -20.011 1.00 37.15 128 ARG D CA 1
ATOM 5927 C C . ARG D 1 129 ? 74.089 74.169 -20.417 1.00 36.61 128 ARG D C 1
ATOM 5928 O O . ARG D 1 129 ? 74.964 74.756 -21.042 1.00 36.14 128 ARG D O 1
ATOM 5936 N N . ILE D 1 130 ? 72.957 74.756 -20.052 1.00 36.21 129 ILE D N 1
ATOM 5937 C CA . ILE D 1 130 ? 72.694 76.148 -20.397 1.00 37.05 129 ILE D CA 1
ATOM 5938 C C . ILE D 1 130 ? 73.646 77.065 -19.653 1.00 36.72 129 ILE D C 1
ATOM 5939 O O . ILE D 1 130 ? 74.128 78.042 -20.213 1.00 36.33 129 ILE D O 1
ATOM 5944 N N . ALA D 1 131 ? 73.892 76.757 -18.383 1.00 36.37 130 ALA D N 1
ATOM 5945 C CA . ALA D 1 131 ? 74.849 77.511 -17.567 1.00 36.45 130 ALA D CA 1
ATOM 5946 C C . ALA D 1 131 ? 76.253 77.441 -18.148 1.00 36.90 130 ALA D C 1
ATOM 5947 O O . ALA D 1 131 ? 76.938 78.463 -18.299 1.00 35.98 130 ALA D O 1
ATOM 5949 N N . ASP D 1 132 ? 76.683 76.216 -18.460 1.00 36.04 131 ASP D N 1
ATOM 5950 C CA . ASP D 1 132 ? 78.023 75.975 -18.983 1.00 36.31 131 ASP D CA 1
ATOM 5951 C C . ASP D 1 132 ? 78.243 76.541 -20.384 1.00 37.18 131 ASP D C 1
ATOM 5952 O O . ASP D 1 132 ? 79.281 77.140 -20.644 1.00 34.66 131 ASP D O 1
ATOM 5957 N N . GLN D 1 133 ? 77.291 76.333 -21.293 1.00 36.58 132 GLN D N 1
ATOM 5958 C CA . GLN D 1 133 ? 77.499 76.745 -22.685 1.00 37.06 132 GLN D CA 1
ATOM 5959 C C . GLN D 1 133 ? 77.254 78.237 -22.897 1.00 37.29 132 GLN D C 1
ATOM 5960 O O . GLN D 1 133 ? 77.919 78.850 -23.740 1.00 37.09 132 GLN D O 1
ATOM 5966 N N . TYR D 1 134 ? 76.302 78.824 -22.162 1.00 36.00 133 TYR D N 1
ATOM 5967 C CA . TYR D 1 134 ? 75.847 80.194 -22.471 1.00 36.35 133 TYR D CA 1
ATOM 5968 C C . TYR D 1 134 ? 76.030 81.197 -21.339 1.00 37.13 133 TYR D C 1
ATOM 5969 O O . TYR D 1 134 ? 76.644 82.236 -21.534 1.00 39.30 133 TYR D O 1
ATOM 5978 N N . LEU D 1 135 ? 75.494 80.906 -20.159 1.00 36.49 134 LEU D N 1
ATOM 5979 C CA . LEU D 1 135 ? 75.424 81.936 -19.134 1.00 36.90 134 LEU D CA 1
ATOM 5980 C C . LEU D 1 135 ? 76.762 82.232 -18.487 1.00 37.39 134 LEU D C 1
ATOM 5981 O O . LEU D 1 135 ? 77.116 83.397 -18.304 1.00 39.04 134 LEU D O 1
ATOM 5986 N N . LEU D 1 136 ? 77.514 81.188 -18.154 1.00 36.71 135 LEU D N 1
ATOM 5987 C CA . LEU D 1 136 ? 78.844 81.389 -17.561 1.00 38.20 135 LEU D CA 1
ATOM 5988 C C . LEU D 1 136 ? 79.829 82.128 -18.496 1.00 38.27 135 LEU D C 1
ATOM 5989 O O . LEU D 1 136 ? 80.469 83.078 -18.067 1.00 39.10 135 LEU D O 1
ATOM 5994 N N . PRO D 1 137 ? 79.939 81.716 -19.778 1.00 38.43 136 PRO D N 1
ATOM 5995 C CA . PRO D 1 137 ? 80.706 82.534 -20.705 1.00 37.30 136 PRO D CA 1
ATOM 5996 C C . PRO D 1 137 ? 80.321 84.016 -20.727 1.00 36.60 136 PRO D C 1
ATOM 5997 O O . PRO D 1 137 ? 81.195 84.884 -20.828 1.00 33.13 136 PRO D O 1
ATOM 6001 N N . LEU D 1 138 ? 79.036 84.316 -20.633 1.00 36.42 137 LEU D N 1
ATOM 6002 C CA . LEU D 1 138 ? 78.593 85.710 -20.657 1.00 40.21 137 LEU D CA 1
ATOM 6003 C C . LEU D 1 138 ? 79.034 86.474 -19.431 1.00 42.15 137 LEU D C 1
ATOM 6004 O O . LEU D 1 138 ? 79.491 87.608 -19.529 1.00 44.91 137 LEU D O 1
ATOM 6009 N N . HIS D 1 139 ? 78.874 85.852 -18.273 1.00 43.73 138 HIS D N 1
ATOM 6010 C CA . HIS D 1 139 ? 79.316 86.449 -17.025 1.00 45.54 138 HIS D CA 1
ATOM 6011 C C . HIS D 1 139 ? 80.839 86.614 -16.979 1.00 43.74 138 HIS D C 1
ATOM 6012 O O . HIS D 1 139 ? 81.353 87.662 -16.555 1.00 44.43 138 HIS D O 1
ATOM 6019 N N . ARG D 1 140 ? 81.567 85.608 -17.453 1.00 42.46 139 ARG D N 1
ATOM 6020 C CA . ARG D 1 140 ? 83.027 85.742 -17.590 1.00 41.99 139 ARG D CA 1
ATOM 6021 C C . ARG D 1 140 ? 83.352 86.926 -18.497 1.00 41.40 139 ARG D C 1
ATOM 6022 O O . ARG D 1 140 ? 84.264 87.698 -18.210 1.00 40.97 139 ARG D O 1
ATOM 6030 N N . ALA D 1 141 ? 82.583 87.080 -19.578 1.00 42.71 140 ALA D N 1
ATOM 6031 C CA . ALA D 1 141 ? 82.785 88.201 -20.511 1.00 43.22 140 ALA D CA 1
ATOM 6032 C C . ALA D 1 141 ? 82.682 89.550 -19.793 1.00 42.84 140 ALA D C 1
ATOM 6033 O O . ALA D 1 141 ? 83.463 90.456 -20.052 1.00 42.57 140 ALA D O 1
ATOM 6035 N N . TYR D 1 142 ? 81.722 89.672 -18.881 1.00 43.11 141 TYR D N 1
ATOM 6036 C CA . TYR D 1 142 ? 81.523 90.927 -18.150 1.00 43.30 141 TYR D CA 1
ATOM 6037 C C . TYR D 1 142 ? 82.632 91.223 -17.130 1.00 42.95 141 TYR D C 1
ATOM 6038 O O . TYR D 1 142 ? 83.025 92.380 -16.961 1.00 41.04 141 TYR D O 1
ATOM 6047 N N . ASN D 1 143 ? 83.144 90.198 -16.450 1.00 42.91 142 ASN D N 1
ATOM 6048 C CA . ASN D 1 143 ? 84.335 90.396 -15.616 1.00 44.86 142 ASN D CA 1
ATOM 6049 C C . ASN D 1 143 ? 85.456 91.048 -16.422 1.00 44.82 142 ASN D C 1
ATOM 6050 O O . ASN D 1 143 ? 86.187 91.906 -15.916 1.00 43.33 142 ASN D O 1
ATOM 6055 N N . ARG D 1 144 ? 85.570 90.651 -17.688 1.00 44.95 143 ARG D N 1
ATOM 6056 C CA . ARG D 1 144 ? 86.641 91.155 -18.546 1.00 45.67 143 ARG D CA 1
ATOM 6057 C C . ARG D 1 144 ? 86.377 92.588 -19.010 1.00 43.90 143 ARG D C 1
ATOM 6058 O O . ARG D 1 144 ? 87.213 93.458 -18.799 1.00 43.24 143 ARG D O 1
ATOM 6066 N N . PHE D 1 145 ? 85.220 92.837 -19.627 1.00 44.35 144 PHE D N 1
ATOM 6067 C CA . PHE D 1 145 ? 84.837 94.207 -20.024 1.00 44.36 144 PHE D CA 1
ATOM 6068 C C . PHE D 1 145 ? 85.115 95.195 -18.893 1.00 43.92 144 PHE D C 1
ATOM 6069 O O . PHE D 1 145 ? 85.708 96.244 -19.108 1.00 46.80 144 PHE D O 1
ATOM 6077 N N . ILE D 1 146 ? 84.693 94.835 -17.683 1.00 43.71 145 ILE D N 1
ATOM 6078 C CA . ILE D 1 146 ? 84.751 95.737 -16.540 1.00 43.73 145 ILE D CA 1
ATOM 6079 C C . ILE D 1 146 ? 86.150 95.820 -15.936 1.00 43.90 145 ILE D C 1
ATOM 6080 O O . ILE D 1 146 ? 86.655 96.919 -15.721 1.00 41.77 145 ILE D O 1
ATOM 6085 N N . GLY D 1 147 ? 86.776 94.671 -15.683 1.00 44.99 146 GLY D N 1
ATOM 6086 C CA . GLY D 1 147 ? 88.128 94.629 -15.074 1.00 46.00 146 GLY D CA 1
ATOM 6087 C C . GLY D 1 147 ? 89.241 95.284 -15.892 1.00 47.22 146 GLY D C 1
ATOM 6088 O O . GLY D 1 147 ? 90.175 95.873 -15.349 1.00 46.27 146 GLY D O 1
ATOM 6089 N N . GLU D 1 148 ? 89.135 95.184 -17.210 1.00 48.31 147 GLU D N 1
ATOM 6090 C CA . GLU D 1 148 ? 90.082 95.833 -18.099 1.00 49.02 147 GLU D CA 1
ATOM 6091 C C . GLU D 1 148 ? 89.936 97.358 -18.073 1.00 46.96 147 GLU D C 1
ATOM 6092 O O . GLU D 1 148 ? 90.924 98.073 -18.180 1.00 46.89 147 GLU D O 1
ATOM 6098 N N . GLY D 1 149 ? 88.712 97.852 -17.929 1.00 44.58 148 GLY D N 1
ATOM 6099 C CA . GLY D 1 149 ? 88.480 99.288 -17.778 1.00 43.07 148 GLY D CA 1
ATOM 6100 C C . GLY D 1 149 ? 88.783 99.765 -16.368 1.00 42.59 148 GLY D C 1
ATOM 6101 O O . GLY D 1 149 ? 89.212 100.906 -16.165 1.00 42.43 148 GLY D O 1
ATOM 6102 N N . VAL D 1 150 ? 88.550 98.892 -15.390 1.00 41.84 149 VAL D N 1
ATOM 6103 C CA . VAL D 1 150 ? 88.866 99.194 -14.000 1.00 43.46 149 VAL D CA 1
ATOM 6104 C C . VAL D 1 150 ? 90.394 99.262 -13.815 1.00 45.55 149 VAL D C 1
ATOM 6105 O O . VAL D 1 150 ? 90.912 100.164 -13.139 1.00 45.62 149 VAL D O 1
ATOM 6109 N N . LYS D 1 151 ? 91.113 98.345 -14.460 1.00 46.53 150 LYS D N 1
ATOM 6110 C CA . LYS D 1 151 ? 92.576 98.332 -14.395 1.00 47.03 150 LYS D CA 1
ATOM 6111 C C . LYS D 1 151 ? 93.192 99.473 -15.199 1.00 45.98 150 LYS D C 1
ATOM 6112 O O . LYS D 1 151 ? 94.246 99.989 -14.824 1.00 47.32 150 LYS D O 1
ATOM 6115 N N . ALA D 1 152 ? 92.543 99.878 -16.291 1.00 44.26 151 ALA D N 1
ATOM 6116 C CA . ALA D 1 152 ? 92.995 101.051 -17.054 1.00 42.80 151 ALA D CA 1
ATOM 6117 C C . ALA D 1 152 ? 92.601 102.384 -16.389 1.00 42.39 151 ALA D C 1
ATOM 6118 O O . ALA D 1 152 ? 92.988 103.451 -16.867 1.00 42.17 151 ALA D O 1
ATOM 6120 N N . GLY D 1 153 ? 91.836 102.323 -15.299 1.00 42.32 152 GLY D N 1
ATOM 6121 C CA . GLY D 1 153 ? 91.415 103.516 -14.566 1.00 41.90 152 GLY D CA 1
ATOM 6122 C C . GLY D 1 153 ? 90.242 104.279 -15.173 1.00 41.83 152 GLY D C 1
ATOM 6123 O O . GLY D 1 153 ? 89.927 105.381 -14.723 1.00 43.17 152 GLY D O 1
ATOM 6124 N N . VAL D 1 154 ? 89.583 103.708 -16.180 1.00 41.00 153 VAL D N 1
ATOM 6125 C CA . VAL D 1 154 ? 88.522 104.428 -16.896 1.00 40.27 153 VAL D CA 1
ATOM 6126 C C . VAL D 1 154 ? 87.117 104.162 -16.339 1.00 39.74 153 VAL D C 1
ATOM 6127 O O . VAL D 1 154 ? 86.236 105.018 -16.469 1.00 39.48 153 VAL D O 1
ATOM 6131 N N . PHE D 1 155 ? 86.921 103.002 -15.704 1.00 40.73 154 PHE D N 1
ATOM 6132 C CA . PHE D 1 155 ? 85.635 102.642 -15.070 1.00 39.77 154 PHE D CA 1
ATOM 6133 C C . PHE D 1 155 ? 85.711 102.654 -13.541 1.00 40.50 154 PHE D C 1
ATOM 6134 O O . PHE D 1 155 ? 86.668 102.122 -12.966 1.00 38.54 154 PHE D O 1
ATOM 6142 N N . ARG D 1 156 ? 84.689 103.231 -12.896 1.00 42.15 155 ARG D N 1
ATOM 6143 C CA . ARG D 1 156 ? 84.465 103.074 -11.449 1.00 43.91 155 ARG D CA 1
ATOM 6144 C C . ARG D 1 156 ? 84.591 101.596 -11.079 1.00 44.57 155 ARG D C 1
ATOM 6145 O O . ARG D 1 156 ? 84.202 100.728 -11.870 1.00 43.56 155 ARG D O 1
ATOM 6153 N N . PRO D 1 157 ? 85.098 101.302 -9.868 1.00 45.34 156 PRO D N 1
ATOM 6154 C CA . PRO D 1 157 ? 85.042 99.919 -9.400 1.00 46.10 156 PRO D CA 1
ATOM 6155 C C . PRO D 1 157 ? 83.598 99.533 -9.090 1.00 47.26 156 PRO D C 1
ATOM 6156 O O . PRO D 1 157 ? 83.008 100.026 -8.127 1.00 50.22 156 PRO D O 1
ATOM 6160 N N . ILE D 1 158 ? 83.015 98.706 -9.944 1.00 46.33 157 ILE D N 1
ATOM 6161 C CA . ILE D 1 158 ? 81.670 98.199 -9.707 1.00 44.11 157 ILE D CA 1
ATOM 6162 C C . ILE D 1 158 ? 81.620 96.702 -9.964 1.00 43.81 157 ILE D C 1
ATOM 6163 O O . ILE D 1 158 ? 82.503 96.123 -10.614 1.00 43.61 157 ILE D O 1
ATOM 6168 N N . ASN D 1 159 ? 80.569 96.084 -9.450 1.00 40.53 158 ASN D N 1
ATOM 6169 C CA . ASN D 1 159 ? 80.456 94.652 -9.464 1.00 39.72 158 ASN D CA 1
ATOM 6170 C C . ASN D 1 159 ? 80.031 94.186 -10.860 1.00 40.07 158 ASN D C 1
ATOM 6171 O O . ASN D 1 159 ? 78.935 94.485 -11.298 1.00 38.13 158 ASN D O 1
ATOM 6176 N N . PRO D 1 160 ? 80.911 93.466 -11.571 1.00 41.05 159 PRO D N 1
ATOM 6177 C CA . PRO D 1 160 ? 80.588 93.133 -12.950 1.00 41.59 159 PRO D CA 1
ATOM 6178 C C . PRO D 1 160 ? 79.372 92.239 -13.083 1.00 40.66 159 PRO D C 1
ATOM 6179 O O . PRO D 1 160 ? 78.656 92.332 -14.064 1.00 39.17 159 PRO D O 1
ATOM 6183 N N . GLN D 1 161 ? 79.146 91.373 -12.101 1.00 42.63 160 GLN D N 1
ATOM 6184 C CA . GLN D 1 161 ? 78.053 90.407 -12.173 1.00 44.51 160 GLN D CA 1
ATOM 6185 C C . GLN D 1 161 ? 76.717 91.095 -11.932 1.00 42.36 160 GLN D C 1
ATOM 6186 O O . GLN D 1 161 ? 75.743 90.799 -12.627 1.00 45.60 160 GLN D O 1
ATOM 6192 N N . LEU D 1 162 ? 76.678 92.037 -10.985 1.00 37.84 161 LEU D N 1
ATOM 6193 C CA . LEU D 1 162 ? 75.496 92.877 -10.790 1.00 36.95 161 LEU D CA 1
ATOM 6194 C C . LEU D 1 162 ? 75.315 93.800 -12.000 1.00 36.09 161 LEU D C 1
ATOM 6195 O O . LEU D 1 162 ? 74.196 94.035 -12.453 1.00 34.99 161 LEU D O 1
ATOM 6200 N N . PHE D 1 163 ? 76.426 94.277 -12.561 1.00 36.50 162 PHE D N 1
ATOM 6201 C CA . PHE D 1 163 ? 76.369 95.135 -13.743 1.00 33.91 162 PHE D CA 1
ATOM 6202 C C . PHE D 1 163 ? 75.742 94.456 -14.939 1.00 34.12 162 PHE D C 1
ATOM 6203 O O . PHE D 1 163 ? 75.051 95.105 -15.718 1.00 33.46 162 PHE D O 1
ATOM 6211 N N . TYR D 1 164 ? 75.940 93.144 -15.063 1.00 34.75 163 TYR D N 1
ATOM 6212 C CA . TYR D 1 164 ? 75.288 92.346 -16.095 1.00 36.15 163 TYR D CA 1
ATOM 6213 C C . TYR D 1 164 ? 73.754 92.557 -16.105 1.00 36.04 163 TYR D C 1
ATOM 6214 O O . TYR D 1 164 ? 73.152 92.746 -17.158 1.00 37.34 163 TYR D O 1
ATOM 6223 N N . PHE D 1 165 ? 73.147 92.557 -14.919 1.00 33.81 164 PHE D N 1
ATOM 6224 C CA . PHE D 1 165 ? 71.721 92.793 -14.771 1.00 34.21 164 PHE D CA 1
ATOM 6225 C C . PHE D 1 165 ? 71.328 94.253 -14.980 1.00 34.41 164 PHE D C 1
ATOM 6226 O O . PHE D 1 165 ? 70.286 94.534 -15.556 1.00 36.04 164 PHE D O 1
ATOM 6234 N N . THR D 1 166 ? 72.162 95.190 -14.562 1.00 34.96 165 THR D N 1
ATOM 6235 C CA . THR D 1 166 ? 71.893 96.584 -14.888 1.00 34.92 165 THR D CA 1
ATOM 6236 C C . THR D 1 166 ? 71.757 96.768 -16.409 1.00 36.32 165 THR D C 1
ATOM 6237 O O . THR D 1 166 ? 70.765 97.331 -16.875 1.00 34.89 165 THR D O 1
ATOM 6241 N N . VAL D 1 167 ? 72.751 96.288 -17.167 1.00 37.41 166 VAL D N 1
ATOM 6242 C CA . VAL D 1 167 ? 72.792 96.478 -18.629 1.00 36.28 166 VAL D CA 1
ATOM 6243 C C . VAL D 1 167 ? 71.650 95.730 -19.325 1.00 35.50 166 VAL D C 1
ATOM 6244 O O . VAL D 1 167 ? 70.862 96.339 -20.059 1.00 34.31 166 VAL D O 1
ATOM 6248 N N . THR D 1 168 ? 71.549 94.422 -19.088 1.00 36.86 167 THR D N 1
ATOM 6249 C CA . THR D 1 168 ? 70.589 93.596 -19.816 1.00 37.42 167 THR D CA 1
ATOM 6250 C C . THR D 1 168 ? 69.149 93.918 -19.402 1.00 37.35 167 THR D C 1
ATOM 6251 O O . THR D 1 168 ? 68.233 93.830 -20.218 1.00 37.64 167 THR D O 1
ATOM 6255 N N . GLY D 1 169 ? 68.955 94.317 -18.150 1.00 36.20 168 GLY D N 1
ATOM 6256 C CA . GLY D 1 169 ? 67.645 94.789 -17.682 1.00 36.42 168 GLY D CA 1
ATOM 6257 C C . GLY D 1 169 ? 67.210 96.088 -18.329 1.00 36.40 168 GLY D C 1
ATOM 6258 O O . GLY D 1 169 ? 66.088 96.204 -18.812 1.00 33.98 168 GLY D O 1
ATOM 6259 N N . ALA D 1 170 ? 68.102 97.075 -18.359 1.00 34.60 169 ALA D N 1
ATOM 6260 C CA . ALA D 1 170 ? 67.802 98.326 -19.051 1.00 34.37 169 ALA D CA 1
ATOM 6261 C C . ALA D 1 170 ? 67.515 98.080 -20.538 1.00 33.13 169 ALA D C 1
ATOM 6262 O O . ALA D 1 170 ? 66.505 98.559 -21.070 1.00 33.09 169 ALA D O 1
ATOM 6264 N N . ALA D 1 171 ? 68.376 97.299 -21.189 1.00 34.24 170 ALA D N 1
ATOM 6265 C CA . ALA D 1 171 ? 68.304 97.086 -22.654 1.00 35.72 170 ALA D CA 1
ATOM 6266 C C . ALA D 1 171 ? 67.033 96.358 -23.053 1.00 36.93 170 ALA D C 1
ATOM 6267 O O . ALA D 1 171 ? 66.404 96.698 -24.067 1.00 37.07 170 ALA D O 1
ATOM 6269 N N . ASP D 1 172 ? 66.679 95.341 -22.269 1.00 38.32 171 ASP D N 1
ATOM 6270 C CA . ASP D 1 172 ? 65.521 94.498 -22.551 1.00 38.86 171 ASP D CA 1
ATOM 6271 C C . ASP D 1 172 ? 64.167 95.207 -22.333 1.00 41.19 171 ASP D C 1
ATOM 6272 O O . ASP D 1 172 ? 63.262 95.074 -23.148 1.00 40.46 171 ASP D O 1
ATOM 6277 N N A ARG D 1 173 ? 64.085 95.981 -21.253 0.50 41.60 172 ARG D N 1
ATOM 6278 N N B ARG D 1 173 ? 64.026 95.967 -21.245 0.50 41.13 172 ARG D N 1
ATOM 6279 C CA A ARG D 1 173 ? 62.815 96.486 -20.727 0.50 41.30 172 ARG D CA 1
ATOM 6280 C CA B ARG D 1 173 ? 62.683 96.357 -20.762 0.50 40.73 172 ARG D CA 1
ATOM 6281 C C A ARG D 1 173 ? 61.890 97.071 -21.791 0.50 39.94 172 ARG D C 1
ATOM 6282 C C B ARG D 1 173 ? 61.828 97.105 -21.791 0.50 39.36 172 ARG D C 1
ATOM 6283 O O A ARG D 1 173 ? 60.733 96.686 -21.912 0.50 38.69 172 ARG D O 1
ATOM 6284 O O B ARG D 1 173 ? 60.628 96.871 -21.881 0.50 37.46 172 ARG D O 1
ATOM 6299 N N . PHE D 1 174 ? 62.435 98.001 -22.555 1.00 38.08 173 PHE D N 1
ATOM 6300 C CA . PHE D 1 174 ? 61.692 98.755 -23.557 1.00 38.60 173 PHE D CA 1
ATOM 6301 C C . PHE D 1 174 ? 61.054 97.866 -24.626 1.00 39.50 173 PHE D C 1
ATOM 6302 O O . PHE D 1 174 ? 59.988 98.186 -25.164 1.00 39.33 173 PHE D O 1
ATOM 6310 N N . PHE D 1 175 ? 61.726 96.759 -24.933 1.00 36.22 174 PHE D N 1
ATOM 6311 C CA . PHE D 1 175 ? 61.330 95.894 -26.027 1.00 36.60 174 PHE D CA 1
ATOM 6312 C C . PHE D 1 175 ? 60.417 94.778 -25.548 1.00 37.48 174 PHE D C 1
ATOM 6313 O O . PHE D 1 175 ? 59.457 94.425 -26.228 1.00 38.52 174 PHE D O 1
ATOM 6321 N N . SER D 1 176 ? 60.702 94.233 -24.377 1.00 38.35 175 SER D N 1
ATOM 6322 C CA . SER D 1 176 ? 59.811 93.247 -23.777 1.00 39.51 175 SER D CA 1
ATOM 6323 C C . SER D 1 176 ? 58.485 93.891 -23.335 1.00 38.86 175 SER D C 1
ATOM 6324 O O . SER D 1 176 ? 57.510 93.185 -23.145 1.00 40.83 175 SER D O 1
ATOM 6327 N N . ALA D 1 177 ? 58.451 95.224 -23.187 1.00 39.12 176 ALA D N 1
ATOM 6328 C CA . ALA D 1 177 ? 57.248 95.952 -22.768 1.00 38.78 176 ALA D CA 1
ATOM 6329 C C . ALA D 1 177 ? 56.337 96.298 -23.955 1.00 40.01 176 ALA D C 1
ATOM 6330 O O . ALA D 1 177 ? 55.323 96.996 -23.794 1.00 35.85 176 ALA D O 1
ATOM 6332 N N . ARG D 1 178 ? 56.692 95.793 -25.136 1.00 38.88 177 ARG D N 1
ATOM 6333 C CA . ARG D 1 178 ? 56.037 96.185 -26.371 1.00 38.54 177 ARG D CA 1
ATOM 6334 C C . ARG D 1 178 ? 54.508 95.967 -26.365 1.00 36.52 177 ARG D C 1
ATOM 6335 O O . ARG D 1 178 ? 53.758 96.850 -26.773 1.00 36.39 177 ARG D O 1
ATOM 6343 N N . LEU D 1 179 ? 54.072 94.784 -25.929 1.00 37.01 178 LEU D N 1
ATOM 6344 C CA . LEU D 1 179 ? 52.640 94.442 -25.893 1.00 36.97 178 LEU D CA 1
ATOM 6345 C C . LEU D 1 179 ? 51.861 95.454 -25.069 1.00 35.39 178 LEU D C 1
ATOM 6346 O O . LEU D 1 179 ? 50.831 95.988 -25.496 1.00 36.54 178 LEU D O 1
ATOM 6351 N N . VAL D 1 180 ? 52.363 95.744 -23.877 1.00 36.21 179 VAL D N 1
ATOM 6352 C CA . VAL D 1 180 ? 51.668 96.666 -22.979 1.00 34.43 179 VAL D CA 1
ATOM 6353 C C . VAL D 1 180 ? 51.614 98.058 -23.561 1.00 35.77 179 VAL D C 1
ATOM 6354 O O . VAL D 1 180 ? 50.562 98.714 -23.526 1.00 36.95 179 VAL D O 1
ATOM 6358 N N . LEU D 1 181 ? 52.733 98.517 -24.115 1.00 36.09 180 LEU D N 1
ATOM 6359 C CA . LEU D 1 181 ? 52.772 99.874 -24.690 1.00 36.90 180 LEU D CA 1
ATOM 6360 C C . LEU D 1 181 ? 51.909 99.986 -25.942 1.00 37.58 180 LEU D C 1
ATOM 6361 O O . LEU D 1 181 ? 51.352 101.065 -26.234 1.00 39.12 180 LEU D O 1
ATOM 6366 N N . LYS D 1 182 ? 51.768 98.875 -26.665 1.00 38.18 181 LYS D N 1
ATOM 6367 C CA . LYS D 1 182 ? 50.943 98.854 -27.869 1.00 38.68 181 LYS D CA 1
ATOM 6368 C C . LYS D 1 182 ? 49.466 98.928 -27.509 1.00 38.83 181 LYS D C 1
ATOM 6369 O O . LYS D 1 182 ? 48.745 99.800 -27.997 1.00 39.33 181 LYS D O 1
ATOM 6375 N N . HIS D 1 183 ? 49.024 98.016 -26.649 1.00 39.33 182 HIS D N 1
ATOM 6376 C CA . HIS D 1 183 ? 47.638 97.998 -26.173 1.00 37.55 182 HIS D CA 1
ATOM 6377 C C . HIS D 1 183 ? 47.220 99.247 -25.425 1.00 38.41 182 HIS D C 1
ATOM 6378 O O . HIS D 1 183 ? 46.124 99.745 -25.605 1.00 37.68 182 HIS D O 1
ATOM 6385 N N . CYS D 1 184 ? 48.077 99.731 -24.542 1.00 39.32 183 CYS D N 1
ATOM 6386 C CA . CYS D 1 184 ? 47.713 100.856 -23.703 1.00 41.20 183 CYS D CA 1
ATOM 6387 C C . CYS D 1 184 ? 47.928 102.207 -24.362 1.00 42.59 183 CYS D C 1
ATOM 6388 O O . CYS D 1 184 ? 47.141 103.135 -24.148 1.00 45.47 183 CYS D O 1
ATOM 6391 N N . PHE D 1 185 ? 48.979 102.321 -25.168 1.00 43.21 184 PHE D N 1
ATOM 6392 C CA . PHE D 1 185 ? 49.386 103.616 -25.698 1.00 43.83 184 PHE D CA 1
ATOM 6393 C C . PHE D 1 185 ? 49.510 103.693 -27.217 1.00 44.66 184 PHE D C 1
ATOM 6394 O O . PHE D 1 185 ? 49.899 104.741 -27.743 1.00 44.44 184 PHE D O 1
ATOM 6402 N N . ASP D 1 186 ? 49.163 102.600 -27.906 1.00 45.76 185 ASP D N 1
ATOM 6403 C CA . ASP D 1 186 ? 49.307 102.489 -29.363 1.00 47.30 185 ASP D CA 1
ATOM 6404 C C . ASP D 1 186 ? 50.729 102.827 -29.821 1.00 48.60 185 ASP D C 1
ATOM 6405 O O . ASP D 1 186 ? 50.929 103.429 -30.875 1.00 48.99 185 ASP D O 1
ATOM 6410 N N . GLN D 1 187 ? 51.706 102.426 -29.005 1.00 48.80 186 GLN D N 1
ATOM 6411 C CA . GLN D 1 187 ? 53.111 102.739 -29.218 1.00 48.46 186 GLN D CA 1
ATOM 6412 C C . GLN D 1 187 ? 53.780 101.400 -29.439 1.00 45.64 186 GLN D C 1
ATOM 6413 O O . GLN D 1 187 ? 53.589 100.484 -28.648 1.00 47.91 186 GLN D O 1
ATOM 6419 N N . ASP D 1 188 ? 54.548 101.282 -30.516 1.00 43.15 187 ASP D N 1
ATOM 6420 C CA . ASP D 1 188 ? 55.234 100.042 -30.859 1.00 40.17 187 ASP D CA 1
ATOM 6421 C C . ASP D 1 188 ? 56.748 100.242 -30.794 1.00 40.52 187 ASP D C 1
ATOM 6422 O O . ASP D 1 188 ? 57.339 100.914 -31.649 1.00 38.16 187 ASP D O 1
ATOM 6427 N N . THR D 1 189 ? 57.373 99.641 -29.781 1.00 39.91 188 THR D N 1
ATOM 6428 C CA . THR D 1 189 ? 58.791 99.845 -29.531 1.00 39.72 188 THR D CA 1
ATOM 6429 C C . THR D 1 189 ? 59.670 98.983 -30.427 1.00 41.23 188 THR D C 1
ATOM 6430 O O . THR D 1 189 ? 60.872 99.253 -30.528 1.00 39.86 188 THR D O 1
ATOM 6434 N N . LEU D 1 190 ? 59.092 97.960 -31.077 1.00 41.09 189 LEU D N 1
ATOM 6435 C CA . LEU D 1 190 ? 59.829 97.181 -32.077 1.00 41.30 189 LEU D CA 1
ATOM 6436 C C . LEU D 1 190 ? 59.800 97.855 -33.460 1.00 42.60 189 LEU D C 1
ATOM 6437 O O . LEU D 1 190 ? 59.547 97.211 -34.483 1.00 43.50 189 LEU D O 1
ATOM 6442 N N . THR D 1 191 ? 60.094 99.155 -33.476 1.00 40.33 190 THR D N 1
ATOM 6443 C CA . THR D 1 191 ? 60.271 99.919 -34.702 1.00 40.16 190 THR D CA 1
ATOM 6444 C C . THR D 1 191 ? 61.609 100.643 -34.602 1.00 40.70 190 THR D C 1
ATOM 6445 O O . THR D 1 191 ? 62.087 100.920 -33.498 1.00 41.65 190 THR D O 1
ATOM 6449 N N . GLU D 1 192 ? 62.220 100.949 -35.742 1.00 40.49 191 GLU D N 1
ATOM 6450 C CA . GLU D 1 192 ? 63.611 101.401 -35.754 1.00 41.75 191 GLU D CA 1
ATOM 6451 C C . GLU D 1 192 ? 63.858 102.741 -35.050 1.00 40.35 191 GLU D C 1
ATOM 6452 O O . GLU D 1 192 ? 64.887 102.908 -34.403 1.00 38.93 191 GLU D O 1
ATOM 6458 N N . GLN D 1 193 ? 62.923 103.684 -35.176 1.00 40.59 192 GLN D N 1
ATOM 6459 C CA . GLN D 1 193 ? 63.079 105.018 -34.580 1.00 39.77 192 GLN D CA 1
ATOM 6460 C C . GLN D 1 193 ? 63.128 104.970 -33.056 1.00 39.65 192 GLN D C 1
ATOM 6461 O O . GLN D 1 193 ? 63.973 105.628 -32.434 1.00 38.65 192 GLN D O 1
ATOM 6464 N N . LEU D 1 194 ? 62.197 104.215 -32.472 1.00 40.36 193 LEU D N 1
ATOM 6465 C CA . LEU D 1 194 ? 62.141 104.010 -31.022 1.00 39.48 193 LEU D CA 1
ATOM 6466 C C . LEU D 1 194 ? 63.324 103.190 -30.542 1.00 39.39 193 LEU D C 1
ATOM 6467 O O . LEU D 1 194 ? 63.911 103.504 -29.509 1.00 41.30 193 LEU D O 1
ATOM 6472 N N . ARG D 1 195 ? 63.695 102.153 -31.290 1.00 38.75 194 ARG D N 1
ATOM 6473 C CA . ARG D 1 195 ? 64.901 101.394 -30.970 1.00 38.61 194 ARG D CA 1
ATOM 6474 C C . ARG D 1 195 ? 66.128 102.278 -30.853 1.00 38.71 194 ARG D C 1
ATOM 6475 O O . ARG D 1 195 ? 66.866 102.200 -29.872 1.00 39.42 194 ARG D O 1
ATOM 6483 N N . ASP D 1 196 ? 66.346 103.094 -31.875 1.00 36.39 195 ASP D N 1
ATOM 6484 C CA . ASP D 1 196 ? 67.540 103.928 -31.955 1.00 37.93 195 ASP D CA 1
ATOM 6485 C C . ASP D 1 196 ? 67.538 105.059 -30.948 1.00 37.12 195 ASP D C 1
ATOM 6486 O O . ASP D 1 196 ? 68.585 105.431 -30.439 1.00 37.72 195 ASP D O 1
ATOM 6491 N N . SER D 1 197 ? 66.361 105.594 -30.661 1.00 36.53 196 SER D N 1
ATOM 6492 C CA . SER D 1 197 ? 66.197 106.550 -29.580 1.00 36.59 196 SER D CA 1
ATOM 6493 C C . SER D 1 197 ? 66.549 105.928 -28.217 1.00 36.28 196 SER D C 1
ATOM 6494 O O . SER D 1 197 ? 67.272 106.513 -27.416 1.00 36.92 196 SER D O 1
ATOM 6497 N N . TYR D 1 198 ? 66.037 104.736 -27.954 1.00 36.30 197 TYR D N 1
ATOM 6498 C CA . TYR D 1 198 ? 66.342 104.056 -26.696 1.00 35.43 197 TYR D CA 1
ATOM 6499 C C . TYR D 1 198 ? 67.824 103.675 -26.628 1.00 35.40 197 TYR D C 1
ATOM 6500 O O . TYR D 1 198 ? 68.414 103.654 -25.553 1.00 36.71 197 TYR D O 1
ATOM 6509 N N . ARG D 1 199 ? 68.423 103.402 -27.783 1.00 35.11 198 ARG D N 1
ATOM 6510 C CA . ARG D 1 199 ? 69.819 103.001 -27.852 1.00 36.03 198 ARG D CA 1
ATOM 6511 C C . ARG D 1 199 ? 70.716 104.131 -27.396 1.00 38.11 198 ARG D C 1
ATOM 6512 O O . ARG D 1 199 ? 71.579 103.937 -26.526 1.00 39.28 198 ARG D O 1
ATOM 6520 N N . GLU D 1 200 ? 70.520 105.303 -27.992 1.00 36.13 199 GLU D N 1
ATOM 6521 C CA . GLU D 1 200 ? 71.306 106.481 -27.632 1.00 35.64 199 GLU D CA 1
ATOM 6522 C C . GLU D 1 200 ? 71.142 106.817 -26.142 1.00 35.07 199 GLU D C 1
ATOM 6523 O O . GLU D 1 200 ? 72.123 107.042 -25.439 1.00 34.55 199 GLU D O 1
ATOM 6526 N N . HIS D 1 201 ? 69.902 106.808 -25.670 1.00 35.82 200 HIS D N 1
ATOM 6527 C CA . HIS D 1 201 ? 69.579 106.992 -24.256 1.00 34.44 200 HIS D CA 1
ATOM 6528 C C . HIS D 1 201 ? 70.328 106.006 -23.348 1.00 34.01 200 HIS D C 1
ATOM 6529 O O . HIS D 1 201 ? 70.975 106.410 -22.383 1.00 34.39 200 HIS D O 1
ATOM 6536 N N . THR D 1 202 ? 70.238 104.717 -23.662 1.00 32.78 201 THR D N 1
ATOM 6537 C CA . THR D 1 202 ? 70.809 103.679 -22.812 1.00 33.89 201 THR D CA 1
ATOM 6538 C C . THR D 1 202 ? 72.334 103.715 -22.786 1.00 35.08 201 THR D C 1
ATOM 6539 O O . THR D 1 202 ? 72.932 103.763 -21.708 1.00 34.81 201 THR D O 1
ATOM 6543 N N . VAL D 1 203 ? 72.954 103.722 -23.963 1.00 36.18 202 VAL D N 1
ATOM 6544 C CA . VAL D 1 203 ? 74.406 103.801 -24.066 1.00 34.84 202 VAL D CA 1
ATOM 6545 C C . VAL D 1 203 ? 74.912 104.995 -23.266 1.00 35.71 202 VAL D C 1
ATOM 6546 O O . VAL D 1 203 ? 75.761 104.835 -22.401 1.00 35.47 202 VAL D O 1
ATOM 6550 N N . ASP D 1 204 ? 74.364 106.179 -23.527 1.00 35.46 203 ASP D N 1
ATOM 6551 C CA . ASP D 1 204 ? 74.765 107.381 -22.806 1.00 36.36 203 ASP D CA 1
ATOM 6552 C C . ASP D 1 204 ? 74.634 107.216 -21.300 1.00 36.91 203 ASP D C 1
ATOM 6553 O O . ASP D 1 204 ? 75.560 107.524 -20.539 1.00 35.42 203 ASP D O 1
ATOM 6558 N N . PHE D 1 205 ? 73.483 106.719 -20.870 1.00 37.62 204 PHE D N 1
ATOM 6559 C CA . PHE D 1 205 ? 73.227 106.565 -19.453 1.00 39.14 204 PHE D CA 1
ATOM 6560 C C . PHE D 1 205 ? 74.179 105.555 -18.797 1.00 38.81 204 PHE D C 1
ATOM 6561 O O . PHE D 1 205 ? 74.772 105.837 -17.751 1.00 40.26 204 PHE D O 1
ATOM 6569 N N . ILE D 1 206 ? 74.319 104.381 -19.409 1.00 39.56 205 ILE D N 1
ATOM 6570 C CA . ILE D 1 206 ? 75.193 103.338 -18.864 1.00 38.73 205 ILE D CA 1
ATOM 6571 C C . ILE D 1 206 ? 76.650 103.836 -18.763 1.00 39.29 205 ILE D C 1
ATOM 6572 O O . ILE D 1 206 ? 77.312 103.625 -17.737 1.00 38.77 205 ILE D O 1
ATOM 6585 N N . ALA D 1 208 ? 77.659 106.995 -18.649 1.00 38.80 207 ALA D N 1
ATOM 6586 C CA . ALA D 1 208 ? 77.668 108.002 -17.585 1.00 38.34 207 ALA D CA 1
ATOM 6587 C C . ALA D 1 208 ? 77.733 107.323 -16.209 1.00 39.93 207 ALA D C 1
ATOM 6588 O O . ALA D 1 208 ? 78.446 107.786 -15.324 1.00 39.71 207 ALA D O 1
ATOM 6590 N N . GLY D 1 209 ? 77.010 106.216 -16.046 1.00 40.90 208 GLY D N 1
ATOM 6591 C CA . GLY D 1 209 ? 76.987 105.485 -14.781 1.00 41.91 208 GLY D CA 1
ATOM 6592 C C . GLY D 1 209 ? 78.285 104.778 -14.417 1.00 43.04 208 GLY D C 1
ATOM 6593 O O . GLY D 1 209 ? 78.538 104.547 -13.240 1.00 44.82 208 GLY D O 1
ATOM 6594 N N . ILE D 1 210 ? 79.107 104.450 -15.417 1.00 42.84 209 ILE D N 1
ATOM 6595 C CA . ILE D 1 210 ? 80.280 103.578 -15.241 1.00 42.84 209 ILE D CA 1
ATOM 6596 C C . ILE D 1 210 ? 81.607 104.339 -15.235 1.00 43.51 209 ILE D C 1
ATOM 6597 O O . ILE D 1 210 ? 82.565 103.908 -14.593 1.00 42.37 209 ILE D O 1
ATOM 6602 N N . LEU D 1 211 ? 81.676 105.464 -15.943 1.00 44.69 210 LEU D N 1
ATOM 6603 C CA . LEU D 1 211 ? 82.955 106.152 -16.132 1.00 46.38 210 LEU D CA 1
ATOM 6604 C C . LEU D 1 211 ? 83.450 106.839 -14.853 1.00 48.05 210 LEU D C 1
ATOM 6605 O O . LEU D 1 211 ? 82.698 107.555 -14.193 1.00 47.72 210 LEU D O 1
ATOM 6610 N N . ALA D 1 212 ? 84.701 106.560 -14.489 1.00 50.39 211 ALA D N 1
ATOM 6611 C CA . ALA D 1 212 ? 85.418 107.351 -13.495 1.00 53.48 211 ALA D CA 1
ATOM 6612 C C . ALA D 1 212 ? 85.896 108.616 -14.240 1.00 56.65 211 ALA D C 1
ATOM 6613 O O . ALA D 1 212 ? 86.359 108.481 -15.378 1.00 58.53 211 ALA D O 1
ATOM 6615 N N . HIS D 1 213 ? 85.818 109.830 -13.677 1.00 59.55 212 HIS D N 1
ATOM 6616 C CA . HIS D 1 213 ? 85.463 110.149 -12.280 1.00 61.85 212 HIS D CA 1
ATOM 6617 C C . HIS D 1 213 ? 86.361 109.486 -11.233 1.00 62.15 212 HIS D C 1
ATOM 6618 O O . HIS D 1 213 ? 87.481 109.949 -10.987 1.00 60.55 212 HIS D O 1
#